Protein AF-0000000084806005 (afdb_homodimer)

Solvent-accessible surface area (backbone atoms only — not comparable to full-atom values): 40389 Å² total; per-residue (Å²): 135,87,76,81,68,84,68,76,91,93,86,89,78,73,83,72,68,75,82,74,82,74,67,90,61,82,74,70,66,58,59,42,58,47,54,58,48,71,91,82,49,48,53,30,18,32,26,49,43,69,69,54,60,74,27,56,31,14,20,23,41,11,42,53,6,28,19,54,8,42,29,2,22,3,54,8,41,50,2,30,0,48,6,40,33,2,23,2,47,9,42,46,2,31,1,52,6,41,29,2,21,1,50,8,41,48,2,28,1,50,7,44,28,2,22,1,50,8,40,52,3,30,1,52,8,43,29,2,20,1,50,9,41,46,1,30,1,50,7,40,27,2,18,2,49,9,44,45,2,30,1,49,8,41,30,2,17,1,50,9,40,49,2,31,0,52,8,43,28,2,18,2,49,9,44,47,2,27,0,52,8,42,29,2,19,2,50,9,41,46,3,30,0,50,6,43,31,3,18,1,48,8,41,48,3,29,0,54,8,41,32,2,17,2,50,10,41,50,1,29,0,50,9,43,30,2,20,2,52,12,40,46,1,30,0,49,8,41,28,1,16,3,35,25,40,49,2,28,0,53,8,42,29,1,16,3,33,25,40,47,2,28,1,52,7,46,27,2,15,4,33,24,40,51,3,29,0,51,8,41,27,1,16,3,34,25,42,44,1,27,0,51,8,44,27,2,16,3,35,24,42,47,2,28,1,52,8,40,29,2,16,3,31,26,40,45,1,29,1,51,7,44,24,1,15,3,35,27,41,50,4,31,2,52,8,42,22,1,17,5,32,27,49,42,1,30,0,53,8,39,26,2,18,4,31,25,42,46,3,28,2,48,16,45,25,2,17,4,34,25,41,50,2,28,0,57,13,46,23,2,17,4,35,25,46,43,1,30,2,55,4,44,29,2,18,4,32,25,40,48,2,28,1,54,13,45,25,2,17,4,34,26,42,47,1,29,1,60,12,46,25,2,21,4,36,24,46,42,1,29,2,57,5,46,26,2,26,3,35,23,39,50,2,30,1,54,6,46,43,3,23,3,41,36,63,57,1,47,11,69,50,60,42,23,34,13,41,11,36,92,95,51,44,35,67,48,67,79,35,62,76,48,82,56,95,85,44,60,51,11,35,46,57,52,49,50,54,50,51,54,51,50,52,55,50,50,52,52,52,50,52,52,52,51,52,54,50,51,51,51,51,52,41,52,51,42,36,14,42,32,6,3,55,45,2,35,25,78,31,34,82,41,93,43,68,66,21,36,13,36,24,36,21,36,17,35,18,90,94,24,48,12,36,21,32,13,31,13,37,21,42,81,52,97,56,48,37,27,45,33,37,26,31,11,30,6,52,92,90,30,70,40,73,52,77,50,77,47,74,61,134,139,89,78,81,80,78,81,66,84,79,81,72,79,68,62,86,82,78,77,85,76,73,70,78,64,88,67,72,49,53,57,52,48,70,44,75,59,74,86,81,64,48,44,29,42,32,33,14,56,66,65,54,57,67,28,52,51,10,31,18,28,3,28,49,4,25,15,56,8,41,41,2,30,2,43,5,24,50,2,28,0,48,6,42,48,2,30,2,42,7,28,46,2,31,1,52,6,40,50,2,32,2,43,4,24,49,2,28,0,50,7,43,48,2,31,1,43,5,23,51,3,30,1,55,7,44,48,2,29,2,43,5,23,47,1,29,0,51,7,42,46,3,31,2,42,5,24,46,1,29,0,51,8,41,48,2,32,2,41,4,21,49,2,30,0,51,9,44,45,2,32,2,40,5,23,46,2,27,0,53,7,42,47,3,32,2,42,5,24,46,3,31,0,48,6,41,53,3,31,1,41,5,25,48,3,29,0,53,8,39,51,2,31,2,42,5,24,49,1,29,0,50,8,41,50,3,32,2,43,7,23,47,1,29,0,50,8,41,49,2,31,3,36,11,21,48,1,29,0,53,8,42,52,2,33,3,33,9,21,47,1,28,0,52,6,44,48,2,32,3,33,9,20,50,2,28,0,50,8,40,52,3,34,3,35,7,21,43,1,27,0,50,7,45,49,2,32,3,33,8,21,47,1,27,1,53,7,41,52,2,31,2,32,10,20,46,2,30,1,51,7,44,47,2,31,2,35,12,19,51,4,30,1,52,9,42,48,2,33,5,33,10,21,42,1,29,0,53,7,39,49,6,34,3,30,9,21,47,3,30,2,48,17,46,49,2,31,3,35,10,21,48,2,28,0,57,13,44,46,2,32,3,34,11,23,44,1,28,2,54,5,43,52,3,32,3,34,11,20,48,2,29,1,54,14,43,50,2,31,4,34,11,20,46,1,30,0,60,13,46,49,1,30,3,36,14,20,42,1,28,1,59,5,46,49,2,31,3,34,18,19,49,3,30,1,54,7,45,50,3,27,4,40,32,44,55,1,48,11,68,51,61,73,36,80,23,57,15,42,97,94,49,69,45,46,77,37,40,55,26,72,44,84,52,56,32,7,28,60,30,68,68,59,52,48,50,54,52,52,52,50,51,52,52,51,49,53,50,54,51,51,53,50,53,50,55,53,50,53,50,51,43,51,50,51,42,36,14,30,48,5,4,34,66,2,37,23,78,30,48,70,41,94,43,71,68,31,76,26,72,34,76,29,76,27,72,25,98,90,24,50,14,36,23,33,13,31,15,37,21,44,80,52,98,58,54,35,28,43,35,37,27,31,9,30,5,50,91,88,32,51,30,38,32,42,30,42,30,38,52,89

Structure (mmCIF, N/CA/C/O backbone):
data_AF-0000000084806005-model_v1
#
loop_
_entity.id
_entity.type
_entity.pdbx_description
1 polymer 'Haemagluttinin-like protein'
#
loop_
_atom_site.group_PDB
_atom_site.id
_atom_site.type_symbol
_atom_site.label_atom_id
_atom_site.label_alt_id
_atom_site.label_comp_id
_atom_site.label_asym_id
_atom_site.label_entity_id
_atom_site.label_seq_id
_atom_site.pdbx_PDB_ins_code
_atom_site.Cartn_x
_atom_site.Cartn_y
_atom_site.Cartn_z
_atom_site.occupancy
_atom_site.B_iso_or_equiv
_atom_site.auth_seq_id
_atom_site.auth_comp_id
_atom_site.auth_asym_id
_atom_site.auth_atom_id
_atom_site.pdbx_PDB_model_num
ATOM 1 N N . MET A 1 1 ? -58.875 95.312 14.695 1 20.42 1 MET A N 1
ATOM 2 C CA . MET A 1 1 ? -58.031 94.688 15.727 1 20.42 1 MET A CA 1
ATOM 3 C C . MET A 1 1 ? -56.594 95.188 15.617 1 20.42 1 MET A C 1
ATOM 5 O O . MET A 1 1 ? -56.188 95.688 14.57 1 20.42 1 MET A O 1
ATOM 9 N N . GLU A 1 2 ? -55.531 95 16.672 1 20.61 2 GLU A N 1
ATOM 10 C CA . GLU A 1 2 ? -54.875 95.812 17.656 1 20.61 2 GLU A CA 1
ATOM 11 C C . GLU A 1 2 ? -53.5 96.25 17.203 1 20.61 2 GLU A C 1
ATOM 13 O O . GLU A 1 2 ? -52.594 95.438 17.094 1 20.61 2 GLU A O 1
ATOM 18 N N . MET A 1 3 ? -53.469 97.25 16.25 1 23.27 3 MET A N 1
ATOM 19 C CA . MET A 1 3 ? -52.375 97.375 15.305 1 23.27 3 MET A CA 1
ATOM 20 C C . MET A 1 3 ? -51.188 98.062 15.961 1 23.27 3 MET A C 1
ATOM 22 O O . MET A 1 3 ? -51.281 99.188 16.391 1 23.27 3 MET A O 1
ATOM 26 N N . LEU A 1 4 ? -50.344 97.25 16.594 1 25.06 4 LEU A N 1
ATOM 27 C CA . LEU A 1 4 ? -49.312 97.5 17.578 1 25.06 4 LEU A CA 1
ATOM 28 C C . LEU A 1 4 ? -48.156 98.312 16.938 1 25.06 4 LEU A C 1
ATOM 30 O O . LEU A 1 4 ? -47.438 97.75 16.094 1 25.06 4 LEU A O 1
ATOM 34 N N . ALA A 1 5 ? -48.469 99.375 16.531 1 25.64 5 ALA A N 1
ATOM 35 C CA . ALA A 1 5 ? -47.688 100.312 15.695 1 25.64 5 ALA A CA 1
ATOM 36 C C . ALA A 1 5 ? -46.312 100.562 16.281 1 25.64 5 ALA A C 1
ATOM 38 O O . ALA A 1 5 ? -45.406 101.062 15.578 1 25.64 5 ALA A O 1
ATOM 39 N N . VAL A 1 6 ? -46.062 100.438 17.625 1 21.53 6 VAL A N 1
ATOM 40 C CA . VAL A 1 6 ? -45.25 101.438 18.328 1 21.53 6 VAL A CA 1
ATOM 41 C C . VAL A 1 6 ? -43.781 101.25 17.938 1 21.53 6 VAL A C 1
ATOM 43 O O . VAL A 1 6 ? -43.094 100.312 18.375 1 21.53 6 VAL A O 1
ATOM 46 N N . SER A 1 7 ? -43.406 101 16.781 1 18.66 7 SER A N 1
ATOM 47 C CA . SER A 1 7 ? -42.125 100.312 16.688 1 18.66 7 SER A CA 1
ATOM 48 C C . SER A 1 7 ? -40.969 101.188 17.062 1 18.66 7 SER A C 1
ATOM 50 O O . SER A 1 7 ? -40.125 100.875 17.891 1 18.66 7 SER A O 1
ATOM 52 N N . LYS A 1 8 ? -40.656 102.125 15.828 1 26.84 8 LYS A N 1
ATOM 53 C CA . LYS A 1 8 ? -39.406 102.062 15.086 1 26.84 8 LYS A CA 1
ATOM 54 C C . LYS A 1 8 ? -38.375 103 15.609 1 26.84 8 LYS A C 1
ATOM 56 O O . LYS A 1 8 ? -37.344 103.25 14.977 1 26.84 8 LYS A O 1
ATOM 61 N N . GLN A 1 9 ? -38.5 103.688 16.703 1 18.23 9 GLN A N 1
ATOM 62 C CA . GLN A 1 9 ? -37.438 104.688 16.734 1 18.23 9 GLN A CA 1
ATOM 63 C C . GLN A 1 9 ? -36.062 104 16.594 1 18.23 9 GLN A C 1
ATOM 65 O O . GLN A 1 9 ? -35.906 102.812 16.875 1 18.23 9 GLN A O 1
ATOM 70 N N . GLN A 1 10 ? -34.719 104.75 16.047 1 21.41 10 GLN A N 1
ATOM 71 C CA . GLN A 1 10 ? -33.594 105.438 15.375 1 21.41 10 GLN A CA 1
ATOM 72 C C . GLN A 1 10 ? -32.281 105.125 16.109 1 21.41 10 GLN A C 1
ATOM 74 O O . GLN A 1 10 ? -32.281 104.812 17.281 1 21.41 10 GLN A O 1
ATOM 79 N N . THR A 1 11 ? -31 105.625 15.688 1 24.59 11 THR A N 1
ATOM 80 C CA . THR A 1 11 ? -29.609 105.625 15.227 1 24.59 11 THR A CA 1
ATOM 81 C C . THR A 1 11 ? -28.656 105.875 16.375 1 24.59 11 THR A C 1
ATOM 83 O O . THR A 1 11 ? -28.938 106.75 17.203 1 24.59 11 THR A O 1
ATOM 86 N N . CYS A 1 12 ? -27.656 104.938 16.719 1 24.28 12 CYS A N 1
ATOM 87 C CA . CYS A 1 12 ? -26.812 104.5 17.828 1 24.28 12 CYS A CA 1
ATOM 88 C C . CYS A 1 12 ? -25.719 105.562 18.094 1 24.28 12 CYS A C 1
ATOM 90 O O . CYS A 1 12 ? -24.812 105.312 18.875 1 24.28 12 CYS A O 1
ATOM 92 N N . ARG A 1 13 ? -25.5 106.812 17.453 1 34.56 13 ARG A N 1
ATOM 93 C CA . ARG A 1 13 ? -24.25 107.562 17.328 1 34.56 13 ARG A CA 1
ATOM 94 C C . ARG A 1 13 ? -23.812 108.125 18.656 1 34.56 13 ARG A C 1
ATOM 96 O O . ARG A 1 13 ? -24.547 108.938 19.266 1 34.56 13 ARG A O 1
ATOM 103 N N . PRO A 1 14 ? -22.609 107.688 19.234 1 26.31 14 PRO A N 1
ATOM 104 C CA . PRO A 1 14 ? -21.953 108 20.484 1 26.31 14 PRO A CA 1
ATOM 105 C C . PRO A 1 14 ? -21.547 109.438 20.594 1 26.31 14 PRO A C 1
ATOM 107 O O . PRO A 1 14 ? -20.875 109.875 21.547 1 26.31 14 PRO A O 1
ATOM 110 N N . LYS A 1 15 ? -21.984 110.438 19.969 1 28.44 15 LYS A N 1
ATOM 111 C CA . LYS A 1 15 ? -21.531 111.812 20.172 1 28.44 15 LYS A CA 1
ATOM 112 C C . LYS A 1 15 ? -21.719 112.25 21.625 1 28.44 15 LYS A C 1
ATOM 114 O O . LYS A 1 15 ? -22.844 112.5 22.062 1 28.44 15 LYS A O 1
ATOM 119 N N . ILE A 1 16 ? -20.953 111.688 22.656 1 22.17 16 ILE A N 1
ATOM 120 C CA . ILE A 1 16 ? -20.547 111.75 24.062 1 22.17 16 ILE A CA 1
ATOM 121 C C . ILE A 1 16 ? -20.156 113.188 24.438 1 22.17 16 ILE A C 1
ATOM 123 O O . ILE A 1 16 ? -19.062 113.625 24.094 1 22.17 16 ILE A O 1
ATOM 127 N N . GLY A 1 17 ? -20.75 114.312 24.188 1 20.03 17 GLY A N 1
ATOM 128 C CA . GLY A 1 17 ? -21.344 115.375 25 1 20.03 17 GLY A CA 1
ATOM 129 C C . GLY A 1 17 ? -22.109 114.875 26.188 1 20.03 17 GLY A C 1
ATOM 130 O O . GLY A 1 17 ? -22.312 115.562 27.172 1 20.03 17 GLY A O 1
ATOM 131 N N . TRP A 1 18 ? -23.188 114.312 26.516 1 20.36 18 TRP A N 1
ATOM 132 C CA . TRP A 1 18 ? -23.312 114.188 27.969 1 20.36 18 TRP A CA 1
ATOM 133 C C . TRP A 1 18 ? -22.125 113.5 28.562 1 20.36 18 TRP A C 1
ATOM 135 O O . TRP A 1 18 ? -21.531 112.625 27.922 1 20.36 18 TRP A O 1
ATOM 145 N N . ARG A 1 19 ? -21.266 114.062 29.609 1 27.27 19 ARG A N 1
ATOM 146 C CA . ARG A 1 19 ? -20.672 113.938 30.922 1 27.27 19 ARG A CA 1
ATOM 147 C C . ARG A 1 19 ? -21.469 112.938 31.766 1 27.27 19 ARG A C 1
ATOM 149 O O . ARG A 1 19 ? -22.422 113.312 32.438 1 27.27 19 ARG A O 1
ATOM 156 N N . ALA A 1 20 ? -21.906 111.812 31.125 1 20.28 20 ALA A N 1
ATOM 157 C CA . ALA A 1 20 ? -22.625 110.938 32.062 1 20.28 20 ALA A CA 1
ATOM 158 C C . ALA A 1 20 ? -21.844 110.688 33.344 1 20.28 20 ALA A C 1
ATOM 160 O O . ALA A 1 20 ? -20.609 110.625 33.312 1 20.28 20 ALA A O 1
ATOM 161 N N . ALA A 1 21 ? -22.375 111 34.5 1 20.44 21 ALA A N 1
ATOM 162 C CA . ALA A 1 21 ? -22.766 110.5 35.812 1 20.44 21 ALA A CA 1
ATOM 163 C C . ALA A 1 21 ? -23.062 109 35.719 1 20.44 21 ALA A C 1
ATOM 165 O O . ALA A 1 21 ? -24.125 108.562 35.219 1 20.44 21 ALA A O 1
ATOM 166 N N . CYS A 1 22 ? -22.156 108.25 35.062 1 19.75 22 CYS A N 1
ATOM 167 C CA . CYS A 1 22 ? -21.828 106.875 35.375 1 19.75 22 CYS A CA 1
ATOM 168 C C . CYS A 1 22 ? -21.984 106.625 36.875 1 19.75 22 CYS A C 1
ATOM 170 O O . CYS A 1 22 ? -21.25 107.125 37.688 1 19.75 22 CYS A O 1
ATOM 172 N N . SER A 1 23 ? -23.078 106.625 37.281 1 22.23 23 SER A N 1
ATOM 173 C CA . SER A 1 23 ? -23.531 106.25 38.625 1 22.23 23 SER A CA 1
ATOM 174 C C . SER A 1 23 ? -22.828 105 39.156 1 22.23 23 SER A C 1
ATOM 176 O O . SER A 1 23 ? -22.469 104.125 38.375 1 22.23 23 SER A O 1
ATOM 178 N N . ALA A 1 24 ? -22.109 105 40.344 1 24.09 24 ALA A N 1
ATOM 179 C CA . ALA A 1 24 ? -21.234 104.062 41.062 1 24.09 24 ALA A CA 1
ATOM 180 C C . ALA A 1 24 ? -21.766 102.625 41 1 24.09 24 ALA A C 1
ATOM 182 O O . ALA A 1 24 ? -22.25 102.125 42 1 24.09 24 ALA A O 1
ATOM 183 N N . GLY A 1 25 ? -22.5 102.312 40.062 1 22.59 25 GLY A N 1
ATOM 184 C CA . GLY A 1 25 ? -22.953 100.938 40.156 1 22.59 25 GLY A CA 1
ATOM 185 C C . GLY A 1 25 ? -21.828 99.938 40.062 1 22.59 25 GLY A C 1
ATOM 186 O O . GLY A 1 25 ? -20.734 100.25 39.594 1 22.59 25 GLY A O 1
ATOM 187 N N . LEU A 1 26 ? -22.078 98.625 40.656 1 21.59 26 LEU A N 1
ATOM 188 C CA . LEU A 1 26 ? -21.188 97.5 40.969 1 21.59 26 LEU A CA 1
ATOM 189 C C . LEU A 1 26 ? -20.469 97 39.719 1 21.59 26 LEU A C 1
ATOM 191 O O . LEU A 1 26 ? -21.094 96.438 38.812 1 21.59 26 LEU A O 1
ATOM 195 N N . LEU A 1 27 ? -19.812 97.75 38.906 1 23.5 27 LEU A N 1
ATOM 196 C CA . LEU A 1 27 ? -18.75 97 38.25 1 23.5 27 LEU A CA 1
ATOM 197 C C . LEU A 1 27 ? -18.172 95.938 39.188 1 23.5 27 LEU A C 1
ATOM 199 O O . LEU A 1 27 ? -17.469 96.25 40.125 1 23.5 27 LEU A O 1
ATOM 203 N N . THR A 1 28 ? -18.969 95 39.625 1 25.06 28 THR A N 1
ATOM 204 C CA . THR A 1 28 ? -18.359 93.875 40.25 1 25.06 28 THR A CA 1
ATOM 205 C C . THR A 1 28 ? -17.25 93.25 39.375 1 25.06 28 THR A C 1
ATOM 207 O O . THR A 1 28 ? -17.516 92.625 38.375 1 25.06 28 THR A O 1
ATOM 210 N N . ALA A 1 29 ? -16.391 94.062 38.719 1 28.94 29 ALA A N 1
ATOM 211 C CA . ALA A 1 29 ? -15.094 93.5 38.344 1 28.94 29 ALA A CA 1
ATOM 212 C C . ALA A 1 29 ? -14.625 92.438 39.375 1 28.94 29 ALA A C 1
ATOM 214 O O . ALA A 1 29 ? -14.344 92.812 40.531 1 28.94 29 ALA A O 1
ATOM 215 N N . THR A 1 30 ? -15.297 91.375 39.438 1 29.44 30 THR A N 1
ATOM 216 C CA . THR A 1 30 ? -14.633 90.312 40.219 1 29.44 30 THR A CA 1
ATOM 217 C C . THR A 1 30 ? -13.164 90.25 39.875 1 29.44 30 THR A C 1
ATOM 219 O O . THR A 1 30 ? -12.82 89.875 38.75 1 29.44 30 THR A O 1
ATOM 222 N N . ALA A 1 31 ? -12.281 91.375 40.031 1 31 31 ALA A N 1
ATOM 223 C CA . ALA A 1 31 ? -10.828 91.5 40.094 1 31 31 ALA A CA 1
ATOM 224 C C . ALA A 1 31 ? -10.172 90.125 40.438 1 31 31 ALA A C 1
ATOM 226 O O . ALA A 1 31 ? -10.648 89.438 41.281 1 31 31 ALA A O 1
ATOM 227 N N . LEU A 1 32 ? -9.672 89.5 39.312 1 35.81 32 LEU A N 1
ATOM 228 C CA . LEU A 1 32 ? -8.672 88.562 39.812 1 35.81 32 LEU A CA 1
ATOM 229 C C . LEU A 1 32 ? -7.82 89.188 40.906 1 35.81 32 LEU A C 1
ATOM 231 O O . LEU A 1 32 ? -7.211 90.188 40.719 1 35.81 32 LEU A O 1
ATOM 235 N N . THR A 1 33 ? -8.219 89.375 42.094 1 34 33 THR A N 1
ATOM 236 C CA . THR A 1 33 ? -7.457 89.812 43.25 1 34 33 THR A CA 1
ATOM 237 C C . THR A 1 33 ? -6.254 88.875 43.5 1 34 33 THR A C 1
ATOM 239 O O . THR A 1 33 ? -6.41 87.688 43.656 1 34 33 THR A O 1
ATOM 242 N N . LEU A 1 34 ? -5.23 89.188 42.781 1 34.78 34 LEU A N 1
ATOM 243 C CA . LEU A 1 34 ? -3.982 88.562 43.25 1 34.78 34 LEU A CA 1
ATOM 244 C C . LEU A 1 34 ? -3.672 89.062 44.656 1 34.78 34 LEU A C 1
ATOM 246 O O . LEU A 1 34 ? -3.621 90.25 44.938 1 34.78 34 LEU A O 1
ATOM 250 N N . TRP A 1 35 ? -4.098 88.438 45.656 1 31.41 35 TRP A N 1
ATOM 251 C CA . TRP A 1 35 ? -3.697 88.812 47 1 31.41 35 TRP A CA 1
ATOM 252 C C . TRP A 1 35 ? -2.26 88.438 47.312 1 31.41 35 TRP A C 1
ATOM 254 O O . TRP A 1 35 ? -1.896 87.25 47.125 1 31.41 35 TRP A O 1
ATOM 264 N N . THR A 1 36 ? -1.249 89.312 46.875 1 32.03 36 THR A N 1
ATOM 265 C CA . THR A 1 36 ? 0.021 89.125 47.562 1 32.03 36 THR A CA 1
ATOM 266 C C . THR A 1 36 ? -0.148 89.312 49.062 1 32.03 36 THR A C 1
ATOM 268 O O . THR A 1 36 ? -0.439 90.438 49.5 1 32.03 36 THR A O 1
ATOM 271 N N . GLY A 1 37 ? -0.88 88.625 49.75 1 30 37 GLY A N 1
ATOM 272 C CA . GLY A 1 37 ? -0.849 88.938 51.156 1 30 37 GLY A CA 1
ATOM 273 C C . GLY A 1 37 ? 0.556 89.125 51.719 1 30 37 GLY A C 1
ATOM 274 O O . GLY A 1 37 ? 1.536 88.812 51.031 1 30 37 GLY A O 1
ATOM 275 N N . GLY A 1 38 ? 0.735 89.875 52.875 1 30.05 38 GLY A N 1
ATOM 276 C CA . GLY A 1 38 ? 1.944 90 53.688 1 30.05 38 GLY A CA 1
ATOM 277 C C . GLY A 1 38 ? 2.861 88.812 53.594 1 30.05 38 GLY A C 1
ATOM 278 O O . GLY A 1 38 ? 2.574 87.875 52.844 1 30.05 38 GLY A O 1
ATOM 279 N N . ALA A 1 39 ? 3.525 88.5 54.781 1 33.03 39 ALA A N 1
ATOM 280 C CA . ALA A 1 39 ? 4.633 87.562 54.938 1 33.03 39 ALA A CA 1
ATOM 281 C C . ALA A 1 39 ? 4.352 86.25 54.188 1 33.03 39 ALA A C 1
ATOM 283 O O . ALA A 1 39 ? 5.203 85.75 53.438 1 33.03 39 ALA A O 1
ATOM 284 N N . SER A 1 40 ? 3.654 85.375 54.875 1 31.2 40 SER A N 1
ATOM 285 C CA . SER A 1 40 ? 3.584 83.938 54.562 1 31.2 40 SER A CA 1
ATOM 286 C C . SER A 1 40 ? 2.715 83.688 53.344 1 31.2 40 SER A C 1
ATOM 288 O O . SER A 1 40 ? 2.363 82.5 53.062 1 31.2 40 SER A O 1
ATOM 290 N N . ALA A 1 41 ? 1.892 84.625 52.844 1 34.28 41 ALA A N 1
ATOM 291 C CA . ALA A 1 41 ? 0.802 84.25 51.969 1 34.28 41 ALA A CA 1
ATOM 292 C C . ALA A 1 41 ? 1.333 83.812 50.594 1 34.28 41 ALA A C 1
ATOM 294 O O . ALA A 1 41 ? 2.168 84.5 50 1 34.28 41 ALA A O 1
ATOM 295 N N . ALA A 1 42 ? 1.255 82.5 50.312 1 37.84 42 ALA A N 1
ATOM 296 C CA . ALA A 1 42 ? 1.62 81.688 49.125 1 37.84 42 ALA A CA 1
ATOM 297 C C . ALA A 1 42 ? 1.104 82.375 47.844 1 37.84 42 ALA A C 1
ATOM 299 O O . ALA A 1 42 ? 0.021 83 47.844 1 37.84 42 ALA A O 1
ATOM 300 N N . ASP A 1 43 ? 1.891 82.938 46.906 1 39.06 43 ASP A N 1
ATOM 301 C CA . ASP A 1 43 ? 1.728 83.625 45.594 1 39.06 43 ASP A CA 1
ATOM 302 C C . ASP A 1 43 ? 0.707 82.875 44.75 1 39.06 43 ASP A C 1
ATOM 304 O O . ASP A 1 43 ? 0.835 81.688 44.5 1 39.06 43 ASP A O 1
ATOM 308 N N . TYR A 1 44 ? -0.615 83.062 44.938 1 41.72 44 TYR A N 1
ATOM 309 C CA . TYR A 1 44 ? -1.614 82.438 44.062 1 41.72 44 TYR A CA 1
ATOM 310 C C . TYR A 1 44 ? -2.15 83.5 43.062 1 41.72 44 TYR A C 1
ATOM 312 O O . TYR A 1 44 ? -2.057 84.688 43.281 1 41.72 44 TYR A O 1
ATOM 320 N N . ALA A 1 45 ? -2.367 83.125 41.688 1 47 45 ALA A N 1
ATOM 321 C CA . ALA A 1 45 ? -3.012 83.938 40.656 1 47 45 ALA A CA 1
ATOM 322 C C . ALA A 1 45 ? -4.492 83.562 40.531 1 47 45 ALA A C 1
ATOM 324 O O . ALA A 1 45 ? -4.844 82.438 40.375 1 47 45 ALA A O 1
ATOM 325 N N . ALA A 1 46 ? -5.496 84.312 41.062 1 47.12 46 ALA A N 1
ATOM 326 C CA . ALA A 1 46 ? -6.93 84.062 40.938 1 47.12 46 ALA A CA 1
ATOM 327 C C . ALA A 1 46 ? -7.598 85.125 40.094 1 47.12 46 ALA A C 1
ATOM 329 O O . ALA A 1 46 ? -7.203 86.312 40.156 1 47.12 46 ALA A O 1
ATOM 330 N N . GLY A 1 47 ? -8.219 84.75 38.844 1 44.62 47 GLY A N 1
ATOM 331 C CA . GLY A 1 47 ? -9.07 85.688 38.094 1 44.62 47 GLY A CA 1
ATOM 332 C C . GLY A 1 47 ? -10.484 85.125 37.938 1 44.62 47 GLY A C 1
ATOM 333 O O . GLY A 1 47 ? -10.688 83.938 37.688 1 44.62 47 GLY A O 1
ATOM 334 N N . GLY A 1 48 ? -11.523 85.812 38.219 1 42.69 48 GLY A N 1
ATOM 335 C CA . GLY A 1 48 ? -12.914 85.75 37.781 1 42.69 48 GLY A CA 1
ATOM 336 C C . GLY A 1 48 ? -13.828 85.125 38.812 1 42.69 48 GLY A C 1
ATOM 337 O O . GLY A 1 48 ? -15.055 85.188 38.688 1 42.69 48 GLY A O 1
ATOM 338 N N . GLY A 1 49 ? -13.43 84.375 39.969 1 40.44 49 GLY A N 1
ATOM 339 C CA . GLY A 1 49 ? -14.391 83.938 40.969 1 40.44 49 GLY A CA 1
ATOM 340 C C . GLY A 1 49 ? -13.758 83.688 42.312 1 40.44 49 GLY A C 1
ATOM 341 O O . GLY A 1 49 ? -12.609 84.062 42.562 1 40.44 49 GLY A O 1
ATOM 342 N N . THR A 1 50 ? -14.664 83.25 43.438 1 40 50 THR A N 1
ATOM 343 C CA . THR A 1 50 ? -14.312 82.875 44.812 1 40 50 THR A CA 1
ATOM 344 C C . THR A 1 50 ? -13.211 81.812 44.844 1 40 50 THR A C 1
ATOM 346 O O . THR A 1 50 ? -13.336 80.812 44.219 1 40 50 THR A O 1
ATOM 349 N N . ILE A 1 51 ? -12.117 82.25 44.875 1 47 51 ILE A N 1
ATOM 350 C CA . ILE A 1 51 ? -11.016 81.312 45.062 1 47 51 ILE A CA 1
ATOM 351 C C . ILE A 1 51 ? -11.086 80.625 46.438 1 47 51 ILE A C 1
ATOM 353 O O . ILE A 1 51 ? -11.008 81.375 47.469 1 47 51 ILE A O 1
ATOM 357 N N . ASN A 1 52 ? -11.719 79.625 46.562 1 43.03 52 ASN A N 1
ATOM 358 C CA . ASN A 1 52 ? -11.695 78.938 47.844 1 43.03 52 ASN A CA 1
ATOM 359 C C . ASN A 1 52 ? -10.391 78.125 48.031 1 43.03 52 ASN A C 1
ATOM 361 O O . ASN A 1 52 ? -10.133 77.188 47.344 1 43.03 52 ASN A O 1
ATOM 365 N N . ALA A 1 53 ? -9.477 78.375 49.125 1 46.16 53 ALA A N 1
ATOM 366 C CA . ALA A 1 53 ? -8.453 77.75 49.906 1 46.16 53 ALA A CA 1
ATOM 367 C C . ALA A 1 53 ? -7.152 77.562 49.125 1 46.16 53 ALA A C 1
ATOM 369 O O . ALA A 1 53 ? -6.812 76.5 48.688 1 46.16 53 ALA A O 1
ATOM 370 N N . PRO A 1 54 ? -6.633 78.75 48.594 1 49.72 54 PRO A N 1
ATOM 371 C CA . PRO A 1 54 ? -5.406 78.812 47.781 1 49.72 54 PRO A CA 1
ATOM 372 C C . PRO A 1 54 ? -4.238 78.062 48.469 1 49.72 54 PRO A C 1
ATOM 374 O O . PRO A 1 54 ? -4.004 78.25 49.656 1 49.72 54 PRO A O 1
ATOM 377 N N . SER A 1 55 ? -4.055 76.75 48.312 1 56.53 55 SER A N 1
ATOM 378 C CA . SER A 1 55 ? -2.764 76.25 48.719 1 56.53 55 SER A CA 1
ATOM 379 C C . SER A 1 55 ? -1.615 76.875 48 1 56.53 55 SER A C 1
ATOM 381 O O . SER A 1 55 ? -1.844 77.688 47.062 1 56.53 55 SER A O 1
ATOM 383 N N . GLY A 1 56 ? -0.355 76.938 48.469 1 64.31 56 GLY A N 1
ATOM 384 C CA . GLY A 1 56 ? 0.843 77.625 48 1 64.31 56 GLY A CA 1
ATOM 385 C C . GLY A 1 56 ? 1.095 77.438 46.5 1 64.31 56 GLY A C 1
ATOM 386 O O . GLY A 1 56 ? 1.166 76.312 46.031 1 64.31 56 GLY A O 1
ATOM 387 N N . PHE A 1 57 ? 1.023 78.625 45.594 1 67.69 57 PHE A N 1
ATOM 388 C CA . PHE A 1 57 ? 1.441 78.75 44.188 1 67.69 57 PHE A CA 1
ATOM 389 C C . PHE A 1 57 ? 0.309 78.375 43.25 1 67.69 57 PHE A C 1
ATOM 391 O O . PHE A 1 57 ? 0.551 78 42.094 1 67.69 57 PHE A O 1
ATOM 398 N N . ALA A 1 58 ? -1.024 78.312 43.656 1 79.88 58 ALA A N 1
ATOM 399 C CA . ALA A 1 58 ? -2.145 77.812 42.812 1 79.88 58 ALA A CA 1
ATOM 400 C C . ALA A 1 58 ? -2.637 78.938 41.906 1 79.88 58 ALA A C 1
ATOM 402 O O . ALA A 1 58 ? -2.393 80.125 42.188 1 79.88 58 ALA A O 1
ATOM 403 N N . THR A 1 59 ? -3.186 78.625 40.781 1 76.25 59 THR A N 1
ATOM 404 C CA . THR A 1 59 ? -3.797 79.562 39.844 1 76.25 59 THR A CA 1
ATOM 405 C C . THR A 1 59 ? -5.273 79.188 39.625 1 76.25 59 THR A C 1
ATOM 407 O O . THR A 1 59 ? -5.613 78.125 39.188 1 76.25 59 THR A O 1
ATOM 410 N N . ALA A 1 60 ? -6.219 80 39.969 1 81.25 60 ALA A N 1
ATOM 411 C CA . ALA A 1 60 ? -7.648 79.875 39.688 1 81.25 60 ALA A CA 1
ATOM 412 C C . ALA A 1 60 ? -8.18 81.125 38.969 1 81.25 60 ALA A C 1
ATOM 414 O O . ALA A 1 60 ? -8.273 82.188 39.531 1 81.25 60 ALA A O 1
ATOM 415 N N . VAL A 1 61 ? -8.477 80.938 37.656 1 70.5 61 VAL A N 1
ATOM 416 C CA . VAL A 1 61 ? -8.828 82.125 36.844 1 70.5 61 VAL A CA 1
ATOM 417 C C . VAL A 1 61 ? -10.273 82 36.375 1 70.5 61 VAL A C 1
ATOM 419 O O . VAL A 1 61 ? -10.93 83 36.125 1 70.5 61 VAL A O 1
ATOM 422 N N . GLY A 1 62 ? -10.828 80.75 36.188 1 73.25 62 GLY A N 1
ATOM 423 C CA . GLY A 1 62 ? -12.188 80.562 35.719 1 73.25 62 GLY A CA 1
ATOM 424 C C . GLY A 1 62 ? -13.234 80.938 36.75 1 73.25 62 GLY A C 1
ATOM 425 O O . GLY A 1 62 ? -12.961 80.938 37.938 1 73.25 62 GLY A O 1
ATOM 426 N N . ASP A 1 63 ? -14.43 81.25 36.25 1 72.5 63 ASP A N 1
ATOM 427 C CA . ASP A 1 63 ? -15.531 81.5 37.156 1 72.5 63 ASP A CA 1
ATOM 428 C C . ASP A 1 63 ? -15.805 80.375 38.094 1 72.5 63 ASP A C 1
ATOM 430 O O . ASP A 1 63 ? -15.992 79.188 37.656 1 72.5 63 ASP A O 1
ATOM 434 N N . ASN A 1 64 ? -15.836 80.562 39.406 1 77.62 64 ASN A N 1
ATOM 435 C CA . ASN A 1 64 ? -16.062 79.562 40.438 1 77.62 64 ASN A CA 1
ATOM 436 C C . ASN A 1 64 ? -15.039 78.438 40.406 1 77.62 64 ASN A C 1
ATOM 438 O O . ASN A 1 64 ? -15.344 77.312 40.719 1 77.62 64 ASN A O 1
ATOM 442 N N . ALA A 1 65 ? -13.898 78.75 39.75 1 84.81 65 ALA A N 1
ATOM 443 C CA . ALA A 1 65 ? -12.812 77.75 39.75 1 84.81 65 ALA A CA 1
ATOM 444 C C . ALA A 1 65 ? -12.289 77.5 41.156 1 84.81 65 ALA A C 1
ATOM 446 O O . ALA A 1 65 ? -12.18 78.438 41.969 1 84.81 65 ALA A O 1
ATOM 447 N N . GLN A 1 66 ? -12.039 76.25 41.469 1 80.62 66 GLN A N 1
ATOM 448 C CA . GLN A 1 66 ? -11.578 75.875 42.812 1 80.62 66 GLN A CA 1
ATOM 449 C C . GLN A 1 66 ? -10.211 75.188 42.75 1 80.62 66 GLN A C 1
ATOM 451 O O . GLN A 1 66 ? -9.969 74.375 41.875 1 80.62 66 GLN A O 1
ATOM 456 N N . THR A 1 67 ? -9.234 75.625 43.531 1 86.31 67 THR A N 1
ATOM 457 C CA . THR A 1 67 ? -7.922 75 43.656 1 86.31 67 THR A CA 1
ATOM 458 C C . THR A 1 67 ? -7.598 74.688 45.125 1 86.31 67 THR A C 1
ATOM 460 O O . THR A 1 67 ? -7.387 75.625 45.906 1 86.31 67 THR A O 1
ATOM 463 N N . THR A 1 68 ? -7.684 73.562 45.562 1 81.38 68 THR A N 1
ATOM 464 C CA . THR A 1 68 ? -7.332 73.25 46.938 1 81.38 68 THR A CA 1
ATOM 465 C C . THR A 1 68 ? -5.984 72.5 47 1 81.38 68 THR A C 1
ATOM 467 O O . THR A 1 68 ? -5.371 72.438 48.062 1 81.38 68 THR A O 1
ATOM 470 N N . GLY A 1 69 ? -5.551 71.875 45.906 1 85.62 69 GLY A N 1
ATOM 471 C CA . GLY A 1 69 ? -4.254 71.25 45.875 1 85.62 69 GLY A CA 1
ATOM 472 C C . GLY A 1 69 ? -3.102 72.25 45.75 1 85.62 69 GLY A C 1
ATOM 473 O O . GLY A 1 69 ? -3.268 73.312 45.188 1 85.62 69 GLY A O 1
ATOM 474 N N . GLU A 1 70 ? -1.891 71.938 46.219 1 81.38 70 GLU A N 1
ATOM 475 C CA . GLU A 1 70 ? -0.684 72.75 46.062 1 81.38 70 GLU A CA 1
ATOM 476 C C . GLU A 1 70 ? -0.337 72.938 44.594 1 81.38 70 GLU A C 1
ATOM 478 O O . GLU A 1 70 ? -0.354 71.938 43.812 1 81.38 70 GLU A O 1
ATOM 483 N N . ALA A 1 71 ? -0.048 74.25 44.156 1 81 71 ALA A N 1
ATOM 484 C CA . ALA A 1 71 ? 0.374 74.625 42.812 1 81 71 ALA A CA 1
ATOM 485 C C . ALA A 1 71 ? -0.631 74.125 41.781 1 81 71 ALA A C 1
ATOM 487 O O . ALA A 1 71 ? -0.249 73.75 40.688 1 81 71 ALA A O 1
ATOM 488 N N . ALA A 1 72 ? -1.904 73.938 42.125 1 87.06 72 ALA A N 1
ATOM 489 C CA . ALA A 1 72 ? -2.957 73.5 41.219 1 87.06 72 ALA A CA 1
ATOM 490 C C . ALA A 1 72 ? -3.412 74.625 40.344 1 87.06 72 ALA A C 1
ATOM 492 O O . ALA A 1 72 ? -3.285 75.812 40.688 1 87.06 72 ALA A O 1
ATOM 493 N N . THR A 1 73 ? -3.838 74.312 39.156 1 84.19 73 THR A N 1
ATOM 494 C CA . THR A 1 73 ? -4.316 75.25 38.188 1 84.19 73 THR A CA 1
ATOM 495 C C . THR A 1 73 ? -5.75 75 37.781 1 84.19 73 THR A C 1
ATOM 497 O O . THR A 1 73 ? -6.043 73.875 37.281 1 84.19 73 THR A O 1
ATOM 500 N N . ALA A 1 74 ? -6.66 75.812 37.906 1 87.94 74 ALA A N 1
ATOM 501 C CA . ALA A 1 74 ? -8.047 75.688 37.438 1 87.94 74 ALA A CA 1
ATOM 502 C C . ALA A 1 74 ? -8.43 76.938 36.625 1 87.94 74 ALA A C 1
ATOM 504 O O . ALA A 1 74 ? -8.516 78 37.156 1 87.94 74 ALA A O 1
ATOM 505 N N . THR A 1 75 ? -8.594 76.75 35.344 1 81.25 75 THR A N 1
ATOM 506 C CA . THR A 1 75 ? -8.805 77.875 34.469 1 81.25 75 THR A CA 1
ATOM 507 C C . THR A 1 75 ? -10.203 77.812 33.844 1 81.25 75 THR A C 1
ATOM 509 O O . THR A 1 75 ? -10.68 78.812 33.312 1 81.25 75 THR A O 1
ATOM 512 N N . GLY A 1 76 ? -10.859 76.688 33.844 1 80.88 76 GLY A N 1
ATOM 513 C CA . GLY A 1 76 ? -12.219 76.562 33.312 1 80.88 76 GLY A CA 1
ATOM 514 C C . GLY A 1 76 ? -13.273 77.062 34.312 1 80.88 76 GLY A C 1
ATOM 515 O O . GLY A 1 76 ? -13.031 77.062 35.5 1 80.88 76 GLY A O 1
ATOM 516 N N . ALA A 1 77 ? -14.438 77.375 33.781 1 79.12 77 ALA A N 1
ATOM 517 C CA . ALA A 1 77 ? -15.555 77.688 34.656 1 79.12 77 ALA A CA 1
ATOM 518 C C . ALA A 1 77 ? -15.992 76.5 35.469 1 79.12 77 ALA A C 1
ATOM 520 O O . ALA A 1 77 ? -16.109 75.375 34.938 1 79.12 77 ALA A O 1
ATOM 521 N N . ASN A 1 78 ? -16.25 76.75 36.719 1 83.38 78 ASN A N 1
ATOM 522 C CA . ASN A 1 78 ? -16.672 75.688 37.656 1 83.38 78 ASN A CA 1
ATOM 523 C C . ASN A 1 78 ? -15.664 74.562 37.719 1 83.38 78 ASN A C 1
ATOM 525 O O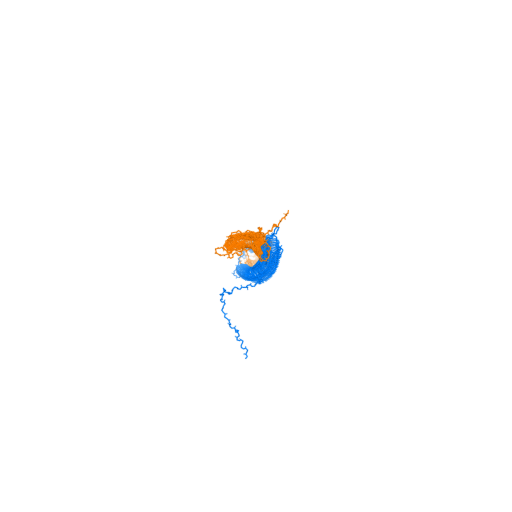 . ASN A 1 78 ? -16.031 73.375 38 1 83.38 78 ASN A O 1
ATOM 529 N N . SER A 1 79 ? -14.461 74.75 37.219 1 90.06 79 SER A N 1
ATOM 530 C CA . SER A 1 79 ? -13.43 73.75 37.281 1 90.06 79 SER A CA 1
ATOM 531 C C . SER A 1 79 ? -12.875 73.562 38.688 1 90.06 79 SER A C 1
ATOM 533 O O . SER A 1 79 ? -12.945 74.438 39.5 1 90.06 79 SER A O 1
ATOM 535 N N . ALA A 1 80 ? -12.43 72.375 39 1 89.5 80 ALA A N 1
ATOM 536 C CA . ALA A 1 80 ? -11.883 72.125 40.344 1 89.5 80 ALA A CA 1
ATOM 537 C C . ALA A 1 80 ? -10.57 71.312 40.219 1 89.5 80 ALA A C 1
ATOM 539 O O . ALA A 1 80 ? -10.539 70.188 39.688 1 89.5 80 ALA A O 1
ATOM 540 N N . ALA A 1 81 ? -9.516 71.812 40.562 1 92.62 81 ALA A N 1
ATOM 541 C CA . ALA A 1 81 ? -8.227 71.125 40.719 1 92.62 81 ALA A CA 1
ATOM 542 C C . ALA A 1 81 ? -7.867 70.938 42.188 1 92.62 81 ALA A C 1
ATOM 544 O O . ALA A 1 81 ? -7.305 71.812 42.812 1 92.62 81 ALA A O 1
ATOM 545 N N . THR A 1 82 ? -8.219 69.875 42.719 1 90.56 82 THR A N 1
ATOM 546 C CA . THR A 1 82 ? -8.086 69.688 44.156 1 90.56 82 THR A CA 1
ATOM 547 C C . THR A 1 82 ? -6.859 68.812 44.5 1 90.56 82 THR A C 1
ATOM 549 O O . THR A 1 82 ? -6.422 68.75 45.625 1 90.56 82 THR A O 1
ATOM 552 N N . GLY A 1 83 ? -6.344 68 43.531 1 91.31 83 GLY A N 1
ATOM 553 C CA . GLY A 1 83 ? -5.09 67.312 43.719 1 91.31 83 GLY A CA 1
ATOM 554 C C . GLY A 1 83 ? -3.875 68.188 43.656 1 91.31 83 GLY A C 1
ATOM 555 O O . GLY A 1 83 ? -3.9 69.25 43 1 91.31 83 GLY A O 1
ATOM 556 N N . ASN A 1 84 ? -2.766 67.812 44.344 1 88.75 84 ASN A N 1
ATOM 557 C CA . ASN A 1 84 ? -1.517 68.562 44.219 1 88.75 84 ASN A CA 1
ATOM 558 C C . ASN A 1 84 ? -0.994 68.562 42.781 1 88.75 84 ASN A C 1
ATOM 560 O O . ASN A 1 84 ? -0.933 67.5 42.125 1 88.75 84 ASN A O 1
ATOM 564 N N . TYR A 1 85 ? -0.63 69.812 42.25 1 87.44 85 TYR A N 1
ATOM 565 C CA . TYR A 1 85 ? -0.062 70.062 40.938 1 87.44 85 TYR A CA 1
ATOM 566 C C . TYR A 1 85 ? -1.069 69.688 39.844 1 87.44 85 TYR A C 1
ATOM 568 O O . TYR A 1 85 ? -0.688 69.312 38.719 1 87.44 85 TYR A O 1
ATOM 576 N N . ALA A 1 86 ? -2.363 69.562 40.188 1 92.81 86 ALA A N 1
ATOM 577 C CA . ALA A 1 86 ? -3.406 69.188 39.219 1 92.81 86 ALA A CA 1
ATOM 578 C C . ALA A 1 86 ? -3.799 70.375 38.344 1 92.81 86 ALA A C 1
ATOM 580 O O . ALA A 1 86 ? -3.635 71.562 38.75 1 92.81 86 ALA A O 1
ATOM 581 N N . THR A 1 87 ? -4.219 70.062 37.188 1 90.38 87 THR A N 1
ATOM 582 C CA . THR A 1 87 ? -4.668 71.062 36.25 1 90.38 87 THR A CA 1
ATOM 583 C C . THR A 1 87 ? -6.086 70.75 35.75 1 90.38 87 THR A C 1
ATOM 585 O O . THR A 1 87 ? -6.352 69.688 35.219 1 90.38 87 THR A O 1
ATOM 588 N N . ALA A 1 88 ? -6.992 71.625 35.906 1 93.12 88 ALA A N 1
ATOM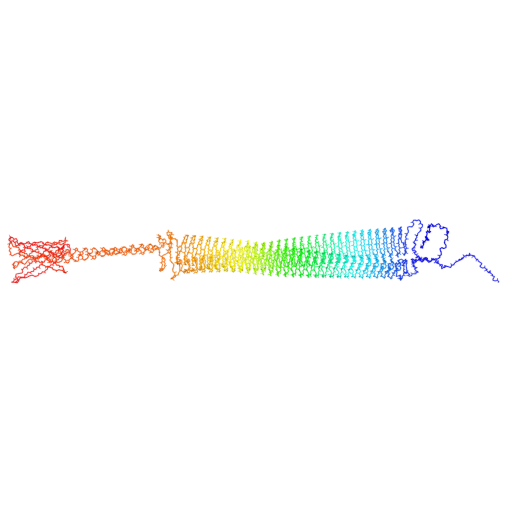 589 C CA . ALA A 1 88 ? -8.359 71.5 35.406 1 93.12 88 ALA A CA 1
ATOM 590 C C . ALA A 1 88 ? -8.688 72.688 34.5 1 93.12 88 ALA A C 1
ATOM 592 O O . ALA A 1 88 ? -8.805 73.812 34.938 1 93.12 88 ALA A O 1
ATOM 593 N N . MET A 1 89 ? -8.82 72.375 33.25 1 85.38 89 MET A N 1
ATOM 594 C CA . MET A 1 89 ? -8.867 73.438 32.25 1 85.38 89 MET A CA 1
ATOM 595 C C . MET A 1 89 ? -10.258 73.562 31.656 1 85.38 89 MET A C 1
ATOM 597 O O . MET A 1 89 ? -10.664 74.688 31.219 1 85.38 89 MET A O 1
ATOM 601 N N . GLY A 1 90 ? -10.906 72.5 31.484 1 84.38 90 GLY A N 1
ATOM 602 C CA . GLY A 1 90 ? -12.227 72.5 30.875 1 84.38 90 GLY A CA 1
ATOM 603 C C . GLY A 1 90 ? -13.312 73 31.812 1 84.38 90 GLY A C 1
ATOM 604 O O . GLY A 1 90 ? -13.102 73.062 33.031 1 84.38 90 GLY A O 1
ATOM 605 N N . THR A 1 91 ? -14.438 73.312 31.234 1 84.69 91 THR A N 1
ATOM 606 C CA . THR A 1 91 ? -15.586 73.688 32.062 1 84.69 91 THR A CA 1
ATOM 607 C C . THR A 1 91 ? -16.031 72.5 32.906 1 84.69 91 THR A C 1
ATOM 609 O O . THR A 1 91 ? -16.203 71.375 32.406 1 84.69 91 THR A O 1
ATOM 612 N N . SER A 1 92 ? -16.25 72.812 34.219 1 90.69 92 SER A N 1
ATOM 613 C CA . SER A 1 92 ? -16.703 71.812 35.188 1 90.69 92 SER A CA 1
ATOM 614 C C . SER A 1 92 ? -15.773 70.625 35.188 1 90.69 92 SER A C 1
ATOM 616 O O . SER A 1 92 ? -16.219 69.5 35.438 1 90.69 92 SER A O 1
ATOM 618 N N . SER A 1 93 ? -14.578 70.75 34.656 1 93.5 93 SER A N 1
ATOM 619 C CA . SER A 1 93 ? -13.586 69.688 34.75 1 93.5 93 SER A CA 1
ATOM 620 C C . SER A 1 93 ? -13.117 69.5 36.188 1 93.5 93 SER A C 1
ATOM 622 O O . SER A 1 93 ? -13.094 70.438 36.969 1 93.5 93 SER A O 1
ATOM 624 N N . ILE A 1 94 ? -12.812 68.312 36.562 1 93.12 94 ILE A N 1
ATOM 625 C CA . ILE A 1 94 ? -12.406 68 37.906 1 93.12 94 ILE A CA 1
ATOM 626 C C . ILE A 1 94 ? -11.086 67.188 37.875 1 93.12 94 ILE A C 1
ATOM 628 O O . ILE A 1 94 ? -10.992 66.125 37.25 1 93.12 94 ILE A O 1
ATOM 632 N N . ALA A 1 95 ? -10.078 67.625 38.469 1 95.69 95 ALA A N 1
ATOM 633 C CA . ALA A 1 95 ? -8.797 66.938 38.656 1 95.69 95 ALA A CA 1
ATOM 634 C C . ALA A 1 95 ? -8.492 66.75 40.125 1 95.69 95 ALA A C 1
ATOM 636 O O . ALA A 1 95 ? -7.996 67.688 40.781 1 95.69 95 ALA A O 1
ATOM 637 N N . THR A 1 96 ? -8.797 65.625 40.594 1 93.56 96 THR A N 1
ATOM 638 C CA . THR A 1 96 ? -8.648 65.375 42.031 1 93.56 96 THR A CA 1
ATOM 639 C C . THR A 1 96 ? -7.363 64.625 42.312 1 93.56 96 THR A C 1
ATOM 641 O O . THR A 1 96 ? -6.871 64.625 43.438 1 93.56 96 THR A O 1
ATOM 644 N N . GLY A 1 97 ? -6.934 63.812 41.375 1 93.81 97 GLY A N 1
ATOM 645 C CA . GLY A 1 97 ? -5.68 63.094 41.562 1 93.81 97 GLY A CA 1
ATOM 646 C C . GLY A 1 97 ? -4.469 64 41.562 1 93.81 97 GLY A C 1
ATOM 647 O O . GLY A 1 97 ? -4.453 65.062 40.906 1 93.81 97 GLY A O 1
ATOM 648 N N . GLY A 1 98 ? -3.4 63.625 42.281 1 90.06 98 GLY A N 1
ATOM 649 C CA . GLY A 1 98 ? -2.143 64.312 42.188 1 90.06 98 GLY A CA 1
ATOM 650 C C . GLY A 1 98 ? -1.559 64.375 40.781 1 90.06 98 GLY A C 1
ATOM 651 O O . GLY A 1 98 ? -1.501 63.312 40.125 1 90.06 98 GLY A O 1
ATOM 652 N N . TYR A 1 99 ? -1.133 65.562 40.312 1 90.06 99 TYR A N 1
ATOM 653 C CA . TYR A 1 99 ? -0.522 65.688 39 1 90.06 99 TYR A CA 1
ATOM 654 C C . TYR A 1 99 ? -1.529 65.438 37.906 1 90.06 99 TYR A C 1
ATOM 656 O O . TYR A 1 99 ? -1.147 65.188 36.75 1 90.06 99 TYR A O 1
ATOM 664 N N . ALA A 1 100 ? -2.822 65.312 38.188 1 94.38 100 ALA A N 1
ATOM 665 C CA . ALA A 1 100 ? -3.852 65 37.219 1 94.38 100 ALA A CA 1
ATOM 666 C C . ALA A 1 100 ? -4.168 66.188 36.281 1 94.38 100 ALA A C 1
ATOM 668 O O . ALA A 1 100 ? -4.02 67.312 36.688 1 94.38 100 ALA A O 1
ATOM 669 N N . THR A 1 101 ? -4.504 65.875 35.125 1 92.88 101 THR A N 1
ATOM 670 C CA . THR A 1 101 ? -4.906 66.875 34.188 1 92.88 101 THR A CA 1
ATOM 671 C C . THR A 1 101 ? -6.312 66.562 33.656 1 92.88 101 THR A C 1
ATOM 673 O O . THR A 1 101 ? -6.562 65.5 33.062 1 92.88 101 THR A O 1
ATOM 676 N N . ALA A 1 102 ? -7.211 67.375 33.781 1 95.25 102 ALA A N 1
ATOM 677 C CA . ALA A 1 102 ? -8.547 67.375 33.188 1 95.25 102 ALA A CA 1
ATOM 678 C C . ALA A 1 102 ? -8.773 68.562 32.281 1 95.25 102 ALA A C 1
ATOM 680 O O . ALA A 1 102 ? -8.953 69.688 32.75 1 95.25 102 ALA A O 1
ATOM 681 N N . SER A 1 103 ? -8.703 68.312 31.031 1 90.44 103 SER A N 1
ATOM 682 C CA . SER A 1 103 ? -8.719 69.438 30.094 1 90.44 103 SER A CA 1
ATOM 683 C C . SER A 1 103 ? -10.039 69.5 29.344 1 90.44 103 SER A C 1
ATOM 685 O O . SER A 1 103 ? -10.383 70.562 28.797 1 90.44 103 SER A O 1
ATOM 687 N N . GLY A 1 104 ? -10.727 68.438 29.188 1 86.44 104 GLY A N 1
ATOM 688 C CA . GLY A 1 104 ? -12.008 68.438 28.5 1 86.44 104 GLY A CA 1
ATOM 689 C C . GLY A 1 104 ? -13.133 68.938 29.359 1 86.44 104 GLY A C 1
ATOM 690 O O . GLY A 1 104 ? -13.031 69 30.594 1 86.44 104 GLY A O 1
ATOM 691 N N . SER A 1 105 ? -14.203 69.375 28.703 1 87.12 105 SER A N 1
ATOM 692 C CA . SER A 1 105 ? -15.391 69.75 29.438 1 87.12 105 SER A CA 1
ATOM 693 C C . SER A 1 105 ? -16.016 68.562 30.172 1 87.12 105 SER A C 1
ATOM 695 O O . SER A 1 105 ? -16.188 67.5 29.594 1 87.12 105 SER A O 1
ATOM 697 N N . TYR A 1 106 ? -16.375 68.75 31.422 1 90.56 106 TYR A N 1
ATOM 698 C CA . TYR A 1 106 ? -16.969 67.75 32.281 1 90.56 106 TYR A CA 1
ATOM 699 C C . TYR A 1 106 ? -16.062 66.562 32.438 1 90.56 106 TYR A C 1
ATOM 701 O O . TYR A 1 106 ? -16.516 65.438 32.688 1 90.56 106 TYR A O 1
ATOM 709 N N . SER A 1 107 ? -14.797 66.75 32.062 1 93.75 107 SER A N 1
ATOM 710 C CA . SER A 1 107 ? -13.836 65.688 32.25 1 93.75 107 SER A CA 1
ATOM 711 C C . SER A 1 107 ? -13.461 65.438 33.719 1 93.75 107 SER A C 1
ATOM 713 O O . SER A 1 107 ? -13.57 66.375 34.5 1 93.75 107 SER A O 1
ATOM 715 N N . SER A 1 108 ? -13.109 64.312 34.031 1 95.88 108 SER A N 1
ATOM 716 C CA . SER A 1 108 ? -12.742 63.969 35.406 1 95.88 108 SER A CA 1
ATOM 717 C C . SER A 1 108 ? -11.453 63.156 35.469 1 95.88 108 SER A C 1
ATOM 719 O O . SER A 1 108 ? -11.406 62.031 34.969 1 95.88 108 SER A O 1
ATOM 721 N N . ALA A 1 109 ? -10.438 63.594 36 1 96.75 109 ALA A N 1
ATOM 722 C CA . ALA A 1 109 ? -9.18 62.906 36.25 1 96.75 109 ALA A CA 1
ATOM 723 C C . ALA A 1 109 ? -8.984 62.688 37.75 1 96.75 109 ALA A C 1
ATOM 725 O O . ALA A 1 109 ? -8.484 63.562 38.469 1 96.75 109 ALA A O 1
ATOM 726 N N . GLN A 1 110 ? -9.297 61.5 38.188 1 94.56 110 GLN A N 1
ATOM 727 C CA . GLN A 1 110 ? -9.359 61.25 39.625 1 94.56 110 GLN A CA 1
ATOM 728 C C . GLN A 1 110 ? -8.125 60.5 40.094 1 94.56 110 GLN A C 1
ATOM 730 O O . GLN A 1 110 ? -7.742 60.562 41.281 1 94.56 110 GLN A O 1
ATOM 735 N N . GLY A 1 111 ? -7.641 59.656 39.25 1 94.06 111 GLY A N 1
ATOM 736 C CA . GLY A 1 111 ? -6.434 58.938 39.594 1 94.06 111 GLY A CA 1
ATOM 737 C C . GLY A 1 111 ? -5.199 59.812 39.656 1 94.06 111 GLY A C 1
ATOM 738 O O . GLY A 1 111 ? -5.133 60.844 38.969 1 94.06 111 GLY A O 1
ATOM 739 N N . SER A 1 112 ? -4.18 59.375 40.469 1 93.94 112 SER A N 1
ATOM 740 C CA . SER A 1 112 ? -2.895 60.062 40.438 1 93.94 112 SER A CA 1
ATOM 741 C C . SER A 1 112 ? -2.258 60.031 39.062 1 93.94 112 SER A C 1
ATOM 743 O O . SER A 1 112 ? -2.209 58.969 38.438 1 93.94 112 SER A O 1
ATOM 745 N N . GLN A 1 113 ? -1.833 61.281 38.531 1 91.25 113 GLN A N 1
ATOM 746 C CA . GLN A 1 113 ? -1.183 61.438 37.219 1 91.25 113 GLN A CA 1
ATOM 747 C C . GLN A 1 113 ? -2.127 61.062 36.094 1 91.25 113 GLN A C 1
ATOM 749 O O . GLN A 1 113 ? -1.679 60.719 35 1 91.25 113 GLN A O 1
ATOM 754 N N . ALA A 1 114 ? -3.428 61 36.344 1 94.38 114 ALA A N 1
ATOM 755 C CA . ALA A 1 114 ? -4.418 60.656 35.344 1 94.38 114 ALA A CA 1
ATOM 756 C C . ALA A 1 114 ? -4.641 61.844 34.375 1 94.38 114 ALA A C 1
ATOM 758 O O . ALA A 1 114 ? -4.465 63 34.781 1 94.38 114 ALA A O 1
ATOM 759 N N . THR A 1 115 ? -4.941 61.531 33.219 1 93.38 115 THR A N 1
ATOM 760 C CA . THR A 1 115 ? -5.234 62.531 32.219 1 93.38 115 THR A CA 1
ATOM 761 C C . THR A 1 115 ? -6.613 62.312 31.594 1 93.38 115 THR A C 1
ATOM 763 O O . THR A 1 115 ? -6.891 61.219 31.078 1 93.38 115 THR A O 1
ATOM 766 N N . ALA A 1 116 ? -7.445 63.156 31.609 1 95.25 116 ALA A N 1
ATOM 767 C CA . ALA A 1 116 ? -8.75 63.156 30.953 1 95.25 116 ALA A CA 1
ATOM 768 C C . ALA A 1 116 ? -8.914 64.375 30.031 1 95.25 116 ALA A C 1
ATOM 770 O O . ALA A 1 116 ? -9.102 65.5 30.516 1 95.25 116 ALA A O 1
ATOM 771 N N . THR A 1 117 ? -8.797 64.125 28.766 1 91.25 117 THR A N 1
ATOM 772 C CA . THR A 1 117 ? -8.766 65.25 27.844 1 91.25 117 THR A CA 1
ATOM 773 C C . THR A 1 117 ? -10.055 65.375 27.047 1 91.25 117 THR A C 1
ATOM 775 O O . THR A 1 117 ? -10.367 66.375 26.469 1 91.25 117 THR A O 1
ATOM 778 N N . GLY A 1 118 ? -10.734 64.25 26.875 1 87.19 118 GLY A N 1
ATOM 779 C CA . GLY A 1 118 ? -11.984 64.25 26.125 1 87.19 118 GLY A CA 1
ATOM 780 C C . GLY A 1 118 ? -13.141 64.812 26.922 1 87.19 118 GLY A C 1
ATOM 781 O O . GLY A 1 118 ? -13.109 64.875 28.156 1 87.19 118 GLY A O 1
ATOM 782 N N . ALA A 1 119 ? -14.133 65.25 26.203 1 89.06 119 ALA A N 1
ATOM 783 C CA . ALA A 1 119 ? -15.352 65.688 26.875 1 89.06 119 ALA A CA 1
ATOM 784 C C . ALA A 1 119 ? -16.016 64.562 27.609 1 89.06 119 ALA A C 1
ATOM 786 O O . ALA A 1 119 ? -16.172 63.438 27.062 1 89.06 119 ALA A O 1
ATOM 787 N N . ASN A 1 120 ? -16.469 64.812 28.828 1 91.5 120 ASN A N 1
ATOM 788 C CA . ASN A 1 120 ? -17.156 63.844 29.656 1 91.5 120 ASN A CA 1
ATOM 789 C C . ASN A 1 120 ? -16.281 62.594 29.891 1 91.5 120 ASN A C 1
ATOM 791 O O . ASN A 1 120 ? -16.797 61.5 30.125 1 91.5 120 ASN A O 1
ATOM 795 N N . SER A 1 121 ? -15.008 62.719 29.609 1 94.06 121 SER A N 1
ATOM 796 C CA . SER A 1 121 ? -14.102 61.594 29.844 1 94.06 121 SER A CA 1
ATOM 797 C C . SER A 1 121 ? -13.805 61.406 31.328 1 94.06 121 SER A C 1
ATOM 799 O O . SER A 1 121 ? -13.953 62.344 32.125 1 94.06 121 SER A O 1
ATOM 801 N N . SER A 1 122 ? -13.453 60.25 31.672 1 96 122 SER A N 1
ATOM 802 C CA . SER A 1 122 ? -13.164 59.906 33.062 1 96 122 SER A CA 1
ATOM 803 C C . SER A 1 122 ? -11.93 59.031 33.188 1 96 122 SER A C 1
ATOM 805 O O . SER A 1 122 ? -11.891 57.938 32.625 1 96 122 SER A O 1
ATOM 807 N N . ALA A 1 123 ? -10.977 59.406 33.844 1 97.12 123 ALA A N 1
ATOM 808 C CA . ALA A 1 123 ? -9.781 58.625 34.188 1 97.12 123 ALA A CA 1
ATOM 809 C C . ALA A 1 123 ? -9.648 58.438 35.688 1 97.12 123 ALA A C 1
ATOM 811 O O . ALA A 1 123 ? -9.211 59.344 36.406 1 97.12 123 ALA A O 1
ATOM 812 N N . THR A 1 124 ? -10.016 57.312 36.125 1 96.12 124 THR A N 1
ATOM 813 C CA . THR A 1 124 ? -10.078 57.094 37.562 1 96.12 124 THR A CA 1
ATOM 814 C C . THR A 1 124 ? -8.852 56.312 38.062 1 96.12 124 THR A C 1
ATOM 816 O O . THR A 1 124 ? -8.531 56.344 39.25 1 96.12 124 THR A O 1
ATOM 819 N N . GLY A 1 125 ? -8.289 55.5 37.219 1 94.94 125 GLY A N 1
ATOM 820 C CA . GLY A 1 125 ? -7.113 54.719 37.594 1 94.94 125 GLY A CA 1
ATOM 821 C C . GLY A 1 125 ? -5.859 55.562 37.719 1 94.94 125 GLY A C 1
ATOM 822 O O . GLY A 1 125 ? -5.777 56.656 37.125 1 94.94 125 GLY A O 1
ATOM 823 N N . ILE A 1 126 ? -4.824 55.031 38.438 1 95.12 126 ILE A N 1
ATOM 824 C CA . ILE A 1 126 ? -3.506 55.656 38.5 1 95.12 126 ILE A CA 1
ATOM 825 C C . ILE A 1 126 ? -2.846 55.625 37.125 1 95.12 126 ILE A C 1
ATOM 827 O O . ILE A 1 126 ? -2.816 54.562 36.469 1 95.12 126 ILE A O 1
ATOM 831 N N . ASN A 1 127 ? -2.33 56.812 36.656 1 92.62 127 ASN A N 1
ATOM 832 C CA . ASN A 1 127 ? -1.66 56.938 35.375 1 92.62 127 ASN A CA 1
ATOM 833 C C . ASN A 1 127 ? -2.615 56.656 34.219 1 92.62 127 ASN A C 1
ATOM 835 O O . ASN A 1 127 ? -2.184 56.281 33.125 1 92.62 127 ASN A O 1
ATOM 839 N N . ALA A 1 128 ? -3.908 56.719 34.406 1 94.31 128 ALA A N 1
ATOM 840 C CA . ALA A 1 128 ? -4.895 56.438 33.375 1 94.31 128 ALA A CA 1
ATOM 841 C C . ALA A 1 128 ? -5.055 57.594 32.406 1 94.31 128 ALA A C 1
ATOM 843 O O . ALA A 1 128 ? -4.895 58.75 32.812 1 94.31 128 ALA A O 1
ATOM 844 N N . THR A 1 129 ? -5.305 57.281 31.219 1 93.62 129 THR A N 1
ATOM 845 C CA . THR A 1 129 ? -5.512 58.312 30.203 1 93.62 129 THR A CA 1
ATOM 846 C C . THR A 1 129 ? -6.852 58.094 29.5 1 93.62 129 THR A C 1
ATOM 848 O O . THR A 1 129 ? -7.094 57.062 28.906 1 93.62 129 THR A O 1
ATOM 851 N N . ALA A 1 130 ? -7.68 58.969 29.484 1 95.56 130 ALA A N 1
ATOM 852 C CA . ALA A 1 130 ? -8.953 59 28.766 1 95.56 130 ALA A CA 1
ATOM 853 C C . ALA A 1 130 ? -9.031 60.188 27.812 1 95.56 130 ALA A C 1
ATOM 855 O O . ALA A 1 130 ? -9.32 61.312 28.234 1 95.56 130 ALA A O 1
ATOM 856 N N . ASN A 1 131 ? -8.812 59.906 26.578 1 91.94 131 ASN A N 1
ATOM 857 C CA . ASN A 1 131 ? -8.641 61 25.625 1 91.94 131 ASN A CA 1
ATOM 858 C C . ASN A 1 131 ? -9.898 61.219 24.781 1 91.94 131 ASN A C 1
ATOM 860 O O . ASN A 1 131 ? -10.109 62.281 24.203 1 91.94 131 ASN A O 1
ATOM 864 N N . GLY A 1 132 ? -10.609 60.156 24.594 1 86.62 132 GLY A N 1
ATOM 865 C CA . GLY A 1 132 ? -11.797 60.25 23.75 1 86.62 132 GLY A CA 1
ATOM 866 C C . GLY A 1 132 ? -12.984 60.844 24.484 1 86.62 132 GLY A C 1
ATOM 867 O O . GLY A 1 132 ? -13.008 60.875 25.719 1 86.62 132 GLY A O 1
ATOM 868 N N . ALA A 1 133 ? -13.93 61.281 23.719 1 89.31 133 ALA A N 1
ATOM 869 C CA . ALA A 1 133 ? -15.188 61.719 24.328 1 89.31 133 ALA A CA 1
ATOM 870 C C . ALA A 1 133 ? -15.891 60.531 25.016 1 89.31 133 ALA A C 1
ATOM 872 O O . ALA A 1 133 ? -16.031 59.469 24.438 1 89.31 133 ALA A O 1
ATOM 873 N N . PHE A 1 134 ? -16.344 60.781 26.219 1 92.12 134 PHE A N 1
ATOM 874 C CA . PHE A 1 134 ? -17.031 59.781 27.031 1 92.12 134 PHE A CA 1
ATOM 875 C C . PHE A 1 134 ? -16.141 58.594 27.297 1 92.12 134 PHE A C 1
ATOM 877 O O . PHE A 1 134 ? -16.625 57.5 27.609 1 92.12 134 PHE A O 1
ATOM 884 N N . ALA A 1 135 ? -14.836 58.719 27.016 1 95 135 ALA A N 1
ATOM 885 C CA . ALA A 1 135 ? -13.898 57.625 27.266 1 95 135 ALA A CA 1
ATOM 886 C C . ALA A 1 135 ? -13.75 57.375 28.766 1 95 135 ALA A C 1
ATOM 888 O O . ALA A 1 135 ? -13.734 58.312 29.562 1 95 135 ALA A O 1
ATOM 889 N N . ILE A 1 136 ? -13.664 56.156 29.125 1 96.12 136 ILE A N 1
ATOM 890 C CA . ILE A 1 136 ? -13.508 55.781 30.516 1 96.12 136 ILE A CA 1
ATOM 891 C C . ILE A 1 136 ? -12.242 54.938 30.688 1 96.12 136 ILE A C 1
ATOM 893 O O . ILE A 1 136 ? -12.094 53.906 30.047 1 96.12 136 ILE A O 1
ATOM 897 N N . ALA A 1 137 ? -11.336 55.312 31.469 1 97.12 137 ALA A N 1
ATOM 898 C CA . ALA A 1 137 ? -10.148 54.531 31.859 1 97.12 137 ALA A CA 1
ATOM 899 C C . ALA A 1 137 ? -10.125 54.312 33.375 1 97.12 137 ALA A C 1
ATOM 901 O O . ALA A 1 137 ? -9.648 55.156 34.125 1 97.12 137 ALA A O 1
ATOM 902 N N . ASN A 1 138 ? -10.625 53.188 33.75 1 96.31 138 ASN A N 1
ATOM 903 C CA . ASN A 1 138 ? -10.758 52.875 35.188 1 96.31 138 ASN A CA 1
ATOM 904 C C . ASN A 1 138 ? -9.539 52.125 35.719 1 96.31 138 ASN A C 1
ATOM 906 O O . ASN A 1 138 ? -9.227 52.219 36.906 1 96.31 138 ASN A O 1
ATOM 910 N N . GLY A 1 139 ? -9.039 51.312 34.906 1 95.38 139 GLY A N 1
ATOM 911 C CA . GLY A 1 139 ? -7.891 50.531 35.312 1 95.38 139 GLY A CA 1
ATOM 912 C C . GLY A 1 139 ? -6.641 51.375 35.5 1 95.38 139 GLY A C 1
ATOM 913 O O . GLY A 1 139 ? -6.488 52.406 34.875 1 95.38 139 GLY A O 1
ATOM 914 N N . ASP A 1 140 ? -5.715 50.938 36.375 1 95.94 140 ASP A N 1
ATOM 915 C CA . ASP A 1 140 ? -4.414 51.562 36.5 1 95.94 140 ASP A CA 1
ATOM 916 C C . ASP A 1 140 ? -3.621 51.469 35.188 1 95.94 140 ASP A C 1
ATOM 918 O O . ASP A 1 140 ? -3.494 50.375 34.625 1 95.94 140 ASP A O 1
ATOM 922 N N . SER A 1 141 ? -3.066 52.656 34.781 1 93.81 141 SER A N 1
ATOM 923 C CA . SER A 1 141 ? -2.291 52.75 33.531 1 93.81 141 SER A CA 1
ATOM 924 C C . SER A 1 141 ? -3.127 52.375 32.312 1 93.81 141 SER A C 1
ATOM 926 O O . SER A 1 141 ? -2.594 51.875 31.328 1 93.81 141 SER A O 1
ATOM 928 N N . ALA A 1 142 ? -4.438 52.406 32.438 1 95.25 142 ALA A N 1
ATOM 929 C CA . ALA A 1 142 ? -5.34 52.125 31.312 1 95.25 142 ALA A CA 1
ATOM 930 C C . ALA A 1 142 ? -5.402 53.312 30.359 1 95.25 142 ALA A C 1
ATOM 932 O O . ALA A 1 142 ? -5.234 54.469 30.766 1 95.25 142 ALA A O 1
ATOM 933 N N . THR A 1 143 ? -5.574 53 29.141 1 94.06 143 THR A N 1
ATOM 934 C CA . THR A 1 143 ? -5.676 54.031 28.125 1 94.06 143 THR A CA 1
ATOM 935 C C . THR A 1 143 ? -6.965 53.875 27.312 1 94.06 143 THR A C 1
ATOM 937 O O . THR A 1 143 ? -7.195 52.844 26.703 1 94.06 143 THR A O 1
ATOM 940 N N . ALA A 1 144 ? -7.754 54.75 27.25 1 95.19 144 ALA A N 1
ATOM 941 C CA . ALA A 1 144 ? -8.977 54.812 26.438 1 95.19 144 ALA A CA 1
ATOM 942 C C . ALA A 1 144 ? -8.961 56.031 25.516 1 95.19 144 ALA A C 1
ATOM 944 O O . ALA A 1 144 ? -9.07 57.188 25.984 1 95.19 144 ALA A O 1
ATOM 945 N N . THR A 1 145 ? -8.828 55.781 24.266 1 91.88 145 THR A N 1
ATOM 946 C CA . THR A 1 145 ? -8.609 56.938 23.359 1 91.88 145 THR A CA 1
ATOM 947 C C . THR A 1 145 ? -9.797 57.125 22.422 1 91.88 145 THR A C 1
ATOM 949 O O . THR A 1 145 ? -9.992 58.188 21.875 1 91.88 145 THR A O 1
ATOM 952 N N . GLY A 1 146 ? -10.523 56.062 22.156 1 86.62 146 GLY A N 1
ATOM 953 C CA . GLY A 1 146 ? -11.68 56.188 21.281 1 86.62 146 GLY A CA 1
ATOM 954 C C . GLY A 1 146 ? -12.891 56.781 21.969 1 86.62 146 GLY A C 1
ATOM 955 O O . GLY A 1 146 ? -12.953 56.844 23.203 1 86.62 146 GLY A O 1
ATOM 956 N N . ALA A 1 147 ? -13.82 57.219 21.188 1 89.19 147 ALA A N 1
ATOM 957 C CA . ALA A 1 147 ? -15.078 57.688 21.734 1 89.19 147 ALA A CA 1
ATOM 958 C C . ALA A 1 147 ? -15.836 56.594 22.453 1 89.19 147 ALA A C 1
ATOM 960 O O . ALA A 1 147 ? -16.078 55.531 21.875 1 89.19 147 ALA A O 1
ATOM 961 N N . SER A 1 148 ? -16.25 56.906 23.656 1 93.31 148 SER A N 1
ATOM 962 C CA . SER A 1 148 ? -16.969 55.938 24.484 1 93.31 148 SER A CA 1
ATOM 963 C C . SER A 1 148 ? -16.172 54.656 24.672 1 93.31 148 SER A C 1
ATOM 965 O O . SER A 1 148 ? -16.734 53.562 24.812 1 93.31 148 SER A O 1
ATOM 967 N N . ALA A 1 149 ? -14.828 54.75 24.438 1 95.38 149 ALA A N 1
ATOM 968 C CA . ALA A 1 149 ? -13.961 53.625 24.734 1 95.38 149 ALA A CA 1
ATOM 969 C C . ALA A 1 149 ? -13.906 53.344 26.234 1 95.38 149 ALA A C 1
ATOM 971 O O . ALA A 1 149 ? -13.961 54.281 27.047 1 95.38 149 ALA A O 1
ATOM 972 N N . ASN A 1 150 ? -13.836 52.156 26.578 1 97.06 150 ASN A N 1
ATOM 973 C CA . ASN A 1 150 ? -13.805 51.719 27.984 1 97.06 150 ASN A CA 1
ATOM 974 C C . ASN A 1 150 ? -12.609 50.844 28.281 1 97.06 150 ASN A C 1
ATOM 976 O O . ASN A 1 150 ? -12.555 49.688 27.828 1 97.06 150 ASN A O 1
ATOM 980 N N . ALA A 1 151 ? -11.688 51.25 28.953 1 97.44 151 ALA A N 1
ATOM 981 C CA . ALA A 1 151 ? -10.547 50.469 29.453 1 97.44 151 ALA A CA 1
ATOM 982 C C . ALA A 1 151 ? -10.648 50.25 30.953 1 97.44 151 ALA A C 1
ATOM 984 O O . ALA A 1 151 ? -10.195 51.094 31.75 1 97.44 151 ALA A O 1
ATOM 985 N N . ASP A 1 152 ? -11.164 49.188 31.312 1 96.25 152 ASP A N 1
ATOM 986 C CA . ASP A 1 152 ? -11.477 48.938 32.719 1 96.25 152 ASP A CA 1
ATOM 987 C C . ASP A 1 152 ? -10.367 48.125 33.375 1 96.25 152 ASP A C 1
ATOM 989 O O . ASP A 1 152 ? -10.156 48.25 34.594 1 96.25 152 ASP A O 1
ATOM 993 N N . GLY A 1 153 ? -9.82 47.219 32.594 1 94.81 153 GLY A N 1
ATOM 994 C CA . GLY A 1 153 ? -8.742 46.406 33.156 1 94.81 153 GLY A CA 1
ATOM 995 C C . GLY A 1 153 ? -7.473 47.188 33.406 1 94.81 153 GLY A C 1
ATOM 996 O O . GLY A 1 153 ? -7.211 48.188 32.719 1 94.81 153 GLY A O 1
ATOM 997 N N . ALA A 1 154 ? -6.625 46.75 34.375 1 95.38 154 ALA A N 1
ATOM 998 C CA . ALA A 1 154 ? -5.309 47.344 34.562 1 95.38 154 ALA A CA 1
ATOM 999 C C . ALA A 1 154 ? -4.445 47.188 33.312 1 95.38 154 ALA A C 1
ATOM 1001 O O . ALA A 1 154 ? -4.383 46.125 32.719 1 95.38 154 ALA A O 1
ATOM 1002 N N . THR A 1 155 ? -3.781 48.344 32.938 1 93.12 155 THR A N 1
ATOM 1003 C CA . THR A 1 155 ? -2.893 48.406 31.781 1 93.12 155 THR A CA 1
ATOM 1004 C C . THR A 1 155 ? -3.648 48.125 30.5 1 93.12 155 THR A C 1
ATOM 1006 O O . THR A 1 155 ? -3.045 47.719 29.5 1 93.12 155 THR A O 1
ATOM 1009 N N . ALA A 1 156 ? -4.98 48.156 30.484 1 95.56 156 ALA A N 1
ATOM 1010 C CA . ALA A 1 156 ? -5.805 47.906 29.297 1 95.56 156 ALA A CA 1
ATOM 1011 C C . ALA A 1 156 ? -5.758 49.062 28.328 1 95.56 156 ALA A C 1
ATOM 1013 O O . ALA A 1 156 ? -5.555 50.219 28.734 1 95.56 156 ALA A O 1
ATOM 1014 N N . THR A 1 157 ? -5.898 48.781 27.109 1 93.75 157 THR A N 1
ATOM 1015 C CA . THR A 1 157 ? -5.906 49.781 26.062 1 93.75 157 THR A CA 1
ATOM 1016 C C . THR A 1 157 ? -7.148 49.656 25.188 1 93.75 157 THR A C 1
ATOM 1018 O O . THR A 1 157 ? -7.363 48.625 24.562 1 93.75 157 THR A O 1
ATOM 1021 N N . ALA A 1 158 ? -7.922 50.562 25.109 1 95.38 158 ALA A N 1
ATOM 1022 C CA . ALA A 1 158 ? -9.094 50.656 24.234 1 95.38 158 ALA A CA 1
ATOM 1023 C C . ALA A 1 158 ? -8.992 51.875 23.312 1 95.38 158 ALA A C 1
ATOM 1025 O O . ALA A 1 158 ? -9.102 53 23.75 1 95.38 158 ALA A O 1
ATOM 1026 N N . THR A 1 159 ? -8.789 51.594 22.078 1 92 159 THR A N 1
ATOM 1027 C CA . THR A 1 159 ? -8.492 52.719 21.188 1 92 159 THR A CA 1
ATOM 1028 C C . THR A 1 159 ? -9.625 52.938 20.188 1 92 159 THR A C 1
ATOM 1030 O O . THR A 1 159 ? -9.758 54.031 19.609 1 92 159 THR A O 1
ATOM 1033 N N . GLY A 1 160 ? -10.336 51.906 19.875 1 87.38 160 GLY A N 1
ATOM 1034 C CA . GLY A 1 160 ? -11.461 52.031 18.953 1 87.38 160 GLY A CA 1
ATOM 1035 C C . GLY A 1 160 ? -12.672 52.688 19.609 1 87.38 160 GLY A C 1
ATOM 1036 O O . GLY A 1 160 ? -12.797 52.688 20.828 1 87.38 160 GLY A O 1
ATOM 1037 N N . ALA A 1 161 ? -13.523 53.188 18.812 1 90.19 161 ALA A N 1
ATOM 1038 C CA . ALA A 1 161 ? -14.781 53.719 19.344 1 90.19 161 ALA A CA 1
ATOM 1039 C C . ALA A 1 161 ? -15.625 52.594 19.938 1 90.19 161 ALA A C 1
ATOM 1041 O O . ALA A 1 161 ? -15.711 51.5 19.359 1 90.19 161 ALA A O 1
ATOM 1042 N N . VAL A 1 162 ? -16.25 52.875 21.062 1 92.69 162 VAL A N 1
ATOM 1043 C CA . VAL A 1 162 ? -17.109 51.938 21.781 1 92.69 162 VAL A CA 1
ATOM 1044 C C . VAL A 1 162 ? -16.359 50.656 22.062 1 92.69 162 VAL A C 1
ATOM 1046 O O . VAL A 1 162 ? -16.969 49.594 22.125 1 92.69 162 VAL A O 1
ATOM 1049 N N . SER A 1 163 ? -15.055 50.688 21.938 1 94.88 163 SER A N 1
ATOM 1050 C CA . SER A 1 163 ? -14.25 49.5 22.266 1 94.88 163 SER A CA 1
ATOM 1051 C C . SER A 1 163 ? -14.211 49.25 23.766 1 94.88 163 SER A C 1
ATOM 1053 O O . SER A 1 163 ? -14.328 50.188 24.562 1 94.88 163 SER A O 1
ATOM 1055 N N . ASN A 1 164 ? -14.133 48 24.141 1 97.06 164 ASN A N 1
ATOM 1056 C CA . ASN A 1 164 ? -14.117 47.594 25.547 1 97.06 164 ASN A CA 1
ATOM 1057 C C . ASN A 1 164 ? -12.898 46.719 25.844 1 97.06 164 ASN A C 1
ATOM 1059 O O . ASN A 1 164 ? -12.82 45.562 25.422 1 97.06 164 ASN A O 1
ATOM 1063 N N . ALA A 1 165 ? -11.977 47.156 26.531 1 97.62 165 ALA A N 1
ATOM 1064 C CA . ALA A 1 165 ? -10.867 46.406 27.094 1 97.62 165 ALA A CA 1
ATOM 1065 C C . ALA A 1 165 ? -11.055 46.156 28.594 1 97.62 165 ALA A C 1
ATOM 1067 O O . ALA A 1 165 ? -10.641 47 29.406 1 97.62 165 ALA A O 1
ATOM 1068 N N . LEU A 1 166 ? -11.672 45.062 28.938 1 95.88 166 LEU A N 1
ATOM 1069 C CA . LEU A 1 166 ? -12.141 44.844 30.297 1 95.88 166 LEU A CA 1
ATOM 1070 C C . LEU A 1 166 ? -11.156 43.969 31.078 1 95.88 166 LEU A C 1
ATOM 1072 O O . LEU A 1 166 ? -11.102 44.031 32.312 1 95.88 166 LEU A O 1
ATOM 1076 N N . GLY A 1 167 ? -10.5 43.094 30.359 1 95.06 167 GLY A N 1
ATOM 1077 C CA . GLY A 1 167 ? -9.5 42.25 31.016 1 95.06 167 GLY A CA 1
ATOM 1078 C C . GLY A 1 167 ? -8.227 43 31.344 1 95.06 167 GLY A C 1
ATOM 1079 O O . GLY A 1 167 ? -7.953 44.062 30.75 1 95.06 167 GLY A O 1
ATOM 1080 N N . ALA A 1 168 ? -7.391 42.469 32.312 1 95.75 168 ALA A N 1
ATOM 1081 C CA . ALA A 1 168 ? -6.07 43.031 32.562 1 95.75 168 ALA A CA 1
ATOM 1082 C C . ALA A 1 168 ? -5.156 42.906 31.359 1 95.75 168 ALA A C 1
ATOM 1084 O O . ALA A 1 168 ? -5.059 41.844 30.75 1 95.75 168 ALA A O 1
ATOM 1085 N N . SER A 1 169 ? -4.48 44.062 31 1 93.75 169 SER A N 1
ATOM 1086 C CA . SER A 1 169 ? -3.547 44.156 29.875 1 93.75 169 SER A CA 1
ATOM 1087 C C . SER A 1 169 ? -4.238 43.812 28.562 1 93.75 169 SER A C 1
ATOM 1089 O O . SER A 1 169 ? -3.598 43.344 27.625 1 93.75 169 SER A O 1
ATOM 1091 N N . ALA A 1 170 ? -5.57 43.906 28.5 1 95.88 170 ALA A N 1
ATOM 1092 C CA . ALA A 1 170 ? -6.344 43.656 27.281 1 95.88 170 ALA A CA 1
ATOM 1093 C C . ALA A 1 170 ? -6.219 44.812 26.297 1 95.88 170 ALA A C 1
ATOM 1095 O O . ALA A 1 170 ? -6.031 45.969 26.719 1 95.88 170 ALA A O 1
ATOM 1096 N N . THR A 1 171 ? -6.285 44.531 25.078 1 94.25 171 THR A N 1
ATOM 1097 C CA . THR A 1 171 ? -6.211 45.531 24.031 1 94.25 171 THR A CA 1
ATOM 1098 C C . THR A 1 171 ? -7.406 45.438 23.094 1 94.25 171 THR A C 1
ATOM 1100 O O . THR A 1 171 ? -7.629 44.375 22.469 1 94.25 171 THR A O 1
ATOM 1103 N N . ALA A 1 172 ? -8.133 46.375 22.906 1 95.62 172 ALA A N 1
ATOM 1104 C CA . ALA A 1 172 ? -9.258 46.469 21.984 1 95.62 172 ALA A CA 1
ATOM 1105 C C . ALA A 1 172 ? -9.094 47.688 21.062 1 95.62 172 ALA A C 1
ATOM 1107 O O . ALA A 1 172 ? -9.203 48.844 21.5 1 95.62 172 ALA A O 1
ATOM 1108 N N . THR A 1 173 ? -8.883 47.438 19.812 1 92.19 173 THR A N 1
ATOM 1109 C CA . THR A 1 173 ? -8.492 48.531 18.953 1 92.19 173 THR A CA 1
ATOM 1110 C C . THR A 1 173 ? -9.539 48.781 17.875 1 92.19 173 THR A C 1
ATOM 1112 O O . THR A 1 173 ? -9.555 49.844 17.266 1 92.19 173 THR A O 1
ATOM 1115 N N . GLY A 1 174 ? -10.328 47.812 17.578 1 87.44 174 GLY A N 1
ATOM 1116 C CA . GLY A 1 174 ? -11.352 47.969 16.562 1 87.44 174 GLY A CA 1
ATOM 1117 C C . GLY A 1 174 ? -12.625 48.594 17.094 1 87.44 174 GLY A C 1
ATOM 1118 O O . GLY A 1 174 ? -12.82 48.688 18.312 1 87.44 174 GLY A O 1
ATOM 1119 N N . TRP A 1 175 ? -13.477 49 16.203 1 90 175 TRP A N 1
ATOM 1120 C CA . TRP A 1 175 ? -14.789 49.531 16.594 1 90 175 TRP A CA 1
ATOM 1121 C C . TRP A 1 175 ? -15.617 48.438 17.281 1 90 175 TRP A C 1
ATOM 1123 O O . TRP A 1 175 ? -15.758 47.344 16.75 1 90 175 TRP A O 1
ATOM 1133 N N . ARG A 1 176 ? -16.141 48.75 18.391 1 93.44 176 ARG A N 1
ATOM 1134 C CA . ARG A 1 176 ? -17 47.844 19.172 1 93.44 176 ARG A CA 1
ATOM 1135 C C . ARG A 1 176 ? -16.281 46.531 19.484 1 93.44 176 ARG A C 1
ATOM 1137 O O . ARG A 1 176 ? -16.922 45.5 19.625 1 93.44 176 ARG A O 1
ATOM 1144 N N . SER A 1 177 ? -14.969 46.625 19.344 1 95.38 177 SER A N 1
ATOM 1145 C CA . SER A 1 177 ? -14.203 45.438 19.719 1 95.38 177 SER A CA 1
ATOM 1146 C C . SER A 1 177 ? -14.25 45.219 21.234 1 95.38 177 SER A C 1
ATOM 1148 O O . SER A 1 177 ? -14.391 46.156 22 1 95.38 177 SER A O 1
ATOM 1150 N N . ALA A 1 178 ? -14.195 44 21.625 1 97 178 ALA A N 1
ATOM 1151 C CA . ALA A 1 178 ? -14.242 43.656 23.031 1 97 178 ALA A CA 1
ATOM 1152 C C . ALA A 1 178 ? -13.133 42.688 23.406 1 97 178 ALA A C 1
ATOM 1154 O O . ALA A 1 178 ? -13.094 41.562 22.906 1 97 178 ALA A O 1
ATOM 1155 N N . ALA A 1 179 ? -12.242 43.031 24.172 1 97.62 179 ALA A N 1
ATOM 1156 C CA . ALA A 1 179 ? -11.234 42.156 24.797 1 97.62 179 ALA A CA 1
ATOM 1157 C C . ALA A 1 179 ? -11.523 42 26.281 1 97.62 179 ALA A C 1
ATOM 1159 O O . ALA A 1 179 ? -11.109 42.812 27.109 1 97.62 179 ALA A O 1
ATOM 1160 N N . THR A 1 180 ? -12.234 40.969 26.625 1 96.69 180 THR A N 1
ATOM 1161 C CA . THR A 1 180 ? -12.695 40.812 28 1 96.69 180 THR A CA 1
ATOM 1162 C C . THR A 1 180 ? -11.789 39.844 28.766 1 96.69 180 THR A C 1
ATOM 1164 O O . THR A 1 180 ? -11.797 39.844 30 1 96.69 180 THR A O 1
ATOM 1167 N N . GLY A 1 181 ? -11.172 38.938 28.016 1 95.62 181 GLY A N 1
ATOM 1168 C CA . GLY A 1 181 ? -10.203 38.062 28.672 1 95.62 181 GLY A CA 1
ATOM 1169 C C . GLY A 1 181 ? -8.93 38.781 29.078 1 95.62 181 GLY A C 1
ATOM 1170 O O . GLY A 1 181 ? -8.594 39.812 28.516 1 95.62 181 GLY A O 1
ATOM 1171 N N . ASP A 1 182 ? -8.172 38.25 30.062 1 95.81 182 ASP A N 1
ATOM 1172 C CA . ASP A 1 182 ? -6.871 38.781 30.438 1 95.81 182 ASP A CA 1
ATOM 1173 C C . ASP A 1 182 ? -5.879 38.688 29.281 1 95.81 182 ASP A C 1
ATOM 1175 O O . ASP A 1 182 ? -5.719 37.625 28.672 1 95.81 182 ASP A O 1
ATOM 1179 N N . SER A 1 183 ? -5.176 39.906 29.016 1 94.38 183 SER A N 1
ATOM 1180 C CA . SER A 1 183 ? -4.172 40.031 27.953 1 94.38 183 SER A CA 1
ATOM 1181 C C . SER A 1 183 ? -4.742 39.625 26.609 1 94.38 183 SER A C 1
ATOM 1183 O O . SER A 1 183 ? -4.023 39.094 25.75 1 94.38 183 SER A O 1
ATOM 1185 N N . ALA A 1 184 ? -6.055 39.688 26.453 1 95.5 184 ALA A N 1
ATOM 1186 C CA . ALA A 1 184 ? -6.715 39.406 25.172 1 95.5 184 ALA A CA 1
ATOM 1187 C C . ALA A 1 184 ? -6.551 40.594 24.219 1 95.5 184 ALA A C 1
ATOM 1189 O O . ALA A 1 184 ? -6.391 41.719 24.656 1 95.5 184 ALA A O 1
ATOM 1190 N N . THR A 1 185 ? -6.551 40.281 22.984 1 94.25 185 THR A N 1
ATOM 1191 C CA . THR A 1 185 ? -6.414 41.281 21.953 1 94.25 185 THR A CA 1
ATOM 1192 C C . THR A 1 185 ? -7.562 41.219 20.953 1 94.25 185 THR A C 1
ATOM 1194 O O . THR A 1 185 ? -7.754 40.188 20.312 1 94.25 185 THR A O 1
ATOM 1197 N N . ALA A 1 186 ? -8.281 42.156 20.797 1 95.81 186 ALA A N 1
ATOM 1198 C CA . ALA A 1 186 ? -9.352 42.281 19.797 1 95.81 186 ALA A CA 1
ATOM 1199 C C . ALA A 1 186 ? -9.094 43.469 18.875 1 95.81 186 ALA A C 1
ATOM 1201 O O . ALA A 1 186 ? -9.211 44.625 19.281 1 95.81 186 ALA A O 1
ATOM 1202 N N . THR A 1 187 ? -8.773 43.219 17.688 1 91.31 187 THR A N 1
ATOM 1203 C CA . THR A 1 187 ? -8.328 44.312 16.828 1 91.31 187 THR A CA 1
ATOM 1204 C C . THR A 1 187 ? -9.352 44.562 15.719 1 91.31 187 THR A C 1
ATOM 1206 O O . THR A 1 187 ? -9.406 45.656 15.156 1 91.31 187 THR A O 1
ATOM 1209 N N . GLY A 1 188 ? -10.07 43.531 15.328 1 87.38 188 GLY A N 1
ATOM 1210 C CA . GLY A 1 188 ? -11.07 43.719 14.297 1 87.38 188 GLY A CA 1
ATOM 1211 C C . GLY A 1 188 ? -12.312 44.438 14.781 1 87.38 188 GLY A C 1
ATOM 1212 O O . GLY A 1 188 ? -12.578 44.5 15.984 1 87.38 188 GLY A O 1
ATOM 1213 N N . ALA A 1 189 ? -13.062 45 13.875 1 91.44 189 ALA A N 1
ATOM 1214 C CA . ALA A 1 189 ? -14.336 45.625 14.234 1 91.44 189 ALA A CA 1
ATOM 1215 C C . ALA A 1 189 ? -15.32 44.562 14.766 1 91.44 189 ALA A C 1
ATOM 1217 O O . ALA A 1 189 ? -15.469 43.5 14.18 1 91.44 189 ALA A O 1
ATOM 1218 N N . ALA A 1 190 ? -15.945 44.906 15.844 1 93.25 190 ALA A N 1
ATOM 1219 C CA . ALA A 1 190 ? -16.938 44.062 16.484 1 93.25 190 ALA A CA 1
ATOM 1220 C C . ALA A 1 190 ? -16.344 42.719 16.859 1 93.25 190 ALA A C 1
ATOM 1222 O O . ALA A 1 190 ? -17.047 41.719 16.938 1 93.25 190 ALA A O 1
ATOM 1223 N N . SER A 1 191 ? -15.016 42.625 16.891 1 95.06 191 SER A N 1
ATOM 1224 C CA . SER A 1 191 ? -14.352 41.406 17.297 1 95.06 191 SER A CA 1
ATOM 1225 C C . SER A 1 191 ? -14.508 41.156 18.797 1 95.06 191 SER A C 1
ATOM 1227 O O . SER A 1 191 ? -14.734 42.125 19.562 1 95.06 191 SER A O 1
ATOM 1229 N N . ASN A 1 192 ? -14.445 39.938 19.188 1 97.38 192 ASN A N 1
ATOM 1230 C CA . ASN A 1 192 ? -14.609 39.562 20.594 1 97.38 192 ASN A CA 1
ATOM 1231 C C . ASN A 1 192 ? -13.523 38.594 21.031 1 97.38 192 ASN A C 1
ATOM 1233 O O . ASN A 1 192 ? -13.523 37.438 20.641 1 97.38 192 ASN A O 1
ATOM 1237 N N . ALA A 1 193 ? -12.641 38.969 21.797 1 97.5 193 ALA A N 1
ATOM 1238 C CA . ALA A 1 193 ? -11.641 38.125 22.453 1 97.5 193 ALA A CA 1
ATOM 1239 C C . ALA A 1 193 ? -11.961 37.906 23.922 1 97.5 193 ALA A C 1
ATOM 1241 O O . ALA A 1 193 ? -11.57 38.719 24.766 1 97.5 193 ALA A O 1
ATOM 1242 N N . ALA A 1 194 ? -12.617 36.844 24.234 1 96.75 194 ALA A N 1
ATOM 1243 C CA . ALA A 1 194 ? -13.141 36.625 25.578 1 96.75 194 ALA A CA 1
ATOM 1244 C C . ALA A 1 194 ? -12.227 35.719 26.391 1 96.75 194 ALA A C 1
ATOM 1246 O O . ALA A 1 194 ? -12.234 35.75 27.625 1 96.75 194 ALA A O 1
ATOM 1247 N N . GLY A 1 195 ? -11.602 34.812 25.656 1 95.06 195 GLY A N 1
ATOM 1248 C CA . GLY A 1 195 ? -10.688 33.938 26.359 1 95.06 195 GLY A CA 1
ATOM 1249 C C . GLY A 1 195 ? -9.438 34.625 26.859 1 95.06 195 GLY A C 1
ATOM 1250 O O . GLY A 1 195 ? -9.023 35.656 26.312 1 95.06 195 GLY A O 1
ATOM 1251 N N . THR A 1 196 ? -8.789 34.031 27.906 1 95.75 196 THR A N 1
ATOM 1252 C CA . THR A 1 196 ? -7.484 34.5 28.344 1 95.75 196 THR A CA 1
ATOM 1253 C C . THR A 1 196 ? -6.434 34.312 27.266 1 95.75 196 THR A C 1
ATOM 1255 O O . THR A 1 196 ? -6.344 33.25 26.656 1 95.75 196 THR A O 1
ATOM 1258 N N . PHE A 1 197 ? -5.617 35.406 26.953 1 91.88 197 PHE A N 1
ATOM 1259 C CA . PHE A 1 197 ? -4.543 35.438 25.984 1 91.88 197 PHE A CA 1
ATOM 1260 C C . PHE A 1 197 ? -5.086 35.188 24.578 1 91.88 197 PHE A C 1
ATOM 1262 O O . PHE A 1 197 ? -4.363 34.719 23.703 1 91.88 197 PHE A O 1
ATOM 1269 N N . ALA A 1 198 ? -6.387 35.406 24.328 1 95.75 198 ALA A N 1
ATOM 1270 C CA . ALA A 1 198 ? -7.027 35.188 23.047 1 95.75 198 ALA A CA 1
ATOM 1271 C C . ALA A 1 198 ? -6.777 36.344 22.094 1 95.75 198 ALA A C 1
ATOM 1273 O O . ALA A 1 198 ? -6.582 37.5 22.531 1 95.75 198 ALA A O 1
ATOM 1274 N N . THR A 1 199 ? -6.773 36.062 20.891 1 93.88 199 THR A N 1
ATOM 1275 C CA . THR A 1 199 ? -6.637 37.094 19.859 1 93.88 199 THR A CA 1
ATOM 1276 C C . THR A 1 199 ? -7.777 37 18.844 1 93.88 199 THR A C 1
ATOM 1278 O O . THR A 1 199 ? -7.965 35.969 18.219 1 93.88 199 THR A O 1
ATOM 1281 N N . ALA A 1 200 ? -8.5 37.938 18.656 1 95.88 200 ALA A N 1
ATOM 1282 C CA . ALA A 1 200 ? -9.516 38.125 17.625 1 95.88 200 ALA A CA 1
ATOM 1283 C C . ALA A 1 200 ? -9.18 39.281 16.703 1 95.88 200 ALA A C 1
ATOM 1285 O O . ALA A 1 200 ? -9.367 40.438 17.078 1 95.88 200 ALA A O 1
ATOM 1286 N N . ALA A 1 201 ? -8.758 38.969 15.578 1 90.44 201 ALA A N 1
ATOM 1287 C CA . ALA A 1 201 ? -8.188 40.031 14.727 1 90.44 201 ALA A CA 1
ATOM 1288 C C . ALA A 1 201 ? -9.133 40.344 13.57 1 90.44 201 ALA A C 1
ATOM 1290 O O . ALA A 1 201 ? -9.047 41.438 12.992 1 90.44 201 ALA A O 1
ATOM 1291 N N . GLY A 1 202 ? -9.938 39.406 13.172 1 86.69 202 GLY A N 1
ATOM 1292 C CA . GLY A 1 202 ? -10.844 39.656 12.07 1 86.69 202 GLY A CA 1
ATOM 1293 C C . GLY A 1 202 ? -12.102 40.406 12.477 1 86.69 202 GLY A C 1
ATOM 1294 O O . GLY A 1 202 ? -12.422 40.5 13.664 1 86.69 202 GLY A O 1
ATOM 1295 N N . VAL A 1 203 ? -12.797 40.875 11.5 1 90.12 203 VAL A N 1
ATOM 1296 C CA . VAL A 1 203 ? -14.078 41.531 11.766 1 90.12 203 VAL A CA 1
ATOM 1297 C C . VAL A 1 203 ? -15.086 40.5 12.281 1 90.12 203 VAL A C 1
ATOM 1299 O O . VAL A 1 203 ? -15.219 39.438 11.719 1 90.12 203 VAL A O 1
ATOM 1302 N N . SER A 1 204 ? -15.789 40.906 13.367 1 93.5 204 SER A N 1
ATOM 1303 C CA . SER A 1 204 ? -16.812 40.062 14 1 93.5 204 SER A CA 1
ATOM 1304 C C . SER A 1 204 ? -16.266 38.688 14.336 1 93.5 204 SER A C 1
ATOM 1306 O O . SER A 1 204 ? -17 37.719 14.336 1 93.5 204 SER A O 1
ATOM 1308 N N . SER A 1 205 ? -14.953 38.594 14.375 1 94.69 205 SER A N 1
ATOM 1309 C CA . SER A 1 205 ? -14.344 37.344 14.812 1 94.69 205 SER A CA 1
ATOM 1310 C C . SER A 1 205 ? -14.539 37.125 16.312 1 94.69 205 SER A C 1
ATOM 1312 O O . SER A 1 205 ? -14.758 38.094 17.047 1 94.69 205 SER A O 1
ATOM 1314 N N . ALA A 1 206 ? -14.5 35.906 16.703 1 96.69 206 ALA A N 1
ATOM 1315 C CA . ALA A 1 206 ? -14.68 35.562 18.125 1 96.69 206 ALA A CA 1
ATOM 1316 C C . ALA A 1 206 ? -13.648 34.531 18.578 1 96.69 206 ALA A C 1
ATOM 1318 O O . ALA A 1 206 ? -13.609 33.438 18.062 1 96.69 206 ALA A O 1
ATOM 1319 N N . ALA A 1 207 ? -12.82 34.844 19.438 1 97.31 207 ALA A N 1
ATOM 1320 C CA . ALA A 1 207 ? -11.906 33.938 20.156 1 97.31 207 ALA A CA 1
ATOM 1321 C C . ALA A 1 207 ? -12.32 33.781 21.609 1 97.31 207 ALA A C 1
ATOM 1323 O O . ALA A 1 207 ? -11.93 34.594 22.469 1 97.31 207 ALA A O 1
ATOM 1324 N N . THR A 1 208 ? -13.102 32.781 21.891 1 96.69 208 THR A N 1
ATOM 1325 C CA . THR A 1 208 ? -13.703 32.656 23.219 1 96.69 208 THR A CA 1
ATOM 1326 C C . THR A 1 208 ? -12.938 31.641 24.062 1 96.69 208 THR A C 1
ATOM 1328 O O . THR A 1 208 ? -13.07 31.625 25.297 1 96.69 208 THR A O 1
ATOM 1331 N N . GLY A 1 209 ? -12.297 30.703 23.406 1 95.56 209 GLY A N 1
ATOM 1332 C CA . GLY A 1 209 ? -11.445 29.797 24.156 1 95.56 209 GLY A CA 1
ATOM 1333 C C . GLY A 1 209 ? -10.188 30.453 24.672 1 95.56 209 GLY A C 1
ATOM 1334 O O . GLY A 1 209 ? -9.719 31.438 24.109 1 95.56 209 GLY A O 1
ATOM 1335 N N . ASN A 1 210 ? -9.578 29.891 25.766 1 95.81 210 ASN A N 1
ATOM 1336 C CA . ASN A 1 210 ? -8.273 30.359 26.219 1 95.81 210 ASN A CA 1
ATOM 1337 C C . ASN A 1 210 ? -7.188 30.094 25.188 1 95.81 210 ASN A C 1
ATOM 1339 O O . ASN A 1 210 ? -7.152 29.016 24.578 1 95.81 210 ASN A O 1
ATOM 1343 N N . TYR A 1 211 ? -6.297 31.078 24.953 1 92.25 211 TYR A N 1
ATOM 1344 C CA . TYR A 1 211 ? -5.18 30.984 24.031 1 92.25 211 TYR A CA 1
ATOM 1345 C C . TYR A 1 211 ? -5.672 30.812 22.594 1 92.25 211 TYR A C 1
ATOM 1347 O O . TYR A 1 211 ? -4.93 30.344 21.734 1 92.25 211 TYR A O 1
ATOM 1355 N N . ALA A 1 212 ? -6.965 31.109 22.297 1 95.5 212 ALA A N 1
ATOM 1356 C CA . ALA A 1 212 ? -7.555 30.938 20.984 1 95.5 212 ALA A CA 1
ATOM 1357 C C . ALA A 1 212 ? -7.203 32.094 20.062 1 95.5 212 ALA A C 1
ATOM 1359 O O . ALA A 1 212 ? -7.02 33.219 20.516 1 95.5 212 ALA A O 1
ATOM 1360 N N . THR A 1 213 ? -7.125 31.828 18.828 1 94.25 213 THR A N 1
ATOM 1361 C CA . THR A 1 213 ? -6.832 32.844 17.828 1 94.25 213 THR A CA 1
ATOM 1362 C C . THR A 1 213 ? -7.852 32.781 16.688 1 94.25 213 THR A C 1
ATOM 1364 O O . THR A 1 213 ? -8.031 31.75 16.047 1 94.25 213 THR A O 1
ATOM 1367 N N . ALA A 1 214 ? -8.484 33.781 16.422 1 95.44 214 ALA A N 1
ATOM 1368 C CA . ALA A 1 214 ? -9.414 33.969 15.305 1 95.44 214 ALA A CA 1
ATOM 1369 C C . ALA A 1 214 ? -9.023 35.156 14.445 1 95.44 214 ALA A C 1
ATOM 1371 O O . ALA A 1 214 ? -9.148 36.312 14.875 1 95.44 214 ALA A O 1
ATOM 1372 N N . THR A 1 215 ? -8.594 34.906 13.258 1 91.88 215 THR A N 1
ATOM 1373 C CA . THR A 1 215 ? -8.016 36.031 12.5 1 91.88 215 THR A CA 1
ATOM 1374 C C . THR A 1 215 ? -8.867 36.312 11.266 1 91.88 215 THR A C 1
ATOM 1376 O O . THR A 1 215 ? -8.75 37.406 10.68 1 91.88 215 THR A O 1
ATOM 1379 N N . GLY A 1 216 ? -9.633 35.375 10.789 1 86.81 216 GLY A N 1
ATOM 1380 C CA . GLY A 1 216 ? -10.492 35.625 9.641 1 86.81 216 GLY A CA 1
ATOM 1381 C C . GLY A 1 216 ? -11.766 36.344 10.008 1 86.81 216 GLY A C 1
ATOM 1382 O O . GLY A 1 216 ? -12.148 36.406 11.18 1 86.81 216 GLY A O 1
ATOM 1383 N N . ALA A 1 217 ? -12.414 36.906 9.016 1 91 217 ALA A N 1
ATOM 1384 C CA . ALA A 1 217 ? -13.719 37.5 9.234 1 91 217 ALA A CA 1
ATOM 1385 C C . ALA A 1 217 ? -14.75 36.469 9.664 1 91 217 ALA A C 1
ATOM 1387 O O . ALA A 1 217 ? -14.828 35.406 9.078 1 91 217 ALA A O 1
ATOM 1388 N N . TYR A 1 218 ? -15.523 36.812 10.688 1 93.06 218 TYR A N 1
ATOM 1389 C CA . TYR A 1 218 ? -16.578 35.938 11.219 1 93.06 218 TYR A CA 1
ATOM 1390 C C . TYR A 1 218 ? -16.016 34.625 11.719 1 93.06 218 TYR A C 1
ATOM 1392 O O . TYR A 1 218 ? -16.766 33.656 11.914 1 93.06 218 TYR A O 1
ATOM 1400 N N . SER A 1 219 ? -14.648 34.531 11.781 1 94.75 219 SER A N 1
ATOM 1401 C CA . SER A 1 219 ? -14.055 33.312 12.273 1 94.75 219 SER A CA 1
ATOM 1402 C C . SER A 1 219 ? -14.344 33.094 13.758 1 94.75 219 SER A C 1
ATOM 1404 O O . SER A 1 219 ? -14.484 34.062 14.508 1 94.75 219 SER A O 1
ATOM 1406 N N . VAL A 1 220 ? -14.484 31.891 14.164 1 96.56 220 VAL A N 1
ATOM 1407 C CA . VAL A 1 220 ? -14.789 31.547 15.555 1 96.56 220 VAL A CA 1
ATOM 1408 C C . VAL A 1 220 ? -13.781 30.516 16.062 1 96.56 220 VAL A C 1
ATOM 1410 O O . VAL A 1 220 ? -13.656 29.422 15.508 1 96.56 220 VAL A O 1
ATOM 1413 N N . ALA A 1 221 ? -13.031 30.797 17.031 1 97.19 221 ALA A N 1
ATOM 1414 C CA . ALA A 1 221 ? -12.18 29.875 17.781 1 97.19 221 ALA A CA 1
ATOM 1415 C C . ALA A 1 221 ? -12.719 29.672 19.203 1 97.19 221 ALA A C 1
ATOM 1417 O O . ALA A 1 221 ? -12.453 30.484 20.094 1 97.19 221 ALA A O 1
ATOM 1418 N N . GLN A 1 222 ? -13.406 28.641 19.406 1 96.62 222 GLN A N 1
ATOM 1419 C CA . GLN A 1 222 ? -14.117 28.406 20.656 1 96.62 222 GLN A CA 1
ATOM 1420 C C . GLN A 1 222 ? -13.312 27.516 21.594 1 96.62 222 GLN A C 1
ATOM 1422 O O . GLN A 1 222 ? -13.375 27.656 22.812 1 96.62 222 GLN A O 1
ATOM 1427 N N . GLY A 1 223 ? -12.734 26.5 20.984 1 94.88 223 GLY A N 1
ATOM 1428 C CA . GLY A 1 223 ? -11.938 25.594 21.797 1 94.88 223 GLY A CA 1
ATOM 1429 C C . GLY A 1 223 ? -10.703 26.25 22.391 1 94.88 223 GLY A C 1
ATOM 1430 O O . GLY A 1 223 ? -10.18 27.219 21.828 1 94.88 223 GLY A O 1
ATOM 1431 N N . SER A 1 224 ? -10.195 25.734 23.562 1 95.81 224 SER A N 1
ATOM 1432 C CA . SER A 1 224 ? -8.914 26.172 24.094 1 95.81 224 SER A CA 1
ATOM 1433 C C . SER A 1 224 ? -7.777 25.891 23.125 1 95.81 224 SER A C 1
ATOM 1435 O O . SER A 1 224 ? -7.703 24.797 22.562 1 95.81 224 SER A O 1
ATOM 1437 N N . ASN A 1 225 ? -6.859 26.891 22.922 1 93.62 225 ASN A N 1
ATOM 1438 C CA . ASN A 1 225 ? -5.703 26.781 22.047 1 93.62 225 ASN A CA 1
ATOM 1439 C C . ASN A 1 225 ? -6.121 26.578 20.594 1 93.62 225 ASN A C 1
ATOM 1441 O O . ASN A 1 225 ? -5.34 26.078 19.781 1 93.62 225 ASN A O 1
ATOM 1445 N N . ALA A 1 226 ? -7.398 26.906 20.219 1 95.38 226 ALA A N 1
ATOM 1446 C CA . ALA A 1 226 ? -7.906 26.719 18.859 1 95.38 226 ALA A CA 1
ATOM 1447 C C . ALA A 1 226 ? -7.457 27.875 17.953 1 95.38 226 ALA A C 1
ATOM 1449 O O . ALA A 1 226 ? -7.234 28.984 18.406 1 95.38 226 ALA A O 1
ATOM 1450 N N . THR A 1 227 ? -7.344 27.594 16.703 1 93.75 227 THR A N 1
ATOM 1451 C CA . THR A 1 227 ? -6.941 28.578 15.719 1 93.75 227 THR A CA 1
ATOM 1452 C C . THR A 1 227 ? -7.895 28.562 14.523 1 93.75 227 THR A C 1
ATOM 1454 O O . THR A 1 227 ? -8.047 27.547 13.859 1 93.75 227 THR A O 1
ATOM 1457 N N . ALA A 1 228 ? -8.492 29.594 14.242 1 95.44 228 ALA A N 1
ATOM 1458 C CA . ALA A 1 228 ? -9.375 29.797 13.094 1 95.44 228 ALA A CA 1
ATOM 1459 C C . ALA A 1 228 ? -8.898 30.953 12.234 1 95.44 228 ALA A C 1
ATOM 1461 O O . ALA A 1 228 ? -8.953 32.125 12.656 1 95.44 228 ALA A O 1
ATOM 1462 N N . THR A 1 229 ? -8.492 30.688 11.031 1 91.38 229 THR A N 1
ATOM 1463 C CA . THR A 1 229 ? -7.805 31.75 10.305 1 91.38 229 THR A CA 1
ATOM 1464 C C . THR A 1 229 ? -8.562 32.125 9.031 1 91.38 229 THR A C 1
ATOM 1466 O O . THR A 1 229 ? -8.328 33.188 8.445 1 91.38 229 THR A O 1
ATOM 1469 N N . GLY A 1 230 ? -9.406 31.312 8.531 1 86.06 230 GLY A N 1
ATOM 1470 C CA . GLY A 1 230 ? -10.172 31.625 7.328 1 86.06 230 GLY A CA 1
ATOM 1471 C C . GLY A 1 230 ? -11.461 32.375 7.621 1 86.06 230 GLY A C 1
ATOM 1472 O O . GLY A 1 230 ? -11.875 32.469 8.773 1 86.06 230 GLY A O 1
ATOM 1473 N N . GLN A 1 231 ? -12.055 32.906 6.609 1 88.81 231 GLN A N 1
ATOM 1474 C CA . GLN A 1 231 ? -13.367 33.531 6.762 1 88.81 231 GLN A CA 1
ATOM 1475 C C . GLN A 1 231 ? -14.406 32.5 7.207 1 88.81 231 GLN A C 1
ATOM 1477 O O . GLN A 1 231 ? -14.484 31.406 6.641 1 88.81 231 GLN A O 1
ATOM 1482 N N . ALA A 1 232 ? -15.148 32.875 8.18 1 92.94 232 ALA A N 1
ATOM 1483 C CA . ALA A 1 232 ? -16.219 32.031 8.727 1 92.94 232 ALA A CA 1
ATOM 1484 C C . ALA A 1 232 ? -15.688 30.672 9.133 1 92.94 232 ALA A C 1
ATOM 1486 O O . ALA A 1 232 ? -16.422 29.688 9.125 1 92.94 232 ALA A O 1
ATOM 1487 N N . SER A 1 233 ? -14.367 30.562 9.297 1 94.81 233 SER A N 1
ATOM 1488 C CA . SER A 1 233 ? -13.805 29.312 9.805 1 94.81 233 SER A CA 1
ATOM 1489 C C . SER A 1 233 ? -14.188 29.094 11.258 1 94.81 233 SER A C 1
ATOM 1491 O O . SER A 1 233 ? -14.352 30.047 12.023 1 94.81 233 SER A O 1
ATOM 1493 N N . ASN A 1 234 ? -14.391 27.859 11.633 1 97.19 234 ASN A N 1
ATOM 1494 C CA . ASN A 1 234 ? -14.812 27.484 12.977 1 97.19 234 ASN A CA 1
ATOM 1495 C C . ASN A 1 234 ? -13.875 26.453 13.594 1 97.19 234 ASN A C 1
ATOM 1497 O O . ASN A 1 234 ? -13.852 25.297 13.148 1 97.19 234 ASN A O 1
ATOM 1501 N N . ALA A 1 235 ? -13.133 26.75 14.539 1 97.12 235 ALA A N 1
ATOM 1502 C CA . ALA A 1 235 ? -12.344 25.828 15.352 1 97.12 235 ALA A CA 1
ATOM 1503 C C . ALA A 1 235 ? -12.977 25.625 16.734 1 97.12 235 ALA A C 1
ATOM 1505 O O . ALA A 1 235 ? -12.75 26.422 17.641 1 97.12 235 ALA A O 1
ATOM 1506 N N . ILE A 1 236 ? -13.703 24.547 16.906 1 96.56 236 ILE A N 1
ATOM 1507 C CA . ILE A 1 236 ? -14.562 24.359 18.078 1 96.56 236 ILE A CA 1
ATOM 1508 C C . ILE A 1 236 ? -13.867 23.453 19.078 1 96.56 236 ILE A C 1
ATOM 1510 O O . ILE A 1 236 ? -13.992 23.641 20.297 1 96.56 236 ILE A O 1
ATOM 1514 N N . GLY A 1 237 ? -13.227 22.438 18.547 1 94.88 237 GLY A N 1
ATOM 1515 C CA . GLY A 1 237 ? -12.539 21.5 19.422 1 94.88 237 GLY A CA 1
ATOM 1516 C C . GLY A 1 237 ? -11.32 22.094 20.094 1 94.88 237 GLY A C 1
ATOM 1517 O O . GLY A 1 237 ? -10.766 23.094 19.625 1 94.88 237 GLY A O 1
ATOM 1518 N N . GLN A 1 238 ? -10.875 21.469 21.25 1 95.88 238 GLN A N 1
ATOM 1519 C CA . GLN A 1 238 ? -9.602 21.844 21.875 1 95.88 238 GLN A CA 1
ATOM 1520 C C . GLN A 1 238 ? -8.43 21.562 20.938 1 95.88 238 GLN A C 1
ATOM 1522 O O . GLN A 1 238 ? -8.367 20.516 20.297 1 95.88 238 GLN A O 1
ATOM 1527 N N . PHE A 1 239 ? -7.48 22.531 20.797 1 92.56 239 PHE A N 1
ATOM 1528 C CA . PHE A 1 239 ? -6.285 22.438 19.984 1 92.56 239 PHE A CA 1
ATOM 1529 C C . PHE A 1 239 ? -6.648 22.328 18.5 1 92.56 239 PHE A C 1
ATOM 1531 O O . PHE A 1 239 ? -5.828 21.906 17.688 1 92.56 239 PHE A O 1
ATOM 1538 N N . ALA A 1 240 ? -7.93 22.641 18.094 1 95.75 240 ALA A N 1
ATOM 1539 C CA . ALA A 1 240 ? -8.391 22.516 16.719 1 95.75 240 ALA A CA 1
ATOM 1540 C C . ALA A 1 240 ? -7.84 23.641 15.844 1 95.75 240 ALA A C 1
ATOM 1542 O O . ALA A 1 240 ? -7.641 24.766 16.328 1 95.75 240 ALA A O 1
ATOM 1543 N N . THR A 1 241 ? -7.594 23.344 14.633 1 94.38 241 THR A N 1
ATOM 1544 C CA . THR A 1 241 ? -7.133 24.328 13.648 1 94.38 241 THR A CA 1
ATOM 1545 C C . THR A 1 241 ? -8.039 24.328 12.422 1 94.38 241 THR A C 1
ATOM 1547 O O . THR A 1 241 ? -8.203 23.297 11.766 1 94.38 241 THR A O 1
ATOM 1550 N N . ALA A 1 242 ? -8.586 25.359 12.086 1 95.62 242 ALA A N 1
ATOM 1551 C CA . ALA A 1 242 ? -9.422 25.547 10.898 1 95.62 242 ALA A CA 1
ATOM 1552 C C . ALA A 1 242 ? -8.883 26.672 10.016 1 95.62 242 ALA A C 1
ATOM 1554 O O . ALA A 1 242 ? -8.945 27.844 10.391 1 95.62 242 ALA A O 1
ATOM 1555 N N . THR A 1 243 ? -8.383 26.266 8.953 1 92.25 243 THR A N 1
ATOM 1556 C CA . THR A 1 243 ? -7.793 27.219 8.008 1 92.25 243 THR A CA 1
ATOM 1557 C C . THR A 1 243 ? -8.477 27.125 6.648 1 92.25 243 THR A C 1
ATOM 1559 O O . THR A 1 243 ? -8.461 26.062 6.016 1 92.25 243 THR A O 1
ATOM 1562 N N . GLY A 1 244 ? -9.016 28.125 6.133 1 86.44 244 GLY A N 1
ATOM 1563 C CA . GLY A 1 244 ? -9.773 28.219 4.895 1 86.44 244 GLY A CA 1
ATOM 1564 C C . GLY A 1 244 ? -11.188 28.734 5.102 1 86.44 244 GLY A C 1
ATOM 1565 O O . GLY A 1 244 ? -11.672 28.781 6.234 1 86.44 244 GLY A O 1
ATOM 1566 N N . GLU A 1 245 ? -11.797 29.062 4.074 1 90.12 245 GLU A N 1
ATOM 1567 C CA . GLU A 1 245 ? -13.164 29.578 4.152 1 90.12 245 GLU A CA 1
ATOM 1568 C C . GLU A 1 245 ? -14.141 28.5 4.598 1 90.12 245 GLU A C 1
ATOM 1570 O O . GLU A 1 245 ? -14.148 27.391 4.043 1 90.12 245 GLU A O 1
ATOM 1575 N N . SER A 1 246 ? -14.922 28.844 5.578 1 93.62 246 SER A N 1
ATOM 1576 C CA . SER A 1 246 ? -15.977 27.984 6.102 1 93.62 246 SER A CA 1
ATOM 1577 C C . SER A 1 246 ? -15.43 26.641 6.555 1 93.62 246 SER A C 1
ATOM 1579 O O . SER A 1 246 ? -16.156 25.641 6.562 1 93.62 246 SER A O 1
ATOM 1581 N N . SER A 1 247 ? -14.102 26.562 6.719 1 95.25 247 SER A N 1
ATOM 1582 C CA . SER A 1 247 ? -13.531 25.344 7.285 1 95.25 247 SER A CA 1
ATOM 1583 C C . SER A 1 247 ? -14.023 25.125 8.711 1 95.25 247 SER A C 1
ATOM 1585 O O . SER A 1 247 ? -14.297 26.078 9.438 1 95.25 247 SER A O 1
ATOM 1587 N N . ARG A 1 248 ? -14.211 23.859 9.109 1 96.75 248 ARG A N 1
ATOM 1588 C CA . ARG A 1 248 ? -14.734 23.531 10.43 1 96.75 248 ARG A CA 1
ATOM 1589 C C . ARG A 1 248 ? -13.938 22.406 11.07 1 96.75 248 ARG A C 1
ATOM 1591 O O . ARG A 1 248 ? -13.859 21.297 10.516 1 96.75 248 ARG A O 1
ATOM 1598 N N . ALA A 1 249 ? -13.297 22.609 12.133 1 97.38 249 ALA A N 1
ATOM 1599 C CA . ALA A 1 249 ? -12.625 21.625 12.969 1 97.38 249 ALA A CA 1
ATOM 1600 C C . ALA A 1 249 ? -13.32 21.484 14.32 1 97.38 249 ALA A C 1
ATOM 1602 O O . ALA A 1 249 ? -13.141 22.312 15.211 1 97.38 249 ALA A O 1
ATOM 1603 N N . THR A 1 250 ? -14.133 20.438 14.492 1 97 250 THR A N 1
ATOM 1604 C CA . THR A 1 250 ? -14.953 20.312 15.688 1 97 250 THR A CA 1
ATOM 1605 C C . THR A 1 250 ? -14.344 19.297 16.656 1 97 250 THR A C 1
ATOM 1607 O O . THR A 1 250 ? -14.625 19.344 17.859 1 97 250 THR A O 1
ATOM 1610 N N . GLY A 1 251 ? -13.656 18.328 16.125 1 95.44 251 GLY A N 1
ATOM 1611 C CA . GLY A 1 251 ? -13 17.359 16.984 1 95.44 251 GLY A CA 1
ATOM 1612 C C . GLY A 1 251 ? -11.812 17.938 17.734 1 95.44 251 GLY A C 1
ATOM 1613 O O . GLY A 1 251 ? -11.242 18.953 17.312 1 95.44 251 GLY A O 1
ATOM 1614 N N . SER A 1 252 ? -11.414 17.297 18.906 1 96.56 252 SER A N 1
ATOM 1615 C CA . SER A 1 252 ? -10.188 17.656 19.594 1 96.56 252 SER A CA 1
ATOM 1616 C C . SER A 1 252 ? -8.961 17.375 18.734 1 96.56 252 SER A C 1
ATOM 1618 O O . SER A 1 252 ? -8.875 16.312 18.109 1 96.56 252 SER A O 1
ATOM 1620 N N . ASN A 1 253 ? -8.008 18.297 18.719 1 94.75 253 ASN A N 1
ATOM 1621 C CA . ASN A 1 253 ? -6.773 18.172 17.938 1 94.75 253 ASN A CA 1
ATOM 1622 C C . ASN A 1 253 ? -7.062 18.016 16.453 1 94.75 253 ASN A C 1
ATOM 1624 O O . ASN A 1 253 ? -6.227 17.484 15.703 1 94.75 253 ASN A O 1
ATOM 1628 N N . ALA A 1 254 ? -8.281 18.422 15.953 1 96.31 254 ALA A N 1
ATOM 1629 C CA . ALA A 1 254 ? -8.656 18.266 14.547 1 96.31 254 ALA A CA 1
ATOM 1630 C C . ALA A 1 254 ? -8.062 19.391 13.703 1 96.31 254 ALA A C 1
ATOM 1632 O O . ALA A 1 254 ? -7.887 20.516 14.18 1 96.31 254 ALA A O 1
ATOM 1633 N N . THR A 1 255 ? -7.75 19.109 12.492 1 95.44 255 THR A N 1
ATOM 1634 C CA . THR A 1 255 ? -7.211 20.094 11.547 1 95.44 255 THR A CA 1
ATOM 1635 C C . THR A 1 255 ? -8.031 20.109 10.258 1 95.44 255 THR A C 1
ATOM 1637 O O . THR A 1 255 ? -8.125 19.094 9.562 1 95.44 255 THR A O 1
ATOM 1640 N N . ALA A 1 256 ? -8.586 21.156 9.922 1 96.19 256 ALA A N 1
ATOM 1641 C CA . ALA A 1 256 ? -9.336 21.375 8.688 1 96.19 256 ALA A CA 1
ATOM 1642 C C . ALA A 1 256 ? -8.711 22.5 7.855 1 96.19 256 ALA A C 1
ATOM 1644 O O . ALA A 1 256 ? -8.68 23.656 8.281 1 96.19 256 ALA A O 1
ATOM 1645 N N . THR A 1 257 ? -8.219 22.172 6.77 1 93.12 257 THR A N 1
ATOM 1646 C CA . THR A 1 257 ? -7.559 23.125 5.895 1 93.12 257 THR A CA 1
ATOM 1647 C C . THR A 1 257 ? -8.172 23.109 4.5 1 93.12 257 THR A C 1
ATOM 1649 O O . THR A 1 257 ? -8.117 22.094 3.807 1 93.12 257 THR A O 1
ATOM 1652 N N . GLY A 1 258 ? -8.68 24.172 4.039 1 88.62 258 GLY A N 1
ATOM 1653 C CA . GLY A 1 258 ? -9.32 24.281 2.74 1 88.62 258 GLY A CA 1
ATOM 1654 C C . GLY A 1 258 ? -10.75 24.781 2.822 1 88.62 258 GLY A C 1
ATOM 1655 O O . GLY A 1 258 ? -11.328 24.844 3.91 1 88.62 258 GLY A O 1
ATOM 1656 N N . GLN A 1 259 ? -11.328 25.109 1.74 1 91.19 259 GLN A N 1
ATOM 1657 C CA . GLN A 1 259 ? -12.703 25.594 1.696 1 91.19 259 GLN A CA 1
ATOM 1658 C C . GLN A 1 259 ? -13.695 24.5 2.096 1 91.19 259 GLN A C 1
ATOM 1660 O O . GLN A 1 259 ? -13.641 23.391 1.563 1 91.19 259 GLN A O 1
ATOM 1665 N N . ASN A 1 260 ? -14.523 24.828 2.982 1 94.5 260 ASN A N 1
ATOM 1666 C CA . ASN A 1 260 ? -15.578 23.922 3.436 1 94.5 260 ASN A CA 1
ATOM 1667 C C . ASN A 1 260 ? -15.023 22.594 3.92 1 94.5 260 ASN A C 1
ATOM 1669 O O . ASN A 1 260 ? -15.688 21.562 3.822 1 94.5 260 ASN A O 1
ATOM 1673 N N . SER A 1 261 ? -13.703 22.594 4.238 1 95.69 261 SER A N 1
ATOM 1674 C CA . SER A 1 261 ? -13.141 21.391 4.824 1 95.69 261 SER A CA 1
ATOM 1675 C C . SER A 1 261 ? -13.734 21.109 6.203 1 95.69 261 SER A C 1
ATOM 1677 O O . SER A 1 261 ? -13.977 22.031 6.977 1 95.69 261 SER A O 1
ATOM 1679 N N . LEU A 1 262 ? -13.992 19.875 6.477 1 97.12 262 LEU A N 1
ATOM 1680 C CA . LEU A 1 262 ? -14.656 19.469 7.715 1 97.12 262 LEU A CA 1
ATOM 1681 C C . LEU A 1 262 ? -13.859 18.391 8.43 1 97.12 262 LEU A C 1
ATOM 1683 O O . LEU A 1 262 ? -13.68 17.281 7.902 1 97.12 262 LEU A O 1
ATOM 1687 N N . ALA A 1 263 ? -13.336 18.578 9.562 1 97.56 263 ALA A N 1
ATOM 1688 C CA . ALA A 1 263 ? -12.703 17.609 10.445 1 97.56 263 ALA A CA 1
ATOM 1689 C C . ALA A 1 263 ? -13.477 17.469 11.758 1 97.56 263 ALA A C 1
ATOM 1691 O O . ALA A 1 263 ? -13.289 18.266 12.688 1 97.56 263 ALA A O 1
ATOM 1692 N N . THR A 1 264 ? -14.328 16.5 11.859 1 97.31 264 THR A N 1
ATOM 1693 C CA . THR A 1 264 ? -15.227 16.375 13.008 1 97.31 264 THR A CA 1
ATOM 1694 C C . THR A 1 264 ? -14.711 15.32 13.992 1 97.31 264 THR A C 1
ATOM 1696 O O . THR A 1 264 ? -15.062 15.344 15.172 1 97.31 264 THR A O 1
ATOM 1699 N N . GLY A 1 265 ? -14.008 14.359 13.461 1 96 265 GLY A N 1
ATOM 1700 C CA . GLY A 1 265 ? -13.477 13.312 14.328 1 96 265 GLY A CA 1
ATOM 1701 C C . GLY A 1 265 ? -12.359 13.805 15.234 1 96 265 GLY A C 1
ATOM 1702 O O . GLY A 1 265 ? -11.664 14.766 14.906 1 96 265 GLY A O 1
ATOM 1703 N N . ASN A 1 266 ? -12.148 13.109 16.406 1 97.19 266 ASN A N 1
ATOM 1704 C CA . ASN A 1 266 ? -11 13.344 17.281 1 97.19 266 ASN A CA 1
ATOM 1705 C C . ASN A 1 266 ? -9.688 13.125 16.531 1 97.19 266 ASN A C 1
ATOM 1707 O O . ASN A 1 266 ? -9.477 12.07 15.93 1 97.19 266 ASN A O 1
ATOM 1711 N N . ARG A 1 267 ? -8.805 14.133 16.5 1 96.12 267 ARG A N 1
ATOM 1712 C CA . ARG A 1 267 ? -7.484 14.086 15.883 1 96.12 267 ARG A CA 1
ATOM 1713 C C . ARG A 1 267 ? -7.59 13.844 14.383 1 96.12 267 ARG A C 1
ATOM 1715 O O . ARG A 1 267 ? -6.711 13.219 13.789 1 96.12 267 ARG A O 1
ATOM 1722 N N . ALA A 1 268 ? -8.742 14.227 13.773 1 96.94 268 ALA A N 1
ATOM 1723 C CA . ALA A 1 268 ? -8.969 14.055 12.336 1 96.94 268 ALA A CA 1
ATOM 1724 C C . ALA A 1 268 ? -8.289 15.172 11.547 1 96.94 268 ALA A C 1
ATOM 1726 O O . ALA A 1 268 ? -8.094 16.281 12.055 1 96.94 268 ALA A O 1
ATOM 1727 N N . THR A 1 269 ? -7.895 14.883 10.336 1 96.69 269 THR A N 1
ATOM 1728 C CA . THR A 1 269 ? -7.27 15.844 9.43 1 96.69 269 THR A CA 1
ATOM 1729 C C . THR A 1 269 ? -8.008 15.883 8.094 1 96.69 269 THR A C 1
ATOM 1731 O O . THR A 1 269 ? -8.078 14.875 7.391 1 96.69 269 THR A O 1
ATOM 1734 N N . ALA A 1 270 ? -8.531 16.969 7.723 1 96.94 270 ALA A N 1
ATOM 1735 C CA . ALA A 1 270 ? -9.188 17.203 6.438 1 96.94 270 ALA A CA 1
ATOM 1736 C C . ALA A 1 270 ? -8.492 18.328 5.668 1 96.94 270 ALA A C 1
ATOM 1738 O O . ALA A 1 270 ? -8.438 19.469 6.133 1 96.94 270 ALA A O 1
ATOM 1739 N N . THR A 1 271 ? -7.965 18 4.594 1 94.94 271 THR A N 1
ATOM 1740 C CA . THR A 1 271 ? -7.258 18.984 3.777 1 94.94 271 THR A CA 1
ATOM 1741 C C . THR A 1 271 ? -7.77 18.953 2.338 1 94.94 271 THR A C 1
ATOM 1743 O O . THR A 1 271 ? -7.688 17.938 1.664 1 94.94 271 THR A O 1
ATOM 1746 N N . GLY A 1 272 ? -8.18 20.047 1.847 1 90 272 GLY A N 1
ATOM 1747 C CA . GLY A 1 272 ? -8.742 20.172 0.51 1 90 272 GLY A CA 1
ATOM 1748 C C . GLY A 1 272 ? -10.164 20.703 0.504 1 90 272 GLY A C 1
ATOM 1749 O O . GLY A 1 272 ? -10.82 20.75 1.548 1 90 272 GLY A O 1
ATOM 1750 N N . GLY A 1 273 ? -10.617 21.141 -0.607 1 93.5 273 GLY A N 1
ATOM 1751 C CA . GLY A 1 273 ? -11.977 21.641 -0.717 1 93.5 273 GLY A CA 1
ATOM 1752 C C . GLY A 1 273 ? -13.023 20.547 -0.5 1 93.5 273 GLY A C 1
ATOM 1753 O O . GLY A 1 273 ? -12.914 19.453 -1.063 1 93.5 273 GLY A O 1
ATOM 1754 N N . ASP A 1 274 ? -13.992 20.859 0.348 1 94.81 274 ASP A N 1
ATOM 1755 C CA . ASP A 1 274 ? -15.125 19.984 0.632 1 94.81 274 ASP A CA 1
ATOM 1756 C C . ASP A 1 274 ? -14.641 18.641 1.176 1 94.81 274 ASP A C 1
ATOM 1758 O O . ASP A 1 274 ? -15.336 17.625 1.04 1 94.81 274 ASP A O 1
ATOM 1762 N N . SER A 1 275 ? -13.367 18.609 1.652 1 96.25 275 SER A N 1
ATOM 1763 C CA . SER A 1 275 ? -12.883 17.391 2.295 1 96.25 275 SER A CA 1
ATOM 1764 C C . SER A 1 275 ? -13.586 17.141 3.623 1 96.25 275 SER A C 1
ATOM 1766 O O . SER A 1 275 ? -14.016 18.094 4.289 1 96.25 275 SER A O 1
ATOM 1768 N N . ASN A 1 276 ? -13.758 15.891 3.98 1 98.31 276 ASN A N 1
ATOM 1769 C CA . ASN A 1 276 ? -14.469 15.523 5.199 1 98.31 276 ASN A CA 1
ATOM 1770 C C . ASN A 1 276 ? -13.781 14.375 5.93 1 98.31 276 ASN A C 1
ATOM 1772 O O . ASN A 1 276 ? -13.734 13.25 5.434 1 98.31 276 ASN A O 1
ATOM 1776 N N . ALA A 1 277 ? -13.242 14.586 7.07 1 98.06 277 ALA A N 1
ATOM 1777 C CA . ALA A 1 277 ? -12.703 13.578 7.977 1 98.06 277 ALA A CA 1
ATOM 1778 C C . ALA A 1 277 ? -13.57 13.445 9.227 1 98.06 277 ALA A C 1
ATOM 1780 O O . ALA A 1 277 ? -13.414 14.203 10.188 1 98.06 277 ALA A O 1
ATOM 1781 N N . ASP A 1 278 ? -14.422 12.523 9.25 1 97.62 278 ASP A N 1
ATOM 1782 C CA . ASP A 1 278 ? -15.414 12.367 10.312 1 97.62 278 ASP A CA 1
ATOM 1783 C C . ASP A 1 278 ? -14.961 11.344 11.344 1 97.62 278 ASP A C 1
ATOM 1785 O O . ASP A 1 278 ? -15.328 11.438 12.523 1 97.62 278 ASP A O 1
ATOM 1789 N N . GLY A 1 279 ? -14.32 10.297 10.867 1 96.5 279 GLY A N 1
ATOM 1790 C CA . GLY A 1 279 ? -13.844 9.273 11.789 1 96.5 279 GLY A CA 1
ATOM 1791 C C . GLY A 1 279 ? -12.734 9.766 12.695 1 96.5 279 GLY A C 1
ATOM 1792 O O . GLY A 1 279 ? -11.961 10.656 12.312 1 96.5 279 GLY A O 1
ATOM 1793 N N . ALA A 1 280 ? -12.594 9.133 13.914 1 97.5 280 ALA A N 1
ATOM 1794 C CA . ALA A 1 280 ? -11.469 9.43 14.789 1 97.5 280 ALA A CA 1
ATOM 1795 C C . ALA A 1 280 ? -10.141 9.039 14.133 1 97.5 280 ALA A C 1
ATOM 1797 O O . ALA A 1 280 ? -10.031 7.953 13.562 1 97.5 280 ALA A O 1
ATOM 1798 N N . PHE A 1 281 ? -9.141 9.938 14.219 1 95.62 281 PHE A N 1
ATOM 1799 C CA . PHE A 1 281 ? -7.805 9.727 13.672 1 95.62 281 PHE A CA 1
ATOM 1800 C C . PHE A 1 281 ? -7.855 9.594 12.148 1 95.62 281 PHE A C 1
ATOM 1802 O O . PHE A 1 281 ? -6.914 9.094 11.531 1 95.62 281 PHE A O 1
ATOM 1809 N N . ALA A 1 282 ? -8.992 10.031 11.461 1 97.44 282 ALA A N 1
ATOM 1810 C CA . ALA A 1 282 ? -9.156 9.906 10.016 1 97.44 282 ALA A CA 1
ATOM 1811 C C . ALA A 1 282 ? -8.383 10.984 9.273 1 97.44 282 ALA A C 1
ATOM 1813 O O . ALA A 1 282 ? -8.172 12.078 9.805 1 97.44 282 ALA A O 1
ATOM 1814 N N . THR A 1 283 ? -7.953 10.711 8.102 1 97.25 283 THR A N 1
ATOM 1815 C CA . THR A 1 283 ? -7.246 11.656 7.238 1 97.25 283 THR A CA 1
ATOM 1816 C C . THR A 1 283 ? -7.906 11.727 5.867 1 97.25 283 THR A C 1
ATOM 1818 O O . THR A 1 283 ? -7.941 10.734 5.133 1 97.25 283 THR A O 1
ATOM 1821 N N . ALA A 1 284 ? -8.414 12.82 5.48 1 97.31 284 ALA A N 1
ATOM 1822 C CA . ALA A 1 284 ? -8.984 13.094 4.164 1 97.31 284 ALA A CA 1
ATOM 1823 C C . ALA A 1 284 ? -8.203 14.188 3.445 1 97.31 284 ALA A C 1
ATOM 1825 O O . ALA A 1 284 ? -8.164 15.336 3.902 1 97.31 284 ALA A O 1
ATOM 1826 N N . THR A 1 285 ? -7.625 13.891 2.395 1 95.06 285 THR A N 1
ATOM 1827 C CA . THR A 1 285 ? -6.824 14.852 1.646 1 95.06 285 THR A CA 1
ATOM 1828 C C . THR A 1 285 ? -7.246 14.883 0.179 1 95.06 285 THR A C 1
ATOM 1830 O O . THR A 1 285 ? -7.129 13.875 -0.526 1 95.06 285 THR A O 1
ATOM 1833 N N . GLY A 1 286 ? -7.629 15.945 -0.336 1 91.12 286 GLY A N 1
ATOM 1834 C CA . GLY A 1 286 ? -8.086 16.125 -1.705 1 91.12 286 GLY A CA 1
ATOM 1835 C C . GLY A 1 286 ? -9.469 16.734 -1.797 1 91.12 286 GLY A C 1
ATOM 1836 O O . GLY A 1 286 ? -10.188 16.828 -0.796 1 91.12 286 GLY A O 1
ATOM 1837 N N . ASN A 1 287 ? -9.852 17.109 -3.002 1 95.12 287 ASN A N 1
ATOM 1838 C CA . ASN A 1 287 ? -11.188 17.641 -3.221 1 95.12 287 ASN A CA 1
ATOM 1839 C C . ASN A 1 287 ? -12.258 16.578 -3.027 1 95.12 287 ASN A C 1
ATOM 1841 O O . ASN A 1 287 ? -12.203 15.516 -3.652 1 95.12 287 ASN A O 1
ATOM 1845 N N . GLU A 1 288 ? -13.188 16.844 -2.109 1 95.44 288 GLU A N 1
ATOM 1846 C CA . GLU A 1 288 ? -14.32 15.969 -1.826 1 95.44 288 GLU A CA 1
ATOM 1847 C C . GLU A 1 288 ? -13.852 14.625 -1.28 1 95.44 288 GLU A C 1
ATOM 1849 O O . GLU A 1 288 ? -14.57 13.625 -1.39 1 95.44 288 GLU A O 1
ATOM 1854 N N . ALA A 1 289 ? -12.57 14.57 -0.795 1 97.12 289 ALA A N 1
ATOM 1855 C CA . ALA A 1 289 ? -12.117 13.359 -0.114 1 97.12 289 ALA A CA 1
ATOM 1856 C C . ALA A 1 289 ? -12.914 13.117 1.167 1 97.12 289 ALA A C 1
ATOM 1858 O O . ALA A 1 289 ? -13.172 14.055 1.928 1 97.12 289 ALA A O 1
ATOM 1859 N N . GLN A 1 290 ? -13.312 11.898 1.412 1 98.19 290 GLN A N 1
ATOM 1860 C CA . GLN A 1 290 ? -14.125 11.57 2.58 1 98.19 290 GLN A CA 1
ATOM 1861 C C . GLN A 1 290 ? -13.516 10.414 3.367 1 98.19 290 GLN A C 1
ATOM 1863 O O . GLN A 1 290 ? -13.484 9.281 2.891 1 98.19 290 GLN A O 1
ATOM 1868 N N . ALA A 1 291 ? -13.023 10.609 4.5 1 98.12 291 ALA A N 1
ATOM 1869 C CA . ALA A 1 291 ? -12.578 9.594 5.453 1 98.12 291 ALA A CA 1
ATOM 1870 C C . ALA A 1 291 ? -13.539 9.492 6.637 1 98.12 291 ALA A C 1
ATOM 1872 O O . ALA A 1 291 ? -13.461 10.289 7.578 1 98.12 291 ALA A O 1
ATOM 1873 N N . LEU A 1 292 ? -14.43 8.539 6.625 1 97.62 292 LEU A N 1
ATOM 1874 C CA . LEU A 1 292 ? -15.562 8.516 7.547 1 97.62 292 LEU A CA 1
ATOM 1875 C C . LEU A 1 292 ? -15.367 7.461 8.625 1 97.62 292 LEU A C 1
ATOM 1877 O O . LEU A 1 292 ? -15.977 7.535 9.695 1 97.62 292 LEU A O 1
ATOM 1881 N N . GLY A 1 293 ? -14.609 6.434 8.312 1 97.06 293 GLY A N 1
ATOM 1882 C CA . GLY A 1 293 ? -14.328 5.402 9.297 1 97.06 293 GLY A CA 1
ATOM 1883 C C . GLY A 1 293 ? -13.25 5.801 10.289 1 97.06 293 GLY A C 1
ATOM 1884 O O . GLY A 1 293 ? -12.5 6.746 10.047 1 97.06 293 GLY A O 1
ATOM 1885 N N . ILE A 1 294 ? -13.125 5.051 11.477 1 97.88 294 ILE A N 1
ATOM 1886 C CA . ILE A 1 294 ? -12.07 5.258 12.453 1 97.88 294 ILE A CA 1
ATOM 1887 C C . ILE A 1 294 ? -10.719 4.887 11.836 1 97.88 294 ILE A C 1
ATOM 1889 O O . ILE A 1 294 ? -10.555 3.791 11.305 1 97.88 294 ILE A O 1
ATOM 1893 N N . ARG A 1 295 ? -9.719 5.875 11.883 1 95.81 295 ARG A N 1
ATOM 1894 C CA . ARG A 1 295 ? -8.359 5.684 11.391 1 95.81 295 ARG A CA 1
ATOM 1895 C C . ARG A 1 295 ? -8.352 5.461 9.883 1 95.81 295 ARG A C 1
ATOM 1897 O O . ARG A 1 295 ? -7.426 4.848 9.344 1 95.81 295 ARG A O 1
ATOM 1904 N N . ALA A 1 296 ? -9.461 5.91 9.141 1 97.75 296 ALA A N 1
ATOM 1905 C CA . ALA A 1 296 ? -9.547 5.785 7.684 1 97.75 296 ALA A CA 1
ATOM 1906 C C . ALA A 1 296 ? -8.688 6.84 6.992 1 97.75 296 ALA A C 1
ATOM 1908 O O . ALA A 1 296 ? -8.484 7.934 7.523 1 97.75 296 ALA A O 1
ATOM 1909 N N . THR A 1 297 ? -8.164 6.516 5.883 1 96.88 297 THR A N 1
ATOM 1910 C CA . THR A 1 297 ? -7.383 7.434 5.062 1 96.88 297 THR A CA 1
ATOM 1911 C C . THR A 1 297 ? -7.965 7.531 3.656 1 96.88 297 THR A C 1
ATOM 1913 O O . THR A 1 297 ? -8.062 6.527 2.947 1 96.88 297 THR A O 1
ATOM 1916 N N . ALA A 1 298 ? -8.352 8.656 3.201 1 97.25 298 ALA A N 1
ATOM 1917 C CA . ALA A 1 298 ? -8.844 8.945 1.855 1 97.25 298 ALA A CA 1
ATOM 1918 C C . ALA A 1 298 ? -8.008 10.047 1.193 1 97.25 298 ALA A C 1
ATOM 1920 O O . ALA A 1 298 ? -7.977 11.18 1.673 1 97.25 298 ALA A O 1
ATOM 1921 N N . THR A 1 299 ? -7.355 9.75 0.204 1 95.5 299 THR A N 1
ATOM 1922 C CA . THR A 1 299 ? -6.516 10.711 -0.499 1 95.5 299 THR A CA 1
ATOM 1923 C C . THR A 1 299 ? -6.832 10.719 -1.992 1 95.5 299 THR A C 1
ATOM 1925 O O . THR A 1 299 ? -6.715 9.688 -2.658 1 95.5 299 THR A O 1
ATOM 1928 N N . GLY A 1 300 ? -7.16 11.781 -2.543 1 91.56 300 GLY A N 1
ATOM 1929 C CA . GLY A 1 300 ? -7.535 11.945 -3.939 1 91.56 300 GLY A CA 1
ATOM 1930 C C . GLY A 1 300 ? -8.906 12.578 -4.117 1 91.56 300 GLY A C 1
ATOM 1931 O O . GLY A 1 300 ? -9.703 12.625 -3.178 1 91.56 300 GLY A O 1
ATOM 1932 N N . ALA A 1 301 ? -9.172 13.023 -5.27 1 96 301 ALA A N 1
ATOM 1933 C CA . ALA A 1 301 ? -10.453 13.664 -5.539 1 96 301 ALA A CA 1
ATOM 1934 C C . ALA A 1 301 ? -11.594 12.648 -5.469 1 96 301 ALA A C 1
ATOM 1936 O O . ALA A 1 301 ? -11.57 11.633 -6.164 1 96 301 ALA A O 1
ATOM 1937 N N . GLY A 1 302 ? -12.531 12.922 -4.633 1 94.75 302 GLY A N 1
ATOM 1938 C CA . GLY A 1 302 ? -13.711 12.078 -4.539 1 94.75 302 GLY A CA 1
ATOM 1939 C C . GLY A 1 302 ? -13.43 10.734 -3.893 1 94.75 302 GLY A C 1
ATOM 1940 O O . GLY A 1 302 ? -14.258 9.82 -3.959 1 94.75 302 GLY A O 1
ATOM 1941 N N . SER A 1 303 ? -12.164 10.555 -3.377 1 96.38 303 SER A N 1
ATOM 1942 C CA . SER A 1 303 ? -11.859 9.32 -2.672 1 96.38 303 SER A CA 1
ATOM 1943 C C . SER A 1 303 ? -12.727 9.156 -1.429 1 96.38 303 SER A C 1
ATOM 1945 O O . SER A 1 303 ? -13.07 10.141 -0.777 1 96.38 303 SER A O 1
ATOM 1947 N N . ARG A 1 304 ? -13.102 7.906 -1.123 1 97.94 304 ARG A N 1
ATOM 1948 C CA . ARG A 1 304 ? -13.992 7.648 0.004 1 97.94 304 ARG A CA 1
ATOM 1949 C C . ARG A 1 304 ? -13.555 6.406 0.775 1 97.94 304 ARG A C 1
ATOM 1951 O O . ARG A 1 304 ? -13.523 5.305 0.223 1 97.94 304 ARG A O 1
ATOM 1958 N N . ALA A 1 305 ? -13.148 6.566 1.987 1 98.12 305 ALA A N 1
ATOM 1959 C CA . ALA A 1 305 ? -12.844 5.492 2.93 1 98.12 305 ALA A CA 1
ATOM 1960 C C . ALA A 1 305 ? -13.844 5.477 4.082 1 98.12 305 ALA A C 1
ATOM 1962 O O . ALA A 1 305 ? -13.773 6.312 4.988 1 98.12 305 ALA A O 1
ATOM 1963 N N . THR A 1 306 ? -14.781 4.543 4.117 1 97.81 306 THR A N 1
ATOM 1964 C CA . THR A 1 306 ? -15.844 4.555 5.117 1 97.81 306 THR A CA 1
ATOM 1965 C C . THR A 1 306 ? -15.609 3.465 6.16 1 97.81 306 THR A C 1
ATOM 1967 O O . THR A 1 306 ? -16.172 3.514 7.254 1 97.81 306 THR A O 1
ATOM 1970 N N . GLY A 1 307 ? -14.93 2.4 5.766 1 97.06 307 GLY A N 1
ATOM 1971 C CA . GLY A 1 307 ? -14.609 1.365 6.734 1 97.06 307 GLY A CA 1
ATOM 1972 C C . GLY A 1 307 ? -13.547 1.789 7.73 1 97.06 307 GLY A C 1
ATOM 1973 O O . GLY A 1 307 ? -12.711 2.646 7.43 1 97.06 307 GLY A O 1
ATOM 1974 N N . ASP A 1 308 ? -13.562 1.162 8.961 1 98 308 ASP A N 1
ATOM 1975 C CA . ASP A 1 308 ? -12.477 1.377 9.906 1 98 308 ASP A CA 1
ATOM 1976 C C . ASP A 1 308 ? -11.148 0.858 9.352 1 98 308 ASP A C 1
ATOM 1978 O O . ASP A 1 308 ? -11.102 -0.206 8.734 1 98 308 ASP A O 1
ATOM 1982 N N . ASP A 1 309 ? -10.055 1.615 9.531 1 95.94 309 ASP A N 1
ATOM 1983 C CA . ASP A 1 309 ? -8.711 1.262 9.094 1 95.94 309 ASP A CA 1
ATOM 1984 C C . ASP A 1 309 ? -8.633 1.147 7.578 1 95.94 309 ASP A C 1
ATOM 1986 O O . ASP A 1 309 ? -7.695 0.553 7.039 1 95.94 309 ASP A O 1
ATOM 1990 N N . ALA A 1 310 ? -9.656 1.7 6.805 1 97.69 310 ALA A N 1
ATOM 1991 C CA . ALA A 1 310 ? -9.688 1.598 5.348 1 97.69 310 ALA A CA 1
ATOM 1992 C C . ALA A 1 310 ? -8.812 2.666 4.703 1 97.69 310 ALA A C 1
ATOM 1994 O O . ALA A 1 310 ? -8.617 3.744 5.27 1 97.69 310 ALA A O 1
ATOM 1995 N N . SER A 1 311 ? -8.281 2.375 3.592 1 96.81 311 SER A N 1
ATOM 1996 C CA . SER A 1 311 ? -7.465 3.303 2.811 1 96.81 311 SER A CA 1
ATOM 1997 C C . SER A 1 311 ? -7.969 3.4 1.373 1 96.81 311 SER A C 1
ATOM 1999 O O . SER A 1 311 ? -7.984 2.404 0.648 1 96.81 311 SER A O 1
ATOM 2001 N N . ALA A 1 312 ? -8.352 4.516 0.935 1 97.06 312 ALA A N 1
ATOM 2002 C CA . ALA A 1 312 ? -8.766 4.816 -0.434 1 97.06 312 ALA A CA 1
ATOM 2003 C C . ALA A 1 312 ? -7.871 5.887 -1.055 1 97.06 312 ALA A C 1
ATOM 2005 O O . ALA A 1 312 ? -7.867 7.035 -0.605 1 97.06 312 ALA A O 1
ATOM 2006 N N . MET A 1 313 ? -7.172 5.543 -1.973 1 94.94 313 MET A N 1
ATOM 2007 C CA . MET A 1 313 ? -6.234 6.473 -2.596 1 94.94 313 MET A CA 1
ATOM 2008 C C . MET A 1 313 ? -6.426 6.508 -4.109 1 94.94 313 MET A C 1
ATOM 2010 O O . MET A 1 313 ? -6.305 5.477 -4.777 1 94.94 313 MET A O 1
ATOM 2014 N N . GLY A 1 314 ? -6.617 7.68 -4.664 1 90.69 314 GLY A N 1
ATOM 2015 C CA . GLY A 1 314 ? -6.879 7.887 -6.078 1 90.69 314 GLY A CA 1
ATOM 2016 C C . GLY A 1 314 ? -8.242 8.492 -6.352 1 90.69 314 GLY A C 1
ATOM 2017 O O . GLY A 1 314 ? -9.078 8.586 -5.453 1 90.69 314 GLY A O 1
ATOM 2018 N N . MET A 1 315 ? -8.438 8.875 -7.527 1 94.19 315 MET A N 1
ATOM 2019 C CA . MET A 1 315 ? -9.695 9.523 -7.902 1 94.19 315 MET A CA 1
ATOM 2020 C C . MET A 1 315 ? -10.859 8.539 -7.793 1 94.19 315 MET A C 1
ATOM 2022 O O . MET A 1 315 ? -10.82 7.457 -8.383 1 94.19 315 MET A O 1
ATOM 2026 N N . SER A 1 316 ? -11.867 8.906 -7.062 1 96.12 316 SER A N 1
ATOM 2027 C CA . SER A 1 316 ? -13.102 8.148 -6.898 1 96.12 316 SER A CA 1
ATOM 2028 C C . SER A 1 316 ? -12.82 6.73 -6.41 1 96.12 316 SER A C 1
ATOM 2030 O O . SER A 1 316 ? -13.508 5.785 -6.805 1 96.12 316 SER A O 1
ATOM 2032 N N . SER A 1 317 ? -11.664 6.562 -5.73 1 96.5 317 SER A N 1
ATOM 2033 C CA . SER A 1 317 ? -11.414 5.289 -5.059 1 96.5 317 SER A CA 1
ATOM 2034 C C . SER A 1 317 ? -12.367 5.094 -3.883 1 96.5 317 SER A C 1
ATOM 2036 O O . SER A 1 317 ? -12.695 6.051 -3.176 1 96.5 317 SER A O 1
ATOM 2038 N N . LEU A 1 318 ? -12.82 3.895 -3.678 1 97.62 318 LEU A N 1
ATOM 2039 C CA . LEU A 1 318 ? -13.805 3.59 -2.643 1 97.62 318 LEU A CA 1
ATOM 2040 C C . LEU A 1 318 ? -13.352 2.402 -1.799 1 97.62 318 LEU A C 1
ATOM 2042 O O . LEU A 1 318 ? -13.188 1.294 -2.316 1 97.62 318 LEU A O 1
ATOM 2046 N N . ALA A 1 319 ? -13.125 2.525 -0.562 1 97.81 319 ALA A N 1
ATOM 2047 C CA . ALA A 1 319 ? -12.82 1.474 0.405 1 97.81 319 ALA A CA 1
ATOM 2048 C C . ALA A 1 319 ? -13.844 1.457 1.536 1 97.81 319 ALA A C 1
ATOM 2050 O O . ALA A 1 319 ? -13.789 2.285 2.447 1 97.81 319 ALA A O 1
ATOM 2051 N N . THR A 1 320 ? -14.773 0.526 1.558 1 97.62 320 THR A N 1
ATOM 2052 C CA . THR A 1 320 ? -15.859 0.545 2.531 1 97.62 320 THR A CA 1
ATOM 2053 C C . THR A 1 320 ? -15.68 -0.563 3.564 1 97.62 320 THR A C 1
ATOM 2055 O O . THR A 1 320 ? -16.266 -0.516 4.645 1 97.62 320 THR A O 1
ATOM 2058 N N . GLY A 1 321 ? -15.031 -1.654 3.154 1 96.62 321 GLY A N 1
ATOM 2059 C CA . GLY A 1 321 ? -14.766 -2.713 4.117 1 96.62 321 GLY A CA 1
ATOM 2060 C C . GLY A 1 321 ? -13.773 -2.312 5.191 1 96.62 321 GLY A C 1
ATOM 2061 O O . GLY A 1 321 ? -12.898 -1.478 4.953 1 96.62 321 GLY A O 1
ATOM 2062 N N . ALA A 1 322 ? -13.891 -2.957 6.406 1 97.25 322 ALA A N 1
ATOM 2063 C CA . ALA A 1 322 ? -12.891 -2.738 7.449 1 97.25 322 ALA A CA 1
ATOM 2064 C C . ALA A 1 322 ? -11.516 -3.219 7 1 97.25 322 ALA A C 1
ATOM 2066 O O . ALA A 1 322 ? -11.359 -4.363 6.562 1 97.25 322 ALA A O 1
ATOM 2067 N N . GLY A 1 323 ? -10.531 -2.357 7.105 1 95.19 323 GLY A N 1
ATOM 2068 C CA . GLY A 1 323 ? -9.172 -2.701 6.715 1 95.19 323 GLY A CA 1
ATOM 2069 C C . GLY A 1 323 ? -8.992 -2.814 5.211 1 95.19 323 GLY A C 1
ATOM 2070 O O . GLY A 1 323 ? -7.961 -3.293 4.738 1 95.19 323 GLY A O 1
ATOM 2071 N N . ALA A 1 324 ? -9.977 -2.369 4.379 1 97.31 324 ALA A N 1
ATOM 2072 C CA . ALA A 1 324 ? -9.898 -2.469 2.922 1 97.31 324 ALA A CA 1
ATOM 2073 C C . ALA A 1 324 ? -8.938 -1.43 2.35 1 97.31 324 ALA A C 1
ATOM 2075 O O . ALA A 1 324 ? -8.766 -0.352 2.922 1 97.31 324 ALA A O 1
ATOM 2076 N N . THR A 1 325 ? -8.305 -1.722 1.312 1 96.75 325 THR A N 1
ATOM 2077 C CA . THR A 1 325 ? -7.387 -0.83 0.615 1 96.75 325 THR A CA 1
ATOM 2078 C C . THR A 1 325 ? -7.75 -0.727 -0.864 1 96.75 325 THR A C 1
ATOM 2080 O O . THR A 1 325 ? -7.773 -1.734 -1.574 1 96.75 325 THR A O 1
ATOM 2083 N N . ALA A 1 326 ? -8.055 0.417 -1.36 1 97.19 326 ALA A N 1
ATOM 2084 C CA . ALA A 1 326 ? -8.352 0.714 -2.758 1 97.19 326 ALA A CA 1
ATOM 2085 C C . ALA A 1 326 ? -7.406 1.777 -3.309 1 97.19 326 ALA A C 1
ATOM 2087 O O . ALA A 1 326 ? -7.445 2.934 -2.881 1 97.19 326 ALA A O 1
ATOM 2088 N N . VAL A 1 327 ? -6.578 1.434 -4.176 1 95.12 327 VAL A N 1
ATOM 2089 C CA . VAL A 1 327 ? -5.59 2.365 -4.715 1 95.12 327 VAL A CA 1
ATOM 2090 C C . VAL A 1 327 ? -5.711 2.418 -6.238 1 95.12 327 VAL A C 1
ATOM 2092 O O . VAL A 1 327 ? -5.523 1.404 -6.914 1 95.12 327 VAL A O 1
ATOM 2095 N N . GLY A 1 328 ? -5.914 3.533 -6.82 1 90.69 328 GLY A N 1
ATOM 2096 C CA . GLY A 1 328 ? -6.133 3.773 -8.242 1 90.69 328 GLY A CA 1
ATOM 2097 C C . GLY A 1 328 ? -7.445 4.477 -8.531 1 90.69 328 GLY A C 1
ATOM 2098 O O . GLY A 1 328 ? -8.281 4.633 -7.637 1 90.69 328 GLY A O 1
ATOM 2099 N N . ALA A 1 329 ? -7.605 4.887 -9.75 1 95.12 329 ALA A N 1
ATOM 2100 C CA . ALA A 1 329 ? -8.836 5.578 -10.125 1 95.12 329 ALA A CA 1
ATOM 2101 C C . ALA A 1 329 ? -10 4.594 -10.266 1 95.12 329 ALA A C 1
ATOM 2103 O O . ALA A 1 329 ? -9.836 3.514 -10.828 1 95.12 329 ALA A O 1
ATOM 2104 N N . ASN A 1 330 ? -11.117 4.922 -9.711 1 95.88 330 ASN A N 1
ATOM 2105 C CA . ASN A 1 330 ? -12.367 4.168 -9.805 1 95.88 330 ASN A CA 1
ATOM 2106 C C . ASN A 1 330 ? -12.219 2.77 -9.211 1 95.88 330 ASN A C 1
ATOM 2108 O O . ASN A 1 330 ? -12.836 1.819 -9.703 1 95.88 330 ASN A O 1
ATOM 2112 N N . THR A 1 331 ? -11.273 2.607 -8.305 1 96.19 331 THR A N 1
ATOM 2113 C CA . THR A 1 331 ? -11.078 1.33 -7.625 1 96.19 331 THR A CA 1
ATOM 2114 C C . THR A 1 331 ? -12.102 1.15 -6.508 1 96.19 331 THR A C 1
ATOM 2116 O O . THR A 1 331 ? -12.523 2.125 -5.883 1 96.19 331 THR A O 1
ATOM 2119 N N . THR A 1 332 ? -12.484 -0.064 -6.25 1 97.38 332 THR A N 1
ATOM 2120 C CA . THR A 1 332 ? -13.477 -0.356 -5.223 1 97.38 332 THR A CA 1
ATOM 2121 C C . THR A 1 332 ? -13.039 -1.544 -4.371 1 97.38 332 THR A C 1
ATOM 2123 O O . THR A 1 332 ? -12.781 -2.629 -4.895 1 97.38 332 THR A O 1
ATOM 2126 N N . ALA A 1 333 ? -12.938 -1.433 -3.145 1 97.75 333 ALA A N 1
ATOM 2127 C CA . ALA A 1 333 ? -12.711 -2.486 -2.158 1 97.75 333 ALA A CA 1
ATOM 2128 C C . ALA A 1 333 ? -13.805 -2.477 -1.092 1 97.75 333 ALA A C 1
ATOM 2130 O O . ALA A 1 333 ? -13.766 -1.665 -0.164 1 97.75 333 ALA A O 1
ATOM 2131 N N . THR A 1 334 ? -14.766 -3.381 -1.153 1 97.31 334 THR A N 1
ATOM 2132 C CA . THR A 1 334 ? -15.914 -3.338 -0.261 1 97.31 334 THR A CA 1
ATOM 2133 C C . THR A 1 334 ? -15.82 -4.434 0.798 1 97.31 334 THR A C 1
ATOM 2135 O O . THR A 1 334 ? -16.469 -4.348 1.845 1 97.31 334 THR A O 1
ATOM 2138 N N . GLY A 1 335 ? -15.141 -5.531 0.469 1 95.81 335 GLY A N 1
ATOM 2139 C CA . GLY A 1 335 ? -14.969 -6.59 1.453 1 95.81 335 GLY A CA 1
ATOM 2140 C C . GLY A 1 335 ? -14 -6.223 2.561 1 95.81 335 GLY A C 1
ATOM 2141 O O . GLY A 1 335 ? -13.117 -5.391 2.365 1 95.81 335 GLY A O 1
ATOM 2142 N N . GLY A 1 336 ? -14.164 -6.871 3.773 1 96.62 336 GLY A N 1
ATOM 2143 C CA . GLY A 1 336 ? -13.195 -6.695 4.84 1 96.62 336 GLY A CA 1
ATOM 2144 C C . GLY A 1 336 ? -11.797 -7.148 4.457 1 96.62 336 GLY A C 1
ATOM 2145 O O . GLY A 1 336 ? -11.617 -8.242 3.922 1 96.62 336 GLY A O 1
ATOM 2146 N N . SER A 1 337 ? -10.797 -6.297 4.719 1 95.69 337 SER A N 1
ATOM 2147 C CA . SER A 1 337 ? -9.391 -6.547 4.43 1 95.69 337 SER A CA 1
ATOM 2148 C C . SER A 1 337 ? -9.164 -6.789 2.941 1 95.69 337 SER A C 1
ATOM 2150 O O . SER A 1 337 ? -8.188 -7.434 2.553 1 95.69 337 SER A O 1
ATOM 2152 N N . ALA A 1 338 ? -10.102 -6.328 2.035 1 97.12 338 ALA A N 1
ATOM 2153 C CA . ALA A 1 338 ? -9.969 -6.461 0.587 1 97.12 338 ALA A CA 1
ATOM 2154 C C . ALA A 1 338 ? -8.938 -5.477 0.039 1 97.12 338 ALA A C 1
ATOM 2156 O O . ALA A 1 338 ? -8.773 -4.379 0.577 1 97.12 338 ALA A O 1
ATOM 2157 N N . SER A 1 339 ? -8.242 -5.883 -0.967 1 96.44 339 SER A N 1
ATOM 2158 C CA . SER A 1 339 ? -7.242 -5.043 -1.614 1 96.44 339 SER A CA 1
ATOM 2159 C C . SER A 1 339 ? -7.508 -4.918 -3.111 1 96.44 339 SER A C 1
ATOM 2161 O O . SER A 1 339 ? -7.449 -5.91 -3.84 1 96.44 339 SER A O 1
ATOM 2163 N N . ALA A 1 340 ? -7.758 -3.76 -3.6 1 96.69 340 ALA A N 1
ATOM 2164 C CA . ALA A 1 340 ? -7.953 -3.453 -5.016 1 96.69 340 ALA A CA 1
ATOM 2165 C C . ALA A 1 340 ? -6.914 -2.451 -5.508 1 96.69 340 ALA A C 1
ATOM 2167 O O . ALA A 1 340 ? -6.805 -1.347 -4.969 1 96.69 340 ALA A O 1
ATOM 2168 N N . PHE A 1 341 ? -6.148 -2.82 -6.449 1 95 341 PHE A N 1
ATOM 2169 C CA . PHE A 1 341 ? -5.09 -1.979 -6.988 1 95 341 PHE A CA 1
ATOM 2170 C C . PHE A 1 341 ? -5.188 -1.888 -8.508 1 95 341 PHE A C 1
ATOM 2172 O O . PHE A 1 341 ? -5.219 -2.91 -9.195 1 95 341 PHE A O 1
ATOM 2179 N N . GLY A 1 342 ? -5.254 -0.654 -9.047 1 89.31 342 GLY A N 1
ATOM 2180 C CA . GLY A 1 342 ? -5.289 -0.432 -10.484 1 89.31 342 GLY A CA 1
ATOM 2181 C C . GLY A 1 342 ? -6.598 0.161 -10.961 1 89.31 342 GLY A C 1
ATOM 2182 O O . GLY A 1 342 ? -7.605 0.112 -10.25 1 89.31 342 GLY A O 1
ATOM 2183 N N . PHE A 1 343 ? -6.625 0.575 -12.266 1 95 343 PHE A N 1
ATOM 2184 C CA . PHE A 1 343 ? -7.777 1.283 -12.812 1 95 343 PHE A CA 1
ATOM 2185 C C . PHE A 1 343 ? -8.992 0.363 -12.883 1 95 343 PHE A C 1
ATOM 2187 O O . PHE A 1 343 ? -8.961 -0.652 -13.586 1 95 343 PHE A O 1
ATOM 2194 N N . GLY A 1 344 ? -9.969 0.771 -12.031 1 94.62 344 GLY A N 1
ATOM 2195 C CA . GLY A 1 344 ? -11.25 0.089 -12.156 1 94.62 344 GLY A CA 1
ATOM 2196 C C . GLY A 1 344 ? -11.266 -1.269 -11.477 1 94.62 344 GLY A C 1
ATOM 2197 O O . GLY A 1 344 ? -12.203 -2.049 -11.664 1 94.62 344 GLY A O 1
ATOM 2198 N N . SER A 1 345 ? -10.188 -1.666 -10.727 1 96.19 345 SER A N 1
ATOM 2199 C CA . SER A 1 345 ? -10.156 -2.949 -10.031 1 96.19 345 SER A CA 1
ATOM 2200 C C . SER A 1 345 ? -11.227 -3.018 -8.953 1 96.19 345 SER A C 1
ATOM 2202 O O . SER A 1 345 ? -11.547 -2.008 -8.32 1 96.19 345 SER A O 1
ATOM 2204 N N . ILE A 1 346 ? -11.781 -4.145 -8.758 1 97.75 346 ILE A N 1
ATOM 2205 C CA . ILE A 1 346 ? -12.867 -4.34 -7.801 1 97.75 346 ILE A CA 1
ATOM 2206 C C . ILE A 1 346 ? -12.555 -5.535 -6.902 1 97.75 346 ILE A C 1
ATOM 2208 O O . ILE A 1 346 ? -12.398 -6.66 -7.391 1 97.75 346 ILE A O 1
ATOM 2212 N N . ALA A 1 347 ? -12.422 -5.418 -5.691 1 97.62 347 ALA A N 1
ATOM 2213 C CA . ALA A 1 347 ? -12.312 -6.449 -4.66 1 97.62 347 ALA A CA 1
ATOM 2214 C C . ALA A 1 347 ? -13.516 -6.422 -3.723 1 97.62 347 ALA A C 1
ATOM 2216 O O . ALA A 1 347 ? -13.523 -5.672 -2.742 1 97.62 347 ALA A O 1
ATOM 2217 N N . ASP A 1 348 ? -14.477 -7.227 -3.912 1 95.81 348 ASP A N 1
ATOM 2218 C CA . ASP A 1 348 ? -15.758 -7.137 -3.213 1 95.81 348 ASP A CA 1
ATOM 2219 C C . ASP A 1 348 ? -15.852 -8.188 -2.109 1 95.81 348 ASP A C 1
ATOM 2221 O O . ASP A 1 348 ? -16.641 -8.047 -1.174 1 95.81 348 ASP A O 1
ATOM 2225 N N . GLY A 1 349 ? -15.148 -9.312 -2.275 1 95.31 349 GLY A N 1
ATOM 2226 C CA . GLY A 1 349 ? -15.188 -10.352 -1.255 1 95.31 349 GLY A CA 1
ATOM 2227 C C . GLY A 1 349 ? -14.266 -10.062 -0.08 1 95.31 349 GLY A C 1
ATOM 2228 O O . GLY A 1 349 ? -13.461 -9.133 -0.132 1 95.31 349 GLY A O 1
ATOM 2229 N N . GLU A 1 350 ? -14.43 -10.828 1.035 1 96.25 350 GLU A N 1
ATOM 2230 C CA . GLU A 1 350 ? -13.562 -10.703 2.203 1 96.25 350 GLU A CA 1
ATOM 2231 C C . GLU A 1 350 ? -12.141 -11.18 1.89 1 96.25 350 GLU A C 1
ATOM 2233 O O . GLU A 1 350 ? -11.953 -12.234 1.278 1 96.25 350 GLU A O 1
ATOM 2238 N N . ALA A 1 351 ? -11.148 -10.383 2.281 1 95.81 351 ALA A N 1
ATOM 2239 C CA . ALA A 1 351 ? -9.734 -10.711 2.17 1 95.81 351 ALA A CA 1
ATOM 2240 C C . ALA A 1 351 ? -9.359 -11.062 0.732 1 95.81 351 ALA A C 1
ATOM 2242 O O . ALA A 1 351 ? -8.633 -12.031 0.494 1 95.81 351 ALA A O 1
ATOM 2243 N N . THR A 1 352 ? -9.977 -10.359 -0.236 1 96.62 352 THR A N 1
ATOM 2244 C CA . THR A 1 352 ? -9.703 -10.578 -1.651 1 96.62 352 THR A CA 1
ATOM 2245 C C . THR A 1 352 ? -8.586 -9.656 -2.133 1 96.62 352 THR A C 1
ATOM 2247 O O . THR A 1 352 ? -8.281 -8.648 -1.485 1 96.62 352 THR A O 1
ATOM 2250 N N . THR A 1 353 ? -7.945 -10.031 -3.17 1 96.5 353 THR A N 1
ATOM 2251 C CA . THR A 1 353 ? -6.93 -9.234 -3.84 1 96.5 353 THR A CA 1
ATOM 2252 C C . THR A 1 353 ? -7.238 -9.102 -5.328 1 96.5 353 THR A C 1
ATOM 2254 O O . THR A 1 353 ? -7.316 -10.102 -6.043 1 96.5 353 THR A O 1
ATOM 2257 N N . ALA A 1 354 ? -7.461 -7.938 -5.812 1 97.31 354 ALA A N 1
ATOM 2258 C CA . ALA A 1 354 ? -7.633 -7.602 -7.227 1 97.31 354 ALA A CA 1
ATOM 2259 C C . ALA A 1 354 ? -6.559 -6.621 -7.691 1 97.31 354 ALA A C 1
ATOM 2261 O O . ALA A 1 354 ? -6.484 -5.492 -7.199 1 97.31 354 ALA A O 1
ATOM 2262 N N . LEU A 1 355 ? -5.777 -7.02 -8.539 1 95.12 355 LEU A N 1
ATOM 2263 C CA . LEU A 1 355 ? -4.684 -6.199 -9.047 1 95.12 355 LEU A CA 1
ATOM 2264 C C . LEU A 1 355 ? -4.703 -6.152 -10.57 1 95.12 355 LEU A C 1
ATOM 2266 O O . LEU A 1 355 ? -4.594 -7.191 -11.227 1 95.12 355 LEU A O 1
ATOM 2270 N N . GLY A 1 356 ? -4.789 -4.961 -11.125 1 91.69 356 GLY A N 1
ATOM 2271 C CA . GLY A 1 356 ? -4.793 -4.762 -12.57 1 91.69 356 GLY A CA 1
ATOM 2272 C C . GLY A 1 356 ? -6.043 -4.059 -13.07 1 91.69 356 GLY A C 1
ATOM 2273 O O . GLY A 1 356 ? -7.012 -3.902 -12.328 1 91.69 356 GLY A O 1
ATOM 2274 N N . GLU A 1 357 ? -6.043 -3.676 -14.305 1 93.88 357 GLU A N 1
ATOM 2275 C CA . GLU A 1 357 ? -7.16 -2.941 -14.891 1 93.88 357 GLU A CA 1
ATOM 2276 C C . GLU A 1 357 ? -8.414 -3.805 -14.945 1 93.88 357 GLU A C 1
ATOM 2278 O O . GLU A 1 357 ? -8.422 -4.871 -15.562 1 93.88 357 GLU A O 1
ATOM 2283 N N . THR A 1 358 ? -9.414 -3.348 -14.32 1 95.62 358 THR A N 1
ATOM 2284 C CA . THR A 1 358 ? -10.742 -3.961 -14.312 1 95.62 358 THR A CA 1
ATOM 2285 C C . THR A 1 358 ? -10.664 -5.402 -13.82 1 95.62 358 THR A C 1
ATOM 2287 O O . THR A 1 358 ? -11.383 -6.273 -14.32 1 95.62 358 THR A O 1
ATOM 2290 N N . SER A 1 359 ? -9.609 -5.715 -13.016 1 96.75 359 SER A N 1
ATOM 2291 C CA . SER A 1 359 ? -9.586 -7.012 -12.344 1 96.75 359 SER A CA 1
ATOM 2292 C C . SER A 1 359 ? -10.719 -7.141 -11.336 1 96.75 359 SER A C 1
ATOM 2294 O O . SER A 1 359 ? -11.18 -6.137 -10.789 1 96.75 359 SER A O 1
ATOM 2296 N N . LEU A 1 360 ? -11.172 -8.32 -11.094 1 97.69 360 LEU A N 1
ATOM 2297 C CA . LEU A 1 360 ? -12.32 -8.547 -10.219 1 97.69 360 LEU A CA 1
ATOM 2298 C C . LEU A 1 360 ? -12.07 -9.727 -9.281 1 97.69 360 LEU A C 1
ATOM 2300 O O . LEU A 1 360 ? -11.805 -10.844 -9.734 1 97.69 360 LEU A O 1
ATOM 2304 N N . ALA A 1 361 ? -12.094 -9.617 -8.047 1 97.62 361 ALA A N 1
ATOM 2305 C CA . ALA A 1 361 ? -12.086 -10.641 -7.012 1 97.62 361 ALA A CA 1
ATOM 2306 C C . ALA A 1 361 ? -13.344 -10.555 -6.145 1 97.62 361 ALA A C 1
ATOM 2308 O O . ALA A 1 361 ? -13.492 -9.617 -5.359 1 97.62 361 ALA A O 1
ATOM 2309 N N . SER A 1 362 ? -14.18 -11.523 -6.148 1 96.19 362 SER A N 1
ATOM 2310 C CA . SER A 1 362 ? -15.531 -11.289 -5.648 1 96.19 362 SER A CA 1
ATOM 2311 C C . SER A 1 362 ? -15.812 -12.156 -4.422 1 96.19 362 SER A C 1
ATOM 2313 O O . SER A 1 362 ? -16.688 -11.82 -3.611 1 96.19 362 SER A O 1
ATOM 2315 N N . ALA A 1 363 ? -15.242 -13.328 -4.328 1 96.12 363 ALA A N 1
ATOM 2316 C CA . ALA A 1 363 ? -15.539 -14.219 -3.205 1 96.12 363 ALA A CA 1
ATOM 2317 C C . ALA A 1 363 ? -14.375 -14.258 -2.221 1 96.12 363 ALA A C 1
ATOM 2319 O O . ALA A 1 363 ? -13.266 -13.805 -2.535 1 96.12 363 ALA A O 1
ATOM 2320 N N . THR A 1 364 ? -14.656 -14.805 -1.032 1 96.88 364 THR A N 1
ATOM 2321 C CA . THR A 1 364 ? -13.703 -14.781 0.065 1 96.88 364 THR A CA 1
ATOM 2322 C C . THR A 1 364 ? -12.375 -15.406 -0.36 1 96.88 364 THR A C 1
ATOM 2324 O O . THR A 1 364 ? -12.344 -16.531 -0.874 1 96.88 364 THR A O 1
ATOM 2327 N N . GLY A 1 365 ? -11.305 -14.703 -0.166 1 95.19 365 GLY A N 1
ATOM 2328 C CA . GLY A 1 365 ? -9.961 -15.219 -0.377 1 95.19 365 GLY A CA 1
ATOM 2329 C C . GLY A 1 365 ? -9.578 -15.305 -1.842 1 95.19 365 GLY A C 1
ATOM 2330 O O . GLY A 1 365 ? -8.531 -15.859 -2.184 1 95.19 365 GLY A O 1
ATOM 2331 N N . ALA A 1 366 ? -10.383 -14.758 -2.773 1 97.5 366 ALA A N 1
ATOM 2332 C CA . ALA A 1 366 ? -10.102 -14.797 -4.207 1 97.5 366 ALA A CA 1
ATOM 2333 C C . ALA A 1 366 ? -8.961 -13.852 -4.57 1 97.5 366 ALA A C 1
ATOM 2335 O O . ALA A 1 366 ? -8.812 -12.789 -3.969 1 97.5 366 ALA A O 1
ATOM 2336 N N . THR A 1 367 ? -8.172 -14.258 -5.492 1 97.19 367 THR A N 1
ATOM 2337 C CA . THR A 1 367 ? -7.043 -13.469 -5.98 1 97.19 367 THR A CA 1
ATOM 2338 C C . THR A 1 367 ? -7.102 -13.328 -7.496 1 97.19 367 THR A C 1
ATOM 2340 O O . THR A 1 367 ? -7.047 -14.32 -8.219 1 97.19 367 THR A O 1
ATOM 2343 N N . ALA A 1 368 ? -7.219 -12.148 -8.016 1 97.88 368 ALA A N 1
ATOM 2344 C CA . ALA A 1 368 ? -7.219 -11.828 -9.438 1 97.88 368 ALA A CA 1
ATOM 2345 C C . ALA A 1 368 ? -6.094 -10.859 -9.789 1 97.88 368 ALA A C 1
ATOM 2347 O O . ALA A 1 368 ? -6.078 -9.719 -9.305 1 97.88 368 ALA A O 1
ATOM 2348 N N . VAL A 1 369 ? -5.203 -11.258 -10.555 1 95.56 369 VAL A N 1
ATOM 2349 C CA . VAL A 1 369 ? -4.062 -10.43 -10.93 1 95.56 369 VAL A CA 1
ATOM 2350 C C . VAL A 1 369 ? -3.936 -10.375 -12.453 1 95.56 369 VAL A C 1
ATOM 2352 O O . VAL A 1 369 ? -3.771 -11.406 -13.102 1 95.56 369 VAL A O 1
ATOM 2355 N N . GLY A 1 370 ? -3.979 -9.258 -13.039 1 93.62 370 GLY A N 1
ATOM 2356 C CA . GLY A 1 370 ? -3.893 -9.047 -14.477 1 93.62 370 GLY A CA 1
ATOM 2357 C C . GLY A 1 370 ? -5.07 -8.266 -15.031 1 93.62 370 GLY A C 1
ATOM 2358 O O . GLY A 1 370 ? -6.086 -8.102 -14.359 1 93.62 370 GLY A O 1
ATOM 2359 N N . ARG A 1 371 ? -4.902 -7.785 -16.203 1 94.88 371 ARG A N 1
ATOM 2360 C CA . ARG A 1 371 ? -5.973 -7.043 -16.859 1 94.88 371 ARG A CA 1
ATOM 2361 C C . ARG A 1 371 ? -7.211 -7.914 -17.047 1 94.88 371 ARG A C 1
ATOM 2363 O O . ARG A 1 371 ? -7.133 -9 -17.609 1 94.88 371 ARG A O 1
ATOM 2370 N N . ARG A 1 372 ? -8.375 -7.48 -16.719 1 94.19 372 ARG A N 1
ATOM 2371 C CA . ARG A 1 372 ? -9.68 -8.109 -16.875 1 94.19 372 ARG A CA 1
ATOM 2372 C C . ARG A 1 372 ? -9.688 -9.516 -16.281 1 94.19 372 ARG A C 1
ATOM 2374 O O . ARG A 1 372 ? -10.484 -10.359 -16.688 1 94.19 372 ARG A O 1
ATOM 2381 N N . SER A 1 373 ? -8.648 -9.875 -15.359 1 97.81 373 SER A N 1
ATOM 2382 C CA . SER A 1 373 ? -8.703 -11.141 -14.633 1 97.81 373 SER A CA 1
ATOM 2383 C C . SER A 1 373 ? -9.891 -11.188 -13.688 1 97.81 373 SER A C 1
ATOM 2385 O O . SER A 1 373 ? -10.297 -10.164 -13.133 1 97.81 373 SER A O 1
ATOM 2387 N N . ALA A 1 374 ? -10.422 -12.367 -13.5 1 97.94 374 ALA A N 1
ATOM 2388 C CA . ALA A 1 374 ? -11.609 -12.5 -12.648 1 97.94 374 ALA A CA 1
ATOM 2389 C C . ALA A 1 374 ? -11.531 -13.758 -11.797 1 97.94 374 ALA A C 1
ATOM 2391 O O . ALA A 1 374 ? -11.531 -14.875 -12.32 1 97.94 374 ALA A O 1
ATOM 2392 N N . ALA A 1 375 ? -11.414 -13.688 -10.57 1 98.12 375 ALA A N 1
ATOM 2393 C CA . ALA A 1 375 ? -11.562 -14.75 -9.578 1 98.12 375 ALA A CA 1
ATOM 2394 C C . ALA A 1 375 ? -12.875 -14.609 -8.812 1 98.12 375 ALA A C 1
ATOM 2396 O O . ALA A 1 375 ? -13 -13.75 -7.934 1 98.12 375 ALA A O 1
ATOM 2397 N N . GLN A 1 376 ? -13.852 -15.398 -9.008 1 97.25 376 GLN A N 1
ATOM 2398 C CA . GLN A 1 376 ? -15.219 -15.086 -8.609 1 97.25 376 GLN A CA 1
ATOM 2399 C C . GLN A 1 376 ? -15.727 -16.062 -7.559 1 97.25 376 GLN A C 1
ATOM 2401 O O . GLN A 1 376 ? -16.844 -15.922 -7.062 1 97.25 376 GLN A O 1
ATOM 2406 N N . ALA A 1 377 ? -14.93 -17.125 -7.301 1 97 377 ALA A N 1
ATOM 2407 C CA . ALA A 1 377 ? -15.336 -18.109 -6.293 1 97 377 ALA A CA 1
ATOM 2408 C C . ALA A 1 377 ? -14.367 -18.094 -5.113 1 97 377 ALA A C 1
ATOM 2410 O O . ALA A 1 377 ? -13.32 -17.453 -5.16 1 97 377 ALA A O 1
ATOM 2411 N N . VAL A 1 378 ? -14.781 -18.844 -4.02 1 97.25 378 VAL A N 1
ATOM 2412 C CA . VAL A 1 378 ? -14.008 -18.875 -2.785 1 97.25 378 VAL A CA 1
ATOM 2413 C C . VAL A 1 378 ? -12.609 -19.438 -3.068 1 97.25 378 VAL A C 1
ATOM 2415 O O . VAL A 1 378 ? -12.477 -20.516 -3.65 1 97.25 378 VAL A O 1
ATOM 2418 N N . ALA A 1 379 ? -11.578 -18.656 -2.707 1 95.62 379 ALA A N 1
ATOM 2419 C CA . ALA A 1 379 ? -10.164 -19.016 -2.752 1 95.62 379 ALA A CA 1
ATOM 2420 C C . ALA A 1 379 ? -9.719 -19.312 -4.18 1 95.62 379 ALA A C 1
ATOM 2422 O O . ALA A 1 379 ? -8.758 -20.062 -4.398 1 95.62 379 ALA A O 1
ATOM 2423 N N . ALA A 1 380 ? -10.445 -18.797 -5.211 1 97.62 380 ALA A N 1
ATOM 2424 C CA . ALA A 1 380 ? -10.039 -18.922 -6.605 1 97.62 380 ALA A CA 1
ATOM 2425 C C . ALA A 1 380 ? -8.852 -18.016 -6.922 1 97.62 380 ALA A C 1
ATOM 2427 O O . ALA A 1 380 ? -8.703 -16.938 -6.32 1 97.62 380 ALA A O 1
ATOM 2428 N N . THR A 1 381 ? -8.016 -18.453 -7.793 1 97.25 381 THR A N 1
ATOM 2429 C CA . THR A 1 381 ? -6.867 -17.688 -8.242 1 97.25 381 THR A CA 1
ATOM 2430 C C . THR A 1 381 ? -6.887 -17.516 -9.766 1 97.25 381 THR A C 1
ATOM 2432 O O . THR A 1 381 ? -6.887 -18.516 -10.492 1 97.25 381 THR A O 1
ATOM 2435 N N . ALA A 1 382 ? -6.91 -16.328 -10.25 1 97.94 382 ALA A N 1
ATOM 2436 C CA . ALA A 1 382 ? -6.816 -15.984 -11.672 1 97.94 382 ALA A CA 1
ATOM 2437 C C . ALA A 1 382 ? -5.637 -15.055 -11.938 1 97.94 382 ALA A C 1
ATOM 2439 O O . ALA A 1 382 ? -5.609 -13.922 -11.438 1 97.94 382 ALA A O 1
ATOM 2440 N N . LEU A 1 383 ? -4.734 -15.492 -12.648 1 95.56 383 LEU A N 1
ATOM 2441 C CA . LEU A 1 383 ? -3.541 -14.711 -12.961 1 95.56 383 LEU A CA 1
ATOM 2442 C C . LEU A 1 383 ? -3.312 -14.648 -14.469 1 95.56 383 LEU A C 1
ATOM 2444 O O . LEU A 1 383 ? -3.104 -15.68 -15.109 1 95.56 383 LEU A O 1
ATOM 2448 N N . GLY A 1 384 ? -3.275 -13.453 -15.016 1 93.75 384 GLY A N 1
ATOM 2449 C CA . GLY A 1 384 ? -3.055 -13.234 -16.438 1 93.75 384 GLY A CA 1
ATOM 2450 C C . GLY A 1 384 ? -4.137 -12.391 -17.094 1 93.75 384 GLY A C 1
ATOM 2451 O O . GLY A 1 384 ? -5.176 -12.133 -16.484 1 93.75 384 GLY A O 1
ATOM 2452 N N . ASN A 1 385 ? -3.887 -11.969 -18.344 1 96.69 385 ASN A N 1
ATOM 2453 C CA . ASN A 1 385 ? -4.883 -11.203 -19.078 1 96.69 385 ASN A CA 1
ATOM 2454 C C . ASN A 1 385 ? -6.141 -12.023 -19.344 1 96.69 385 ASN A C 1
ATOM 2456 O O . ASN A 1 385 ? -6.078 -13.055 -20.016 1 96.69 385 ASN A O 1
ATOM 2460 N N . ALA A 1 386 ? -7.238 -11.594 -18.797 1 96.5 386 ALA A N 1
ATOM 2461 C CA . ALA A 1 386 ? -8.555 -12.18 -19.031 1 96.5 386 ALA A CA 1
ATOM 2462 C C . ALA A 1 386 ? -8.625 -13.602 -18.484 1 96.5 386 ALA A C 1
ATOM 2464 O O . ALA A 1 386 ? -9.391 -14.43 -18.984 1 96.5 386 ALA A O 1
ATOM 2465 N N . ALA A 1 387 ? -7.703 -13.969 -17.516 1 97.56 387 ALA A N 1
ATOM 2466 C CA . ALA A 1 387 ? -7.836 -15.242 -16.828 1 97.56 387 ALA A CA 1
ATOM 2467 C C . ALA A 1 387 ? -9.102 -15.273 -15.977 1 97.56 387 ALA A C 1
ATOM 2469 O O . ALA A 1 387 ? -9.438 -14.289 -15.312 1 97.56 387 ALA A O 1
ATOM 2470 N N . VAL A 1 388 ? -9.781 -16.359 -15.961 1 98.12 388 VAL A N 1
ATOM 2471 C CA . VAL A 1 388 ? -11.047 -16.438 -15.25 1 98.12 388 VAL A CA 1
ATOM 2472 C C . VAL A 1 388 ? -11.086 -17.703 -14.391 1 98.12 388 VAL A C 1
ATOM 2474 O O . VAL A 1 388 ? -10.953 -18.812 -14.914 1 98.12 388 VAL A O 1
ATOM 2477 N N . ALA A 1 389 ? -11.25 -17.641 -13.164 1 98.19 389 ALA A N 1
ATOM 2478 C CA . ALA A 1 389 ? -11.461 -18.734 -12.219 1 98.19 389 ALA A CA 1
ATOM 2479 C C . ALA A 1 389 ? -12.805 -18.609 -11.508 1 98.19 389 ALA A C 1
ATOM 2481 O O . ALA A 1 389 ? -12.961 -17.766 -10.625 1 98.19 389 ALA A O 1
ATOM 2482 N N . THR A 1 390 ? -13.789 -19.422 -11.82 1 97.62 390 THR A N 1
ATOM 2483 C CA . THR A 1 390 ? -15.125 -19.312 -11.25 1 97.62 390 THR A CA 1
ATOM 2484 C C . THR A 1 390 ? -15.438 -20.516 -10.367 1 97.62 390 THR A C 1
ATOM 2486 O O . THR A 1 390 ? -16.484 -20.562 -9.727 1 97.62 390 THR A O 1
ATOM 2489 N N . GLY A 1 391 ? -14.562 -21.531 -10.398 1 97.12 391 GLY A N 1
ATOM 2490 C CA . GLY A 1 391 ? -14.719 -22.656 -9.484 1 97.12 391 GLY A CA 1
ATOM 2491 C C . GLY A 1 391 ? -14.109 -22.406 -8.117 1 97.12 391 GLY A C 1
ATOM 2492 O O . GLY A 1 391 ? -13.109 -21.688 -8 1 97.12 391 GLY A O 1
ATOM 2493 N N . VAL A 1 392 ? -14.695 -23.094 -7.043 1 97.12 392 VAL A N 1
ATOM 2494 C CA . VAL A 1 392 ? -14.125 -23.031 -5.699 1 97.12 392 VAL A CA 1
ATOM 2495 C C . VAL A 1 392 ? -12.719 -23.625 -5.707 1 97.12 392 VAL A C 1
ATOM 2497 O O . VAL A 1 392 ? -12.5 -24.703 -6.246 1 97.12 392 VAL A O 1
ATOM 2500 N N . ASN A 1 393 ? -11.758 -22.891 -5.18 1 95.94 393 ASN A N 1
ATOM 2501 C CA . ASN A 1 393 ? -10.359 -23.312 -5.074 1 95.94 393 ASN A CA 1
ATOM 2502 C C . ASN A 1 393 ? -9.734 -23.516 -6.449 1 95.94 393 ASN A C 1
ATOM 2504 O O . ASN A 1 393 ? -8.75 -24.25 -6.582 1 95.94 393 ASN A O 1
ATOM 2508 N N . ALA A 1 394 ? -10.273 -22.906 -7.516 1 97.69 394 ALA A N 1
ATOM 2509 C CA . ALA A 1 394 ? -9.766 -23.078 -8.875 1 97.69 394 ALA A CA 1
ATOM 2510 C C . ALA A 1 394 ? -8.562 -22.172 -9.133 1 97.69 394 ALA A C 1
ATOM 2512 O O . ALA A 1 394 ? -8.414 -21.125 -8.492 1 97.69 394 ALA A O 1
ATOM 2513 N N . THR A 1 395 ? -7.723 -22.609 -10.016 1 97.38 395 THR A N 1
ATOM 2514 C CA . THR A 1 395 ? -6.535 -21.859 -10.422 1 97.38 395 THR A CA 1
ATOM 2515 C C . THR A 1 395 ? -6.484 -21.703 -11.938 1 97.38 395 THR A C 1
ATOM 2517 O O . THR A 1 395 ? -6.418 -22.703 -12.664 1 97.38 395 THR A O 1
ATOM 2520 N N . ALA A 1 396 ? -6.52 -20.5 -12.414 1 98 396 ALA A N 1
ATOM 2521 C CA . ALA A 1 396 ? -6.367 -20.156 -13.82 1 98 396 ALA A CA 1
ATOM 2522 C C . ALA A 1 396 ? -5.156 -19.25 -14.047 1 98 396 ALA A C 1
ATOM 2524 O O . ALA A 1 396 ? -5.129 -18.125 -13.57 1 98 396 ALA A O 1
ATOM 2525 N N . LEU A 1 397 ? -4.223 -19.766 -14.75 1 96 397 LEU A N 1
ATOM 2526 C CA . LEU A 1 397 ? -2.98 -19.031 -14.992 1 96 397 LEU A CA 1
ATOM 2527 C C . LEU A 1 397 ? -2.699 -18.922 -16.484 1 96 397 LEU A C 1
ATOM 2529 O O . LEU A 1 397 ? -2.551 -19.938 -17.172 1 96 397 LEU A O 1
ATOM 2533 N N . GLY A 1 398 ? -2.598 -17.703 -16.969 1 93.81 398 GLY A N 1
ATOM 2534 C CA . GLY A 1 398 ? -2.312 -17.453 -18.375 1 93.81 398 GLY A CA 1
ATOM 2535 C C . GLY A 1 398 ? -3.406 -16.672 -19.078 1 93.81 398 GLY A C 1
ATOM 2536 O O . GLY A 1 398 ? -4.504 -16.5 -18.547 1 93.81 398 GLY A O 1
ATOM 2537 N N . GLU A 1 399 ? -3.113 -16.219 -20.234 1 95.62 399 GLU A N 1
ATOM 2538 C CA . GLU A 1 399 ? -4.059 -15.414 -21.016 1 95.62 399 GLU A CA 1
ATOM 2539 C C . GLU A 1 399 ? -5.301 -16.219 -21.375 1 95.62 399 GLU A C 1
ATOM 2541 O O . GLU A 1 399 ? -5.195 -17.312 -21.953 1 95.62 399 GLU A O 1
ATOM 2546 N N . THR A 1 400 ? -6.438 -15.758 -21.047 1 96.06 400 THR A N 1
ATOM 2547 C CA . THR A 1 400 ? -7.754 -16.297 -21.359 1 96.06 400 THR A CA 1
ATOM 2548 C C . THR A 1 400 ? -7.891 -17.719 -20.828 1 96.06 400 THR A C 1
ATOM 2550 O O . THR A 1 400 ? -8.633 -18.531 -21.375 1 96.06 400 THR A O 1
ATOM 2553 N N . SER A 1 401 ? -7.023 -18.094 -19.844 1 97.38 401 SER A N 1
ATOM 2554 C CA . SER A 1 401 ? -7.215 -19.375 -19.172 1 97.38 401 SER A CA 1
ATOM 2555 C C . SER A 1 401 ? -8.516 -19.391 -18.375 1 97.38 401 SER A C 1
ATOM 2557 O O . SER A 1 401 ? -8.93 -18.375 -17.812 1 97.38 401 SER A O 1
ATOM 2559 N N . VAL A 1 402 ? -9.156 -20.531 -18.297 1 98.12 402 VAL A N 1
ATOM 2560 C CA . VAL A 1 402 ? -10.438 -20.641 -17.625 1 98.12 402 VAL A CA 1
ATOM 2561 C C . VAL A 1 402 ? -10.445 -21.875 -16.719 1 98.12 402 VAL A C 1
ATOM 2563 O O . VAL A 1 402 ? -10.211 -22.984 -17.188 1 98.12 402 VAL A O 1
ATOM 2566 N N . ALA A 1 403 ? -10.68 -21.766 -15.492 1 98 403 ALA A N 1
ATOM 2567 C CA . ALA A 1 403 ? -10.938 -22.828 -14.516 1 98 403 ALA A CA 1
ATOM 2568 C C . ALA A 1 403 ? -12.312 -22.641 -13.867 1 98 403 ALA A C 1
ATOM 2570 O O . ALA A 1 403 ? -12.469 -21.828 -12.961 1 98 403 ALA A O 1
ATOM 2571 N N . SER A 1 404 ? -13.297 -23.406 -14.188 1 97.5 404 SER A N 1
ATOM 2572 C CA . SER A 1 404 ? -14.68 -23.062 -13.852 1 97.5 404 SER A CA 1
ATOM 2573 C C . SER A 1 404 ? -15.25 -24.031 -12.82 1 97.5 404 SER A C 1
ATOM 2575 O O . SER A 1 404 ? -16.359 -23.844 -12.336 1 97.5 404 SER A O 1
ATOM 2577 N N . ALA A 1 405 ? -14.547 -25.109 -12.531 1 97 405 ALA A N 1
ATOM 2578 C CA . ALA A 1 405 ? -15.07 -26.078 -11.57 1 97 405 ALA A CA 1
ATOM 2579 C C . ALA A 1 405 ? -14.188 -26.156 -10.328 1 97 405 ALA A C 1
ATOM 2581 O O . ALA A 1 405 ? -13.086 -25.594 -10.312 1 97 405 ALA A O 1
ATOM 2582 N N . THR A 1 406 ? -14.75 -26.875 -9.289 1 97.06 406 THR A N 1
ATOM 2583 C CA . THR A 1 406 ? -14.055 -26.969 -8.008 1 97.06 406 THR A CA 1
ATOM 2584 C C . THR A 1 406 ? -12.711 -27.672 -8.172 1 97.06 406 THR A C 1
ATOM 2586 O O . THR A 1 406 ? -12.648 -28.781 -8.727 1 97.06 406 THR A O 1
ATOM 2589 N N . GLY A 1 407 ? -11.672 -27.047 -7.758 1 95.62 407 GLY A N 1
ATOM 2590 C CA . GLY A 1 407 ? -10.352 -27.656 -7.75 1 95.62 407 GLY A CA 1
ATOM 2591 C C . GLY A 1 407 ? -9.734 -27.766 -9.133 1 95.62 407 GLY A C 1
ATOM 2592 O O . GLY A 1 407 ? -8.719 -28.438 -9.312 1 95.62 407 GLY A O 1
ATOM 2593 N N . ALA A 1 408 ? -10.312 -27.078 -10.109 1 97.56 408 ALA A N 1
ATOM 2594 C CA . ALA A 1 408 ? -9.789 -27.125 -11.477 1 97.56 408 ALA A CA 1
ATOM 2595 C C . ALA A 1 408 ? -8.531 -26.281 -11.609 1 97.56 408 ALA A C 1
ATOM 2597 O O . ALA A 1 408 ? -8.398 -25.234 -10.961 1 97.56 408 ALA A O 1
ATOM 2598 N N . THR A 1 409 ? -7.59 -26.734 -12.383 1 97.56 409 THR A N 1
ATOM 2599 C CA . THR A 1 409 ? -6.336 -26.031 -12.648 1 97.56 409 THR A CA 1
ATOM 2600 C C . THR A 1 409 ? -6.105 -25.859 -14.148 1 97.56 409 THR A C 1
ATOM 2602 O O . THR A 1 409 ? -5.992 -26.859 -14.867 1 97.56 409 THR A O 1
ATOM 2605 N N . ALA A 1 410 ? -6.031 -24.656 -14.586 1 97.94 410 ALA A N 1
ATOM 2606 C CA . ALA A 1 410 ? -5.75 -24.344 -15.984 1 97.94 410 ALA A CA 1
ATOM 2607 C C . ALA A 1 4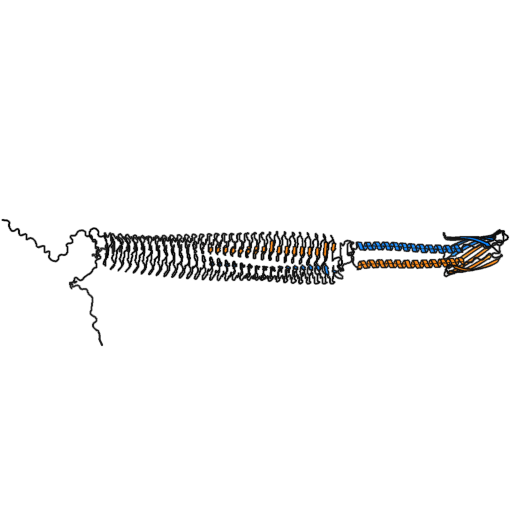10 ? -4.52 -23.453 -16.109 1 97.94 410 ALA A C 1
ATOM 2609 O O . ALA A 1 410 ? -4.496 -22.328 -15.578 1 97.94 410 ALA A O 1
ATOM 2610 N N . VAL A 1 411 ? -3.506 -23.906 -16.781 1 96.06 411 VAL A N 1
ATOM 2611 C CA . VAL A 1 411 ? -2.266 -23.156 -16.938 1 96.06 411 VAL A CA 1
ATOM 2612 C C . VAL A 1 411 ? -1.893 -23.078 -18.422 1 96.06 411 VAL A C 1
ATOM 2614 O O . VAL A 1 411 ? -1.72 -24.109 -19.078 1 96.06 411 VAL A O 1
ATOM 2617 N N . GLY A 1 412 ? -1.758 -21.906 -18.938 1 94.25 412 GLY A N 1
ATOM 2618 C CA . GLY A 1 412 ? -1.415 -21.656 -20.344 1 94.25 412 GLY A CA 1
ATOM 2619 C C . GLY A 1 412 ? -2.44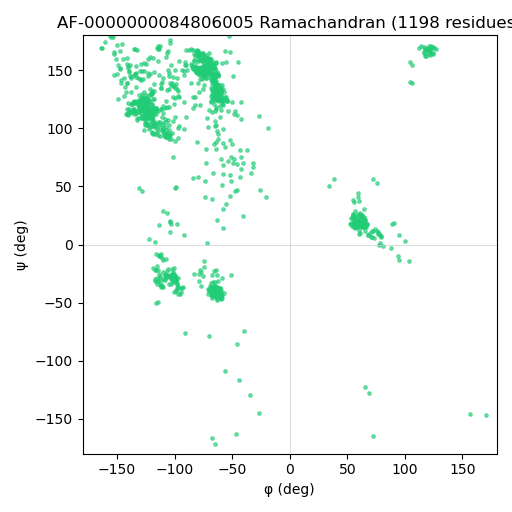3 -20.828 -21.078 1 94.25 412 GLY A C 1
ATOM 2620 O O . GLY A 1 412 ? -3.564 -20.641 -20.594 1 94.25 412 GLY A O 1
ATOM 2621 N N . GLN A 1 413 ? -2.064 -20.281 -22.188 1 94.69 413 GLN A N 1
ATOM 2622 C CA . GLN A 1 413 ? -2.969 -19.453 -22.984 1 94.69 413 GLN A CA 1
ATOM 2623 C C . GLN A 1 413 ? -4.168 -20.266 -23.469 1 94.69 413 GLN A C 1
ATOM 2625 O O . GLN A 1 413 ? -4.008 -21.328 -24.062 1 94.69 413 GLN A O 1
ATOM 2630 N N . GLY A 1 414 ? -5.27 -19.812 -23.172 1 94.81 414 GLY A N 1
ATOM 2631 C CA . GLY A 1 414 ? -6.496 -20.422 -23.672 1 94.81 414 GLY A CA 1
ATOM 2632 C C . GLY A 1 414 ? -6.801 -21.766 -23.062 1 94.81 414 GLY A C 1
ATOM 2633 O O . GLY A 1 414 ? -7.664 -22.5 -23.547 1 94.81 414 GLY A O 1
ATOM 2634 N N . SER A 1 415 ? -6.02 -22.203 -22.062 1 97.25 415 SER A N 1
ATOM 2635 C CA . SER A 1 415 ? -6.293 -23.469 -21.391 1 97.25 415 SER A CA 1
ATOM 2636 C C . SER A 1 415 ? -7.641 -23.422 -20.672 1 97.25 415 SER A C 1
ATOM 2638 O O . SER A 1 415 ? -8.07 -22.375 -20.188 1 97.25 415 SER A O 1
ATOM 2640 N N . ALA A 1 416 ? -8.281 -24.562 -20.594 1 97.94 416 ALA A N 1
ATOM 2641 C CA . ALA A 1 416 ? -9.602 -24.641 -19.969 1 97.94 416 ALA A CA 1
ATOM 2642 C C . ALA A 1 416 ? -9.75 -25.922 -19.156 1 97.94 416 ALA A C 1
ATOM 2644 O O . ALA A 1 416 ? -9.656 -27.016 -19.703 1 97.94 416 ALA A O 1
ATOM 2645 N N . ALA A 1 417 ? -9.922 -25.844 -17.922 1 98 417 ALA A N 1
ATOM 2646 C CA . ALA A 1 417 ? -10.297 -26.922 -17.016 1 98 417 ALA A CA 1
ATOM 2647 C C . ALA A 1 417 ? -11.711 -26.719 -16.484 1 98 417 ALA A C 1
ATOM 2649 O O . ALA A 1 417 ? -11.938 -25.891 -15.602 1 98 417 ALA A O 1
ATOM 2650 N N . GLN A 1 418 ? -12.664 -27.5 -16.875 1 96.69 418 GLN A N 1
ATOM 2651 C CA . GLN A 1 418 ? -14.062 -27.141 -16.672 1 96.69 418 GLN A CA 1
ATOM 2652 C C . GLN A 1 418 ? -14.797 -28.203 -15.859 1 96.69 418 GLN A C 1
ATOM 2654 O O . GLN A 1 418 ? -16.016 -28.156 -15.711 1 96.69 418 GLN A O 1
ATOM 2659 N N . ALA A 1 419 ? -14.07 -29.203 -15.391 1 97 419 ALA A N 1
ATOM 2660 C CA . ALA A 1 419 ? -14.656 -30.219 -14.508 1 97 419 ALA A CA 1
ATOM 2661 C C . ALA A 1 419 ? -13.922 -30.266 -13.172 1 97 419 ALA A C 1
ATOM 2663 O O . ALA A 1 419 ? -12.805 -29.75 -13.055 1 97 419 ALA A O 1
ATOM 2664 N N . VAL A 1 420 ? -14.625 -30.875 -12.188 1 97.06 420 VAL A N 1
ATOM 2665 C CA . VAL A 1 420 ? -14.062 -30.969 -10.844 1 97.06 420 VAL A CA 1
ATOM 2666 C C . VAL A 1 420 ? -12.742 -31.734 -10.891 1 97.06 420 VAL A C 1
ATOM 2668 O O . VAL A 1 420 ? -12.656 -32.812 -11.469 1 97.06 420 VAL A O 1
ATOM 2671 N N . GLY A 1 421 ? -11.703 -31.141 -10.406 1 95.88 421 GLY A N 1
ATOM 2672 C CA . GLY A 1 421 ? -10.406 -31.781 -10.281 1 95.88 421 GLY A CA 1
ATOM 2673 C C . GLY A 1 421 ? -9.656 -31.875 -11.594 1 95.88 421 GLY A C 1
ATOM 2674 O O . GLY A 1 421 ? -8.617 -32.531 -11.672 1 95.88 421 GLY A O 1
ATOM 2675 N N . ALA A 1 422 ? -10.133 -31.203 -12.609 1 97.62 422 ALA A N 1
ATOM 2676 C CA . ALA A 1 422 ? -9.508 -31.266 -13.93 1 97.62 422 ALA A CA 1
ATOM 2677 C C . ALA A 1 422 ? -8.25 -30.406 -13.984 1 97.62 422 ALA A C 1
ATOM 2679 O O . ALA A 1 422 ? -8.172 -29.375 -13.312 1 97.62 422 ALA A O 1
ATOM 2680 N N . THR A 1 423 ? -7.273 -30.812 -14.742 1 97.62 423 THR A N 1
ATOM 2681 C CA . THR A 1 423 ? -6.031 -30.094 -14.953 1 97.62 423 THR A CA 1
ATOM 2682 C C . THR A 1 423 ? -5.734 -29.938 -16.438 1 97.62 423 THR A C 1
ATOM 2684 O O . THR A 1 423 ? -5.605 -30.938 -17.156 1 97.62 423 THR A O 1
ATOM 2687 N N . ALA A 1 424 ? -5.668 -28.75 -16.875 1 98.06 424 ALA A N 1
ATOM 2688 C CA . ALA A 1 424 ? -5.301 -28.422 -18.25 1 98.06 424 ALA A CA 1
ATOM 2689 C C . ALA A 1 424 ? -4.008 -27.625 -18.297 1 98.06 424 ALA A C 1
ATOM 2691 O O . ALA A 1 424 ? -3.943 -26.5 -17.781 1 98.06 424 ALA A O 1
ATOM 2692 N N . LEU A 1 425 ? -2.984 -28.156 -18.922 1 95.94 425 LEU A N 1
ATOM 2693 C CA . LEU A 1 425 ? -1.672 -27.531 -18.984 1 95.94 425 LEU A CA 1
ATOM 2694 C C . LEU A 1 425 ? -1.198 -27.391 -20.438 1 95.94 425 LEU A C 1
ATOM 2696 O O . LEU A 1 425 ? -0.953 -28.391 -21.109 1 95.94 425 LEU A O 1
ATOM 2700 N N . GLY A 1 426 ? -1.075 -26.156 -20.891 1 94.88 426 GLY A N 1
ATOM 2701 C CA . GLY A 1 426 ? -0.596 -25.906 -22.25 1 94.88 426 GLY A CA 1
ATOM 2702 C C . GLY A 1 426 ? -1.522 -25.016 -23.047 1 94.88 426 GLY A C 1
ATOM 2703 O O . GLY A 1 426 ? -2.635 -24.719 -22.609 1 94.88 426 GLY A O 1
ATOM 2704 N N . ASN A 1 427 ? -1.024 -24.547 -24.203 1 96.19 427 ASN A N 1
ATOM 2705 C CA . ASN A 1 427 ? -1.81 -23.703 -25.094 1 96.19 427 ASN A CA 1
ATOM 2706 C C . ASN A 1 427 ? -3.076 -24.406 -25.562 1 96.19 427 ASN A C 1
ATOM 2708 O O . ASN A 1 427 ? -3.006 -25.484 -26.172 1 96.19 427 ASN A O 1
ATOM 2712 N N . ALA A 1 428 ? -4.172 -23.922 -25.219 1 96.12 428 ALA A N 1
ATOM 2713 C CA . ALA A 1 428 ? -5.484 -24.375 -25.656 1 96.12 428 ALA A CA 1
ATOM 2714 C C . ALA A 1 428 ? -5.754 -25.812 -25.172 1 96.12 428 ALA A C 1
ATOM 2716 O O . ALA A 1 428 ? -6.492 -26.562 -25.828 1 96.12 428 ALA A O 1
ATOM 2717 N N . ALA A 1 429 ? -5.035 -26.219 -24.094 1 97.56 429 ALA A N 1
ATOM 2718 C CA . ALA A 1 429 ? -5.352 -27.516 -23.469 1 97.56 429 ALA A CA 1
ATOM 2719 C C . ALA A 1 429 ? -6.75 -27.5 -22.875 1 97.56 429 ALA A C 1
ATOM 2721 O O . ALA A 1 429 ? -7.168 -26.516 -22.266 1 97.56 429 ALA A O 1
ATOM 2722 N N . MET A 1 430 ? -7.465 -28.578 -23 1 98.12 430 MET A N 1
ATOM 2723 C CA . MET A 1 430 ? -8.836 -28.641 -22.5 1 98.12 430 MET A CA 1
ATOM 2724 C C . MET A 1 430 ? -9.055 -29.906 -21.672 1 98.12 430 MET A C 1
ATOM 2726 O O . MET A 1 430 ? -8.891 -31.016 -22.188 1 98.12 430 MET A O 1
ATOM 2730 N N . ALA A 1 431 ? -9.391 -29.797 -20.5 1 98.06 431 ALA A N 1
ATOM 2731 C CA . ALA A 1 431 ? -9.773 -30.891 -19.609 1 98.06 431 ALA A CA 1
ATOM 2732 C C . ALA A 1 431 ? -11.219 -30.75 -19.141 1 98.06 431 ALA A C 1
ATOM 2734 O O . ALA A 1 431 ? -11.516 -29.984 -18.234 1 98.06 431 ALA A O 1
ATOM 2735 N N . ASN A 1 432 ? -12.141 -31.531 -19.703 1 96.94 432 ASN A N 1
ATOM 2736 C CA . ASN A 1 432 ? -13.57 -31.406 -19.422 1 96.94 432 ASN A CA 1
ATOM 2737 C C . ASN A 1 432 ? -14.117 -32.625 -18.688 1 96.94 432 ASN A C 1
ATOM 2739 O O . ASN A 1 432 ? -15.281 -32.625 -18.281 1 96.94 432 ASN A O 1
ATOM 2743 N N . GLY A 1 433 ? -13.312 -33.688 -18.578 1 96.88 433 GLY A N 1
ATOM 2744 C CA . GLY A 1 433 ? -13.711 -34.812 -17.766 1 96.88 433 GLY A CA 1
ATOM 2745 C C . GLY A 1 433 ? -13.398 -34.656 -16.297 1 96.88 433 GLY A C 1
ATOM 2746 O O . GLY A 1 433 ? -12.422 -33.969 -15.945 1 96.88 433 GLY A O 1
ATOM 2747 N N . LEU A 1 434 ? -14.242 -35.312 -15.453 1 96.38 434 LEU A N 1
ATOM 2748 C CA . LEU A 1 434 ? -13.945 -35.344 -14.023 1 96.38 434 LEU A CA 1
ATOM 2749 C C . LEU A 1 434 ? -12.547 -35.875 -13.766 1 96.38 434 LEU A C 1
ATOM 2751 O O . LEU A 1 434 ? -12.188 -36.969 -14.266 1 96.38 434 LEU A O 1
ATOM 2755 N N . ASN A 1 435 ? -11.711 -35.125 -13.055 1 96.62 435 ASN A N 1
ATOM 2756 C CA . ASN A 1 435 ? -10.359 -35.5 -12.68 1 96.62 435 ASN A CA 1
ATOM 2757 C C . ASN A 1 435 ? -9.484 -35.75 -13.906 1 96.62 435 ASN A C 1
ATOM 2759 O O . ASN A 1 435 ? -8.516 -36.5 -13.844 1 96.62 435 ASN A O 1
ATOM 2763 N N . ALA A 1 436 ? -9.797 -35.156 -15.016 1 97.75 436 ALA A N 1
ATOM 2764 C CA . ALA A 1 436 ? -9.07 -35.375 -16.266 1 97.75 436 ALA A CA 1
ATOM 2765 C C . ALA A 1 436 ? -7.836 -34.469 -16.344 1 97.75 436 ALA A C 1
ATOM 2767 O O . ALA A 1 436 ? -7.777 -33.438 -15.703 1 97.75 436 ALA A O 1
ATOM 2768 N N . ILE A 1 437 ? -6.867 -34.906 -17.109 1 97.75 437 ILE A N 1
ATOM 2769 C CA . ILE A 1 437 ? -5.648 -34.156 -17.328 1 97.75 437 ILE A CA 1
ATOM 2770 C C . ILE A 1 437 ? -5.391 -34 -18.828 1 97.75 437 ILE A C 1
ATOM 2772 O O . ILE A 1 437 ? -5.309 -34.969 -19.562 1 97.75 437 ILE A O 1
ATOM 2776 N N . ALA A 1 438 ? -5.297 -32.812 -19.25 1 98.25 438 ALA A N 1
ATOM 2777 C CA . ALA A 1 438 ? -4.82 -32.5 -20.594 1 98.25 438 ALA A CA 1
ATOM 2778 C C . ALA A 1 438 ? -3.463 -31.812 -20.547 1 98.25 438 ALA A C 1
ATOM 2780 O O . ALA A 1 438 ? -3.336 -30.734 -19.984 1 98.25 438 ALA A O 1
ATOM 2781 N N . LEU A 1 439 ? -2.498 -32.438 -21.094 1 96.5 439 LEU A N 1
ATOM 2782 C CA . LEU A 1 439 ? -1.134 -31.906 -21.078 1 96.5 439 LEU A CA 1
ATOM 2783 C C . LEU A 1 439 ? -0.594 -31.734 -22.484 1 96.5 439 LEU A C 1
ATOM 2785 O O . LEU A 1 439 ? -0.331 -32.719 -23.188 1 96.5 439 LEU A O 1
ATOM 2789 N N . GLY A 1 440 ? -0.42 -30.5 -22.906 1 95.44 440 GLY A N 1
ATOM 2790 C CA . GLY A 1 440 ? 0.098 -30.188 -24.219 1 95.44 440 GLY A CA 1
ATOM 2791 C C . GLY A 1 440 ? -0.836 -29.312 -25.031 1 95.44 440 GLY A C 1
ATOM 2792 O O . GLY A 1 440 ? -2.018 -29.172 -24.703 1 95.44 440 GLY A O 1
ATOM 2793 N N . ALA A 1 441 ? -0.285 -28.734 -26.094 1 95.94 441 ALA A N 1
ATOM 2794 C CA . ALA A 1 441 ? -1.067 -27.844 -26.938 1 95.94 441 ALA A CA 1
ATOM 2795 C C . ALA A 1 441 ? -2.221 -28.578 -27.609 1 95.94 441 ALA A C 1
ATOM 2797 O O . ALA A 1 441 ? -2.027 -29.656 -28.172 1 95.94 441 ALA A O 1
ATOM 2798 N N . ASN A 1 442 ? -3.367 -28.031 -27.484 1 96.19 442 ASN A N 1
ATOM 2799 C CA . ASN A 1 442 ? -4.57 -28.547 -28.141 1 96.19 442 ASN A CA 1
ATOM 2800 C C . ASN A 1 442 ? -4.91 -29.953 -27.672 1 96.19 442 ASN A C 1
ATOM 2802 O O . ASN A 1 442 ? -5.57 -30.719 -28.391 1 96.19 442 ASN A O 1
ATOM 2806 N N . SER A 1 443 ? -4.332 -30.391 -26.547 1 97.5 443 SER A N 1
ATOM 2807 C CA . SER A 1 443 ? -4.727 -31.672 -25.969 1 97.5 443 SER A CA 1
ATOM 2808 C C . SER A 1 443 ? -6.133 -31.609 -25.391 1 97.5 443 SER A C 1
ATOM 2810 O O . SER A 1 443 ? -6.559 -30.562 -24.906 1 97.5 443 SER A O 1
ATOM 2812 N N . GLN A 1 444 ? -6.832 -32.688 -25.406 1 98.12 444 GLN A N 1
ATOM 2813 C CA . GLN A 1 444 ? -8.203 -32.75 -24.891 1 98.12 444 GLN A CA 1
ATOM 2814 C C . GLN A 1 444 ? -8.43 -34 -24.062 1 98.12 444 GLN A C 1
ATOM 2816 O O . GLN A 1 444 ? -8.32 -35.125 -24.578 1 98.12 444 GLN A O 1
ATOM 2821 N N . ALA A 1 445 ? -8.688 -33.844 -22.875 1 98.19 445 ALA A N 1
ATOM 2822 C CA . ALA A 1 445 ? -9.094 -34.938 -21.984 1 98.19 445 ALA A CA 1
ATOM 2823 C C . ALA A 1 445 ? -10.578 -34.844 -21.641 1 98.19 445 ALA A C 1
ATOM 2825 O O . ALA A 1 445 ? -10.969 -34.062 -20.781 1 98.19 445 ALA A O 1
ATOM 2826 N N . LEU A 1 446 ? -11.422 -35.656 -22.188 1 96.81 446 LEU A N 1
ATOM 2827 C CA . LEU A 1 446 ? -12.875 -35.531 -22.125 1 96.81 446 LEU A CA 1
ATOM 2828 C C . LEU A 1 446 ? -13.477 -36.625 -21.266 1 96.81 446 LEU A C 1
ATOM 2830 O O . LEU A 1 446 ? -14.602 -36.469 -20.766 1 96.81 446 LEU A O 1
ATOM 2834 N N . GLY A 1 447 ? -12.773 -37.75 -21.109 1 96.62 447 GLY A N 1
ATOM 2835 C CA . GLY A 1 447 ? -13.258 -38.844 -20.281 1 96.62 447 GLY A CA 1
ATOM 2836 C C . GLY A 1 447 ? -12.969 -38.656 -18.812 1 96.62 447 GLY A C 1
ATOM 2837 O O . GLY A 1 447 ? -12.039 -37.938 -18.438 1 96.62 447 GLY A O 1
ATOM 2838 N N . VAL A 1 448 ? -13.797 -39.406 -17.922 1 96.44 448 VAL A N 1
ATOM 2839 C CA . VAL A 1 448 ? -13.57 -39.406 -16.484 1 96.44 448 VAL A CA 1
ATOM 2840 C C . VAL A 1 448 ? -12.219 -40.062 -16.172 1 96.44 448 VAL A C 1
ATOM 2842 O O . VAL A 1 448 ? -11.906 -41.125 -16.688 1 96.44 448 VAL A O 1
ATOM 2845 N N . ASN A 1 449 ? -11.391 -39.375 -15.445 1 96.12 449 ASN A N 1
ATOM 2846 C CA . ASN A 1 449 ? -10.086 -39.875 -15.016 1 96.12 449 ASN A CA 1
ATOM 2847 C C . ASN A 1 449 ? -9.156 -40.125 -16.203 1 96.12 449 ASN A C 1
ATOM 2849 O O . ASN A 1 449 ? -8.242 -40.938 -16.125 1 96.12 449 ASN A O 1
ATOM 2853 N N . SER A 1 450 ? -9.438 -39.438 -17.266 1 97.31 450 SER A N 1
ATOM 2854 C CA . SER A 1 450 ? -8.625 -39.656 -18.469 1 97.31 450 SER A CA 1
ATOM 2855 C C . SER A 1 450 ? -7.445 -38.688 -18.5 1 97.31 450 SER A C 1
ATOM 2857 O O . SER A 1 450 ? -7.461 -37.656 -17.828 1 97.31 450 SER A O 1
ATOM 2859 N N . VAL A 1 451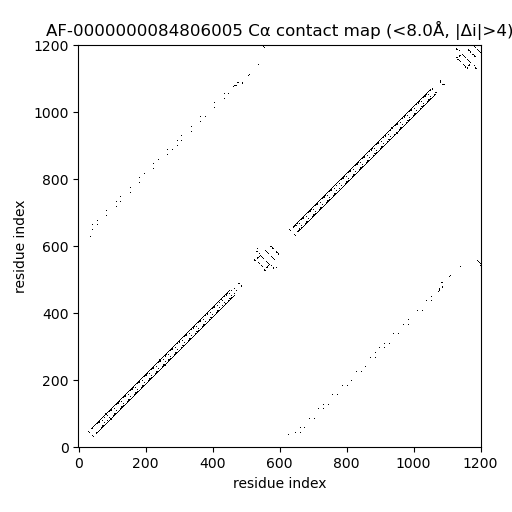 ? -6.379 -39.094 -19.203 1 98.12 451 VAL A N 1
ATOM 2860 C CA . VAL A 1 451 ? -5.195 -38.25 -19.391 1 98.12 451 VAL A CA 1
ATOM 2861 C C . VAL A 1 451 ? -4.863 -38.156 -20.891 1 98.12 451 VAL A C 1
ATOM 2863 O O . VAL A 1 451 ? -4.801 -39.188 -21.578 1 98.12 451 VAL A O 1
ATOM 2866 N N . ALA A 1 452 ? -4.754 -37 -21.359 1 98 452 ALA A N 1
ATOM 2867 C CA . ALA A 1 452 ? -4.238 -36.781 -22.703 1 98 452 ALA A CA 1
ATOM 2868 C C . ALA A 1 452 ? -2.859 -36.125 -22.672 1 98 452 ALA A C 1
ATOM 2870 O O . ALA A 1 452 ? -2.703 -35.031 -22.141 1 98 452 ALA A O 1
ATOM 2871 N N . ILE A 1 453 ? -1.904 -36.781 -23.188 1 96.75 453 ILE A N 1
ATOM 2872 C CA . ILE A 1 453 ? -0.538 -36.281 -23.125 1 96.75 453 ILE A CA 1
ATOM 2873 C C . ILE A 1 453 ? -0.025 -36.031 -24.547 1 96.75 453 ILE A C 1
ATOM 2875 O O . ILE A 1 453 ? 0.01 -36.969 -25.375 1 96.75 453 ILE A O 1
ATOM 2879 N N . GLY A 1 454 ? 0.432 -34.844 -24.781 1 95.81 454 GLY A N 1
ATOM 2880 C CA . GLY A 1 454 ? 0.988 -34.438 -26.062 1 95.81 454 GLY A CA 1
ATOM 2881 C C . GLY A 1 454 ? 0.06 -33.562 -26.875 1 95.81 454 GLY A C 1
ATOM 2882 O O . GLY A 1 454 ? -1.161 -33.625 -26.719 1 95.81 454 GLY A O 1
ATOM 2883 N N . SER A 1 455 ? 0.692 -32.812 -27.766 1 95.31 455 SER A N 1
ATOM 2884 C CA . SER A 1 455 ? -0.079 -31.906 -28.609 1 95.31 455 SER A CA 1
ATOM 2885 C C . SER A 1 455 ? -1.106 -32.656 -29.438 1 95.31 455 SER A C 1
ATOM 2887 O O . SER A 1 455 ? -0.773 -33.656 -30.094 1 95.31 455 SER A O 1
ATOM 2889 N N . GLY A 1 456 ? -2.295 -32.25 -29.359 1 93.94 456 GLY A N 1
ATOM 2890 C CA . GLY A 1 456 ? -3.357 -32.812 -30.188 1 93.94 456 GLY A CA 1
ATOM 2891 C C . GLY A 1 456 ? -3.912 -34.125 -29.672 1 93.94 456 GLY A C 1
ATOM 2892 O O . GLY A 1 456 ? -4.848 -34.656 -30.25 1 93.94 456 GLY A O 1
ATOM 2893 N N . SER A 1 457 ? -3.363 -34.656 -28.531 1 97.25 457 SER A N 1
ATOM 2894 C CA . SER A 1 457 ? -3.857 -35.906 -27.984 1 97.25 457 SER A CA 1
ATOM 2895 C C . SER A 1 457 ? -5.293 -35.781 -27.5 1 97.25 457 SER A C 1
ATOM 2897 O O . SER A 1 457 ? -5.672 -34.75 -26.938 1 97.25 457 SER A O 1
ATOM 2899 N N . VAL A 1 458 ? -6.039 -36.781 -27.703 1 97.5 458 VAL A N 1
ATOM 2900 C CA . VAL A 1 458 ? -7.434 -36.781 -27.266 1 97.5 458 VAL A CA 1
ATOM 2901 C C . VAL A 1 458 ? -7.723 -38.031 -26.469 1 97.5 458 VAL A C 1
ATOM 2903 O O . VAL A 1 458 ? -7.488 -39.156 -26.953 1 97.5 458 VAL A O 1
ATOM 2906 N N . ALA A 1 459 ? -8.18 -37.906 -25.281 1 97.56 459 ALA A N 1
ATOM 2907 C CA . ALA A 1 459 ? -8.625 -39.031 -24.438 1 97.56 459 ALA A CA 1
ATOM 2908 C C . ALA A 1 459 ? -10.125 -38.938 -24.172 1 97.56 459 ALA A C 1
ATOM 2910 O O . ALA A 1 459 ? -10.57 -38.188 -23.312 1 97.56 459 ALA A O 1
ATOM 2911 N N . THR A 1 460 ? -10.938 -39.75 -24.797 1 95.88 460 THR A N 1
ATOM 2912 C CA . THR A 1 460 ? -12.391 -39.688 -24.688 1 95.88 460 THR A CA 1
ATOM 2913 C C . THR A 1 460 ? -12.914 -40.781 -23.734 1 95.88 460 THR A C 1
ATOM 2915 O O . THR A 1 460 ? -14 -40.625 -23.172 1 95.88 460 THR A O 1
ATOM 2918 N N . LEU A 1 461 ? -12.195 -41.781 -23.578 1 94.81 461 LEU A N 1
ATOM 2919 C CA . LEU A 1 461 ? -12.641 -42.906 -22.766 1 94.81 461 LEU A CA 1
ATOM 2920 C C . LEU A 1 461 ? -12.18 -42.75 -21.312 1 94.81 461 LEU A C 1
ATOM 2922 O O . LEU A 1 461 ? -11.086 -42.219 -21.062 1 94.81 461 LEU A O 1
ATOM 2926 N N . ALA A 1 462 ? -12.953 -43.281 -20.359 1 96.06 462 ALA A N 1
ATOM 2927 C CA . ALA A 1 462 ? -12.609 -43.25 -18.938 1 96.06 462 ALA A CA 1
ATOM 2928 C C . ALA A 1 462 ? -11.391 -44.125 -18.641 1 96.06 462 ALA A C 1
ATOM 2930 O O . ALA A 1 462 ? -11.188 -45.156 -19.281 1 96.06 462 ALA A O 1
ATOM 2931 N N . ASP A 1 463 ? -10.57 -43.656 -17.734 1 96.38 463 ASP A N 1
ATOM 2932 C CA . ASP A 1 463 ? -9.438 -44.375 -17.172 1 96.38 463 ASP A CA 1
ATOM 2933 C C . ASP A 1 463 ? -8.453 -44.781 -18.266 1 96.38 463 ASP A C 1
ATOM 2935 O O . ASP A 1 463 ? -7.984 -45.938 -18.297 1 96.38 463 ASP A O 1
ATOM 2939 N N . THR A 1 464 ? -8.195 -43.844 -19.156 1 97.19 464 THR A N 1
ATOM 2940 C CA . THR A 1 464 ? -7.207 -44.062 -20.203 1 97.19 464 THR A CA 1
ATOM 2941 C C . THR A 1 464 ? -6.18 -42.938 -20.219 1 97.19 464 THR A C 1
ATOM 2943 O O . THR A 1 464 ? -6.449 -41.844 -19.75 1 97.19 464 THR A O 1
ATOM 2946 N N . VAL A 1 465 ? -4.965 -43.281 -20.625 1 97.88 465 VAL A N 1
ATOM 2947 C CA . VAL A 1 465 ? -3.934 -42.312 -20.984 1 97.88 465 VAL A CA 1
ATOM 2948 C C . VAL A 1 465 ? -3.666 -42.344 -22.484 1 97.88 465 VAL A C 1
ATOM 2950 O O . VAL A 1 465 ? -3.115 -43.344 -22.984 1 97.88 465 VAL A O 1
ATOM 2953 N N . SER A 1 466 ? -4.008 -41.281 -23.094 1 97.88 466 SER A N 1
ATOM 2954 C CA . SER A 1 466 ? -3.84 -41.219 -24.547 1 97.88 466 SER A CA 1
ATOM 2955 C C . SER A 1 466 ? -2.566 -40.5 -24.922 1 97.88 466 SER A C 1
ATOM 2957 O O . SER A 1 466 ? -2.287 -39.406 -24.391 1 97.88 466 SER A O 1
ATOM 2959 N N . PHE A 1 467 ? -1.793 -41.031 -25.828 1 96.94 467 PHE A N 1
ATOM 2960 C CA . PHE A 1 467 ? -0.571 -40.406 -26.312 1 96.94 467 PHE A CA 1
ATOM 2961 C C . PHE A 1 467 ? -0.736 -39.938 -27.766 1 96.94 467 PHE A C 1
ATOM 2963 O O . PHE A 1 467 ? 0.238 -39.906 -28.516 1 96.94 467 PHE A O 1
ATOM 2970 N N . GLY A 1 468 ? -1.947 -39.594 -28.188 1 96.25 468 GLY A N 1
ATOM 2971 C CA . GLY A 1 468 ? -2.279 -39.156 -29.531 1 96.25 468 GLY A CA 1
ATOM 2972 C C . GLY A 1 468 ? -3.74 -39.375 -29.891 1 96.25 468 GLY A C 1
ATOM 2973 O O . GLY A 1 468 ? -4.625 -39.094 -29.078 1 96.25 468 GLY A O 1
ATOM 2974 N N . THR A 1 469 ? -4.047 -39.688 -31.188 1 94.88 469 THR A N 1
ATOM 2975 C CA . THR A 1 469 ? -5.352 -40.062 -31.719 1 94.88 469 THR A CA 1
ATOM 2976 C C . THR A 1 469 ? -5.219 -41.281 -32.656 1 94.88 469 THR A C 1
ATOM 2978 O O . THR A 1 469 ? -4.109 -41.656 -33 1 94.88 469 THR A O 1
ATOM 2981 N N . ALA A 1 470 ? -6.418 -41.781 -32.938 1 93.44 470 ALA A N 1
ATOM 2982 C CA . ALA A 1 470 ? -6.387 -42.875 -33.906 1 93.44 470 ALA A CA 1
ATOM 2983 C C . ALA A 1 470 ? -5.75 -42.438 -35.219 1 93.44 470 ALA A C 1
ATOM 2985 O O . ALA A 1 470 ? -6.18 -41.469 -35.812 1 93.44 470 ALA A O 1
ATOM 2986 N N . GLY A 1 471 ? -4.66 -43.094 -35.625 1 93.44 471 GLY A N 1
ATOM 2987 C CA . GLY A 1 471 ? -3.943 -42.75 -36.844 1 93.44 471 GLY A CA 1
ATOM 2988 C C . GLY A 1 471 ? -2.783 -41.812 -36.594 1 93.44 471 GLY A C 1
ATOM 2989 O O . GLY A 1 471 ? -1.927 -41.625 -37.469 1 93.44 471 GLY A O 1
ATOM 2990 N N . ASN A 1 472 ? -2.688 -41.219 -35.469 1 95.88 472 ASN A N 1
ATOM 2991 C CA . ASN A 1 472 ? -1.612 -40.312 -35.094 1 95.88 472 ASN A CA 1
ATOM 2992 C C . ASN A 1 472 ? -1.008 -40.719 -33.75 1 95.88 472 ASN A C 1
ATOM 2994 O O . ASN A 1 472 ? -0.881 -39.875 -32.844 1 95.88 472 ASN A O 1
ATOM 2998 N N . GLU A 1 473 ? -0.734 -42 -33.562 1 94.88 473 GLU A N 1
ATOM 2999 C CA . GLU A 1 473 ? -0.187 -42.531 -32.344 1 94.88 473 GLU A CA 1
ATOM 3000 C C . GLU A 1 473 ? 1.269 -42.125 -32.156 1 94.88 473 GLU A C 1
ATOM 3002 O O . GLU A 1 473 ? 1.973 -41.844 -33.125 1 94.88 473 GLU A O 1
ATOM 3007 N N . ARG A 1 474 ? 1.772 -42.156 -30.891 1 96.19 474 ARG A N 1
ATOM 3008 C CA . ARG A 1 474 ? 3.166 -41.844 -30.578 1 96.19 474 ARG A CA 1
ATOM 3009 C C . ARG A 1 474 ? 3.891 -43.094 -30.062 1 96.19 474 ARG A C 1
ATOM 3011 O O . ARG A 1 474 ? 3.303 -43.906 -29.359 1 96.19 474 ARG A O 1
ATOM 3018 N N . ARG A 1 475 ? 5.152 -43.156 -30.406 1 95.88 475 ARG A N 1
ATOM 3019 C CA . ARG A 1 475 ? 5.996 -44.188 -29.828 1 95.88 475 ARG A CA 1
ATOM 3020 C C . ARG A 1 475 ? 6.422 -43.812 -28.406 1 95.88 475 ARG A C 1
ATOM 3022 O O . ARG A 1 475 ? 6.816 -42.688 -28.141 1 95.88 475 ARG A O 1
ATOM 3029 N N . LEU A 1 476 ? 6.262 -44.75 -27.516 1 95.56 476 LEU A N 1
ATOM 3030 C CA . LEU A 1 476 ? 6.84 -44.625 -26.188 1 95.56 476 LEU A CA 1
ATOM 3031 C C . LEU A 1 476 ? 8.242 -45.219 -26.141 1 95.56 476 LEU A C 1
ATOM 3033 O O . LEU A 1 476 ? 8.406 -46.438 -26.234 1 95.56 476 LEU A O 1
ATOM 3037 N N . THR A 1 477 ? 9.234 -44.344 -26.016 1 95.88 477 THR A N 1
ATOM 3038 C CA . THR A 1 477 ? 10.633 -44.75 -26.109 1 95.88 477 THR A CA 1
ATOM 3039 C C . THR A 1 477 ? 11.297 -44.719 -24.734 1 95.88 477 THR A C 1
ATOM 3041 O O . THR A 1 477 ? 10.75 -44.156 -23.781 1 95.88 477 THR A O 1
ATOM 3044 N N . ASN A 1 478 ? 12.445 -45.438 -24.656 1 95.69 478 ASN A N 1
ATOM 3045 C CA . ASN A 1 478 ? 13.211 -45.5 -23.422 1 95.69 478 ASN A CA 1
ATOM 3046 C C . ASN A 1 478 ? 12.414 -46.188 -22.312 1 95.69 478 ASN A C 1
ATOM 3048 O O . ASN A 1 478 ? 12.461 -45.75 -21.156 1 95.69 478 ASN A O 1
ATOM 3052 N N . VAL A 1 479 ? 11.633 -47.031 -22.672 1 95.62 479 VAL A N 1
ATOM 3053 C CA . VAL A 1 479 ? 10.891 -47.844 -21.703 1 95.62 479 VAL A CA 1
ATOM 3054 C C . VAL A 1 479 ? 11.758 -49 -21.219 1 95.62 479 VAL A C 1
ATOM 3056 O O . VAL A 1 479 ? 12.156 -49.875 -22.016 1 95.62 479 VAL A O 1
ATOM 3059 N N . ALA A 1 480 ? 12.047 -49.094 -19.891 1 94.69 480 ALA A N 1
ATOM 3060 C CA . ALA A 1 480 ? 12.805 -50.219 -19.328 1 94.69 480 ALA A CA 1
ATOM 3061 C C . ALA A 1 480 ? 12 -51.5 -19.344 1 94.69 480 ALA A C 1
ATOM 3063 O O . ALA A 1 480 ? 10.766 -51.469 -19.453 1 94.69 480 ALA A O 1
ATOM 3064 N N . ALA A 1 481 ? 12.75 -52.562 -19.156 1 94.38 481 ALA A N 1
ATOM 3065 C CA . ALA A 1 481 ? 12.055 -53.844 -19.109 1 94.38 481 ALA A CA 1
ATOM 3066 C C . ALA A 1 481 ? 11.164 -53.938 -17.875 1 94.38 481 ALA A C 1
ATOM 3068 O O . ALA A 1 481 ? 11.578 -53.562 -16.766 1 94.38 481 ALA A O 1
ATOM 3069 N N . GLY A 1 482 ? 9.914 -54.375 -18.188 1 93.81 482 GLY A N 1
ATOM 3070 C CA . GLY A 1 482 ? 8.984 -54.562 -17.078 1 93.81 482 GLY A CA 1
ATOM 3071 C C . GLY A 1 482 ? 9.43 -55.594 -16.094 1 93.81 482 GLY A C 1
ATOM 3072 O O . GLY A 1 482 ? 10.047 -56.594 -16.469 1 93.81 482 GLY A O 1
ATOM 3073 N N . ILE A 1 483 ? 9.125 -55.406 -14.789 1 93.25 483 ILE A N 1
ATOM 3074 C CA . ILE A 1 483 ? 9.477 -56.312 -13.703 1 93.25 483 ILE A CA 1
ATOM 3075 C C . ILE A 1 483 ? 8.219 -56.906 -13.109 1 93.25 483 ILE A C 1
ATOM 3077 O O . ILE A 1 483 ? 8.102 -58.125 -13 1 93.25 483 ILE A O 1
ATOM 3081 N N . ASN A 1 484 ? 7.262 -56.094 -12.797 1 91.94 484 ASN A N 1
ATOM 3082 C CA . ASN A 1 484 ? 6 -56.562 -12.219 1 91.94 484 ASN A CA 1
ATOM 3083 C C . ASN A 1 484 ? 4.973 -56.875 -13.305 1 91.94 484 ASN A C 1
ATOM 3085 O O . ASN A 1 484 ? 5.082 -56.375 -14.43 1 91.94 484 ASN A O 1
ATOM 3089 N N . PRO A 1 485 ? 3.867 -57.562 -12.953 1 90.44 485 PRO A N 1
ATOM 3090 C CA . PRO A 1 485 ? 2.891 -58 -13.953 1 90.44 485 PRO A CA 1
ATOM 3091 C C . PRO A 1 485 ? 2.201 -56.844 -14.664 1 90.44 485 PRO A C 1
ATOM 3093 O O . PRO A 1 485 ? 1.703 -57 -15.781 1 90.44 485 PRO A O 1
ATOM 3096 N N . THR A 1 486 ? 2.213 -55.688 -14.023 1 92.44 486 THR A N 1
ATOM 3097 C CA . THR A 1 486 ? 1.485 -54.562 -14.617 1 92.44 486 THR A CA 1
ATOM 3098 C C . THR A 1 486 ? 2.449 -53.562 -15.266 1 92.44 486 THR A C 1
ATOM 3100 O O . THR A 1 486 ? 2.051 -52.469 -15.656 1 92.44 486 THR A O 1
ATOM 3103 N N . ASP A 1 487 ? 3.73 -53.906 -15.422 1 93.12 487 ASP A N 1
ATOM 3104 C CA . ASP A 1 487 ? 4.715 -53.094 -16.094 1 93.12 487 ASP A CA 1
ATOM 3105 C C . ASP A 1 487 ? 4.594 -53.219 -17.609 1 93.12 487 ASP A C 1
ATOM 3107 O O . ASP A 1 487 ? 4.152 -54.25 -18.125 1 93.12 487 ASP A O 1
ATOM 3111 N N . ALA A 1 488 ? 4.918 -52.125 -18.234 1 93.56 488 ALA A N 1
ATOM 3112 C CA . ALA A 1 488 ? 4.957 -52.156 -19.688 1 93.56 488 ALA A CA 1
ATOM 3113 C C . ALA A 1 488 ? 6.066 -53.062 -20.203 1 93.56 488 ALA A C 1
ATOM 3115 O O . ALA A 1 488 ? 7.133 -53.156 -19.594 1 93.56 488 ALA A O 1
ATOM 3116 N N . VAL A 1 489 ? 5.785 -53.656 -21.297 1 93.88 489 VAL A N 1
ATOM 3117 C CA . VAL A 1 489 ? 6.766 -54.5 -21.984 1 93.88 489 VAL A CA 1
ATOM 3118 C C . VAL A 1 489 ? 7.422 -53.719 -23.109 1 93.88 489 VAL A C 1
ATOM 3120 O O . VAL A 1 489 ? 6.746 -53 -23.844 1 93.88 489 VAL A O 1
ATOM 3123 N N . ASN A 1 490 ? 8.805 -53.906 -23.234 1 94 490 ASN A N 1
ATOM 3124 C CA . ASN A 1 490 ? 9.477 -53.281 -24.359 1 94 490 ASN A CA 1
ATOM 3125 C C . ASN A 1 490 ? 9.812 -54.281 -25.453 1 94 490 ASN A C 1
ATOM 3127 O O . ASN A 1 490 ? 9.555 -55.469 -25.297 1 94 490 ASN A O 1
ATOM 3131 N N . VAL A 1 491 ? 10.312 -53.719 -26.578 1 93.19 491 VAL A N 1
ATOM 3132 C CA . VAL A 1 491 ? 10.555 -54.531 -27.766 1 93.19 491 VAL A CA 1
ATOM 3133 C C . VAL A 1 491 ? 11.609 -55.594 -27.453 1 93.19 491 VAL A C 1
ATOM 3135 O O . VAL A 1 491 ? 11.523 -56.719 -27.938 1 93.19 491 VAL A O 1
ATOM 3138 N N . SER A 1 492 ? 12.602 -55.25 -26.656 1 94.38 492 SER A N 1
ATOM 3139 C CA . SER A 1 492 ? 13.633 -56.188 -26.281 1 94.38 492 SER A CA 1
ATOM 3140 C C . SER A 1 492 ? 13.039 -57.406 -25.547 1 94.38 492 SER A C 1
ATOM 3142 O O . SER A 1 492 ? 13.422 -58.531 -25.812 1 94.38 492 SER A O 1
ATOM 3144 N N . GLN A 1 493 ? 12.211 -57.125 -24.641 1 93.88 493 GLN A N 1
ATOM 3145 C CA . GLN A 1 493 ? 11.562 -58.188 -23.891 1 93.88 493 GLN A CA 1
ATOM 3146 C C . GLN A 1 493 ? 10.695 -59.062 -24.797 1 93.88 493 GLN A C 1
ATOM 3148 O O . GLN A 1 493 ? 10.703 -60.281 -24.688 1 93.88 493 GLN A O 1
ATOM 3153 N N . LEU A 1 494 ? 9.906 -58.406 -25.609 1 93.12 494 LEU A N 1
ATOM 3154 C CA . LEU A 1 494 ? 9.07 -59.156 -26.547 1 93.12 494 LEU A CA 1
ATOM 3155 C C . LEU A 1 494 ? 9.922 -60 -27.469 1 93.12 494 LEU A C 1
ATOM 3157 O O . LEU A 1 494 ? 9.602 -61.188 -27.703 1 93.12 494 LEU A O 1
ATOM 3161 N N . SER A 1 495 ? 11.016 -59.438 -27.984 1 91.06 495 SER A N 1
ATOM 3162 C CA . SER A 1 495 ? 11.914 -60.156 -28.875 1 91.06 495 SER A CA 1
ATOM 3163 C C . SER A 1 495 ? 12.555 -61.344 -28.156 1 91.06 495 SER A C 1
ATOM 3165 O O . SER A 1 495 ? 12.773 -62.406 -28.766 1 91.06 495 SER A O 1
ATOM 3167 N N . GLY A 1 496 ? 12.898 -61.125 -26.906 1 91.06 496 GLY A N 1
ATOM 3168 C CA . GLY A 1 496 ? 13.438 -62.25 -26.125 1 91.06 496 GLY A CA 1
ATOM 3169 C C . GLY A 1 496 ? 12.477 -63.406 -26.016 1 91.06 496 GLY A C 1
ATOM 3170 O O . GLY A 1 496 ? 12.859 -64.562 -26.234 1 91.06 496 GLY A O 1
ATOM 3171 N N . ILE A 1 497 ? 11.281 -63.062 -25.719 1 91 497 ILE A N 1
ATOM 3172 C CA . ILE A 1 497 ? 10.25 -64.062 -25.594 1 91 497 ILE A CA 1
ATOM 3173 C C . ILE A 1 497 ? 10.047 -64.812 -26.938 1 91 497 ILE A C 1
ATOM 3175 O O . ILE A 1 497 ? 9.945 -66 -27 1 91 497 ILE A O 1
ATOM 3179 N N . THR A 1 498 ? 10.016 -64.062 -28.016 1 90.5 498 THR A N 1
ATOM 3180 C CA . THR A 1 498 ? 9.812 -64.562 -29.359 1 90.5 498 THR A CA 1
ATOM 3181 C C . THR A 1 498 ? 10.969 -65.5 -29.766 1 90.5 498 THR A C 1
ATOM 3183 O O . THR A 1 498 ? 10.75 -66.562 -30.328 1 90.5 498 THR A O 1
ATOM 3186 N N . SER A 1 499 ? 12.195 -65.125 -29.469 1 91.69 499 SER A N 1
ATOM 3187 C CA . SER A 1 499 ? 13.367 -65.938 -29.781 1 91.69 499 SER A CA 1
ATOM 3188 C C . SER A 1 499 ? 13.359 -67.25 -29.016 1 91.69 499 SER A C 1
ATOM 3190 O O . SER A 1 499 ? 13.727 -68.25 -29.562 1 91.69 499 SER A O 1
ATOM 3192 N N . ALA A 1 500 ? 12.969 -67.188 -27.828 1 91.12 500 ALA A N 1
ATOM 3193 C CA . ALA A 1 500 ? 12.898 -68.375 -27.016 1 91.12 500 ALA A CA 1
ATOM 3194 C C . ALA A 1 500 ? 11.875 -69.375 -27.594 1 91.12 500 ALA A C 1
ATOM 3196 O O . ALA A 1 500 ? 12.141 -70.562 -27.688 1 91.12 500 ALA A O 1
ATOM 3197 N N . ILE A 1 501 ? 10.797 -68.875 -28 1 92.12 501 ILE A N 1
ATOM 3198 C CA . ILE A 1 501 ? 9.742 -69.688 -28.562 1 92.12 501 ILE A CA 1
ATOM 3199 C C . ILE A 1 501 ? 10.203 -70.25 -29.906 1 92.12 501 ILE A C 1
ATOM 3201 O O . ILE A 1 501 ? 9.977 -71.438 -30.219 1 92.12 501 ILE A O 1
ATOM 3205 N N . GLN A 1 502 ? 10.898 -69.5 -30.672 1 89.38 502 GLN A N 1
ATOM 3206 C CA . GLN A 1 502 ? 11.406 -69.875 -31.969 1 89.38 502 GLN A CA 1
ATOM 3207 C C . GLN A 1 502 ? 12.438 -71 -31.812 1 89.38 502 GLN A C 1
ATOM 3209 O O . GLN A 1 502 ? 12.469 -71.938 -32.594 1 89.38 502 GLN A O 1
ATOM 3214 N N . SER A 1 503 ? 13.219 -70.938 -30.844 1 91.62 503 SER A N 1
ATOM 3215 C CA . SER A 1 503 ? 14.188 -72 -30.562 1 91.62 503 SER A CA 1
ATOM 3216 C C . SER A 1 503 ? 13.492 -73.25 -30.188 1 91.62 503 SER A C 1
ATOM 3218 O O . SER A 1 503 ? 13.906 -74.375 -30.625 1 91.62 503 SER A O 1
ATOM 3220 N N . GLN A 1 504 ? 12.484 -73.188 -29.438 1 90.25 504 GLN A N 1
ATOM 3221 C CA . GLN A 1 504 ? 11.711 -74.375 -29.047 1 90.25 504 GLN A CA 1
ATOM 3222 C C . GLN A 1 504 ? 11.039 -75 -30.266 1 90.25 504 GLN A C 1
ATOM 3224 O O . GLN A 1 504 ? 11.031 -76.25 -30.406 1 90.25 504 GLN A O 1
ATOM 3229 N N . ILE A 1 505 ? 10.555 -74.188 -31.141 1 90.5 505 ILE A N 1
ATOM 3230 C CA . ILE A 1 505 ? 9.906 -74.625 -32.375 1 90.5 505 ILE A CA 1
ATOM 3231 C C . ILE A 1 505 ? 10.938 -75.312 -33.281 1 90.5 505 ILE A C 1
ATOM 3233 O O . ILE A 1 505 ? 10.672 -76.375 -33.875 1 90.5 505 ILE A O 1
ATOM 3237 N N . GLY A 1 506 ? 12.109 -74.75 -33.344 1 88.69 506 GLY A N 1
ATOM 3238 C CA . GLY A 1 506 ? 13.195 -75.312 -34.125 1 88.69 506 GLY A CA 1
ATOM 3239 C C . GLY A 1 506 ? 13.609 -76.688 -33.625 1 88.69 506 GLY A C 1
ATOM 3240 O O . GLY A 1 506 ? 13.82 -77.625 -34.406 1 88.69 506 GLY A O 1
ATOM 3241 N N . SER A 1 507 ? 13.641 -76.875 -32.375 1 91.75 507 SER A N 1
ATOM 3242 C CA . SER A 1 507 ? 13.992 -78.188 -31.797 1 91.75 507 SER A CA 1
ATOM 3243 C C . SER A 1 507 ? 12.914 -79.188 -32.094 1 91.75 507 SER A C 1
ATOM 3245 O O . SER A 1 507 ? 13.234 -80.375 -32.406 1 91.75 507 SER A O 1
ATOM 3247 N N . LEU A 1 508 ? 11.711 -78.75 -32.031 1 90.81 508 LEU A N 1
ATOM 3248 C CA . LEU A 1 508 ? 10.602 -79.688 -32.344 1 90.81 508 LEU A CA 1
ATOM 3249 C C . LEU A 1 508 ? 10.617 -80.062 -33.812 1 90.81 508 LEU A C 1
ATOM 3251 O O . LEU A 1 508 ? 10.336 -81.25 -34.125 1 90.81 508 LEU A O 1
ATOM 3255 N N . GLN A 1 509 ? 11.016 -79.188 -34.688 1 90.12 509 GLN A N 1
ATOM 3256 C CA . GLN A 1 509 ? 11.125 -79.438 -36.125 1 90.12 509 GLN A CA 1
ATOM 3257 C C . GLN A 1 509 ? 12.227 -80.438 -36.375 1 90.12 509 GLN A C 1
ATOM 3259 O O . GLN A 1 509 ? 12.062 -81.375 -37.219 1 90.12 509 GLN A O 1
ATOM 3264 N N . SER A 1 510 ? 13.305 -80.375 -35.656 1 91.38 510 SER A N 1
ATOM 3265 C CA . SER A 1 510 ? 14.391 -81.312 -35.781 1 91.38 510 SER A CA 1
ATOM 3266 C C . SER A 1 510 ? 13.977 -82.688 -35.281 1 91.38 510 SER A C 1
ATOM 3268 O O . SER A 1 510 ? 14.336 -83.688 -35.906 1 91.38 510 SER A O 1
ATOM 3270 N N . GLN A 1 511 ? 13.227 -82.75 -34.219 1 88.56 511 GLN A N 1
ATOM 3271 C CA . GLN A 1 511 ? 12.727 -84 -33.719 1 88.56 511 GLN A CA 1
ATOM 3272 C C . GLN A 1 511 ? 11.773 -84.688 -34.688 1 88.56 511 GLN A C 1
ATOM 3274 O O . GLN A 1 511 ? 11.828 -85.875 -34.875 1 88.56 511 GLN A O 1
ATOM 3279 N N . VAL A 1 512 ? 10.969 -83.875 -35.375 1 91 512 VAL A N 1
ATOM 3280 C CA . VAL A 1 512 ? 10.039 -84.375 -36.375 1 91 512 VAL A CA 1
ATOM 3281 C C . VAL A 1 512 ? 10.82 -84.875 -37.562 1 91 512 VAL A C 1
ATOM 3283 O O . VAL A 1 512 ? 10.484 -85.938 -38.125 1 91 512 VAL A O 1
ATOM 3286 N N . GLY A 1 513 ? 11.875 -84.25 -37.969 1 88.31 513 GLY A N 1
ATOM 3287 C CA . GLY A 1 513 ? 12.75 -84.688 -39.031 1 88.31 513 GLY A CA 1
ATOM 3288 C C . GLY A 1 513 ? 13.422 -86.062 -38.688 1 88.31 513 GLY A C 1
ATOM 3289 O O . GLY A 1 513 ? 13.5 -86.938 -39.531 1 88.31 513 GLY A O 1
ATOM 3290 N N . SER A 1 514 ? 13.828 -86.188 -37.5 1 91.88 514 SER A N 1
ATOM 3291 C CA . SER A 1 514 ? 14.453 -87.438 -37.062 1 91.88 514 SER A CA 1
ATOM 3292 C C . SER A 1 514 ? 13.453 -88.562 -37.031 1 91.88 514 SER A C 1
ATOM 3294 O O . SER A 1 514 ? 13.773 -89.688 -37.438 1 91.88 514 SER A O 1
ATOM 3296 N N . LEU A 1 515 ? 12.242 -88.25 -36.625 1 89.88 515 LEU A N 1
ATOM 3297 C CA . LEU A 1 515 ? 11.18 -89.25 -36.625 1 89.88 515 LEU A CA 1
ATOM 3298 C C . LEU A 1 515 ? 10.859 -89.688 -38.062 1 89.88 515 LEU A C 1
ATOM 3300 O O . LEU A 1 515 ? 10.625 -90.875 -38.312 1 89.88 515 LEU A O 1
ATOM 3304 N N . GLN A 1 516 ? 10.961 -88.875 -39.062 1 90.06 516 GLN A N 1
ATOM 3305 C CA . GLN A 1 516 ? 10.742 -89.188 -40.469 1 90.06 516 GLN A CA 1
ATOM 3306 C C . GLN A 1 516 ? 11.812 -90.125 -41 1 90.06 516 GLN A C 1
ATOM 3308 O O . GLN A 1 516 ? 11.508 -91.062 -41.719 1 90.06 516 GLN A O 1
ATOM 3313 N N . SER A 1 517 ? 13.062 -89.875 -40.594 1 91.06 517 SER A N 1
ATOM 3314 C CA . SER A 1 517 ? 14.164 -90.75 -41 1 91.06 517 SER A CA 1
ATOM 3315 C C . SER A 1 517 ? 14.039 -92.125 -40.375 1 91.06 517 SER A C 1
ATOM 3317 O O . SER A 1 517 ? 14.242 -93.125 -41.062 1 91.06 517 SER A O 1
ATOM 3319 N N . GLN A 1 518 ? 13.625 -92.25 -39.156 1 89.19 518 GLN A N 1
ATOM 3320 C CA . GLN A 1 518 ? 13.453 -93.5 -38.469 1 89.19 518 GLN A CA 1
ATOM 3321 C C . GLN A 1 518 ? 12.328 -94.312 -39.094 1 89.19 518 GLN A C 1
ATOM 3323 O O . GLN A 1 518 ? 12.438 -95.562 -39.25 1 89.19 518 GLN A O 1
ATOM 3328 N N . ILE A 1 519 ? 11.281 -93.625 -39.531 1 90.62 519 ILE A N 1
ATOM 3329 C CA . ILE A 1 519 ? 10.164 -94.312 -40.156 1 90.62 519 ILE A CA 1
ATOM 3330 C C . ILE A 1 519 ? 10.609 -94.875 -41.5 1 90.62 519 ILE A C 1
ATOM 3332 O O . ILE A 1 519 ? 10.266 -96.062 -41.844 1 90.62 519 ILE A O 1
ATOM 3336 N N . GLY A 1 520 ? 11.469 -94.188 -42.25 1 88.31 520 GLY A N 1
ATOM 3337 C CA . GLY A 1 520 ? 12.023 -94.688 -43.5 1 88.31 520 GLY A CA 1
ATOM 3338 C C . GLY A 1 520 ? 12.953 -95.875 -43.281 1 88.31 520 GLY A C 1
ATOM 3339 O O . GLY A 1 520 ? 12.883 -96.875 -44.031 1 88.31 520 GLY A O 1
ATOM 3340 N N . GLU A 1 521 ? 13.75 -95.875 -42.344 1 89.19 521 GLU A N 1
ATOM 3341 C CA . GLU A 1 521 ? 14.656 -96.938 -42.031 1 89.19 521 GLU A CA 1
ATOM 3342 C C . GLU A 1 521 ? 13.891 -98.188 -41.625 1 89.19 521 GLU A C 1
ATOM 3344 O O . GLU A 1 521 ? 14.227 -99.312 -42.031 1 89.19 521 GLU A O 1
ATOM 3349 N N . ASN A 1 522 ? 12.891 -97.938 -40.781 1 88.06 522 ASN A N 1
ATOM 3350 C CA . ASN A 1 522 ? 12.062 -99.062 -40.375 1 88.06 522 ASN A CA 1
ATOM 3351 C C . ASN A 1 522 ? 11.344 -99.688 -41.531 1 88.06 522 ASN A C 1
ATOM 3353 O O . ASN A 1 522 ? 11.234 -100.938 -41.625 1 88.06 522 ASN A O 1
ATOM 3357 N N . ARG A 1 523 ? 10.961 -99 -42.562 1 87.06 523 ARG A N 1
ATOM 3358 C CA . ARG A 1 523 ? 10.312 -99.562 -43.75 1 87.06 523 ARG A CA 1
ATOM 3359 C C . ARG A 1 523 ? 11.289 -100.375 -44.594 1 87.06 523 ARG A C 1
ATOM 3361 O O . ARG A 1 523 ? 10.961 -101.5 -45.031 1 87.06 523 ARG A O 1
ATOM 3368 N N . THR A 1 524 ? 12.508 -99.875 -44.781 1 89.06 524 THR A N 1
ATOM 3369 C CA . THR A 1 524 ? 13.523 -100.562 -45.562 1 89.06 524 THR A CA 1
ATOM 3370 C C . THR A 1 524 ? 13.914 -101.875 -44.844 1 89.06 524 THR A C 1
ATOM 3372 O O . THR A 1 524 ? 14.031 -102.938 -45.5 1 89.06 524 THR A O 1
ATOM 3375 N N . GLU A 1 525 ? 14.078 -101.75 -43.562 1 89.69 525 GLU A N 1
ATOM 3376 C CA . GLU A 1 525 ? 14.391 -103 -42.781 1 89.69 525 GLU A CA 1
ATOM 3377 C C . GLU A 1 525 ? 13.297 -104 -42.938 1 89.69 525 GLU A C 1
ATOM 3379 O O . GLU A 1 525 ? 13.586 -105.188 -43.156 1 89.69 525 GLU A O 1
ATOM 3384 N N . ALA A 1 526 ? 12.07 -103.625 -42.906 1 89.81 526 ALA A N 1
ATOM 3385 C CA . ALA A 1 526 ? 10.945 -104.562 -43.031 1 89.81 526 ALA A CA 1
ATOM 3386 C C . ALA A 1 526 ? 10.922 -105.188 -44.438 1 89.81 526 ALA A C 1
ATOM 3388 O O . ALA A 1 526 ? 10.734 -106.375 -44.594 1 89.81 526 ALA A O 1
ATOM 3389 N N . ARG A 1 527 ? 11.164 -104.438 -45.469 1 92.12 527 ARG A N 1
ATOM 3390 C CA . ARG A 1 527 ? 11.156 -104.938 -46.844 1 92.12 527 ARG A CA 1
ATOM 3391 C C . ARG A 1 527 ? 12.297 -105.875 -47.094 1 92.12 527 ARG A C 1
ATOM 3393 O O . ARG A 1 527 ? 12.086 -107 -47.656 1 92.12 527 ARG A O 1
ATOM 3400 N N . ARG A 1 528 ? 13.414 -105.562 -46.656 1 91.94 528 ARG A N 1
ATOM 3401 C CA . ARG A 1 528 ? 14.562 -106.5 -46.812 1 91.94 528 ARG A CA 1
ATOM 3402 C C . ARG A 1 528 ? 14.391 -107.75 -46 1 91.94 528 ARG A C 1
ATOM 3404 O O . ARG A 1 528 ? 14.789 -108.812 -46.438 1 91.94 528 ARG A O 1
ATOM 3411 N N . GLY A 1 529 ? 13.82 -107.438 -44.781 1 89.25 529 GLY A N 1
ATOM 3412 C CA . GLY A 1 529 ? 13.523 -108.625 -43.969 1 89.25 529 GLY A CA 1
ATOM 3413 C C . GLY A 1 529 ? 12.562 -109.562 -44.625 1 89.25 529 GLY A C 1
ATOM 3414 O O . GLY A 1 529 ? 12.789 -110.812 -44.625 1 89.25 529 GLY A O 1
ATOM 3415 N N . ILE A 1 530 ? 11.586 -109.188 -45.312 1 89.62 530 ILE A N 1
ATOM 3416 C CA . ILE A 1 530 ? 10.602 -110 -46.031 1 89.62 530 ILE A CA 1
ATOM 3417 C C . ILE A 1 530 ? 11.258 -110.625 -47.219 1 89.62 530 ILE A C 1
ATOM 3419 O O . ILE A 1 530 ? 11.078 -111.875 -47.438 1 89.62 530 ILE A O 1
ATOM 3423 N N . ALA A 1 531 ? 12.109 -109.938 -47.875 1 92.5 531 ALA A N 1
ATOM 3424 C CA . ALA A 1 531 ? 12.844 -110.5 -49 1 92.5 531 ALA A CA 1
ATOM 3425 C C . ALA A 1 531 ? 13.773 -111.625 -48.562 1 92.5 531 ALA A C 1
ATOM 3427 O O . ALA A 1 531 ? 13.859 -112.688 -49.188 1 92.5 531 ALA A O 1
ATOM 3428 N N . ALA A 1 532 ? 14.43 -111.438 -47.5 1 92.88 532 ALA A N 1
ATOM 3429 C CA . ALA A 1 532 ? 15.336 -112.438 -46.938 1 92.88 532 ALA A CA 1
ATOM 3430 C C . ALA A 1 532 ? 14.57 -113.688 -46.531 1 92.88 532 ALA A C 1
ATOM 3432 O O . ALA A 1 532 ? 15.016 -114.812 -46.781 1 92.88 532 ALA A O 1
ATOM 3433 N N . ALA A 1 533 ? 13.406 -113.438 -45.969 1 91.25 533 ALA A N 1
ATOM 3434 C CA . ALA A 1 533 ? 12.578 -114.562 -45.531 1 91.25 533 ALA A CA 1
ATOM 3435 C C . ALA A 1 533 ? 12.086 -115.375 -46.688 1 91.25 533 ALA A C 1
ATOM 3437 O O . ALA A 1 533 ? 12.062 -116.625 -46.625 1 91.25 533 ALA A O 1
ATOM 3438 N N . VAL A 1 534 ? 11.836 -114.812 -47.812 1 90.88 534 VAL A N 1
ATOM 3439 C CA . VAL A 1 534 ? 11.352 -115.5 -49.031 1 90.88 534 VAL A CA 1
ATOM 3440 C C . VAL A 1 534 ? 12.508 -116.188 -49.719 1 90.88 534 VAL A C 1
ATOM 3442 O O . VAL A 1 534 ? 12.344 -117.25 -50.281 1 90.88 534 VAL A O 1
ATOM 3445 N N . ALA A 1 535 ? 13.625 -115.688 -49.625 1 91.38 535 ALA A N 1
ATOM 3446 C CA . ALA A 1 535 ? 14.82 -116.25 -50.281 1 91.38 535 ALA A CA 1
ATOM 3447 C C . ALA A 1 535 ? 15.344 -117.438 -49.531 1 91.38 535 ALA A C 1
ATOM 3449 O O . ALA A 1 535 ? 16.016 -118.312 -50.125 1 91.38 535 ALA A O 1
ATOM 3450 N N . ALA A 1 536 ? 15.055 -117.562 -48.344 1 90.44 536 ALA A N 1
ATOM 3451 C CA . ALA A 1 536 ? 15.516 -118.75 -47.594 1 90.44 536 ALA A CA 1
ATOM 3452 C C . ALA A 1 536 ? 14.883 -120 -48.125 1 90.44 536 ALA A C 1
ATOM 3454 O O . ALA A 1 536 ? 13.695 -120.25 -47.906 1 90.44 536 ALA A O 1
ATOM 3455 N N . ALA A 1 537 ? 15.75 -120.875 -48.906 1 86.12 537 ALA A N 1
ATOM 3456 C CA . ALA A 1 537 ? 15.273 -122 -49.688 1 86.12 537 ALA A CA 1
ATOM 3457 C C . ALA A 1 537 ? 15.016 -123.188 -48.781 1 86.12 537 ALA A C 1
ATOM 3459 O O . ALA A 1 537 ? 15.758 -123.438 -47.812 1 86.12 537 ALA A O 1
ATOM 3460 N N . ASN A 1 538 ? 13.953 -123.812 -49.094 1 84.5 538 ASN A N 1
ATOM 3461 C CA . ASN A 1 538 ? 13.633 -125.062 -48.438 1 84.5 538 ASN A CA 1
ATOM 3462 C C . ASN A 1 538 ? 13.992 -126.25 -49.344 1 84.5 538 ASN A C 1
ATOM 3464 O O . ASN A 1 538 ? 13.258 -126.562 -50.281 1 84.5 538 ASN A O 1
ATOM 3468 N N . ALA A 1 539 ? 15.078 -126.938 -48.969 1 84.94 539 ALA A N 1
ATOM 3469 C CA . ALA A 1 539 ? 15.477 -128.125 -49.75 1 84.94 539 ALA A CA 1
ATOM 3470 C C . ALA A 1 539 ? 14.539 -129.25 -49.5 1 84.94 539 ALA A C 1
ATOM 3472 O O . ALA A 1 539 ? 14.156 -129.5 -48.375 1 84.94 539 ALA A O 1
ATOM 3473 N N . PRO A 1 540 ? 14.305 -130 -50.656 1 80.5 540 PRO A N 1
ATOM 3474 C CA . PRO A 1 540 ? 13.359 -131.125 -50.469 1 80.5 540 PRO A CA 1
ATOM 3475 C C . PRO A 1 540 ? 14 -132.375 -49.812 1 80.5 540 PRO A C 1
ATOM 3477 O O . PRO A 1 540 ? 15.234 -132.375 -49.75 1 80.5 540 PRO A O 1
ATOM 3480 N N . MET A 1 541 ? 13.125 -133.125 -49.438 1 81.81 541 MET A N 1
ATOM 3481 C CA . MET A 1 541 ? 13.586 -134.375 -48.844 1 81.81 541 MET A CA 1
ATOM 3482 C C . MET A 1 541 ? 14.32 -135.25 -49.875 1 81.81 541 MET A C 1
ATOM 3484 O O . MET A 1 541 ? 13.812 -135.5 -50.969 1 81.81 541 MET A O 1
ATOM 3488 N N . PRO A 1 542 ? 15.484 -135.75 -49.438 1 84.06 542 PRO A N 1
ATOM 3489 C CA . PRO A 1 542 ? 16.25 -136.5 -50.375 1 84.06 542 PRO A CA 1
ATOM 3490 C C . PRO A 1 542 ? 15.547 -137.875 -50.688 1 84.06 542 PRO A C 1
ATOM 3492 O O . PRO A 1 542 ? 14.805 -138.375 -49.844 1 84.06 542 PRO A O 1
ATOM 3495 N N . SER A 1 543 ? 15.945 -138.5 -51.875 1 78.06 543 SER A N 1
ATOM 3496 C CA . SER A 1 543 ? 15.273 -139.625 -52.406 1 78.06 543 SER A CA 1
ATOM 3497 C C . SER A 1 543 ? 15.711 -140.875 -51.656 1 78.06 543 SER A C 1
ATOM 3499 O O . SER A 1 543 ? 14.992 -141.875 -51.625 1 78.06 543 SER A O 1
ATOM 3501 N N . GLY A 1 544 ? 16.875 -140.875 -51.094 1 82.19 544 GLY A N 1
ATOM 3502 C CA . GLY A 1 544 ? 17.359 -142 -50.438 1 82.19 544 GLY A CA 1
ATOM 3503 C C . GLY A 1 544 ? 18.25 -141.75 -49.25 1 82.19 544 GLY A C 1
ATOM 3504 O O . GLY A 1 544 ? 18.656 -140.625 -49.062 1 82.19 544 GLY A O 1
ATOM 3505 N N . PRO A 1 545 ? 18.469 -142.875 -48.469 1 82.56 545 PRO A N 1
ATOM 3506 C CA . PRO A 1 545 ? 19.344 -142.75 -47.312 1 82.56 545 PRO A CA 1
ATOM 3507 C C . PRO A 1 545 ? 20.766 -142.375 -47.688 1 82.56 545 PRO A C 1
ATOM 3509 O O . PRO A 1 545 ? 21.312 -142.875 -48.656 1 82.56 545 PRO A O 1
ATOM 3512 N N . GLY A 1 546 ? 21.266 -141.375 -47.188 1 85.56 546 GLY A N 1
ATOM 3513 C CA . GLY A 1 546 ? 22.641 -140.875 -47.406 1 85.56 546 GLY A CA 1
ATOM 3514 C C . GLY A 1 546 ? 22.75 -139.875 -48.438 1 85.56 546 GLY A C 1
ATOM 3515 O O . GLY A 1 546 ? 23.828 -139.25 -48.688 1 85.56 546 GLY A O 1
ATOM 3516 N N . LYS A 1 547 ? 21.594 -139.375 -48.969 1 87.81 547 LYS A N 1
ATOM 3517 C CA . LYS A 1 547 ? 21.625 -138.375 -50.031 1 87.81 547 LYS A CA 1
ATOM 3518 C C . LYS A 1 547 ? 21.391 -137 -49.469 1 87.81 547 LYS A C 1
ATOM 3520 O O . LYS A 1 547 ? 20.812 -136.875 -48.375 1 87.81 547 LYS A O 1
ATOM 3525 N N . THR A 1 548 ? 21.953 -136 -50.094 1 89.31 548 THR A N 1
ATOM 3526 C CA . THR A 1 548 ? 21.828 -134.625 -49.75 1 89.31 548 THR A CA 1
ATOM 3527 C C . THR A 1 548 ? 21.203 -133.875 -50.906 1 89.31 548 THR A C 1
ATOM 3529 O O . THR A 1 548 ? 21.609 -134 -52.062 1 89.31 548 THR A O 1
ATOM 3532 N N . THR A 1 549 ? 20.188 -133.125 -50.5 1 90.31 549 THR A N 1
ATOM 3533 C CA . THR A 1 549 ? 19.594 -132.125 -51.469 1 90.31 549 THR A CA 1
ATOM 3534 C C . THR A 1 549 ? 19.984 -130.75 -51.156 1 90.31 549 THR A C 1
ATOM 3536 O O . THR A 1 549 ? 20.219 -130.375 -50 1 90.31 549 THR A O 1
ATOM 3539 N N . TRP A 1 550 ? 20.156 -130 -52.156 1 86.81 550 TRP A N 1
ATOM 3540 C CA . TRP A 1 550 ? 20.469 -128.5 -52 1 86.81 550 TRP A CA 1
ATOM 3541 C C . TRP A 1 550 ? 19.594 -127.688 -52.938 1 86.81 550 TRP A C 1
ATOM 3543 O O . TRP A 1 550 ? 19.094 -128.25 -53.969 1 86.81 550 TRP A O 1
ATOM 3553 N N . GLN A 1 551 ? 19.359 -126.375 -52.5 1 92.44 551 GLN A N 1
ATOM 3554 C CA . GLN A 1 551 ? 18.594 -125.438 -53.312 1 92.44 551 GLN A CA 1
ATOM 3555 C C . GLN A 1 551 ? 19.141 -124 -53.125 1 92.44 551 GLN A C 1
ATOM 3557 O O . GLN A 1 551 ? 19.484 -123.625 -52 1 92.44 551 GLN A O 1
ATOM 3562 N N . MET A 1 552 ? 19.219 -123.312 -54.125 1 90.69 552 MET A N 1
ATOM 3563 C CA . MET A 1 552 ? 19.516 -121.875 -54.156 1 90.69 552 MET A CA 1
ATOM 3564 C C . MET A 1 552 ? 18.359 -121.125 -54.75 1 90.69 552 MET A C 1
ATOM 3566 O O . MET A 1 552 ? 17.75 -121.5 -55.719 1 90.69 552 MET A O 1
ATOM 3570 N N . ARG A 1 553 ? 18.188 -120 -54 1 93.88 553 ARG A N 1
ATOM 3571 C CA . ARG A 1 553 ? 17.031 -119.188 -54.406 1 93.88 553 ARG A CA 1
ATOM 3572 C C . ARG A 1 553 ? 17.375 -117.688 -54.5 1 93.88 553 ARG A C 1
ATOM 3574 O O . ARG A 1 553 ? 18.125 -117.188 -53.656 1 93.88 553 ARG A O 1
ATOM 3581 N N . GLY A 1 554 ? 16.75 -116.938 -55.438 1 93.25 554 GLY A N 1
ATOM 3582 C CA . GLY A 1 554 ? 16.641 -115.5 -55.5 1 93.25 554 GLY A CA 1
ATOM 3583 C C . GLY A 1 554 ? 15.219 -115 -55.281 1 93.25 554 GLY A C 1
ATOM 3584 O O . GLY A 1 554 ? 14.266 -115.688 -55.719 1 93.25 554 GLY A O 1
ATOM 3585 N N . SER A 1 555 ? 15.172 -113.938 -54.5 1 94.56 555 SER A N 1
ATOM 3586 C CA . SER A 1 555 ? 13.836 -113.438 -54.219 1 94.56 555 SER A CA 1
ATOM 3587 C C . SER A 1 555 ? 13.766 -111.875 -54.406 1 94.56 555 SER A C 1
ATOM 3589 O O . SER A 1 555 ? 14.797 -111.25 -54.562 1 94.56 555 SER A O 1
ATOM 3591 N N . THR A 1 556 ? 12.414 -111.5 -54.406 1 93.25 556 THR A N 1
ATOM 3592 C CA . THR A 1 556 ? 12.188 -110.062 -54.469 1 93.25 556 THR A CA 1
ATOM 3593 C C . THR A 1 556 ? 10.93 -109.688 -53.688 1 93.25 556 THR A C 1
ATOM 3595 O O . THR A 1 556 ? 9.969 -110.438 -53.656 1 93.25 556 THR A O 1
ATOM 3598 N N . PHE A 1 557 ? 11.18 -108.438 -53 1 88.62 557 PHE A N 1
ATOM 3599 C CA . PHE A 1 557 ? 10.047 -107.812 -52.312 1 88.62 557 PHE A CA 1
ATOM 3600 C C . PHE A 1 557 ? 10.172 -106.312 -52.312 1 88.62 557 PHE A C 1
ATOM 3602 O O . PHE A 1 557 ? 11.133 -105.75 -51.781 1 88.62 557 PHE A O 1
ATOM 3609 N N . HIS A 1 558 ? 9.133 -105.75 -52.812 1 91.56 558 HIS A N 1
ATOM 3610 C CA . HIS A 1 558 ? 9.008 -104.25 -52.906 1 91.56 558 HIS A CA 1
ATOM 3611 C C . HIS A 1 558 ? 10.344 -103.625 -53.281 1 91.56 558 HIS A C 1
ATOM 3613 O O . HIS A 1 558 ? 10.789 -102.688 -52.625 1 91.56 558 HIS A O 1
ATOM 3619 N N . GLY A 1 559 ? 10.914 -103.938 -54.25 1 89.62 559 GLY A N 1
ATOM 3620 C CA . GLY A 1 559 ? 12.141 -103.375 -54.812 1 89.62 559 GLY A CA 1
ATOM 3621 C C . GLY A 1 559 ? 13.391 -103.875 -54.094 1 89.62 559 GLY A C 1
ATOM 3622 O O . GLY A 1 559 ? 14.508 -103.625 -54.531 1 89.62 559 GLY A O 1
ATOM 3623 N N . GLU A 1 560 ? 13.188 -104.75 -53.094 1 92.31 560 GLU A N 1
ATOM 3624 C CA . GLU A 1 560 ? 14.336 -105.375 -52.406 1 92.31 560 GLU A CA 1
ATOM 3625 C C . GLU A 1 560 ? 14.555 -106.812 -52.812 1 92.31 560 GLU A C 1
ATOM 3627 O O . GLU A 1 560 ? 13.602 -107.562 -52.938 1 92.31 560 GLU A O 1
ATOM 3632 N N . GLY A 1 561 ? 15.859 -107.125 -53.094 1 92.38 561 GLY A N 1
ATOM 3633 C CA . GLY A 1 561 ? 16.219 -108.5 -53.562 1 92.38 561 GLY A CA 1
ATOM 3634 C C . GLY A 1 561 ? 16.812 -109.312 -52.438 1 92.38 561 GLY A C 1
ATOM 3635 O O . GLY A 1 561 ? 17.438 -108.812 -51.5 1 92.38 561 GLY A O 1
ATOM 3636 N N . GLY A 1 562 ? 16.422 -110.562 -52.562 1 93.88 562 GLY A N 1
ATOM 3637 C CA . GLY A 1 562 ? 16.984 -111.5 -51.594 1 93.88 562 GLY A CA 1
ATOM 3638 C C . GLY A 1 562 ? 17.641 -112.688 -52.281 1 93.88 562 GLY A C 1
ATOM 3639 O O . GLY A 1 562 ? 17.438 -112.938 -53.469 1 93.88 562 GLY A O 1
ATOM 3640 N N . PHE A 1 563 ? 18.484 -113.188 -51.531 1 94.25 563 PHE A N 1
ATOM 3641 C CA . PHE A 1 563 ? 19.172 -114.375 -51.969 1 94.25 563 PHE A CA 1
ATOM 3642 C C . PHE A 1 563 ? 19.328 -115.375 -50.812 1 94.25 563 PHE A C 1
ATOM 3644 O O . PHE A 1 563 ? 19.469 -114.938 -49.656 1 94.25 563 PHE A O 1
ATOM 3651 N N . GLY A 1 564 ? 19.25 -116.625 -51.188 1 94.5 564 GLY A N 1
ATOM 3652 C CA . GLY A 1 564 ? 19.375 -117.562 -50.094 1 94.5 564 GLY A CA 1
ATOM 3653 C C . GLY A 1 564 ? 19.688 -119 -50.594 1 94.5 564 GLY A C 1
ATOM 3654 O O . GLY A 1 564 ? 19.781 -119.188 -51.812 1 94.5 564 GLY A O 1
ATOM 3655 N N . PHE A 1 565 ? 20.047 -119.875 -49.625 1 92.06 565 PHE A N 1
ATOM 3656 C CA . PHE A 1 565 ? 20.359 -121.25 -49.906 1 92.06 565 PHE A CA 1
ATOM 3657 C C . PHE A 1 565 ? 19.828 -122.188 -48.812 1 92.06 565 PHE A C 1
ATOM 3659 O O . PHE A 1 565 ? 19.516 -121.688 -47.719 1 92.06 565 PHE A O 1
ATOM 3666 N N . GLY A 1 566 ? 19.578 -123.438 -49.125 1 91.5 566 GLY A N 1
ATOM 3667 C CA . GLY A 1 566 ? 19.109 -124.375 -48.188 1 91.5 566 GLY A CA 1
ATOM 3668 C C . GLY A 1 566 ? 19.594 -125.812 -48.5 1 91.5 566 GLY A C 1
ATOM 3669 O O . GLY A 1 566 ? 19.938 -126.125 -49.656 1 91.5 566 GLY A O 1
ATOM 3670 N N . PHE A 1 567 ? 19.672 -126.625 -47.469 1 91.81 567 PHE A N 1
ATOM 3671 C CA . PHE A 1 567 ? 20.109 -128 -47.625 1 91.81 567 PHE A CA 1
ATOM 3672 C C . PHE A 1 567 ? 19.281 -129 -46.75 1 91.81 567 PHE A C 1
ATOM 3674 O O . PHE A 1 567 ? 18.734 -128.5 -45.719 1 91.81 567 PHE A O 1
ATOM 3681 N N . ALA A 1 568 ? 19.156 -130.125 -47.219 1 90.38 568 ALA A N 1
ATOM 3682 C CA . ALA A 1 568 ? 18.516 -131.125 -46.469 1 90.38 568 ALA A CA 1
ATOM 3683 C C . ALA A 1 568 ? 19.297 -132.5 -46.594 1 90.38 568 ALA A C 1
ATOM 3685 O O . ALA A 1 568 ? 19.75 -132.875 -47.688 1 90.38 568 ALA A O 1
ATOM 3686 N N . HIS A 1 569 ? 19.562 -133.125 -45.594 1 90.44 569 HIS A N 1
ATOM 3687 C CA . HIS A 1 569 ? 20.297 -134.375 -45.562 1 90.44 569 HIS A CA 1
ATOM 3688 C C . HIS A 1 569 ? 19.5 -135.5 -44.844 1 90.44 569 HIS A C 1
ATOM 3690 O O . HIS A 1 569 ? 19.062 -135.25 -43.719 1 90.44 569 HIS A O 1
ATOM 3696 N N . ARG A 1 570 ? 19.406 -136.625 -45.656 1 89 570 ARG A N 1
ATOM 3697 C CA . ARG A 1 570 ? 18.703 -137.75 -45.062 1 89 570 ARG A CA 1
ATOM 3698 C C . ARG A 1 570 ? 19.672 -138.75 -44.438 1 89 570 ARG A C 1
ATOM 3700 O O . ARG A 1 570 ? 20.609 -139.25 -45.094 1 89 570 ARG A O 1
ATOM 3707 N N . PHE A 1 571 ? 19.375 -139 -43.219 1 88.62 571 PHE A N 1
ATOM 3708 C CA . PHE A 1 571 ? 20.234 -140 -42.531 1 88.62 571 PHE A CA 1
ATOM 3709 C C . PHE A 1 571 ? 19.953 -141.375 -42.969 1 88.62 571 PHE A C 1
ATOM 3711 O O . PHE A 1 571 ? 18.891 -141.625 -43.531 1 88.62 571 PHE A O 1
ATOM 3718 N N . ASN A 1 572 ? 21.094 -142.25 -42.812 1 86.44 572 ASN A N 1
ATOM 3719 C CA . ASN A 1 572 ? 20.984 -143.75 -43.156 1 86.44 572 ASN A CA 1
ATOM 3720 C C . ASN A 1 572 ? 20.312 -144.5 -42.031 1 86.44 572 ASN A C 1
ATOM 3722 O O . ASN A 1 572 ? 20.953 -145.375 -41.406 1 86.44 572 ASN A O 1
ATOM 3726 N N . THR A 1 573 ? 19.219 -144.125 -41.75 1 84.75 573 THR A N 1
ATOM 3727 C CA . THR A 1 573 ? 18.484 -144.875 -40.719 1 84.75 573 THR A CA 1
ATOM 3728 C C . THR A 1 573 ? 17.234 -145.625 -41.281 1 84.75 573 THR A C 1
ATOM 3730 O O . THR A 1 573 ? 16.844 -145.25 -42.438 1 84.75 573 THR A O 1
ATOM 3733 N N . SER A 1 574 ? 16.578 -146.5 -40.5 1 81.62 574 SER A N 1
ATOM 3734 C CA . SER A 1 574 ? 15.383 -147.25 -40.906 1 81.62 574 SER A CA 1
ATOM 3735 C C . SER A 1 574 ? 14.195 -146.375 -41.094 1 81.62 574 SER A C 1
ATOM 3737 O O . SER A 1 574 ? 13.359 -146.5 -41.969 1 81.62 574 SER A O 1
ATOM 3739 N N . MET A 1 575 ? 14.32 -145.25 -40.312 1 82.75 575 MET A N 1
ATOM 3740 C CA . MET A 1 575 ? 13.305 -144.25 -40.469 1 82.75 575 MET A CA 1
ATOM 3741 C C . MET A 1 575 ? 13.859 -143 -41.219 1 82.75 575 MET A C 1
ATOM 3743 O O . MET A 1 575 ? 14.93 -142.5 -40.875 1 82.75 575 MET A O 1
ATOM 3747 N N . PRO A 1 576 ? 13.156 -142.75 -42.281 1 84.25 576 PRO A N 1
ATOM 3748 C CA . PRO A 1 576 ? 13.656 -141.625 -43.062 1 84.25 576 PRO A CA 1
ATOM 3749 C C . PRO A 1 576 ? 13.633 -140.25 -42.281 1 84.25 576 PRO A C 1
ATOM 3751 O O . PRO A 1 576 ? 12.555 -139.75 -42.031 1 84.25 576 PRO A O 1
ATOM 3754 N N . LEU A 1 577 ? 14.773 -139.875 -41.656 1 89.19 577 LEU A N 1
ATOM 3755 C CA . LEU A 1 577 ? 14.984 -138.5 -40.969 1 89.19 577 LEU A CA 1
ATOM 3756 C C . LEU A 1 577 ? 15.977 -137.75 -41.75 1 89.19 577 LEU A C 1
ATOM 3758 O O . LEU A 1 577 ? 17.016 -138.125 -42.188 1 89.19 577 LEU A O 1
ATOM 3762 N N . ALA A 1 578 ? 15.492 -136.5 -41.875 1 90.5 578 ALA A N 1
ATOM 3763 C CA . ALA A 1 578 ? 16.375 -135.5 -42.562 1 90.5 578 ALA A CA 1
ATOM 3764 C C . ALA A 1 578 ? 16.578 -134.25 -41.75 1 90.5 578 ALA A C 1
ATOM 3766 O O . ALA A 1 578 ? 15.68 -133.75 -41.031 1 90.5 578 ALA A O 1
ATOM 3767 N N . VAL A 1 579 ? 17.75 -133.625 -41.719 1 90.44 579 VAL A N 1
ATOM 3768 C CA . VAL A 1 579 ? 18.047 -132.375 -41.188 1 90.44 579 VAL A CA 1
ATOM 3769 C C . VAL A 1 579 ? 18.031 -131.375 -42.312 1 90.44 579 VAL A C 1
ATOM 3771 O O . VAL A 1 579 ? 18.484 -131.625 -43.438 1 90.44 579 VAL A O 1
ATOM 3774 N N . VAL A 1 580 ? 17.297 -130.25 -42 1 90.38 580 VAL A N 1
ATOM 3775 C CA . VAL A 1 580 ? 17.219 -129.25 -43 1 90.38 580 VAL A CA 1
ATOM 3776 C C . VAL A 1 580 ? 17.797 -127.938 -42.406 1 90.38 580 VAL A C 1
ATOM 3778 O O . VAL A 1 580 ? 17.672 -127.688 -41.219 1 90.38 580 VAL A O 1
ATOM 3781 N N . ALA A 1 581 ? 18.438 -127.125 -43.219 1 90 581 ALA A N 1
ATOM 3782 C CA . ALA A 1 581 ? 18.953 -125.812 -42.875 1 90 581 ALA A CA 1
ATOM 3783 C C . ALA A 1 581 ? 18.969 -124.875 -44.094 1 90 581 ALA A C 1
ATOM 3785 O O . ALA A 1 581 ? 19.078 -125.312 -45.219 1 90 581 ALA A O 1
ATOM 3786 N N . GLY A 1 582 ? 18.75 -123.688 -43.781 1 91.94 582 GLY A N 1
ATOM 3787 C CA . GLY A 1 582 ? 18.781 -122.688 -44.844 1 91.94 582 GLY A CA 1
ATOM 3788 C C . GLY A 1 582 ? 19.156 -121.312 -44.375 1 91.94 582 GLY A C 1
ATOM 3789 O O . GLY A 1 582 ? 19.141 -121.062 -43.188 1 91.94 582 GLY A O 1
ATOM 3790 N N . TYR A 1 583 ? 19.484 -120.562 -45.312 1 91.62 583 TYR A N 1
ATOM 3791 C CA . TYR A 1 583 ? 19.938 -119.188 -45.125 1 91.62 583 TYR A CA 1
ATOM 3792 C C . TYR A 1 583 ? 19.391 -118.312 -46.219 1 91.62 583 TYR A C 1
ATOM 3794 O O . TYR A 1 583 ? 19.234 -118.688 -47.375 1 91.62 583 TYR A O 1
ATOM 3802 N N . GLY A 1 584 ? 18.953 -117.062 -45.781 1 92.44 584 GLY A N 1
ATOM 3803 C CA . GLY A 1 584 ? 18.531 -116.062 -46.719 1 92.44 584 GLY A CA 1
ATOM 3804 C C . GLY A 1 584 ? 19.062 -114.625 -46.375 1 92.44 584 GLY A C 1
ATOM 3805 O O . GLY A 1 584 ? 19.188 -114.312 -45.188 1 92.44 584 GLY A O 1
ATOM 3806 N N . ASN A 1 585 ? 19.328 -113.938 -47.375 1 92.12 585 ASN A N 1
ATOM 3807 C CA . ASN A 1 585 ? 19.734 -112.5 -47.25 1 92.12 585 ASN A CA 1
ATOM 3808 C C . ASN A 1 585 ? 18.938 -111.625 -48.188 1 92.12 585 ASN A C 1
ATOM 3810 O O . ASN A 1 585 ? 18.766 -111.938 -49.344 1 92.12 585 ASN A O 1
ATOM 3814 N N . GLY A 1 586 ? 18.391 -110.562 -47.5 1 89.12 586 GLY A N 1
ATOM 3815 C CA . GLY A 1 586 ? 17.562 -109.625 -48.281 1 89.12 586 GLY A CA 1
ATOM 3816 C C . GLY A 1 586 ? 18.25 -108.312 -48.594 1 89.12 586 GLY A C 1
ATOM 3817 O O . GLY A 1 586 ? 17.594 -107.312 -48.75 1 89.12 586 GLY A O 1
ATOM 3818 N N . GLY A 1 587 ? 19.438 -108.188 -48.562 1 86.31 587 GLY A N 1
ATOM 3819 C CA . GLY A 1 587 ? 20.203 -106.938 -48.812 1 86.31 587 GLY A CA 1
ATOM 3820 C C . GLY A 1 587 ? 20.734 -106.312 -47.531 1 86.31 587 GLY A C 1
ATOM 3821 O O . GLY A 1 587 ? 20.062 -106.312 -46.5 1 86.31 587 GLY A O 1
ATOM 3822 N N . GLY A 1 588 ? 21.844 -105.875 -47.625 1 84.88 588 GLY A N 1
ATOM 3823 C CA . GLY A 1 588 ? 22.5 -105.188 -46.531 1 84.88 588 GLY A CA 1
ATOM 3824 C C . GLY A 1 588 ? 22.766 -106.125 -45.344 1 84.88 588 GLY A C 1
ATOM 3825 O O . GLY A 1 588 ? 23.375 -107.125 -45.5 1 84.88 588 GLY A O 1
ATOM 3826 N N . THR A 1 589 ? 22.172 -105.688 -44.125 1 89.88 589 THR A N 1
ATOM 3827 C CA . THR A 1 589 ? 22.453 -106.438 -42.875 1 89.88 589 THR A CA 1
ATOM 3828 C C . THR A 1 589 ? 21.281 -107.312 -42.5 1 89.88 589 THR A C 1
ATOM 3830 O O . THR A 1 589 ? 21.234 -107.875 -41.406 1 89.88 589 THR A O 1
ATOM 3833 N N . GLU A 1 590 ? 20.391 -107.562 -43.469 1 89.75 590 GLU A N 1
ATOM 3834 C CA . GLU A 1 590 ? 19.188 -108.375 -43.156 1 89.75 590 GLU A CA 1
ATOM 3835 C C . GLU A 1 590 ? 19.375 -109.812 -43.531 1 89.75 590 GLU A C 1
ATOM 3837 O O . GLU A 1 590 ? 19.188 -110.188 -44.688 1 89.75 590 GLU A O 1
ATOM 3842 N N . HIS A 1 591 ? 19.688 -110.625 -42.469 1 91.44 591 HIS A N 1
ATOM 3843 C CA . HIS A 1 591 ? 19.922 -112 -42.594 1 91.44 591 HIS A CA 1
ATOM 3844 C C . HIS A 1 591 ? 18.828 -112.812 -41.938 1 91.44 591 HIS A C 1
ATOM 3846 O O . HIS A 1 591 ? 18.297 -112.438 -40.875 1 91.44 591 HIS A O 1
ATOM 3852 N N . THR A 1 592 ? 18.391 -113.75 -42.562 1 88.69 592 THR A N 1
ATOM 3853 C CA . THR A 1 592 ? 17.516 -114.75 -41.938 1 88.69 592 THR A CA 1
ATOM 3854 C C . THR A 1 592 ? 18.078 -116.125 -42.062 1 88.69 592 THR A C 1
ATOM 3856 O O . THR A 1 592 ? 18.875 -116.438 -42.969 1 88.69 592 THR A O 1
ATOM 3859 N N . ALA A 1 593 ? 17.906 -117.062 -41.062 1 90.12 593 ALA A N 1
ATOM 3860 C CA . ALA A 1 593 ? 18.375 -118.438 -41.062 1 90.12 593 ALA A CA 1
ATOM 3861 C C . ALA A 1 593 ? 17.391 -119.375 -40.375 1 90.12 593 ALA A C 1
ATOM 3863 O O . ALA A 1 593 ? 16.594 -118.938 -39.531 1 90.12 593 ALA A O 1
ATOM 3864 N N . TYR A 1 594 ? 17.266 -120.562 -40.906 1 85.5 594 TYR A N 1
ATOM 3865 C CA . TYR A 1 594 ? 16.438 -121.562 -40.219 1 85.5 594 TYR A CA 1
ATOM 3866 C C . TYR A 1 594 ? 17.156 -122.938 -40.156 1 85.5 594 TYR A C 1
ATOM 3868 O O . TYR A 1 594 ? 18.031 -123.188 -40.969 1 85.5 594 TYR A O 1
ATOM 3876 N N . VAL A 1 595 ? 16.984 -123.75 -39.125 1 87.94 595 VAL A N 1
ATOM 3877 C CA . VAL A 1 595 ? 17.391 -125.125 -38.906 1 87.94 595 VAL A CA 1
ATOM 3878 C C . VAL A 1 595 ? 16.203 -125.938 -38.469 1 87.94 595 VAL A C 1
ATOM 3880 O O . VAL A 1 595 ? 15.305 -125.438 -37.781 1 87.94 595 VAL A O 1
ATOM 3883 N N . GLY A 1 596 ? 16.062 -127 -39.156 1 85.25 596 GLY A N 1
ATOM 3884 C CA . GLY A 1 596 ? 14.938 -127.875 -38.812 1 85.25 596 GLY A CA 1
ATOM 3885 C C . GLY A 1 596 ? 15.211 -129.375 -39 1 85.25 596 GLY A C 1
ATOM 3886 O O . GLY A 1 596 ? 16.312 -129.75 -39.406 1 85.25 596 GLY A O 1
ATOM 3887 N N . ILE A 1 597 ? 14.266 -130.25 -38.562 1 88.06 597 ILE A N 1
ATOM 3888 C CA . ILE A 1 597 ? 14.289 -131.625 -38.719 1 88.06 597 ILE A CA 1
ATOM 3889 C C . ILE A 1 597 ? 13.016 -132.125 -39.406 1 88.06 597 ILE A C 1
ATOM 3891 O O . ILE A 1 597 ? 11.945 -131.5 -39.219 1 88.06 597 ILE A O 1
ATOM 3895 N N . GLY A 1 598 ? 13.203 -132.875 -40.406 1 83.25 598 GLY A N 1
ATOM 3896 C CA . GLY A 1 598 ? 12.062 -133.5 -41.094 1 83.25 598 GLY A CA 1
ATOM 3897 C C . GLY A 1 598 ? 12.141 -135 -41.219 1 83.25 598 GLY A C 1
ATOM 3898 O O . GLY A 1 598 ? 13.219 -135.5 -41.062 1 83.25 598 GLY A O 1
ATOM 3899 N N . GLY A 1 599 ? 10.844 -135.75 -41.375 1 83.25 599 GLY A N 1
ATOM 3900 C CA . GLY A 1 599 ? 10.789 -137.25 -41.469 1 83.25 599 GLY A CA 1
ATOM 3901 C C . GLY A 1 599 ? 9.594 -137.75 -42.281 1 83.25 599 GLY A C 1
ATOM 3902 O O . GLY A 1 599 ? 8.75 -136.875 -42.688 1 83.25 599 GLY A O 1
ATOM 3903 N N . GLU A 1 600 ? 9.797 -139 -42.719 1 78.12 600 GLU A N 1
ATOM 3904 C CA . GLU A 1 600 ? 8.695 -139.625 -43.406 1 78.12 600 GLU A CA 1
ATOM 3905 C C . GLU A 1 600 ? 8.266 -140.875 -42.656 1 78.12 600 GLU A C 1
ATOM 3907 O O . GLU A 1 600 ? 9.109 -141.625 -42.125 1 78.12 600 GLU A O 1
ATOM 3912 N N . PHE A 1 601 ? 6.992 -141 -42.438 1 73.62 601 PHE A N 1
ATOM 3913 C CA . PHE A 1 601 ? 6.43 -142.25 -41.906 1 73.62 601 PHE A CA 1
ATOM 3914 C C . PHE A 1 601 ? 5.355 -142.875 -42.844 1 73.62 601 PHE A C 1
ATOM 3916 O O . PHE A 1 601 ? 4.711 -142 -43.562 1 73.62 601 PHE A O 1
ATOM 3923 N N . MET B 1 1 ? 5.477 134.75 82.75 1 25.31 1 MET B N 1
ATOM 3924 C CA . MET B 1 1 ? 4.176 135.125 82.188 1 25.31 1 MET B CA 1
ATOM 3925 C C . MET B 1 1 ? 4.094 134.625 80.688 1 25.31 1 MET B C 1
ATOM 3927 O O . MET B 1 1 ? 4.828 135.125 79.875 1 25.31 1 MET B O 1
ATOM 3931 N N . GLU B 1 2 ? 3.613 133.375 80.438 1 23.28 2 GLU B N 1
ATOM 3932 C CA . GLU B 1 2 ? 3.908 132.125 79.688 1 23.28 2 GLU B CA 1
ATOM 3933 C C . GLU B 1 2 ? 3.08 132.125 78.375 1 23.28 2 GLU B C 1
ATOM 3935 O O . GLU B 1 2 ? 1.938 131.625 78.375 1 23.28 2 GLU B O 1
ATOM 3940 N N . MET B 1 3 ? 3.047 133.125 77.562 1 22.3 3 MET B N 1
ATOM 3941 C CA . MET B 1 3 ? 2.012 133.5 76.625 1 22.3 3 MET B CA 1
ATOM 3942 C C . MET B 1 3 ? 1.828 132.5 75.562 1 22.3 3 MET B C 1
ATOM 3944 O O . MET B 1 3 ? 2.695 131.625 75.375 1 22.3 3 MET B O 1
ATOM 3948 N N . LEU B 1 4 ? 0.976 132.75 74.438 1 22.11 4 LEU B N 1
ATOM 3949 C CA . LEU B 1 4 ? -0.143 132.375 73.562 1 22.11 4 LEU B CA 1
ATOM 3950 C C . LEU B 1 4 ? 0.352 131.75 72.312 1 22.11 4 LEU B C 1
ATOM 3952 O O . LEU B 1 4 ? 0.877 132.375 71.438 1 22.11 4 LEU B O 1
ATOM 3956 N N . ALA B 1 5 ? 1.265 130.75 72.188 1 29.2 5 ALA B N 1
ATOM 3957 C CA . ALA B 1 5 ? 2 130.5 70.938 1 29.2 5 ALA B CA 1
ATOM 3958 C C . ALA B 1 5 ? 1.097 129.875 69.875 1 29.2 5 ALA B C 1
ATOM 3960 O O . ALA B 1 5 ? 0.697 128.75 69.938 1 29.2 5 ALA B O 1
ATOM 3961 N N . VAL B 1 6 ? 0.087 130.75 69.312 1 27.56 6 VAL B N 1
ATOM 3962 C CA . VAL B 1 6 ? -1.051 130.25 68.5 1 27.56 6 VAL B CA 1
ATOM 3963 C C . VAL B 1 6 ? -0.556 129.625 67.25 1 27.56 6 VAL B C 1
ATOM 3965 O O . VAL B 1 6 ? 0.22 130.25 66.5 1 27.56 6 VAL B O 1
ATOM 3968 N N . SER B 1 7 ? -0.504 128.375 67.125 1 22.72 7 SER B N 1
ATOM 3969 C CA . SER B 1 7 ? 0.081 127.438 66.188 1 22.72 7 SER B CA 1
ATOM 3970 C C . SER B 1 7 ? -0.709 127.438 64.875 1 22.72 7 SER B C 1
ATOM 3972 O O . SER B 1 7 ? -1.811 126.875 64.812 1 22.72 7 SER B O 1
ATOM 3974 N N . LYS B 1 8 ? -0.921 128.625 64.188 1 27.91 8 LYS B N 1
ATOM 3975 C CA . LYS B 1 8 ? -1.948 128.75 63.188 1 27.91 8 LYS B CA 1
ATOM 3976 C C . LYS B 1 8 ? -1.682 127.875 61.969 1 27.91 8 LYS B C 1
ATOM 3978 O O . LYS B 1 8 ? -2.506 127.75 61.062 1 27.91 8 LYS B O 1
ATOM 3983 N N . GLN B 1 9 ? -0.425 127.5 61.75 1 20.23 9 GLN B N 1
ATOM 3984 C CA . GLN B 1 9 ? -0.281 127.438 60.312 1 20.23 9 GLN B CA 1
ATOM 3985 C C . GLN B 1 9 ? -1.45 126.688 59.656 1 20.23 9 GLN B C 1
ATOM 3987 O O . GLN B 1 9 ? -2.207 126 60.312 1 20.23 9 GLN B O 1
ATOM 3992 N N . GLN B 1 10 ? -1.247 126.25 58.344 1 22.86 10 GLN B N 1
ATOM 3993 C CA . GLN B 1 10 ? -1.415 126.312 56.875 1 22.86 10 GLN B CA 1
ATOM 3994 C C . GLN B 1 10 ? -2.447 125.312 56.406 1 22.86 10 GLN B C 1
ATOM 3996 O O . GLN B 1 10 ? -2.572 124.188 56.969 1 22.86 10 GLN B O 1
ATOM 4001 N N . THR B 1 11 ? -3.281 125.562 55.594 1 23.28 11 THR B N 1
ATOM 4002 C CA . THR B 1 11 ? -4.523 125.188 54.969 1 23.28 11 THR B CA 1
ATOM 4003 C C . THR B 1 11 ? -4.328 123.875 54.156 1 23.28 11 THR B C 1
ATOM 4005 O O . THR B 1 11 ? -3.732 123.875 53.094 1 23.28 11 THR B O 1
ATOM 4008 N N . CYS B 1 12 ? -3.656 122.812 54.406 1 23.28 12 CYS B N 1
ATOM 4009 C CA . CYS B 1 12 ? -3.58 121.688 53.5 1 23.28 12 CYS B CA 1
ATOM 4010 C C . CYS B 1 12 ? -4.965 121.125 53.25 1 23.28 12 CYS B C 1
ATOM 4012 O O . CYS B 1 12 ? -5.633 120.625 54.156 1 23.28 12 CYS B O 1
ATOM 4014 N N . ARG B 1 13 ? -5.723 121.812 52.5 1 27.56 13 ARG B N 1
ATOM 4015 C CA . ARG B 1 13 ? -7.125 121.438 52.375 1 27.56 13 ARG B CA 1
ATOM 4016 C C . ARG B 1 13 ? -7.262 119.938 52.031 1 27.56 13 ARG B C 1
ATOM 4018 O O . ARG B 1 13 ? -6.855 119.5 50.938 1 27.56 13 ARG B O 1
ATOM 4025 N N . PRO B 1 14 ? -7.055 119.062 53 1 24.33 14 PRO B N 1
ATOM 4026 C CA . PRO B 1 14 ? -7.355 117.688 52.844 1 24.33 14 PRO B CA 1
ATOM 4027 C C . PRO B 1 14 ? -8.805 117.375 52.438 1 24.33 14 PRO B C 1
ATOM 4029 O O . PRO B 1 14 ? -9.297 116.25 52.594 1 24.33 14 PRO B O 1
ATOM 4032 N N . LYS B 1 15 ? -9.406 118.25 51.625 1 25.42 15 LYS B N 1
ATOM 4033 C CA . LYS B 1 15 ? -10.852 118.125 51.719 1 25.42 15 LYS B CA 1
ATOM 4034 C C . LYS B 1 15 ? -11.297 116.688 51.719 1 25.42 15 LYS B C 1
ATOM 4036 O O . LYS B 1 15 ? -10.492 115.812 51.469 1 25.42 15 LYS B O 1
ATOM 4041 N N . ILE B 1 16 ? -11.977 116.25 50.844 1 21.08 16 ILE B N 1
ATOM 4042 C CA . ILE B 1 16 ? -12.922 115.188 51.094 1 21.08 16 ILE B CA 1
ATOM 4043 C C . ILE B 1 16 ? -12.156 113.875 51.438 1 21.08 16 ILE B C 1
ATOM 4045 O O . ILE B 1 16 ? -10.977 113.75 51.094 1 21.08 16 ILE B O 1
ATOM 4049 N N . GLY B 1 17 ? -12.773 112.562 51.469 1 20.34 17 GLY B N 1
ATOM 4050 C CA . GLY B 1 17 ? -13.172 111.438 52.25 1 20.34 17 GLY B CA 1
ATOM 4051 C C . GLY B 1 17 ? -12.117 110.375 52.312 1 20.34 17 GLY B C 1
ATOM 4052 O O . GLY B 1 17 ? -11.305 110.25 51.406 1 20.34 17 GLY B O 1
ATOM 4053 N N . TRP B 1 18 ? -11.836 109.562 53.344 1 20.12 18 TRP B N 1
ATOM 4054 C CA . TRP B 1 18 ? -10.625 109.125 54.031 1 20.12 18 TRP B CA 1
ATOM 4055 C C . TRP B 1 18 ? -9.898 108.062 53.188 1 20.12 18 TRP B C 1
ATOM 4057 O O . TRP B 1 18 ? -8.711 107.75 53.406 1 20.12 18 TRP B O 1
ATOM 4067 N N . ARG B 1 19 ? -10.391 107 52.344 1 25.66 19 ARG B N 1
ATOM 4068 C CA . ARG B 1 19 ? -9.992 105.688 52.844 1 25.66 19 ARG B CA 1
ATOM 4069 C C . ARG B 1 19 ? -8.484 105.625 53.062 1 25.66 19 ARG B C 1
ATOM 4071 O O . ARG B 1 19 ? -7.734 106.438 52.531 1 25.66 19 ARG B O 1
ATOM 4078 N N . ALA B 1 20 ? -7.918 104.438 53.562 1 22.88 20 ALA B N 1
ATOM 4079 C CA . ALA B 1 20 ? -6.633 104.125 54.188 1 22.88 20 ALA B CA 1
ATOM 4080 C C . ALA B 1 20 ? -5.473 104.5 53.25 1 22.88 20 ALA B C 1
ATOM 4082 O O . ALA B 1 20 ? -5.555 104.25 52.031 1 22.88 20 ALA B O 1
ATOM 4083 N N . ALA B 1 21 ? -4.727 105.188 53.594 1 21.7 21 ALA B N 1
ATOM 4084 C CA . ALA B 1 21 ? -3.418 105.562 53.094 1 21.7 21 ALA B CA 1
ATOM 4085 C C . ALA B 1 21 ? -2.482 104.375 52.969 1 21.7 21 ALA B C 1
ATOM 4087 O O . ALA B 1 21 ? -2.209 103.688 53.938 1 21.7 21 ALA B O 1
ATOM 4088 N N . CYS B 1 22 ? -2.523 103.688 51.812 1 21.38 22 CYS B N 1
ATOM 4089 C CA . CYS B 1 22 ? -1.473 102.75 51.438 1 21.38 22 CYS B CA 1
ATOM 4090 C C . CYS B 1 22 ? -0.094 103.312 51.75 1 21.38 22 CYS B C 1
ATOM 4092 O O . CYS B 1 22 ? 0.307 104.312 51.219 1 21.38 22 CYS B O 1
ATOM 4094 N N . SER B 1 23 ? 0.178 103.5 52.844 1 22.61 23 SER B N 1
ATOM 4095 C CA . SER B 1 23 ? 1.627 103.688 52.906 1 22.61 23 SER B CA 1
ATOM 4096 C C . SER B 1 23 ? 2.348 102.562 52.125 1 22.61 23 SER B C 1
ATOM 4098 O O . SER B 1 23 ? 2.006 101.375 52.219 1 22.61 23 SER B O 1
ATOM 4100 N N . ALA B 1 24 ? 2.961 102.875 51.062 1 23.58 24 ALA B N 1
ATOM 4101 C CA . ALA B 1 24 ? 3.412 102.25 49.844 1 23.58 24 ALA B CA 1
ATOM 4102 C C . ALA B 1 24 ? 4.359 101.062 50.125 1 23.58 24 ALA B C 1
ATOM 4104 O O . ALA B 1 24 ? 5.582 101.25 50.062 1 23.58 24 ALA B O 1
ATOM 4105 N N . GLY B 1 25 ? 4.453 100.562 51.281 1 23.73 25 GLY B N 1
ATOM 4106 C CA . GLY B 1 25 ? 5.422 99.5 51.188 1 23.73 25 GLY B CA 1
ATOM 4107 C C . GLY B 1 25 ? 5.16 98.562 50.031 1 23.73 25 GLY B C 1
ATOM 4108 O O . GLY B 1 25 ? 4.043 98.5 49.5 1 23.73 25 GLY B O 1
ATOM 4109 N N . LEU B 1 26 ? 6.309 97.938 49.281 1 23.28 26 LEU B N 1
ATOM 4110 C CA . LEU B 1 26 ? 6.273 97.188 48.031 1 23.28 26 LEU B CA 1
ATOM 4111 C C . LEU B 1 26 ? 5.203 96.062 48.094 1 23.28 26 LEU B C 1
ATOM 4113 O O . LEU B 1 26 ? 5.363 95.062 48.781 1 23.28 26 LEU B O 1
ATOM 4117 N N . LEU B 1 27 ? 4.047 96.312 48.375 1 23.42 27 LEU B N 1
ATOM 4118 C CA . LEU B 1 27 ? 3.064 95.312 47.938 1 23.42 27 LEU B CA 1
ATOM 4119 C C . LEU B 1 27 ? 3.232 95 46.438 1 23.42 27 LEU B C 1
ATOM 4121 O O . LEU B 1 27 ? 2.928 95.875 45.594 1 23.42 27 LEU B O 1
ATOM 4125 N N . THR B 1 28 ? 4.43 94.5 45.969 1 26.12 28 THR B N 1
ATOM 4126 C CA . THR B 1 28 ? 4.465 94.125 44.562 1 26.12 28 THR B CA 1
ATOM 4127 C C . THR B 1 28 ? 3.246 93.312 44.188 1 26.12 28 THR B C 1
ATOM 4129 O O . THR B 1 28 ? 3.162 92.125 44.562 1 26.12 28 THR B O 1
ATOM 4132 N N . ALA B 1 29 ? 2.117 93.625 44.5 1 27.58 29 ALA B N 1
ATOM 4133 C CA . ALA B 1 29 ? 0.959 93.062 43.812 1 27.58 29 ALA B CA 1
ATOM 4134 C C . ALA B 1 29 ? 1.148 93.188 42.281 1 27.58 29 ALA B C 1
ATOM 4136 O O . ALA B 1 29 ? 1.239 94.25 41.719 1 27.58 29 ALA B O 1
ATOM 4137 N N . THR B 1 30 ? 2.072 92.438 41.625 1 28.98 30 THR B N 1
ATOM 4138 C CA . THR B 1 30 ? 2.057 92.5 40.188 1 28.98 30 THR B CA 1
ATOM 4139 C C . THR B 1 30 ? 0.64 92.312 39.656 1 28.98 30 THR B C 1
ATOM 4141 O O . THR B 1 30 ? 0.013 91.25 39.875 1 28.98 30 THR B O 1
ATOM 4144 N N . ALA B 1 31 ? -0.248 93.312 39.781 1 30.31 31 ALA B N 1
ATOM 4145 C CA . ALA B 1 31 ? -1.491 93.562 39.062 1 30.31 31 ALA B CA 1
ATOM 4146 C C . ALA B 1 31 ? -1.444 92.938 37.656 1 30.31 31 ALA B C 1
ATOM 4148 O O . ALA B 1 31 ? -0.387 92.875 37.031 1 30.31 31 ALA B O 1
ATOM 4149 N N . LEU B 1 32 ? -2.256 91.875 37.469 1 33.34 32 LEU B N 1
ATOM 4150 C CA . LEU B 1 32 ? -2.484 91.75 36.031 1 33.34 32 LEU B CA 1
ATOM 4151 C C . LEU B 1 32 ? -2.691 93.125 35.375 1 33.34 32 LEU B C 1
ATOM 4153 O O . LEU B 1 32 ? -3.613 93.875 35.75 1 33.34 32 LEU B O 1
ATOM 4157 N N . THR B 1 33 ? -1.792 93.938 35.25 1 31.77 33 THR B N 1
ATOM 4158 C CA . THR B 1 33 ? -1.933 95.125 34.406 1 31.77 33 THR B CA 1
ATOM 4159 C C . THR B 1 33 ? -2.359 94.75 33 1 31.77 33 THR B C 1
ATOM 4161 O O . THR B 1 33 ? -1.65 94 32.312 1 31.77 33 THR B O 1
ATOM 4164 N N . LEU B 1 34 ? -3.684 94.312 32.844 1 32.94 34 LEU B N 1
ATOM 4165 C CA . LEU B 1 34 ? -4.059 94.5 31.438 1 32.94 34 LEU B CA 1
ATOM 4166 C C . LEU B 1 34 ? -3.627 95.875 30.938 1 32.94 34 LEU B C 1
ATOM 4168 O O . LEU B 1 34 ? -4.102 96.938 31.438 1 32.94 34 LEU B O 1
ATOM 4172 N N . TRP B 1 35 ? -2.373 96.125 30.797 1 30.67 35 TRP B N 1
ATOM 4173 C CA . TRP B 1 35 ? -1.974 97.375 30.266 1 30.67 35 TRP B CA 1
ATOM 4174 C C . TRP B 1 35 ? -2.443 97.562 28.828 1 30.67 35 TRP B C 1
ATOM 4176 O O . TRP B 1 35 ? -2.146 96.75 27.969 1 30.67 35 TRP B O 1
ATOM 4186 N N . THR B 1 36 ? -3.789 98 28.625 1 31.17 36 THR B N 1
ATOM 4187 C CA . THR B 1 36 ? -4.027 98.625 27.328 1 31.17 36 THR B CA 1
ATOM 4188 C C . THR B 1 36 ? -3.115 99.812 27.156 1 31.17 36 THR B C 1
ATOM 4190 O O . THR B 1 36 ? -3.402 100.75 26.359 1 31.17 36 THR B O 1
ATOM 4193 N N . GLY B 1 37 ? -1.974 99.938 27.641 1 30.36 37 GLY B N 1
ATOM 4194 C CA . GLY B 1 37 ? -1.375 101.25 27.375 1 30.36 37 GLY B CA 1
ATOM 4195 C C . GLY B 1 37 ? -1.414 101.625 25.891 1 30.36 37 GLY B C 1
ATOM 4196 O O . GLY B 1 37 ? -1.721 100.75 25.047 1 30.36 37 GLY B O 1
ATOM 4197 N N . GLY B 1 38 ? -1.165 102.938 25.578 1 30.52 38 GLY B N 1
ATOM 4198 C CA . GLY B 1 38 ? -0.996 103.562 24.25 1 30.52 38 GLY B CA 1
ATOM 4199 C C . GLY B 1 38 ? -0.303 102.625 23.281 1 30.52 38 GLY B C 1
ATOM 4200 O O . GLY B 1 38 ? -0.141 101.438 23.547 1 30.52 38 GLY B O 1
ATOM 4201 N N . ALA B 1 39 ? 0.864 103.25 22.578 1 31.28 39 ALA B N 1
ATOM 4202 C CA . ALA B 1 39 ? 1.376 102.688 21.312 1 31.28 39 ALA B CA 1
ATOM 4203 C C . ALA B 1 39 ? 1.757 101.25 21.422 1 31.28 39 ALA B C 1
ATOM 4205 O O . ALA B 1 39 ? 1.276 100.438 20.641 1 31.28 39 ALA B O 1
ATOM 4206 N N . SER B 1 40 ? 3.092 101 21.391 1 31.11 40 SER B N 1
ATOM 4207 C CA . SER B 1 40 ? 3.779 99.75 20.969 1 31.11 40 SER B CA 1
ATOM 4208 C C . SER B 1 40 ? 3.631 98.688 22.016 1 31.11 40 SER B C 1
ATOM 4210 O O . SER B 1 40 ? 4.285 97.625 21.922 1 31.11 40 SER B O 1
ATOM 4212 N N . ALA B 1 41 ? 3.312 99 23.266 1 33.97 41 ALA B N 1
ATOM 4213 C CA . ALA B 1 41 ? 3.496 97.938 24.266 1 33.97 41 ALA B CA 1
ATOM 4214 C C . ALA B 1 41 ? 2.457 96.812 24.109 1 33.97 41 ALA B C 1
ATOM 4216 O O . ALA B 1 41 ? 1.259 97.125 24.016 1 33.97 41 ALA B O 1
ATOM 4217 N N . ALA B 1 42 ? 2.898 95.75 23.516 1 35.59 42 ALA B N 1
ATOM 4218 C CA . ALA B 1 42 ? 2.184 94.5 23.25 1 35.59 42 ALA B CA 1
ATOM 4219 C C . ALA B 1 42 ? 1.348 94.062 24.453 1 35.59 42 ALA B C 1
ATOM 4221 O O . ALA B 1 42 ? 1.78 94.25 25.594 1 35.59 42 ALA B O 1
ATOM 4222 N N . ASP B 1 43 ? 0.061 94.125 24.484 1 35 43 ASP B N 1
ATOM 4223 C CA . ASP B 1 43 ? -1 93.688 25.391 1 35 43 ASP B CA 1
ATOM 4224 C C . ASP B 1 43 ? -0.686 92.312 26.031 1 35 43 ASP B C 1
ATOM 4226 O O . ASP B 1 43 ? -0.404 91.375 25.312 1 35 43 ASP B O 1
ATOM 4230 N N . TYR B 1 44 ? 0.134 92.375 27.078 1 38.72 44 TYR B N 1
ATOM 4231 C CA . TYR B 1 44 ? 0.325 91.062 27.766 1 38.72 44 TYR B CA 1
ATOM 4232 C C . TYR B 1 44 ? -0.526 91 29.031 1 38.72 44 TYR B C 1
ATOM 4234 O O . TYR B 1 44 ? -0.94 92.062 29.562 1 38.72 44 TYR B O 1
ATOM 4242 N N . ALA B 1 45 ? -1.256 89.875 29.359 1 42.03 45 ALA B N 1
ATOM 4243 C CA . ALA B 1 45 ? -1.947 89.625 30.625 1 42.03 45 ALA B CA 1
ATOM 4244 C C . ALA B 1 45 ? -1.04 88.875 31.609 1 42.03 45 ALA B C 1
ATOM 4246 O O . ALA B 1 45 ? -0.442 87.875 31.266 1 42.03 45 ALA B O 1
ATOM 4247 N N . ALA B 1 46 ? -0.402 89.562 32.562 1 45.53 46 ALA B N 1
ATOM 4248 C CA . ALA B 1 46 ? 0.454 88.938 33.562 1 45.53 46 ALA B CA 1
ATOM 4249 C C . ALA B 1 46 ? -0.183 88.938 34.938 1 45.53 46 ALA B C 1
ATOM 4251 O O . ALA B 1 46 ? -0.849 89.938 35.281 1 45.53 46 ALA B O 1
ATOM 4252 N N . GLY B 1 47 ? -0.592 87.812 35.375 1 42.66 47 GLY B N 1
ATOM 4253 C CA . GLY B 1 47 ? -1.135 87.875 36.719 1 42.66 47 GLY B CA 1
ATOM 4254 C C . GLY B 1 47 ? -0.084 87.625 37.812 1 42.66 47 GLY B C 1
ATOM 4255 O O . GLY B 1 47 ? 0.039 88.438 38.719 1 42.66 47 GLY B O 1
ATOM 4256 N N . GLY B 1 48 ? 0.405 86.375 38.125 1 41.5 48 GLY B N 1
ATOM 4257 C CA . GLY B 1 48 ? 1.183 85.938 39.25 1 41.5 48 GLY B CA 1
ATOM 4258 C C . GLY B 1 48 ? 2.676 85.875 39 1 41.5 48 GLY B C 1
ATOM 4259 O O . GLY B 1 48 ? 3.119 85.375 37.969 1 41.5 48 GLY B O 1
ATOM 4260 N N . GLY B 1 49 ? 3.568 86.562 39.938 1 41.41 49 GLY B N 1
ATOM 4261 C CA . GLY B 1 49 ? 4.996 86.688 40.188 1 41.41 49 GLY B CA 1
ATOM 4262 C C . GLY B 1 49 ? 5.68 87.562 39.094 1 41.41 49 GLY B C 1
ATOM 4263 O O . GLY B 1 49 ? 5.031 88.312 38.438 1 41.41 49 GLY B O 1
ATOM 4264 N N . THR B 1 50 ? 7.105 87.5 39 1 40.62 50 THR B N 1
ATOM 4265 C CA . THR B 1 50 ? 7.984 88.25 38.094 1 40.62 50 THR B CA 1
ATOM 4266 C C . THR B 1 50 ? 7.695 87.812 36.656 1 40.62 50 THR B C 1
ATOM 4268 O O . THR B 1 50 ? 7.734 86.625 36.312 1 40.62 50 THR B O 1
ATOM 4271 N N . ILE B 1 51 ? 6.777 88.438 36.125 1 47.53 51 ILE B N 1
ATOM 4272 C CA . ILE B 1 51 ? 6.539 88.188 34.688 1 47.53 51 ILE B CA 1
ATOM 4273 C C . ILE B 1 51 ? 7.77 88.625 33.906 1 47.53 51 ILE B C 1
ATOM 4275 O O . ILE B 1 51 ? 8.211 89.75 33.969 1 47.53 51 ILE B O 1
ATOM 4279 N N . ASN B 1 52 ? 8.625 87.75 33.562 1 44.69 52 ASN B N 1
ATOM 4280 C CA . ASN B 1 52 ? 9.766 88.062 32.688 1 44.69 52 ASN B CA 1
ATOM 4281 C C . ASN B 1 52 ? 9.383 88 31.219 1 44.69 52 ASN B C 1
ATOM 4283 O O . ASN B 1 52 ? 9.117 86.875 30.688 1 44.69 52 ASN B O 1
ATOM 4287 N N . ALA B 1 53 ? 9.578 89 30.25 1 46.09 53 ALA B N 1
ATOM 4288 C CA . ALA B 1 53 ? 9.875 89.312 28.859 1 46.09 53 ALA B CA 1
ATOM 4289 C C . ALA B 1 53 ? 8.664 89.062 27.969 1 46.09 53 ALA B C 1
ATOM 4291 O O . ALA B 1 53 ? 8.641 88.125 27.188 1 46.09 53 ALA B O 1
ATOM 4292 N N . PRO B 1 54 ? 7.527 89.625 28.312 1 48.16 54 PRO B N 1
ATOM 4293 C CA . PRO B 1 54 ? 6.355 89.375 27.453 1 48.16 54 PRO B CA 1
ATOM 4294 C C . PRO B 1 54 ? 6.605 89.812 26 1 48.16 54 PRO B C 1
ATOM 4296 O O . PRO B 1 54 ? 7.289 90.812 25.75 1 48.16 54 PRO B O 1
ATOM 4299 N N . SER B 1 55 ? 6.93 88.938 25.078 1 54.12 55 SER B N 1
ATOM 4300 C CA . SER B 1 55 ? 6.746 89.375 23.688 1 54.12 55 SER B CA 1
ATOM 4301 C C . SER B 1 55 ? 5.309 89.812 23.422 1 54.12 55 SER B C 1
ATOM 4303 O O . SER B 1 55 ? 4.445 89.625 24.297 1 54.12 55 SER B O 1
ATOM 4305 N N . GLY B 1 56 ? 4.805 90.5 22.375 1 58.69 56 GLY B N 1
ATOM 4306 C CA . GLY B 1 56 ? 3.535 91.125 21.984 1 58.69 56 GLY B CA 1
ATOM 4307 C C . GLY B 1 56 ? 2.373 90.125 22.094 1 58.69 56 GLY B C 1
ATOM 4308 O O . GLY B 1 56 ? 2.398 89.062 21.516 1 58.69 56 GLY B O 1
ATOM 4309 N N . PHE B 1 57 ? 1.303 90.375 23.094 1 61.31 57 PHE B N 1
ATOM 4310 C CA . PHE B 1 57 ? 0.001 89.75 23.25 1 61.31 57 PHE B CA 1
ATOM 4311 C C . PHE B 1 57 ? 0.101 88.562 24.172 1 61.31 57 PHE B C 1
ATOM 4313 O O . PHE B 1 57 ? -0.72 87.625 24.094 1 61.31 57 PHE B O 1
ATOM 4320 N N . ALA B 1 58 ? 1.209 88.438 25.031 1 76.94 58 ALA B N 1
ATOM 4321 C CA . ALA B 1 58 ? 1.415 87.25 25.844 1 76.94 58 ALA B CA 1
ATOM 4322 C C . ALA B 1 58 ? 0.602 87.312 27.125 1 76.94 58 ALA B C 1
ATOM 4324 O O . ALA B 1 58 ? 0.163 88.375 27.547 1 76.94 58 ALA B O 1
ATOM 4325 N N . THR B 1 59 ? 0.228 86.188 27.719 1 73.25 59 THR B N 1
ATOM 4326 C CA . THR B 1 59 ? -0.469 86 28.984 1 73.25 59 THR B CA 1
ATOM 4327 C C . THR B 1 59 ? 0.379 85.25 29.969 1 73.25 59 THR B C 1
ATOM 4329 O O . THR B 1 59 ? 0.722 84.062 29.703 1 73.25 59 THR B O 1
ATOM 4332 N N . ALA B 1 60 ? 0.82 85.688 31.078 1 80.81 60 ALA B N 1
ATOM 4333 C CA . ALA B 1 60 ? 1.509 85 32.156 1 80.81 60 ALA B CA 1
ATOM 4334 C C . ALA B 1 60 ? 0.795 85.25 33.5 1 80.81 60 ALA B C 1
ATOM 4336 O O . ALA B 1 60 ? 0.813 86.312 34.031 1 80.81 60 ALA B O 1
ATOM 4337 N N . VAL B 1 61 ? 0.168 84.188 33.938 1 71.31 61 VAL B N 1
ATOM 4338 C CA . VAL B 1 61 ? -0.686 84.375 35.125 1 71.31 61 VAL B CA 1
ATOM 4339 C C . VAL B 1 61 ? -0.09 83.625 36.312 1 71.31 61 VAL B C 1
ATOM 4341 O O . VAL B 1 61 ? -0.242 84.062 37.438 1 71.31 61 VAL B O 1
ATOM 4344 N N . GLY B 1 62 ? 0.549 82.438 36.094 1 75.81 62 GLY B N 1
ATOM 4345 C CA . GLY B 1 62 ? 1.076 81.625 37.188 1 75.81 62 GLY B CA 1
ATOM 4346 C C . GLY B 1 62 ? 2.273 82.25 37.875 1 75.81 62 GLY B C 1
ATOM 4347 O O . GLY B 1 62 ? 2.953 83.125 37.312 1 75.81 62 GLY B O 1
ATOM 4348 N N . ASP B 1 63 ? 2.508 81.812 39.031 1 72.06 63 ASP B N 1
ATOM 4349 C CA . ASP B 1 63 ? 3.684 82.312 39.781 1 72.06 63 ASP B CA 1
ATOM 4350 C C . ASP B 1 63 ? 4.965 82 39 1 72.06 63 ASP B C 1
ATOM 4352 O O . ASP B 1 63 ? 5.207 80.875 38.594 1 72.06 63 ASP B O 1
ATOM 4356 N N . ASN B 1 64 ? 5.836 83 38.688 1 77.44 64 ASN B N 1
ATOM 4357 C CA . ASN B 1 64 ? 7.105 82.938 37.969 1 77.44 64 ASN B CA 1
ATOM 4358 C C . ASN B 1 64 ? 6.91 82.438 36.562 1 77.44 64 ASN B C 1
ATOM 4360 O O . ASN B 1 64 ? 7.77 81.75 36 1 77.44 64 ASN B O 1
ATOM 4364 N N . ALA B 1 65 ? 5.633 82.5 36.094 1 84.12 65 ALA B N 1
ATOM 4365 C CA . ALA B 1 65 ? 5.363 82.125 34.688 1 84.12 65 ALA B CA 1
ATOM 4366 C C . ALA B 1 65 ? 6.152 83 33.719 1 84.12 65 ALA B C 1
ATOM 4368 O O . ALA B 1 65 ? 6.297 84.188 33.938 1 84.12 65 ALA B O 1
ATOM 4369 N N . GLN B 1 66 ? 6.73 82.438 32.688 1 80.81 66 GLN B N 1
ATOM 4370 C CA . GLN B 1 66 ? 7.559 83.125 31.719 1 80.81 66 GLN B CA 1
ATOM 4371 C C . GLN B 1 66 ? 6.984 83 30.312 1 80.81 66 GLN B C 1
ATOM 4373 O O . GLN B 1 66 ? 6.594 81.938 29.891 1 80.81 66 GLN B O 1
ATOM 4378 N N . THR B 1 67 ? 6.809 84 29.578 1 85.88 67 THR B N 1
ATOM 4379 C CA . THR B 1 67 ? 6.395 84 28.188 1 85.88 67 THR B CA 1
ATOM 4380 C C . THR B 1 67 ? 7.367 84.812 27.328 1 85.88 67 THR B C 1
ATOM 4382 O O . THR B 1 67 ? 7.438 86.062 27.453 1 85.88 67 THR B O 1
ATOM 4385 N N . THR B 1 68 ? 8.305 84.312 26.625 1 81.06 68 THR B N 1
ATOM 4386 C CA . THR B 1 68 ? 9.219 85.062 25.75 1 81.06 68 THR B CA 1
ATOM 4387 C C . THR B 1 68 ? 8.773 84.938 24.297 1 81.06 68 THR B C 1
ATOM 4389 O O . THR B 1 68 ? 9.211 85.75 23.453 1 81.06 68 THR B O 1
ATOM 4392 N N . GLY B 1 69 ? 7.984 83.938 23.953 1 83.62 69 GLY B N 1
ATOM 4393 C CA . GLY B 1 69 ? 7.438 83.812 22.609 1 83.62 69 GLY B CA 1
ATOM 4394 C C . GLY B 1 69 ? 6.305 84.812 22.344 1 83.62 69 GLY B C 1
ATOM 4395 O O . GLY B 1 69 ? 5.602 85.188 23.266 1 83.62 69 GLY B O 1
ATOM 4396 N N . GLU B 1 70 ? 6.039 85.188 21.125 1 78.5 70 GLU B N 1
ATOM 4397 C CA . GLU B 1 70 ? 4.918 86.062 20.719 1 78.5 70 GLU B CA 1
ATOM 4398 C C . GLU B 1 70 ? 3.582 85.375 21.016 1 78.5 70 GLU B C 1
ATOM 4400 O O . GLU B 1 70 ? 3.398 84.188 20.719 1 78.5 70 GLU B O 1
ATOM 4405 N N . ALA B 1 71 ? 2.598 86.188 21.719 1 78.75 71 ALA B N 1
ATOM 4406 C CA . ALA B 1 71 ? 1.241 85.688 22.016 1 78.75 71 ALA B CA 1
ATOM 4407 C C . ALA B 1 71 ? 1.264 84.375 22.812 1 78.75 71 ALA B C 1
ATOM 4409 O O . ALA B 1 71 ? 0.4 83.562 22.625 1 78.75 71 ALA B O 1
ATOM 4410 N N . ALA B 1 72 ? 2.357 84.125 23.531 1 85.56 72 ALA B N 1
ATOM 4411 C CA . ALA B 1 72 ? 2.484 82.938 24.344 1 85.56 72 ALA B CA 1
ATOM 4412 C C . ALA B 1 72 ? 1.658 83 25.609 1 85.56 72 ALA B C 1
ATOM 4414 O O . ALA B 1 72 ? 1.358 84.125 26.078 1 85.56 72 ALA B O 1
ATOM 4415 N N . THR B 1 73 ? 1.181 81.938 26.109 1 82.5 73 THR B N 1
ATOM 4416 C CA . THR B 1 73 ? 0.374 81.875 27.328 1 82.5 73 THR B CA 1
ATOM 4417 C C . THR B 1 73 ? 1.027 80.938 28.375 1 82.5 73 THR B C 1
ATOM 4419 O O . THR B 1 73 ? 1.338 79.812 28.078 1 82.5 73 THR B O 1
ATOM 4422 N N . ALA B 1 74 ? 1.282 81.375 29.516 1 87.94 74 ALA B N 1
ATOM 4423 C CA . ALA B 1 74 ? 1.778 80.562 30.641 1 87.94 74 ALA B CA 1
ATOM 4424 C C . ALA B 1 74 ? 0.915 80.812 31.875 1 87.94 74 ALA B C 1
ATOM 4426 O O . ALA B 1 74 ? 0.894 81.875 32.438 1 87.94 74 ALA B O 1
ATOM 4427 N N . THR B 1 75 ? 0.215 79.812 32.25 1 81.31 75 THR B N 1
ATOM 4428 C CA . THR B 1 75 ? -0.737 80 33.344 1 81.31 75 THR B CA 1
ATOM 4429 C C . THR B 1 75 ? -0.327 79.188 34.562 1 81.31 75 THR B C 1
ATOM 4431 O O . THR B 1 75 ? -0.823 79.375 35.656 1 81.31 75 THR B O 1
ATOM 4434 N N . GLY B 1 76 ? 0.474 78.125 34.469 1 84.19 76 GLY B N 1
ATOM 4435 C CA . GLY B 1 76 ? 0.944 77.312 35.594 1 84.19 76 GLY B CA 1
ATOM 4436 C C . GLY B 1 76 ? 2.084 78 36.344 1 84.19 76 GLY B C 1
ATOM 4437 O O . GLY B 1 76 ? 2.775 78.875 35.781 1 84.19 76 GLY B O 1
ATOM 4438 N N . ALA B 1 77 ? 2.234 77.562 37.562 1 80.5 77 ALA B N 1
ATOM 4439 C CA . ALA B 1 77 ? 3.387 78.062 38.312 1 80.5 77 ALA B CA 1
ATOM 4440 C C . ALA B 1 77 ? 4.695 77.625 37.656 1 80.5 77 ALA B C 1
ATOM 4442 O O . ALA B 1 77 ? 4.828 76.438 37.25 1 80.5 77 ALA B O 1
ATOM 4443 N N . ASN B 1 78 ? 5.699 78.5 37.531 1 85.38 78 ASN B N 1
ATOM 4444 C CA . ASN B 1 78 ? 7.012 78.25 36.969 1 85.38 78 ASN B CA 1
ATOM 4445 C C . ASN B 1 78 ? 6.906 77.75 35.5 1 85.38 78 ASN B C 1
ATOM 4447 O O . ASN B 1 78 ? 7.777 77.062 35.031 1 85.38 78 ASN B O 1
ATOM 4451 N N . SER B 1 79 ? 5.723 78 34.906 1 90 79 SER B N 1
ATOM 4452 C CA . SER B 1 79 ? 5.539 77.562 33.5 1 90 79 SER B CA 1
ATOM 4453 C C . SER B 1 79 ? 6.277 78.5 32.562 1 90 79 SER B C 1
ATOM 4455 O O . SER B 1 79 ? 6.508 79.688 32.875 1 90 79 SER B O 1
ATOM 4457 N N . ALA B 1 80 ? 6.715 78.062 31.438 1 89.5 80 ALA B N 1
ATOM 4458 C CA . ALA B 1 80 ? 7.457 78.812 30.453 1 89.5 80 ALA B CA 1
ATOM 4459 C C . ALA B 1 80 ? 6.926 78.562 29.047 1 89.5 80 ALA B C 1
ATOM 4461 O O . ALA B 1 80 ? 6.984 77.438 28.547 1 89.5 80 ALA B O 1
ATOM 4462 N N . ALA B 1 81 ? 6.402 79.375 28.438 1 92.56 81 ALA B N 1
ATOM 4463 C CA . ALA B 1 81 ? 6.023 79.375 27.031 1 92.56 81 ALA B CA 1
ATOM 4464 C C . ALA B 1 81 ? 6.941 80.312 26.219 1 92.56 81 ALA B C 1
ATOM 4466 O O . ALA B 1 81 ? 6.719 81.5 26.125 1 92.56 81 ALA B O 1
ATOM 4467 N N . THR B 1 82 ? 7.992 79.812 25.656 1 90 82 THR B N 1
ATOM 4468 C CA . THR B 1 82 ? 9.031 80.562 25 1 90 82 THR B CA 1
ATOM 4469 C C . THR B 1 82 ? 8.875 80.5 23.484 1 90 82 THR B C 1
ATOM 4471 O O . THR B 1 82 ? 9.469 81.312 22.75 1 90 82 THR B O 1
ATOM 4474 N N . GLY B 1 83 ? 8.219 79.438 22.938 1 90.44 83 GLY B N 1
ATOM 4475 C CA . GLY B 1 83 ? 7.887 79.375 21.516 1 90.44 83 GLY B CA 1
ATOM 4476 C C . GLY B 1 83 ? 6.805 80.375 21.141 1 90.44 83 GLY B C 1
ATOM 4477 O O . GLY B 1 83 ? 5.957 80.75 21.953 1 90.44 83 GLY B O 1
ATOM 4478 N N . ASN B 1 84 ? 6.781 80.875 19.906 1 86.5 84 ASN B N 1
ATOM 4479 C CA . ASN B 1 84 ? 5.699 81.75 19.438 1 86.5 84 ASN B CA 1
ATOM 4480 C C . ASN B 1 84 ? 4.355 81 19.469 1 86.5 84 ASN B C 1
ATOM 4482 O O . ASN B 1 84 ? 4.25 79.875 19.031 1 86.5 84 ASN B O 1
ATOM 4486 N N . TYR B 1 85 ? 3.32 81.688 20.109 1 82.94 85 TYR B N 1
ATOM 4487 C CA . TYR B 1 85 ? 1.96 81.188 20.188 1 82.94 85 TYR B CA 1
ATOM 4488 C C . TYR B 1 85 ? 1.897 79.938 21.062 1 82.94 85 TYR B C 1
ATOM 4490 O O . TYR B 1 85 ? 0.999 79.125 20.906 1 82.94 85 TYR B O 1
ATOM 4498 N N . ALA B 1 86 ? 2.928 79.688 21.891 1 91.56 86 ALA B N 1
ATOM 4499 C CA . ALA B 1 86 ? 2.998 78.5 22.734 1 91.56 86 ALA B CA 1
ATOM 4500 C C . ALA B 1 86 ? 2.146 78.625 24 1 91.56 86 ALA B C 1
ATOM 4502 O O . ALA B 1 86 ? 1.863 79.75 24.422 1 91.56 86 ALA B O 1
ATOM 4503 N N . THR B 1 87 ? 1.657 77.562 24.531 1 89.75 87 THR B N 1
ATOM 4504 C CA . THR B 1 87 ? 0.842 77.562 25.734 1 89.75 87 THR B CA 1
ATOM 4505 C C . THR B 1 87 ? 1.442 76.625 26.781 1 89.75 87 THR B C 1
ATOM 4507 O O . THR B 1 87 ? 1.665 75.438 26.5 1 89.75 87 THR B O 1
ATOM 4510 N N . ALA B 1 88 ? 1.712 77 27.938 1 93 88 ALA B N 1
ATOM 4511 C CA . ALA B 1 88 ? 2.182 76.25 29.078 1 93 88 ALA B CA 1
ATOM 4512 C C . ALA B 1 88 ? 1.252 76.375 30.266 1 93 88 ALA B C 1
ATOM 4514 O O . ALA B 1 88 ? 1.224 77.438 30.906 1 93 88 ALA B O 1
ATOM 4515 N N . MET B 1 89 ? 0.604 75.312 30.562 1 86 89 MET B N 1
ATOM 4516 C CA . MET B 1 89 ? -0.501 75.5 31.5 1 86 89 MET B CA 1
ATOM 4517 C C . MET B 1 89 ? -0.215 74.75 32.812 1 86 89 MET B C 1
ATOM 4519 O O . MET B 1 89 ? -0.764 75.125 33.844 1 86 89 MET B O 1
ATOM 4523 N N . GLY B 1 90 ? 0.467 73.688 32.781 1 87.62 90 GLY B N 1
ATOM 4524 C CA . GLY B 1 90 ? 0.808 72.938 33.969 1 87.62 90 GLY B CA 1
ATOM 4525 C C . GLY B 1 90 ? 1.934 73.562 34.781 1 87.62 90 GLY B C 1
ATOM 4526 O O . GLY B 1 90 ? 2.643 74.438 34.25 1 87.62 90 GLY B O 1
ATOM 4527 N N . THR B 1 91 ? 2.049 73.188 35.969 1 86.94 91 THR B N 1
ATOM 4528 C CA . THR B 1 91 ? 3.172 73.625 36.781 1 86.94 91 THR B CA 1
ATOM 4529 C C . THR B 1 91 ? 4.5 73.188 36.156 1 86.94 91 THR B C 1
ATOM 4531 O O . THR B 1 91 ? 4.672 72.062 35.781 1 86.94 91 THR B O 1
ATOM 4534 N N . SER B 1 92 ? 5.445 74.125 36.062 1 91.5 92 SER B N 1
ATOM 4535 C CA . SER B 1 92 ? 6.785 73.938 35.531 1 91.5 92 SER B CA 1
ATOM 4536 C C . SER B 1 92 ? 6.73 73.312 34.125 1 91.5 92 SER B C 1
ATOM 4538 O O . SER B 1 92 ? 7.594 72.562 33.719 1 91.5 92 SER B O 1
ATOM 4540 N N . SER B 1 93 ? 5.562 73.5 33.469 1 93.88 93 SER B N 1
ATOM 4541 C CA . SER B 1 93 ? 5.457 73.125 32.062 1 93.88 93 SER B CA 1
ATOM 4542 C C . SER B 1 93 ? 6.266 74 31.156 1 93.88 93 SER B C 1
ATOM 4544 O O . SER B 1 93 ? 6.434 75.188 31.438 1 93.88 93 SER B O 1
ATOM 4546 N N . ILE B 1 94 ? 6.812 73.5 30.094 1 93.62 94 ILE B N 1
ATOM 4547 C CA . ILE B 1 94 ? 7.668 74.25 29.172 1 93.62 94 ILE B CA 1
ATOM 4548 C C . ILE B 1 94 ? 7.18 74.062 27.75 1 93.62 94 ILE B C 1
ATOM 4550 O O . ILE B 1 94 ? 7.102 72.875 27.25 1 93.62 94 ILE B O 1
ATOM 4554 N N . ALA B 1 95 ? 6.84 74.938 27.078 1 95.94 95 ALA B N 1
ATOM 4555 C CA . ALA B 1 95 ? 6.488 74.938 25.656 1 95.94 95 ALA B CA 1
ATOM 4556 C C . ALA B 1 95 ? 7.441 75.812 24.844 1 95.94 95 ALA B C 1
ATOM 4558 O O . ALA B 1 95 ? 7.281 77.062 24.812 1 95.94 95 ALA B O 1
ATOM 4559 N N . THR B 1 96 ? 8.445 75.25 24.266 1 93.44 96 THR B N 1
ATOM 4560 C CA . THR B 1 96 ? 9.477 76 23.562 1 93.44 96 THR B CA 1
ATOM 4561 C C . THR B 1 96 ? 9.234 76 22.062 1 93.44 96 THR B C 1
ATOM 4563 O O . THR B 1 96 ? 9.758 76.875 21.328 1 93.44 96 THR B O 1
ATOM 4566 N N . GLY B 1 97 ? 8.633 74.938 21.562 1 92.56 97 GLY B N 1
ATOM 4567 C CA . GLY B 1 97 ? 8.312 74.875 20.156 1 92.56 97 GLY B CA 1
ATOM 4568 C C . GLY B 1 97 ? 7.27 75.938 19.75 1 92.56 97 GLY B C 1
ATOM 4569 O O . GLY B 1 97 ? 6.387 76.25 20.547 1 92.56 97 GLY B O 1
ATOM 4570 N N . GLY B 1 98 ? 7.301 76.375 18.578 1 88.31 98 GLY B N 1
ATOM 4571 C CA . GLY B 1 98 ? 6.227 77.25 18.062 1 88.31 98 GLY B CA 1
ATOM 4572 C C . GLY B 1 98 ? 4.883 76.562 18.047 1 88.31 98 GLY B C 1
ATOM 4573 O O . GLY B 1 98 ? 4.781 75.375 17.609 1 88.31 98 GLY B O 1
ATOM 4574 N N . TYR B 1 99 ? 3.85 77.25 18.594 1 88.44 99 TYR B N 1
ATOM 4575 C CA . TYR B 1 99 ? 2.492 76.688 18.594 1 88.44 99 TYR B CA 1
ATOM 4576 C C . TYR B 1 99 ? 2.389 75.5 19.547 1 88.44 99 TYR B C 1
ATOM 4578 O O . TYR B 1 99 ? 1.439 74.75 19.453 1 88.44 99 TYR B O 1
ATOM 4586 N N . ALA B 1 100 ? 3.408 75.25 20.375 1 93.25 100 ALA B N 1
ATOM 4587 C CA . ALA B 1 100 ? 3.443 74.062 21.25 1 93.25 100 ALA B CA 1
ATOM 4588 C C . ALA B 1 100 ? 2.529 74.25 22.453 1 93.25 100 ALA B C 1
ATOM 4590 O O . ALA B 1 100 ? 2.266 75.375 22.875 1 93.25 100 ALA B O 1
ATOM 4591 N N . THR B 1 101 ? 1.992 73.188 22.938 1 92.62 101 THR B N 1
ATOM 4592 C CA . THR B 1 101 ? 1.146 73.188 24.125 1 92.62 101 THR B CA 1
ATOM 4593 C C . THR B 1 101 ? 1.692 72.25 25.188 1 92.62 101 THR B C 1
ATOM 4595 O O . THR B 1 101 ? 1.86 71.062 24.922 1 92.62 101 THR B O 1
ATOM 4598 N N . ALA B 1 102 ? 1.957 72.625 26.312 1 95.25 102 ALA B N 1
ATOM 4599 C CA . ALA B 1 102 ? 2.318 71.875 27.484 1 95.25 102 ALA B CA 1
ATOM 4600 C C . ALA B 1 102 ? 1.318 72.062 28.609 1 95.25 102 ALA B C 1
ATOM 4602 O O . ALA B 1 102 ? 1.322 73.062 29.266 1 95.25 102 ALA B O 1
ATOM 4603 N N . SER B 1 103 ? 0.54 71.125 28.828 1 91.25 103 SER B N 1
ATOM 4604 C CA . SER B 1 103 ? -0.564 71.312 29.75 1 91.25 103 SER B CA 1
ATOM 4605 C C . SER B 1 103 ? -0.339 70.562 31.047 1 91.25 103 SER B C 1
ATOM 4607 O O . SER B 1 103 ? -0.954 70.875 32.062 1 91.25 103 SER B O 1
ATOM 4609 N N . GLY B 1 104 ? 0.358 69.438 31.016 1 90.69 104 GLY B N 1
ATOM 4610 C CA . GLY B 1 104 ? 0.634 68.625 32.219 1 90.69 104 GLY B CA 1
ATOM 4611 C C . GLY B 1 104 ? 1.716 69.25 33.062 1 90.69 104 GLY B C 1
ATOM 4612 O O . GLY B 1 104 ? 2.51 70.062 32.625 1 90.69 104 GLY B O 1
ATOM 4613 N N . SER B 1 105 ? 1.695 68.875 34.312 1 91.38 105 SER B N 1
ATOM 4614 C CA . SER B 1 105 ? 2.781 69.312 35.188 1 91.38 105 SER B CA 1
ATOM 4615 C C . SER B 1 105 ? 4.121 68.75 34.719 1 91.38 105 SER B C 1
ATOM 4617 O O . SER B 1 105 ? 4.223 67.562 34.375 1 91.38 105 SER B O 1
ATOM 4619 N N . TYR B 1 106 ? 5.156 69.562 34.656 1 92.19 106 TYR B N 1
ATOM 4620 C CA . TYR B 1 106 ? 6.512 69.188 34.25 1 92.19 106 TYR B CA 1
ATOM 4621 C C . TYR B 1 106 ? 6.539 68.688 32.781 1 92.19 106 TYR B C 1
ATOM 4623 O O . TYR B 1 106 ? 7.438 67.938 32.406 1 92.19 106 TYR B O 1
ATOM 4631 N N . SER B 1 107 ? 5.434 69 32.062 1 94.69 107 SER B N 1
ATOM 4632 C CA . SER B 1 107 ? 5.398 68.625 30.656 1 94.69 107 SER B CA 1
ATOM 4633 C C . SER B 1 107 ? 6.281 69.5 29.812 1 94.69 107 SER B C 1
ATOM 4635 O O . SER B 1 107 ? 6.531 70.688 30.188 1 94.69 107 SER B O 1
ATOM 4637 N N . SER B 1 108 ? 6.785 69 28.766 1 96.44 108 SER B N 1
ATOM 4638 C CA . SER B 1 108 ? 7.672 69.688 27.875 1 96.44 108 SER B CA 1
ATOM 4639 C C . SER B 1 108 ? 7.27 69.5 26.406 1 96.44 108 SER B C 1
ATOM 4641 O O . SER B 1 108 ? 7.328 68.438 25.875 1 96.44 108 SER B O 1
ATOM 4643 N N . ALA B 1 109 ? 6.879 70.438 25.75 1 97.12 109 ALA B N 1
ATOM 4644 C CA . ALA B 1 109 ? 6.594 70.438 24.328 1 97.12 109 ALA B CA 1
ATOM 4645 C C . ALA B 1 109 ? 7.637 71.25 23.562 1 97.12 109 ALA B C 1
ATOM 4647 O O . ALA B 1 109 ? 7.527 72.5 23.469 1 97.12 109 ALA B O 1
ATOM 4648 N N . GLN B 1 110 ? 8.617 70.688 23.031 1 95.19 110 GLN B N 1
ATOM 4649 C CA . GLN B 1 110 ? 9.781 71.312 22.469 1 95.19 110 GLN B CA 1
ATOM 4650 C C . GLN B 1 110 ? 9.688 71.438 20.953 1 95.19 110 GLN B C 1
ATOM 4652 O O . GLN B 1 110 ? 10.273 72.312 20.344 1 95.19 110 GLN B O 1
ATOM 4657 N N . GLY B 1 111 ? 9.133 70.375 20.359 1 93.06 111 GLY B N 1
ATOM 4658 C CA . GLY B 1 111 ? 8.961 70.438 18.906 1 93.06 111 GLY B CA 1
ATOM 4659 C C . GLY B 1 111 ? 7.941 71.5 18.469 1 93.06 111 GLY B C 1
ATOM 4660 O O . GLY B 1 111 ? 7.027 71.812 19.219 1 93.06 111 GLY B O 1
ATOM 4661 N N . SER B 1 112 ? 8.078 72 17.234 1 92.62 112 SER B N 1
ATOM 4662 C CA . SER B 1 112 ? 7.055 72.875 16.672 1 92.62 112 SER B CA 1
ATOM 4663 C C . SER B 1 112 ? 5.707 72.125 16.594 1 92.62 112 SER B C 1
ATOM 4665 O O . SER B 1 112 ? 5.629 71 16.156 1 92.62 112 SER B O 1
ATOM 4667 N N . GLN B 1 113 ? 4.605 72.875 17.172 1 90.94 113 GLN B N 1
ATOM 4668 C CA . GLN B 1 113 ? 3.234 72.312 17.156 1 90.94 113 GLN B CA 1
ATOM 4669 C C . GLN B 1 113 ? 3.102 71.062 18.016 1 90.94 113 GLN B C 1
ATOM 4671 O O . GLN B 1 113 ? 2.17 70.312 17.828 1 90.94 113 GLN B O 1
ATOM 4676 N N . ALA B 1 114 ? 4.094 70.812 18.906 1 93.75 114 ALA B N 1
ATOM 4677 C CA . ALA B 1 114 ? 4.059 69.625 19.766 1 93.75 114 ALA B CA 1
ATOM 4678 C C . ALA B 1 114 ? 3.062 69.812 20.906 1 93.75 114 ALA B C 1
ATOM 4680 O O . ALA B 1 114 ? 2.775 70.938 21.312 1 93.75 114 ALA B O 1
ATOM 4681 N N . THR B 1 115 ? 2.494 68.75 21.344 1 92.88 115 THR B N 1
ATOM 4682 C CA . THR B 1 115 ? 1.56 68.75 22.469 1 92.88 115 THR B CA 1
ATOM 4683 C C . THR B 1 115 ? 2.021 67.812 23.562 1 92.88 115 THR B C 1
ATOM 4685 O O . THR B 1 115 ? 2.262 66.625 23.297 1 92.88 115 THR B O 1
ATOM 4688 N N . ALA B 1 116 ? 2.176 68.188 24.719 1 95.56 116 ALA B N 1
ATOM 4689 C CA . ALA B 1 116 ? 2.471 67.375 25.891 1 95.56 116 ALA B CA 1
ATOM 4690 C C . ALA B 1 116 ? 1.43 67.625 26.984 1 95.56 116 ALA B C 1
ATOM 4692 O O . ALA B 1 116 ? 1.445 68.688 27.672 1 95.56 116 ALA B O 1
ATOM 4693 N N . THR B 1 117 ? 0.606 66.75 27.156 1 92.31 117 THR B N 1
ATOM 4694 C CA . THR B 1 117 ? -0.53 66.938 28.047 1 92.31 117 THR B CA 1
ATOM 4695 C C . THR B 1 117 ? -0.36 66.188 29.344 1 92.31 117 THR B C 1
ATOM 4697 O O . THR B 1 117 ? -0.983 66.5 30.359 1 92.31 117 THR B O 1
ATOM 4700 N N . GLY B 1 118 ? 0.289 65 29.328 1 91.69 118 GLY B N 1
ATOM 4701 C CA . GLY B 1 118 ? 0.502 64.188 30.516 1 91.69 118 GLY B CA 1
ATOM 4702 C C . GLY B 1 118 ? 1.541 64.812 31.453 1 91.69 118 GLY B C 1
ATOM 4703 O O . GLY B 1 118 ? 2.385 65.625 31.031 1 91.69 118 GLY B O 1
ATOM 4704 N N . ALA B 1 119 ? 1.416 64.375 32.656 1 91.19 119 ALA B N 1
ATOM 4705 C CA . ALA B 1 119 ? 2.445 64.812 33.625 1 91.19 119 ALA B CA 1
ATOM 4706 C C . ALA B 1 119 ? 3.812 64.25 33.219 1 91.19 119 ALA B C 1
ATOM 4708 O O . ALA B 1 119 ? 3.934 63.094 32.812 1 91.19 119 ALA B O 1
ATOM 4709 N N . ASN B 1 120 ? 4.844 65.062 33.281 1 93.88 120 ASN B N 1
ATOM 4710 C CA . ASN B 1 120 ? 6.219 64.688 32.969 1 93.88 120 ASN B CA 1
ATOM 4711 C C . ASN B 1 120 ? 6.352 64.188 31.531 1 93.88 120 ASN B C 1
ATOM 4713 O O . ASN B 1 120 ? 7.266 63.438 31.219 1 93.88 120 ASN B O 1
ATOM 4717 N N . SER B 1 121 ? 5.359 64.562 30.688 1 95.38 121 SER B N 1
ATOM 4718 C CA . SER B 1 121 ? 5.418 64.125 29.297 1 95.38 121 SER B CA 1
ATOM 4719 C C . SER B 1 121 ? 6.359 65 28.5 1 95.38 121 SER B C 1
ATOM 4721 O O . SER B 1 121 ? 6.645 66.188 28.906 1 95.38 121 SER B O 1
ATOM 4723 N N . SER B 1 122 ? 6.867 64.5 27.406 1 96.94 122 SER B N 1
ATOM 4724 C CA . SER B 1 122 ? 7.809 65.25 26.578 1 96.94 122 SER B CA 1
ATOM 4725 C C . SER B 1 122 ? 7.52 65 25.094 1 96.94 122 SER B C 1
ATOM 4727 O O . SER B 1 122 ? 7.52 63.875 24.625 1 96.94 122 SER B O 1
ATOM 4729 N N . ALA B 1 123 ? 7.27 65.938 24.391 1 97.25 123 ALA B N 1
ATOM 4730 C CA . ALA B 1 123 ? 7.105 65.938 22.938 1 97.25 123 ALA B CA 1
ATOM 4731 C C . ALA B 1 123 ? 8.188 66.75 22.25 1 97.25 123 ALA B C 1
ATOM 4733 O O . ALA B 1 123 ? 8.094 68 22.219 1 97.25 123 ALA B O 1
ATOM 4734 N N . THR B 1 124 ? 9.195 66.125 21.734 1 96.44 124 THR B N 1
ATOM 4735 C CA . THR B 1 124 ? 10.344 66.875 21.203 1 96.44 124 THR B CA 1
ATOM 4736 C C . THR B 1 124 ? 10.266 66.938 19.672 1 96.44 124 THR B C 1
ATOM 4738 O O . THR B 1 124 ? 10.906 67.812 19.062 1 96.44 124 THR B O 1
ATOM 4741 N N . GLY B 1 125 ? 9.672 65.938 19.062 1 93.94 125 GLY B N 1
ATOM 4742 C CA . GLY B 1 125 ? 9.531 65.938 17.609 1 93.94 125 GLY B CA 1
ATOM 4743 C C . GLY B 1 125 ? 8.57 67 17.109 1 93.94 125 GLY B C 1
ATOM 4744 O O . GLY B 1 125 ? 7.715 67.5 17.859 1 93.94 125 GLY B O 1
ATOM 4745 N N . ILE B 1 126 ? 8.672 67.375 15.828 1 93.5 126 ILE B N 1
ATOM 4746 C CA . ILE B 1 126 ? 7.719 68.25 15.172 1 93.5 126 ILE B CA 1
ATOM 4747 C C . ILE B 1 126 ? 6.359 67.562 15.07 1 93.5 126 ILE B C 1
ATOM 4749 O O . ILE B 1 126 ? 6.27 66.438 14.664 1 93.5 126 ILE B O 1
ATOM 4753 N N . ASN B 1 127 ? 5.258 68.312 15.562 1 92.25 127 ASN B N 1
ATOM 4754 C CA . ASN B 1 127 ? 3.893 67.812 15.523 1 92.25 127 ASN B CA 1
ATOM 4755 C C . ASN B 1 127 ? 3.719 66.625 16.438 1 92.25 127 ASN B C 1
ATOM 4757 O O . ASN B 1 127 ? 2.832 65.75 16.234 1 92.25 127 ASN B O 1
ATOM 4761 N N . ALA B 1 128 ? 4.609 66.375 17.406 1 94.81 128 ALA B N 1
ATOM 4762 C CA . ALA B 1 128 ? 4.562 65.188 18.281 1 94.81 128 ALA B CA 1
ATOM 4763 C C . ALA B 1 128 ? 3.531 65.375 19.391 1 94.81 128 ALA B C 1
ATOM 4765 O O . ALA B 1 128 ? 3.258 66.5 19.797 1 94.81 128 ALA B O 1
ATOM 4766 N N . THR B 1 129 ? 2.924 64.375 19.797 1 93.44 129 THR B N 1
ATOM 4767 C CA . THR B 1 129 ? 1.928 64.375 20.859 1 93.44 129 THR B CA 1
ATOM 4768 C C . THR B 1 129 ? 2.297 63.406 21.969 1 93.44 129 THR B C 1
ATOM 4770 O O . THR B 1 129 ? 2.461 62.219 21.734 1 93.44 129 THR B O 1
ATOM 4773 N N . ALA B 1 130 ? 2.383 63.812 23.156 1 95.81 130 ALA B N 1
ATOM 4774 C CA . ALA B 1 130 ? 2.607 63 24.344 1 95.81 130 ALA B CA 1
ATOM 4775 C C . ALA B 1 130 ? 1.499 63.219 25.375 1 95.81 130 ALA B C 1
ATOM 4777 O O . ALA B 1 130 ? 1.521 64.188 26.125 1 95.81 130 ALA B O 1
ATOM 4778 N N . ASN B 1 131 ? 0.636 62.312 25.438 1 92.69 131 ASN B N 1
ATOM 4779 C CA . ASN B 1 131 ? -0.58 62.531 26.219 1 92.69 131 ASN B CA 1
ATOM 4780 C C . ASN B 1 131 ? -0.521 61.844 27.578 1 92.69 131 ASN B C 1
ATOM 4782 O O . ASN B 1 131 ? -1.217 62.219 28.516 1 92.69 131 ASN B O 1
ATOM 4786 N N . GLY B 1 132 ? 0.156 60.75 27.625 1 91.19 132 GLY B N 1
ATOM 4787 C CA . GLY B 1 132 ? 0.206 59.969 28.875 1 91.19 132 GLY B CA 1
ATOM 4788 C C . GLY B 1 132 ? 1.242 60.5 29.844 1 91.19 132 GLY B C 1
ATOM 4789 O O . GLY B 1 132 ? 2.121 61.281 29.469 1 91.19 132 GLY B O 1
ATOM 4790 N N . ALA B 1 133 ? 1.058 60.094 31.047 1 91.81 133 ALA B N 1
ATOM 4791 C CA . ALA B 1 133 ? 2.082 60.406 32.031 1 91.81 133 ALA B CA 1
ATOM 4792 C C . ALA B 1 133 ? 3.432 59.812 31.641 1 91.81 133 ALA B C 1
ATOM 4794 O O . ALA B 1 133 ? 3.52 58.656 31.281 1 91.81 133 ALA B O 1
ATOM 4795 N N . PHE B 1 134 ? 4.484 60.594 31.656 1 94.12 134 PHE B N 1
ATOM 4796 C CA . PHE B 1 134 ? 5.852 60.188 31.344 1 94.12 134 PHE B CA 1
ATOM 4797 C C . PHE B 1 134 ? 5.969 59.781 29.875 1 94.12 134 PHE B C 1
ATOM 4799 O O . PHE B 1 134 ? 6.918 59.094 29.5 1 94.12 134 PHE B O 1
ATOM 4806 N N . ALA B 1 135 ? 4.93 60.062 29.047 1 96.19 135 ALA B N 1
ATOM 4807 C CA . ALA B 1 135 ? 4.973 59.719 27.625 1 96.19 135 ALA B CA 1
ATOM 4808 C C . ALA B 1 135 ? 6.039 60.531 26.906 1 96.19 135 ALA B C 1
ATOM 4810 O O . ALA B 1 135 ? 6.227 61.719 27.188 1 96.19 135 ALA B O 1
ATOM 4811 N N . ILE B 1 136 ? 6.715 59.938 26.016 1 96.88 136 ILE B N 1
ATOM 4812 C CA . ILE B 1 136 ? 7.766 60.594 25.25 1 96.88 136 ILE B CA 1
ATOM 4813 C C . ILE B 1 136 ? 7.48 60.438 23.75 1 96.88 136 ILE B C 1
ATOM 4815 O O . ILE B 1 136 ? 7.348 59.312 23.25 1 96.88 136 ILE B O 1
ATOM 4819 N N . ALA B 1 137 ? 7.355 61.406 23.031 1 97.31 137 ALA B N 1
ATOM 4820 C CA . ALA B 1 137 ? 7.227 61.438 21.578 1 97.31 137 ALA B CA 1
ATOM 4821 C C . ALA B 1 137 ? 8.383 62.219 20.953 1 97.31 137 ALA B C 1
ATOM 4823 O O . ALA B 1 137 ? 8.336 63.438 20.844 1 97.31 137 ALA B O 1
ATOM 4824 N N . ASN B 1 138 ? 9.406 61.531 20.547 1 96.69 138 ASN B N 1
ATOM 4825 C CA . ASN B 1 138 ? 10.617 62.156 20.031 1 96.69 138 ASN B CA 1
ATOM 4826 C C . ASN B 1 138 ? 10.57 62.281 18.5 1 96.69 138 ASN B C 1
ATOM 4828 O O . ASN B 1 138 ? 11.195 63.156 17.922 1 96.69 138 ASN B O 1
ATOM 4832 N N . GLY B 1 139 ? 10.023 61.281 17.875 1 94.38 139 GLY B N 1
ATOM 4833 C CA . GLY B 1 139 ? 9.938 61.312 16.422 1 94.38 139 GLY B CA 1
ATOM 4834 C C . GLY B 1 139 ? 9.023 62.406 15.906 1 94.38 139 GLY B C 1
ATOM 4835 O O . GLY B 1 139 ? 8.078 62.812 16.594 1 94.38 139 GLY B O 1
ATOM 4836 N N . ASP B 1 140 ? 9.273 62.906 14.719 1 94.62 140 ASP B N 1
ATOM 4837 C CA . ASP B 1 140 ? 8.359 63.844 14.07 1 94.62 140 ASP B CA 1
ATOM 4838 C C . ASP B 1 140 ? 7 63.188 13.812 1 94.62 140 ASP B C 1
ATOM 4840 O O . ASP B 1 140 ? 6.926 62.062 13.289 1 94.62 140 ASP B O 1
ATOM 4844 N N . SER B 1 141 ? 5.922 63.906 14.242 1 93.5 141 SER B N 1
ATOM 4845 C CA . SER B 1 141 ? 4.543 63.469 14.086 1 93.5 141 SER B CA 1
ATOM 4846 C C . SER B 1 141 ? 4.289 62.188 14.875 1 93.5 141 SER B C 1
ATOM 4848 O O . SER B 1 141 ? 3.439 61.375 14.508 1 93.5 141 SER B O 1
ATOM 4850 N N . ALA B 1 142 ? 5.117 61.875 15.891 1 94.94 142 ALA B N 1
ATOM 4851 C CA . ALA B 1 142 ? 4.941 60.719 16.75 1 94.94 142 ALA B CA 1
ATOM 4852 C C . ALA B 1 142 ? 3.85 60.969 17.797 1 94.94 142 ALA B C 1
ATOM 4854 O O . ALA B 1 142 ? 3.6 62.094 18.188 1 94.94 142 ALA B O 1
ATOM 4855 N N . THR B 1 143 ? 3.193 59.938 18.172 1 93.69 143 THR B N 1
ATOM 4856 C CA . THR B 1 143 ? 2.148 60 19.188 1 93.69 143 THR B CA 1
ATOM 4857 C C . THR B 1 143 ? 2.42 59 20.312 1 93.69 143 THR B C 1
ATOM 4859 O O . THR B 1 143 ? 2.531 57.812 20.062 1 93.69 143 THR B O 1
ATOM 4862 N N . ALA B 1 144 ? 2.514 59.406 21.469 1 95.81 144 ALA B N 1
ATOM 4863 C CA . ALA B 1 144 ? 2.627 58.562 22.672 1 95.81 144 ALA B CA 1
ATOM 4864 C C . ALA B 1 144 ? 1.477 58.875 23.641 1 95.81 144 ALA B C 1
ATOM 4866 O O . ALA B 1 144 ? 1.416 59.938 24.25 1 95.81 144 ALA B O 1
ATOM 4867 N N . THR B 1 145 ? 0.662 57.938 23.781 1 92.56 145 THR B N 1
ATOM 4868 C CA . THR B 1 145 ? -0.573 58.219 24.5 1 92.56 145 THR B CA 1
ATOM 4869 C C . THR B 1 145 ? -0.601 57.5 25.844 1 92.56 145 THR B C 1
ATOM 4871 O O . THR B 1 145 ? -1.232 57.969 26.797 1 92.56 145 THR B O 1
ATOM 4874 N N . GLY B 1 146 ? -0.054 56.312 25.938 1 91.31 146 GLY B N 1
ATOM 4875 C CA . GLY B 1 146 ? -0.057 55.562 27.172 1 91.31 146 GLY B CA 1
ATOM 4876 C C . GLY B 1 146 ? 0.952 56.062 28.188 1 91.31 146 GLY B C 1
ATOM 4877 O O . GLY B 1 146 ? 1.851 56.844 27.844 1 91.31 146 GLY B O 1
ATOM 4878 N N . ALA B 1 147 ? 0.745 55.656 29.375 1 92 147 ALA B N 1
ATOM 4879 C CA . ALA B 1 147 ? 1.711 56 30.422 1 92 147 ALA B CA 1
ATOM 4880 C C . ALA B 1 147 ? 3.09 55.438 30.094 1 92 147 ALA B C 1
ATOM 4882 O O . ALA B 1 147 ? 3.229 54.25 29.828 1 92 147 ALA B O 1
ATOM 4883 N N . SER B 1 148 ? 4.125 56.281 30.141 1 95.12 148 SER B N 1
ATOM 4884 C CA . SER B 1 148 ? 5.508 55.906 29.859 1 95.12 148 SER B CA 1
ATOM 4885 C C . SER B 1 148 ? 5.652 55.344 28.453 1 95.12 148 SER B C 1
ATOM 4887 O O . SER B 1 148 ? 6.523 54.5 28.203 1 95.12 148 SER B O 1
ATOM 4889 N N . ALA B 1 149 ? 4.625 55.656 27.562 1 96.5 149 ALA B N 1
ATOM 4890 C CA . ALA B 1 149 ? 4.754 55.281 26.156 1 96.5 149 ALA B CA 1
ATOM 4891 C C . ALA B 1 149 ? 5.887 56.031 25.484 1 96.5 149 ALA B C 1
ATOM 4893 O O . ALA B 1 149 ? 6.121 57.219 25.797 1 96.5 149 ALA B O 1
ATOM 4894 N N . ASN B 1 150 ? 6.559 55.438 24.609 1 97.94 150 ASN B N 1
ATOM 4895 C CA . ASN B 1 150 ? 7.695 56.031 23.922 1 97.94 150 ASN B CA 1
ATOM 4896 C C . ASN B 1 150 ? 7.555 55.906 22.406 1 97.94 150 ASN B C 1
ATOM 4898 O O . ASN B 1 150 ? 7.645 54.781 21.859 1 97.94 150 ASN B O 1
ATOM 4902 N N . ALA B 1 151 ? 7.332 56.844 21.734 1 97.62 151 ALA B N 1
ATOM 4903 C CA . ALA B 1 151 ? 7.305 56.906 20.266 1 97.62 151 ALA B CA 1
ATOM 4904 C C . ALA B 1 151 ? 8.531 57.656 19.734 1 97.62 151 ALA B C 1
ATOM 4906 O O . ALA B 1 151 ? 8.516 58.875 19.625 1 97.62 151 ALA B O 1
ATOM 4907 N N . ASP B 1 152 ? 9.523 57 19.422 1 97 152 ASP B N 1
ATOM 4908 C CA . ASP B 1 152 ? 10.812 57.562 19.062 1 97 152 ASP B CA 1
ATOM 4909 C C . ASP B 1 152 ? 10.938 57.719 17.547 1 97 152 ASP B C 1
ATOM 4911 O O . ASP B 1 152 ? 11.633 58.594 17.047 1 97 152 ASP B O 1
ATOM 4915 N N . GLY B 1 153 ? 10.43 56.688 16.844 1 93.56 153 GLY B N 1
ATOM 4916 C CA . GLY B 1 153 ? 10.484 56.75 15.391 1 93.56 153 GLY B CA 1
ATOM 4917 C C . GLY B 1 153 ? 9.617 57.844 14.797 1 93.56 153 GLY B C 1
ATOM 4918 O O . GLY B 1 153 ? 8.609 58.25 15.398 1 93.56 153 GLY B O 1
ATOM 4919 N N . ALA B 1 154 ? 9.945 58.312 13.648 1 93.94 154 ALA B N 1
ATOM 4920 C CA . ALA B 1 154 ? 9.094 59.25 12.93 1 93.94 154 ALA B CA 1
ATOM 4921 C C . ALA B 1 154 ? 7.738 58.656 12.602 1 93.94 154 ALA B C 1
ATOM 4923 O O . ALA B 1 154 ? 7.668 57.5 12.148 1 93.94 154 ALA B O 1
ATOM 4924 N N . THR B 1 155 ? 6.664 59.438 12.883 1 92 155 THR B N 1
ATOM 4925 C CA . THR B 1 155 ? 5.285 59.031 12.617 1 92 155 THR B CA 1
ATOM 4926 C C . THR B 1 155 ? 4.914 57.781 13.414 1 92 155 THR B C 1
ATOM 4928 O O . THR B 1 155 ? 3.992 57.062 13.039 1 92 155 THR B O 1
ATOM 4931 N N . ALA B 1 156 ? 5.676 57.438 14.469 1 95.06 156 ALA B N 1
ATOM 4932 C CA . ALA B 1 156 ? 5.418 56.281 15.297 1 95.06 156 ALA B CA 1
ATOM 4933 C C . ALA B 1 156 ? 4.246 56.5 16.25 1 95.06 156 ALA B C 1
ATOM 4935 O O . ALA B 1 156 ? 3.957 57.656 16.609 1 95.06 156 ALA B O 1
ATOM 4936 N N . THR B 1 157 ? 3.566 55.5 16.609 1 93.88 157 THR B N 1
ATOM 4937 C CA . THR B 1 157 ? 2.439 55.594 17.531 1 93.88 157 THR B CA 1
ATOM 4938 C C . THR B 1 157 ? 2.615 54.594 18.688 1 93.88 157 THR B C 1
ATOM 4940 O O . THR B 1 157 ? 2.701 53.375 18.453 1 93.88 157 THR B O 1
ATOM 4943 N N . ALA B 1 158 ? 2.676 55 19.812 1 96.19 158 ALA B N 1
ATOM 4944 C CA . ALA B 1 158 ? 2.703 54.188 21.031 1 96.19 158 ALA B CA 1
ATOM 4945 C C . ALA B 1 158 ? 1.499 54.5 21.922 1 96.19 158 ALA B C 1
ATOM 4947 O O . ALA B 1 158 ? 1.424 55.562 22.516 1 96.19 158 ALA B O 1
ATOM 4948 N N . THR B 1 159 ? 0.663 53.594 22.031 1 93.25 159 THR B N 1
ATOM 4949 C CA . THR B 1 159 ? -0.597 53.906 22.688 1 93.25 159 THR B CA 1
ATOM 4950 C C . THR B 1 159 ? -0.717 53.188 24.031 1 93.25 159 THR B C 1
ATOM 4952 O O . THR B 1 159 ? -1.438 53.625 24.922 1 93.25 159 THR B O 1
ATOM 4955 N N . GLY B 1 160 ? -0.219 51.969 24.109 1 92.56 160 GLY B N 1
ATOM 4956 C CA . GLY B 1 160 ? -0.279 51.219 25.359 1 92.56 160 GLY B CA 1
ATOM 4957 C C . GLY B 1 160 ? 0.688 51.719 26.406 1 92.56 160 GLY B C 1
ATOM 4958 O O . GLY B 1 160 ? 1.634 52.438 26.094 1 92.56 160 GLY B O 1
ATOM 4959 N N . ALA B 1 161 ? 0.403 51.406 27.594 1 92.56 161 ALA B N 1
ATOM 4960 C CA . ALA B 1 161 ? 1.34 51.75 28.656 1 92.56 161 ALA B CA 1
ATOM 4961 C C . ALA B 1 161 ? 2.691 51.094 28.453 1 92.56 161 ALA B C 1
ATOM 4963 O O . ALA B 1 161 ? 2.756 49.938 28.047 1 92.56 161 ALA B O 1
ATOM 4964 N N . VAL B 1 162 ? 3.775 51.781 28.656 1 94.81 162 VAL B N 1
ATOM 4965 C CA . VAL B 1 162 ? 5.156 51.344 28.547 1 94.81 162 VAL B CA 1
ATOM 4966 C C . VAL B 1 162 ? 5.406 50.781 27.141 1 94.81 162 VAL B C 1
ATOM 4968 O O . VAL B 1 162 ? 6.238 49.906 26.969 1 94.81 162 VAL B O 1
ATOM 4971 N N . SER B 1 163 ? 4.539 51.125 26.156 1 96.12 163 SER B N 1
ATOM 4972 C CA . SER B 1 163 ? 4.742 50.688 24.781 1 96.12 163 SER B CA 1
ATOM 4973 C C . SER B 1 163 ? 5.883 51.469 24.125 1 96.12 163 SER B C 1
ATOM 4975 O O . SER B 1 163 ? 6.148 52.625 24.484 1 96.12 163 SER B O 1
ATOM 4977 N N . ASN B 1 164 ? 6.605 50.875 23.25 1 97.88 164 ASN B N 1
ATOM 4978 C CA . ASN B 1 164 ? 7.75 51.438 22.562 1 97.88 164 ASN B CA 1
ATOM 4979 C C . ASN B 1 164 ? 7.605 51.344 21.047 1 97.88 164 ASN B C 1
ATOM 4981 O O . ASN B 1 164 ? 7.727 50.25 20.484 1 97.88 164 ASN B O 1
ATOM 4985 N N . ALA B 1 165 ? 7.344 52.281 20.391 1 97.75 165 ALA B N 1
ATOM 4986 C CA . ALA B 1 165 ? 7.383 52.406 18.938 1 97.75 165 ALA B CA 1
ATOM 4987 C C . ALA B 1 165 ? 8.656 53.094 18.469 1 97.75 165 ALA B C 1
ATOM 4989 O O . ALA B 1 165 ? 8.688 54.312 18.344 1 97.75 165 ALA B O 1
ATOM 4990 N N . LEU B 1 166 ? 9.727 52.406 18.203 1 96.62 166 LEU B N 1
ATOM 4991 C CA . LEU B 1 166 ? 11.055 52.938 17.984 1 96.62 166 LEU B CA 1
ATOM 4992 C C . LEU B 1 166 ? 11.367 53.062 16.5 1 96.62 166 LEU B C 1
ATOM 4994 O O . LEU B 1 166 ? 12.18 53.906 16.094 1 96.62 166 LEU B O 1
ATOM 4998 N N . GLY B 1 167 ? 10.828 52.125 15.711 1 94.31 167 GLY B N 1
ATOM 4999 C CA . GLY B 1 167 ? 11.016 52.219 14.266 1 94.31 167 GLY B CA 1
ATOM 5000 C C . GLY B 1 167 ? 10.211 53.312 13.625 1 94.31 167 GLY B C 1
ATOM 5001 O O . GLY B 1 167 ? 9.234 53.812 14.203 1 94.31 167 GLY B O 1
ATOM 5002 N N . ALA B 1 168 ? 10.594 53.719 12.43 1 94.56 168 ALA B N 1
ATOM 5003 C CA . ALA B 1 168 ? 9.805 54.688 11.664 1 94.56 168 ALA B CA 1
ATOM 5004 C C . ALA B 1 168 ? 8.445 54.094 11.289 1 94.56 168 ALA B C 1
ATOM 5006 O O . ALA B 1 168 ? 8.359 52.969 10.828 1 94.56 168 ALA B O 1
ATOM 5007 N N . SER B 1 169 ? 7.375 54.906 11.578 1 93.38 169 SER B N 1
ATOM 5008 C CA . SER B 1 169 ? 6 54.531 11.266 1 93.38 169 SER B CA 1
ATOM 5009 C C . SER B 1 169 ? 5.578 53.281 12.023 1 93.38 169 SER B C 1
ATOM 5011 O O . SER B 1 169 ? 4.719 52.531 11.562 1 93.38 169 SER B O 1
ATOM 5013 N N . ALA B 1 170 ? 6.266 52.938 13.117 1 95.62 170 ALA B N 1
ATOM 5014 C CA . ALA B 1 170 ? 5.949 51.781 13.938 1 95.62 170 ALA B CA 1
ATOM 5015 C C . ALA B 1 170 ? 4.727 52.031 14.812 1 95.62 170 ALA B C 1
ATOM 5017 O O . ALA B 1 170 ? 4.449 53.188 15.18 1 95.62 170 ALA B O 1
ATOM 5018 N N . THR B 1 171 ? 3.984 51.031 15.117 1 94.38 171 THR B N 1
ATOM 5019 C CA . THR B 1 171 ? 2.811 51.125 15.977 1 94.38 171 THR B CA 1
ATOM 5020 C C . THR B 1 171 ? 2.9 50.125 17.125 1 94.38 171 THR B C 1
ATOM 5022 O O . THR B 1 171 ? 3.02 48.938 16.906 1 94.38 171 THR B O 1
ATOM 5025 N N . ALA B 1 172 ? 2.848 50.531 18.281 1 96.38 172 ALA B N 1
ATOM 5026 C CA . ALA B 1 172 ? 2.803 49.719 19.484 1 96.38 172 ALA B CA 1
ATOM 5027 C C . ALA B 1 172 ? 1.573 50.031 20.328 1 96.38 172 ALA B C 1
ATOM 5029 O O . ALA B 1 172 ? 1.501 51.094 20.938 1 96.38 172 ALA B O 1
ATOM 5030 N N . THR B 1 173 ? 0.719 49.125 20.438 1 93.75 173 THR B N 1
ATOM 5031 C CA . THR B 1 173 ? -0.567 49.5 21.016 1 93.75 173 THR B CA 1
ATOM 5032 C C . THR B 1 173 ? -0.804 48.75 22.328 1 93.75 173 THR B C 1
ATOM 5034 O O . THR B 1 173 ? -1.621 49.188 23.141 1 93.75 173 THR B O 1
ATOM 5037 N N . GLY B 1 174 ? -0.263 47.562 22.484 1 92.62 174 GLY B N 1
ATOM 5038 C CA . GLY B 1 174 ? -0.456 46.812 23.703 1 92.62 174 GLY B CA 1
ATOM 5039 C C . GLY B 1 174 ? 0.456 47.25 24.844 1 92.62 174 GLY B C 1
ATOM 5040 O O . GLY B 1 174 ? 1.413 48 24.625 1 92.62 174 GLY B O 1
ATOM 5041 N N . TRP B 1 175 ? 0.148 46.812 26 1 92.94 175 TRP B N 1
ATOM 5042 C CA . TRP B 1 175 ? 1.003 47.062 27.156 1 92.94 175 TRP B CA 1
ATOM 5043 C C . TRP B 1 175 ? 2.398 46.469 26.938 1 92.94 175 TRP B C 1
ATOM 5045 O O . TRP B 1 175 ? 2.543 45.312 26.562 1 92.94 175 TRP B O 1
ATOM 5055 N N . ARG B 1 176 ? 3.412 47.219 27.094 1 95 176 ARG B N 1
ATOM 5056 C CA . ARG B 1 176 ? 4.809 46.812 26.984 1 95 176 ARG B CA 1
ATOM 5057 C C . ARG B 1 176 ? 5.117 46.281 25.594 1 95 176 ARG B C 1
ATOM 5059 O O . ARG B 1 176 ? 6.008 45.438 25.438 1 95 176 ARG B O 1
ATOM 5066 N N . SER B 1 177 ? 4.215 46.625 24.656 1 96.12 177 SER B N 1
ATOM 5067 C CA . SER B 1 177 ? 4.492 46.219 23.281 1 96.12 177 SER B CA 1
ATOM 5068 C C . SER B 1 177 ? 5.672 47 22.703 1 96.12 177 SER B C 1
ATOM 5070 O O . SER B 1 177 ? 5.926 48.125 23.094 1 96.12 177 SER B O 1
ATOM 5072 N N . ALA B 1 178 ? 6.387 46.406 21.828 1 97.81 178 ALA B N 1
ATOM 5073 C CA . ALA B 1 178 ? 7.559 47.031 21.219 1 97.81 178 ALA B CA 1
ATOM 5074 C C . ALA B 1 178 ? 7.551 46.844 19.703 1 97.81 178 ALA B C 1
ATOM 5076 O O . ALA B 1 178 ? 7.602 45.719 19.219 1 97.81 178 ALA B O 1
ATOM 5077 N N . ALA B 1 179 ? 7.418 47.75 18.984 1 97.75 179 ALA B N 1
ATOM 5078 C CA . ALA B 1 179 ? 7.602 47.812 17.547 1 97.75 179 ALA B CA 1
ATOM 5079 C C . ALA B 1 179 ? 8.898 48.531 17.172 1 97.75 179 ALA B C 1
ATOM 5081 O O . ALA B 1 179 ? 8.93 49.75 17.062 1 97.75 179 ALA B O 1
ATOM 5082 N N . THR B 1 180 ? 9.984 47.844 17.031 1 97.06 180 THR B N 1
ATOM 5083 C CA . THR B 1 180 ? 11.297 48.438 16.828 1 97.06 180 THR B CA 1
ATOM 5084 C C . THR B 1 180 ? 11.672 48.469 15.352 1 97.06 180 THR B C 1
ATOM 5086 O O . THR B 1 180 ? 12.555 49.219 14.938 1 97.06 180 THR B O 1
ATOM 5089 N N . GLY B 1 181 ? 11.141 47.5 14.586 1 95.12 181 GLY B N 1
ATOM 5090 C CA . GLY B 1 181 ? 11.359 47.531 13.148 1 95.12 181 GLY B CA 1
ATOM 5091 C C . GLY B 1 181 ? 10.625 48.656 12.453 1 95.12 181 GLY B C 1
ATOM 5092 O O . GLY B 1 181 ? 9.633 49.156 12.977 1 95.12 181 GLY B O 1
ATOM 5093 N N . ASP B 1 182 ? 11.062 49.031 11.305 1 94.88 182 ASP B N 1
ATOM 5094 C CA . ASP B 1 182 ? 10.367 50.031 10.5 1 94.88 182 ASP B CA 1
ATOM 5095 C C . ASP B 1 182 ? 8.992 49.531 10.062 1 94.88 182 ASP B C 1
ATOM 5097 O O . ASP B 1 182 ? 8.867 48.406 9.562 1 94.88 182 ASP B O 1
ATOM 5101 N N . SER B 1 183 ? 7.945 50.438 10.328 1 93.94 183 SER B N 1
ATOM 5102 C CA . SER B 1 183 ? 6.562 50.156 9.953 1 93.94 183 SER B CA 1
ATOM 5103 C C . SER B 1 183 ? 6.07 48.844 10.602 1 93.94 183 SER B C 1
ATOM 5105 O O . SER B 1 183 ? 5.242 48.156 10.031 1 93.94 183 SER B O 1
ATOM 5107 N N . ALA B 1 184 ? 6.691 48.438 11.703 1 95.31 184 ALA B N 1
ATOM 5108 C CA . ALA B 1 184 ? 6.273 47.25 12.453 1 95.31 184 ALA B CA 1
ATOM 5109 C C . ALA B 1 184 ? 5.043 47.531 13.305 1 95.31 184 ALA B C 1
ATOM 5111 O O . ALA B 1 184 ? 4.797 48.688 13.68 1 95.31 184 ALA B O 1
ATOM 5112 N N . THR B 1 185 ? 4.277 46.562 13.578 1 94.75 185 THR B N 1
ATOM 5113 C CA . THR B 1 185 ? 3.078 46.688 14.398 1 94.75 185 THR B CA 1
ATOM 5114 C C . THR B 1 185 ? 3.1 45.688 15.539 1 94.75 185 THR B C 1
ATOM 5116 O O . THR B 1 185 ? 3.174 44.469 15.312 1 94.75 185 THR B O 1
ATOM 5119 N N . ALA B 1 186 ? 3.045 46.094 16.688 1 96.44 186 ALA B N 1
ATOM 5120 C CA . ALA B 1 186 ? 2.918 45.281 17.891 1 96.44 186 ALA B CA 1
ATOM 5121 C C . ALA B 1 186 ? 1.637 45.625 18.656 1 96.44 186 ALA B C 1
ATOM 5123 O O . ALA B 1 186 ? 1.535 46.656 19.266 1 96.44 186 ALA B O 1
ATOM 5124 N N . THR B 1 187 ? 0.768 44.75 18.656 1 93 187 THR B N 1
ATOM 5125 C CA . THR B 1 187 ? -0.541 45.094 19.188 1 93 187 THR B CA 1
ATOM 5126 C C . THR B 1 187 ? -0.809 44.344 20.5 1 93 187 THR B C 1
ATOM 5128 O O . THR B 1 187 ? -1.577 44.812 21.344 1 93 187 THR B O 1
ATOM 5131 N N . GLY B 1 188 ? -0.338 43.125 20.641 1 92.31 188 GLY B N 1
ATOM 5132 C CA . GLY B 1 188 ? -0.548 42.375 21.859 1 92.31 188 GLY B CA 1
ATOM 5133 C C . GLY B 1 188 ? 0.276 42.875 23.031 1 92.31 188 GLY B C 1
ATOM 5134 O O . GLY B 1 188 ? 1.276 43.562 22.844 1 92.31 188 GLY B O 1
ATOM 5135 N N . ALA B 1 189 ? -0.169 42.562 24.188 1 92.62 189 ALA B N 1
ATOM 5136 C CA . ALA B 1 189 ? 0.614 42.875 25.375 1 92.62 189 ALA B CA 1
ATOM 5137 C C . ALA B 1 189 ? 1.978 42.188 25.328 1 92.62 189 ALA B C 1
ATOM 5139 O O . ALA B 1 189 ? 2.078 41.031 24.984 1 92.62 189 ALA B O 1
ATOM 5140 N N . ALA B 1 190 ? 3.008 42.938 25.625 1 94.75 190 ALA B N 1
ATOM 5141 C CA . ALA B 1 190 ? 4.379 42.438 25.688 1 94.75 190 ALA B CA 1
ATOM 5142 C C . ALA B 1 190 ? 4.82 41.875 24.344 1 94.75 190 ALA B C 1
ATOM 5144 O O . ALA B 1 190 ? 5.691 41 24.281 1 94.75 190 ALA B O 1
ATOM 5145 N N . SER B 1 191 ? 4.078 42.219 23.234 1 95.81 191 SER B N 1
ATOM 5146 C CA . SER B 1 191 ? 4.453 41.75 21.906 1 95.81 191 SER B CA 1
ATOM 5147 C C . SER B 1 191 ? 5.684 42.5 21.391 1 95.81 191 SER B C 1
ATOM 5149 O O . SER B 1 191 ? 5.984 43.594 21.859 1 95.81 191 SER B O 1
ATOM 5151 N N . ASN B 1 192 ? 6.406 41.875 20.531 1 98.12 192 ASN B N 1
ATOM 5152 C CA . ASN B 1 192 ? 7.637 42.438 19.984 1 98.12 192 ASN B CA 1
ATOM 5153 C C . ASN B 1 192 ? 7.695 42.312 18.469 1 98.12 192 ASN B C 1
ATOM 5155 O O . ASN B 1 192 ? 7.859 41.188 17.953 1 98.12 192 ASN B O 1
ATOM 5159 N N . ALA B 1 193 ? 7.547 43.25 17.766 1 97.75 193 ALA B N 1
ATOM 5160 C CA . ALA B 1 193 ? 7.738 43.281 16.312 1 97.75 193 ALA B CA 1
ATOM 5161 C C . ALA B 1 193 ? 9.055 43.969 15.953 1 97.75 193 ALA B C 1
ATOM 5163 O O . ALA B 1 193 ? 9.125 45.188 15.844 1 97.75 193 ALA B O 1
ATOM 5164 N N . ALA B 1 194 ? 10.078 43.25 15.773 1 97 194 ALA B N 1
ATOM 5165 C CA . ALA B 1 194 ? 11.422 43.781 15.609 1 97 194 ALA B CA 1
ATOM 5166 C C . ALA B 1 194 ? 11.812 43.875 14.133 1 97 194 ALA B C 1
ATOM 5168 O O . ALA B 1 194 ? 12.68 44.656 13.75 1 97 194 ALA B O 1
ATOM 5169 N N . GLY B 1 195 ? 11.32 42.906 13.336 1 94.44 195 GLY B N 1
ATOM 5170 C CA . GLY B 1 195 ? 11.609 42.938 11.914 1 94.44 195 GLY B CA 1
ATOM 5171 C C . GLY B 1 195 ? 10.953 44.125 11.195 1 94.44 195 GLY B C 1
ATOM 5172 O O . GLY B 1 195 ? 9.938 44.625 11.648 1 94.44 195 GLY B O 1
ATOM 5173 N N . THR B 1 196 ? 11.484 44.5 10.094 1 94.5 196 THR B N 1
ATOM 5174 C CA . THR B 1 196 ? 10.844 45.469 9.227 1 94.5 196 THR B CA 1
ATOM 5175 C C . THR B 1 196 ? 9.523 44.938 8.68 1 94.5 196 THR B C 1
ATOM 5177 O O . THR B 1 196 ? 9.453 43.781 8.227 1 94.5 196 THR B O 1
ATOM 5180 N N . PHE B 1 197 ? 8.406 45.781 8.805 1 91.5 197 PHE B N 1
ATOM 5181 C CA . PHE B 1 197 ? 7.066 45.438 8.328 1 91.5 197 PHE B CA 1
ATOM 5182 C C . PHE B 1 197 ? 6.504 44.25 9.07 1 91.5 197 PHE B C 1
ATOM 5184 O O . PHE B 1 197 ? 5.621 43.531 8.562 1 91.5 197 PHE B O 1
ATOM 5191 N N . ALA B 1 198 ? 7.051 43.906 10.234 1 95.19 198 ALA B N 1
ATOM 5192 C CA . ALA B 1 198 ? 6.613 42.75 11.016 1 95.19 198 ALA B CA 1
ATOM 5193 C C . ALA B 1 198 ? 5.344 43.062 11.805 1 95.19 198 ALA B C 1
ATOM 5195 O O . ALA B 1 198 ? 5.086 44.219 12.133 1 95.19 198 ALA B O 1
ATOM 5196 N N . THR B 1 199 ? 4.582 42.094 12.062 1 94.06 199 THR B N 1
ATOM 5197 C CA . THR B 1 199 ? 3.373 42.219 12.867 1 94.06 199 THR B CA 1
ATOM 5198 C C . THR B 1 199 ? 3.383 41.219 14.016 1 94.06 199 THR B C 1
ATOM 5200 O O . THR B 1 199 ? 3.496 40 13.797 1 94.06 199 THR B O 1
ATOM 5203 N N . ALA B 1 200 ? 3.256 41.625 15.164 1 96.19 200 ALA B N 1
ATOM 5204 C CA . ALA B 1 200 ? 3.061 40.812 16.375 1 96.19 200 ALA B CA 1
ATOM 5205 C C . ALA B 1 200 ? 1.741 41.156 17.047 1 96.19 200 ALA B C 1
ATOM 5207 O O . ALA B 1 200 ? 1.64 42.188 17.734 1 96.19 200 ALA B O 1
ATOM 5208 N N . ALA B 1 201 ? 0.859 40.312 16.969 1 92.31 201 ALA B N 1
ATOM 5209 C CA . ALA B 1 201 ? -0.49 40.688 17.375 1 92.31 201 ALA B CA 1
ATOM 5210 C C . ALA B 1 201 ? -0.88 40 18.672 1 92.31 201 ALA B C 1
ATOM 5212 O O . ALA B 1 201 ? -1.733 40.469 19.422 1 92.31 201 ALA B O 1
ATOM 5213 N N . GLY B 1 202 ? -0.352 38.812 18.938 1 91.75 202 GLY B N 1
ATOM 5214 C CA . GLY B 1 202 ? -0.687 38.094 20.156 1 91.75 202 GLY B CA 1
ATOM 5215 C C . GLY B 1 202 ? 0.111 38.531 21.359 1 91.75 202 GLY B C 1
ATOM 5216 O O . GLY B 1 202 ? 1.11 39.25 21.219 1 91.75 202 GLY B O 1
ATOM 5217 N N . VAL B 1 203 ? -0.365 38.156 22.484 1 93.12 203 VAL B N 1
ATOM 5218 C CA . VAL B 1 203 ? 0.356 38.469 23.719 1 93.12 203 VAL B CA 1
ATOM 5219 C C . VAL B 1 203 ? 1.723 37.812 23.703 1 93.12 203 VAL B C 1
ATOM 5221 O O . VAL B 1 203 ? 1.832 36.625 23.359 1 93.12 203 VAL B O 1
ATOM 5224 N N . SER B 1 204 ? 2.756 38.531 24.047 1 95.12 204 SER B N 1
ATOM 5225 C CA . SER B 1 204 ? 4.133 38.062 24.141 1 95.12 204 SER B CA 1
ATOM 5226 C C . SER B 1 204 ? 4.59 37.438 22.828 1 95.12 204 SER B C 1
ATOM 5228 O O . SER B 1 204 ? 5.422 36.531 22.844 1 95.12 204 SER B O 1
ATOM 5230 N N . SER B 1 205 ? 3.838 37.719 21.734 1 95.56 205 SER B N 1
ATOM 5231 C CA . SER B 1 205 ? 4.273 37.25 20.422 1 95.56 205 SER B CA 1
ATOM 5232 C C . SER B 1 205 ? 5.52 38 19.953 1 95.56 205 SER B C 1
ATOM 5234 O O . SER B 1 205 ? 5.793 39.125 20.406 1 95.56 205 SER B O 1
ATOM 5236 N N . ALA B 1 206 ? 6.277 37.406 19.109 1 97.5 206 ALA B N 1
ATOM 5237 C CA . ALA B 1 206 ? 7.508 38 18.594 1 97.5 206 ALA B CA 1
ATOM 5238 C C . ALA B 1 206 ? 7.633 37.812 17.094 1 97.5 206 ALA B C 1
ATOM 5240 O O . ALA B 1 206 ? 7.68 36.656 16.609 1 97.5 206 ALA B O 1
ATOM 5241 N N . ALA B 1 207 ? 7.605 38.75 16.344 1 97.38 207 ALA B N 1
ATOM 5242 C CA . ALA B 1 207 ? 7.914 38.75 14.914 1 97.38 207 ALA B CA 1
ATOM 5243 C C . ALA B 1 207 ? 9.258 39.438 14.648 1 97.38 207 ALA B C 1
ATOM 5245 O O . ALA B 1 207 ? 9.32 40.656 14.523 1 97.38 207 ALA B O 1
ATOM 5246 N N . THR B 1 208 ? 10.336 38.719 14.602 1 97.12 208 THR B N 1
ATOM 5247 C CA . THR B 1 208 ? 11.672 39.312 14.539 1 97.12 208 THR B CA 1
ATOM 5248 C C . THR B 1 208 ? 12.211 39.281 13.117 1 97.12 208 THR B C 1
ATOM 5250 O O . THR B 1 208 ? 13.148 40.031 12.789 1 97.12 208 THR B O 1
ATOM 5253 N N . GLY B 1 209 ? 11.742 38.344 12.289 1 94.94 209 GLY B N 1
ATOM 5254 C CA . GLY B 1 209 ? 12.117 38.344 10.891 1 94.94 209 GLY B CA 1
ATOM 5255 C C . GLY B 1 209 ? 11.477 39.5 10.117 1 94.94 209 GLY B C 1
ATOM 5256 O O . GLY B 1 209 ? 10.422 40 10.516 1 94.94 209 GLY B O 1
ATOM 5257 N N . ASN B 1 210 ? 12.07 39.906 9.047 1 95.69 210 ASN B N 1
ATOM 5258 C CA . ASN B 1 210 ? 11.438 40.875 8.156 1 95.69 210 ASN B CA 1
ATOM 5259 C C . ASN B 1 210 ? 10.172 40.312 7.523 1 95.69 210 ASN B C 1
ATOM 5261 O O . ASN B 1 210 ? 10.141 39.156 7.121 1 95.69 210 ASN B O 1
ATOM 5265 N N . TYR B 1 211 ? 9.102 41.156 7.492 1 92.06 211 TYR B N 1
ATOM 5266 C CA . TYR B 1 211 ? 7.82 40.781 6.895 1 92.06 211 TYR B CA 1
ATOM 5267 C C . TYR B 1 211 ? 7.164 39.656 7.656 1 92.06 211 TYR B C 1
ATOM 5269 O O . TYR B 1 211 ? 6.285 38.969 7.125 1 92.06 211 TYR B O 1
ATOM 5277 N N . ALA B 1 212 ? 7.609 39.344 8.891 1 95 212 ALA B N 1
ATOM 5278 C CA . ALA B 1 212 ? 7.105 38.219 9.664 1 95 212 ALA B CA 1
ATOM 5279 C C . ALA B 1 212 ? 5.793 38.562 10.359 1 95 212 ALA B C 1
ATOM 5281 O O . ALA B 1 212 ? 5.551 39.75 10.68 1 95 212 ALA B O 1
ATOM 5282 N N . THR B 1 213 ? 4.977 37.594 10.57 1 93.81 213 THR B N 1
ATOM 5283 C CA . THR B 1 213 ? 3.707 37.781 11.266 1 93.81 213 THR B CA 1
ATOM 5284 C C . THR B 1 213 ? 3.551 36.75 12.383 1 93.81 213 THR B C 1
ATOM 5286 O O . THR B 1 213 ? 3.639 35.562 12.148 1 93.81 213 THR B O 1
ATOM 5289 N N . ALA B 1 214 ? 3.346 37.188 13.531 1 95.88 214 ALA B N 1
ATOM 5290 C CA . ALA B 1 214 ? 3.041 36.375 14.703 1 95.88 214 ALA B CA 1
ATOM 5291 C C . ALA B 1 214 ? 1.715 36.781 15.336 1 95.88 214 ALA B C 1
ATOM 5293 O O . ALA B 1 214 ? 1.614 37.844 15.93 1 95.88 214 ALA B O 1
ATOM 5294 N N . THR B 1 215 ? 0.786 35.938 15.273 1 92.94 215 THR B N 1
ATOM 5295 C CA . THR B 1 215 ? -0.544 36.406 15.664 1 92.94 215 THR B CA 1
ATOM 5296 C C . THR B 1 215 ? -1.02 35.688 16.922 1 92.94 215 THR B C 1
ATOM 5298 O O . THR B 1 215 ? -1.888 36.188 17.641 1 92.94 215 THR B O 1
ATOM 5301 N N . GLY B 1 216 ? -0.622 34.438 17.141 1 91.69 216 GLY B N 1
ATOM 5302 C CA . GLY B 1 216 ? -1.019 33.719 18.344 1 91.69 216 GLY B CA 1
ATOM 5303 C C . GLY B 1 216 ? -0.252 34.125 19.578 1 91.69 216 GLY B C 1
ATOM 5304 O O . GLY B 1 216 ? 0.792 34.781 19.484 1 91.69 216 GLY B O 1
ATOM 5305 N N . ALA B 1 217 ? -0.796 33.812 20.703 1 92.5 217 ALA B N 1
ATOM 5306 C CA . ALA B 1 217 ? -0.085 34.062 21.953 1 92.5 217 ALA B CA 1
ATOM 5307 C C . ALA B 1 217 ? 1.244 33.312 21.984 1 92.5 217 ALA B C 1
ATOM 5309 O O . ALA B 1 217 ? 1.317 32.156 21.594 1 92.5 217 ALA B O 1
ATOM 5310 N N . TYR B 1 218 ? 2.314 33.969 22.406 1 94.44 218 TYR B N 1
ATOM 5311 C CA . TYR B 1 218 ? 3.65 33.406 22.562 1 94.44 218 TYR B CA 1
ATOM 5312 C C . TYR B 1 218 ? 4.188 32.906 21.219 1 94.44 218 TYR B C 1
ATOM 5314 O O . TYR B 1 218 ? 5.141 32.125 21.188 1 94.44 218 TYR B O 1
ATOM 5322 N N . SER B 1 219 ? 3.441 33.25 20.078 1 95.56 219 SER B N 1
ATOM 5323 C CA . SER B 1 219 ? 3.922 32.812 18.766 1 95.56 219 SER B CA 1
ATOM 5324 C C . SER B 1 219 ? 5.207 33.531 18.391 1 95.56 219 SER B C 1
ATOM 5326 O O . SER B 1 219 ? 5.422 34.688 18.781 1 95.56 219 SER B O 1
ATOM 5328 N N . VAL B 1 220 ? 6.074 32.906 17.688 1 97.5 220 VAL B N 1
ATOM 5329 C CA . VAL B 1 220 ? 7.359 33.469 17.281 1 97.5 220 VAL B CA 1
ATOM 5330 C C . VAL B 1 220 ? 7.543 33.281 15.781 1 97.5 220 VAL B C 1
ATOM 5332 O O . VAL B 1 220 ? 7.527 32.156 15.273 1 97.5 220 VAL B O 1
ATOM 5335 N N . ALA B 1 221 ? 7.621 34.25 15.047 1 97.25 221 ALA B N 1
ATOM 5336 C CA . ALA B 1 221 ? 8.008 34.281 13.633 1 97.25 221 ALA B CA 1
ATOM 5337 C C . ALA B 1 221 ? 9.406 34.875 13.461 1 97.25 221 ALA B C 1
ATOM 5339 O O . ALA B 1 221 ? 9.562 36.094 13.414 1 97.25 221 ALA B O 1
ATOM 5340 N N . GLN B 1 222 ? 10.391 34.094 13.391 1 97.25 222 GLN B N 1
ATOM 5341 C CA . GLN B 1 222 ? 11.789 34.531 13.383 1 97.25 222 GLN B CA 1
ATOM 5342 C C . GLN B 1 222 ? 12.32 34.656 11.961 1 97.25 222 GLN B C 1
ATOM 5344 O O . GLN B 1 222 ? 13.156 35.531 11.672 1 97.25 222 GLN B O 1
ATOM 5349 N N . GLY B 1 223 ? 11.961 33.656 11.133 1 93.69 223 GLY B N 1
ATOM 5350 C CA . GLY B 1 223 ? 12.414 33.719 9.75 1 93.69 223 GLY B CA 1
ATOM 5351 C C . GLY B 1 223 ? 11.828 34.875 8.977 1 93.69 223 GLY B C 1
ATOM 5352 O O . GLY B 1 223 ? 10.75 35.375 9.305 1 93.69 223 GLY B O 1
ATOM 5353 N N . SER B 1 224 ? 12.523 35.312 7.957 1 95.19 224 SER B N 1
ATOM 5354 C CA . SER B 1 224 ? 11.961 36.312 7.055 1 95.19 224 SER B CA 1
ATOM 5355 C C . SER B 1 224 ? 10.719 35.781 6.344 1 95.19 224 SER B C 1
ATOM 5357 O O . SER B 1 224 ? 10.711 34.625 5.887 1 95.19 224 SER B O 1
ATOM 5359 N N . ASN B 1 225 ? 9.656 36.656 6.242 1 92.81 225 ASN B N 1
ATOM 5360 C CA . ASN B 1 225 ? 8.398 36.312 5.598 1 92.81 225 ASN B CA 1
ATOM 5361 C C . ASN B 1 225 ? 7.715 35.125 6.289 1 92.81 225 ASN B C 1
ATOM 5363 O O . ASN B 1 225 ? 6.906 34.406 5.676 1 92.81 225 ASN B O 1
ATOM 5367 N N . ALA B 1 226 ? 8.078 34.812 7.57 1 94.75 226 ALA B N 1
ATOM 5368 C CA . ALA B 1 226 ? 7.508 33.688 8.305 1 94.75 226 ALA B CA 1
ATOM 5369 C C . ALA B 1 226 ? 6.152 34.062 8.898 1 94.75 226 ALA B C 1
ATOM 5371 O O . ALA B 1 226 ? 5.891 35.219 9.188 1 94.75 226 ALA B O 1
ATOM 5372 N N . THR B 1 227 ? 5.312 33.125 9.07 1 93.56 227 THR B N 1
ATOM 5373 C CA . THR B 1 227 ? 3.994 33.312 9.664 1 93.56 227 THR B CA 1
ATOM 5374 C C . THR B 1 227 ? 3.75 32.312 10.781 1 93.56 227 THR B C 1
ATOM 5376 O O . THR B 1 227 ? 3.824 31.094 10.562 1 93.56 227 THR B O 1
ATOM 5379 N N . ALA B 1 228 ? 3.496 32.719 11.922 1 95.88 228 ALA B N 1
ATOM 5380 C CA . ALA B 1 228 ? 3.125 31.922 13.086 1 95.88 228 ALA B CA 1
ATOM 5381 C C . ALA B 1 228 ? 1.763 32.344 13.633 1 95.88 228 ALA B C 1
ATOM 5383 O O . ALA B 1 228 ? 1.617 33.438 14.188 1 95.88 228 ALA B O 1
ATOM 5384 N N . THR B 1 229 ? 0.845 31.484 13.562 1 92.62 229 THR B N 1
ATOM 5385 C CA . THR B 1 229 ? -0.511 31.938 13.828 1 92.62 229 THR B CA 1
ATOM 5386 C C . THR B 1 229 ? -1.074 31.281 15.086 1 92.62 229 THR B C 1
ATOM 5388 O O . THR B 1 229 ? -1.935 31.844 15.758 1 92.62 229 THR B O 1
ATOM 5391 N N . GLY B 1 230 ? -0.747 30.062 15.406 1 90.56 230 GLY B N 1
ATOM 5392 C CA . GLY B 1 230 ? -1.256 29.375 16.594 1 90.56 230 GLY B CA 1
ATOM 5393 C C . GLY B 1 230 ? -0.529 29.781 17.859 1 90.56 230 GLY B C 1
ATOM 5394 O O . GLY B 1 230 ? 0.503 30.453 17.812 1 90.56 230 GLY B O 1
ATOM 5395 N N . GLN B 1 231 ? -1.11 29.453 18.969 1 91.94 231 GLN B N 1
ATOM 5396 C CA . GLN B 1 231 ? -0.446 29.688 20.234 1 91.94 231 GLN B CA 1
ATOM 5397 C C . GLN B 1 231 ? 0.901 28.969 20.297 1 91.94 231 GLN B C 1
ATOM 5399 O O . GLN B 1 231 ? 1.01 27.812 19.906 1 91.94 231 GLN B O 1
ATOM 5404 N N . ALA B 1 232 ? 1.919 29.656 20.75 1 94.31 232 ALA B N 1
ATOM 5405 C CA . ALA B 1 232 ? 3.266 29.109 20.922 1 94.31 232 ALA B CA 1
ATOM 5406 C C . ALA B 1 232 ? 3.795 28.516 19.625 1 94.31 232 ALA B C 1
ATOM 5408 O O . ALA B 1 232 ? 4.629 27.609 19.656 1 94.31 232 ALA B O 1
ATOM 5409 N N . SER B 1 233 ? 3.119 28.859 18.484 1 95.62 233 SER B N 1
ATOM 5410 C CA . SER B 1 233 ? 3.645 28.422 17.203 1 95.62 233 SER B CA 1
ATOM 5411 C C . SER B 1 233 ? 4.98 29.094 16.891 1 95.62 233 SER B C 1
ATOM 5413 O O . SER B 1 233 ? 5.219 30.234 17.281 1 95.62 233 SER B O 1
ATOM 5415 N N . ASN B 1 234 ? 5.879 28.406 16.234 1 97.94 234 ASN B N 1
ATOM 5416 C CA . ASN B 1 234 ? 7.219 28.891 15.914 1 97.94 234 ASN B CA 1
ATOM 5417 C C . ASN B 1 234 ? 7.527 28.734 14.43 1 97.94 234 ASN B C 1
ATOM 5419 O O . ASN B 1 234 ? 7.68 27.625 13.93 1 97.94 234 ASN B O 1
ATOM 5423 N N . ALA B 1 235 ? 7.582 29.688 13.719 1 97.25 235 ALA B N 1
ATOM 5424 C CA . ALA B 1 235 ? 8.047 29.719 12.336 1 97.25 235 ALA B CA 1
ATOM 5425 C C . ALA B 1 235 ? 9.469 30.281 12.25 1 97.25 235 ALA B C 1
ATOM 5427 O O . ALA B 1 235 ? 9.672 31.484 12.219 1 97.25 235 ALA B O 1
ATOM 5428 N N . ILE B 1 236 ? 10.469 29.469 12.211 1 97.19 236 ILE B N 1
ATOM 5429 C CA . ILE B 1 236 ? 11.867 29.844 12.383 1 97.19 236 ILE B CA 1
ATOM 5430 C C . ILE B 1 236 ? 12.539 29.969 11.016 1 97.19 236 ILE B C 1
ATOM 5432 O O . ILE B 1 236 ? 13.391 30.828 10.812 1 97.19 236 ILE B O 1
ATOM 5436 N N . GLY B 1 237 ? 12.195 29.031 10.117 1 94.44 237 GLY B N 1
ATOM 5437 C CA . GLY B 1 237 ? 12.789 29.062 8.789 1 94.44 237 GLY B CA 1
ATOM 5438 C C . GLY B 1 237 ? 12.305 30.219 7.949 1 94.44 237 GLY B C 1
ATOM 5439 O O . GLY B 1 237 ? 11.25 30.797 8.227 1 94.44 237 GLY B O 1
ATOM 5440 N N . GLN B 1 238 ? 13.047 30.562 6.953 1 94.69 238 GLN B N 1
ATOM 5441 C CA . GLN B 1 238 ? 12.594 31.547 5.977 1 94.69 238 GLN B CA 1
ATOM 5442 C C . GLN B 1 238 ? 11.359 31.062 5.23 1 94.69 238 GLN B C 1
ATOM 5444 O O . GLN B 1 238 ? 11.297 29.891 4.824 1 94.69 238 GLN B O 1
ATOM 5449 N N . PHE B 1 239 ? 10.312 31.922 5.051 1 91.75 239 PHE B N 1
ATOM 5450 C CA . PHE B 1 239 ? 9.07 31.625 4.352 1 91.75 239 PHE B CA 1
ATOM 5451 C C . PHE B 1 239 ? 8.297 30.516 5.055 1 91.75 239 PHE B C 1
ATOM 5453 O O . PHE B 1 239 ? 7.438 29.859 4.453 1 91.75 239 PHE B O 1
ATOM 5460 N N . ALA B 1 240 ? 8.625 30.203 6.355 1 95.25 240 ALA B N 1
ATOM 5461 C CA . ALA B 1 240 ? 7.988 29.109 7.086 1 95.25 240 ALA B CA 1
ATOM 5462 C C . ALA B 1 240 ? 6.598 29.516 7.57 1 95.25 240 ALA B C 1
ATOM 5464 O O . ALA B 1 240 ? 6.352 30.688 7.855 1 95.25 240 ALA B O 1
ATOM 5465 N N . THR B 1 241 ? 5.723 28.594 7.629 1 94.62 241 THR B N 1
ATOM 5466 C CA . THR B 1 241 ? 4.371 28.781 8.141 1 94.62 241 THR B CA 1
ATOM 5467 C C . THR B 1 241 ? 4.059 27.781 9.25 1 94.62 241 THR B C 1
ATOM 5469 O O . THR B 1 241 ? 4.164 26.578 9.047 1 94.62 241 THR B O 1
ATOM 5472 N N . ALA B 1 242 ? 3.734 28.203 10.359 1 96.12 242 ALA B N 1
ATOM 5473 C CA . ALA B 1 242 ? 3.311 27.375 11.492 1 96.12 242 ALA B CA 1
ATOM 5474 C C . ALA B 1 242 ? 1.917 27.781 11.961 1 96.12 242 ALA B C 1
ATOM 5476 O O . ALA B 1 242 ? 1.734 28.859 12.539 1 96.12 242 ALA B O 1
ATOM 5477 N N . THR B 1 243 ? 1.07 26.875 11.656 1 92.81 243 THR B N 1
ATOM 5478 C CA . THR B 1 243 ? -0.32 27.156 11.992 1 92.81 243 THR B CA 1
ATOM 5479 C C . THR B 1 243 ? -0.867 26.125 12.969 1 92.81 243 THR B C 1
ATOM 5481 O O . THR B 1 243 ? -0.816 24.922 12.695 1 92.81 243 THR B O 1
ATOM 5484 N N . GLY B 1 244 ? -1.29 26.312 14.117 1 91.81 244 GLY B N 1
ATOM 5485 C CA . GLY B 1 244 ? -1.784 25.484 15.211 1 91.81 244 GLY B CA 1
ATOM 5486 C C . GLY B 1 244 ? -0.984 25.641 16.484 1 91.81 244 GLY B C 1
ATOM 5487 O O . GLY B 1 244 ? 0.081 26.266 16.484 1 91.81 244 GLY B O 1
ATOM 5488 N N . GLU B 1 245 ? -1.495 25.172 17.453 1 92.25 245 GLU B N 1
ATOM 5489 C CA . GLU B 1 245 ? -0.829 25.281 18.75 1 92.25 245 GLU B CA 1
ATOM 5490 C C . GLU B 1 245 ? 0.504 24.531 18.75 1 92.25 245 GLU B C 1
ATOM 5492 O O . GLU B 1 245 ? 0.577 23.375 18.328 1 92.25 245 GLU B O 1
ATOM 5497 N N . SER B 1 246 ? 1.582 25.156 19.203 1 95 246 SER B N 1
ATOM 5498 C CA . SER B 1 246 ? 2.92 24.609 19.375 1 95 246 SER B CA 1
ATOM 5499 C C . SER B 1 246 ? 3.459 24.031 18.062 1 95 246 SER B C 1
ATOM 5501 O O . SER B 1 246 ? 4.316 23.156 18.062 1 95 246 SER B O 1
ATOM 5503 N N . SER B 1 247 ? 2.777 24.406 16.938 1 95.94 247 SER B N 1
ATOM 5504 C CA . SER B 1 247 ? 3.33 24.016 15.641 1 95.94 247 SER B CA 1
ATOM 5505 C C . SER B 1 247 ? 4.703 24.641 15.414 1 95.94 247 SER B C 1
ATOM 5507 O O . SER B 1 247 ? 4.973 25.75 15.875 1 95.94 247 SER B O 1
ATOM 5509 N N . ARG B 1 248 ? 5.648 23.984 14.727 1 97.44 248 ARG B N 1
ATOM 5510 C CA . ARG B 1 248 ? 7.016 24.438 14.516 1 97.44 248 ARG B CA 1
ATOM 5511 C C . ARG B 1 248 ? 7.469 24.188 13.078 1 97.44 248 ARG B C 1
ATOM 5513 O O . ARG B 1 248 ? 7.484 23.047 12.617 1 97.44 248 ARG B O 1
ATOM 5520 N N . ALA B 1 249 ? 7.68 25.141 12.406 1 97.44 249 ALA B N 1
ATOM 5521 C CA . ALA B 1 249 ? 8.273 25.078 11.078 1 97.44 249 ALA B CA 1
ATOM 5522 C C . ALA B 1 249 ? 9.688 25.656 11.078 1 97.44 249 ALA B C 1
ATOM 5524 O O . ALA B 1 249 ? 9.875 26.875 11.078 1 97.44 249 ALA B O 1
ATOM 5525 N N . THR B 1 250 ? 10.719 24.844 11.117 1 97.44 250 THR B N 1
ATOM 5526 C CA . THR B 1 250 ? 12.094 25.297 11.289 1 97.44 250 THR B CA 1
ATOM 5527 C C . THR B 1 250 ? 12.82 25.312 9.945 1 97.44 250 THR B C 1
ATOM 5529 O O . THR B 1 250 ? 13.805 26.031 9.773 1 97.44 250 THR B O 1
ATOM 5532 N N . GLY B 1 251 ? 12.453 24.391 9.055 1 94.62 251 GLY B N 1
ATOM 5533 C CA . GLY B 1 251 ? 13.062 24.391 7.73 1 94.62 251 GLY B CA 1
ATOM 5534 C C . GLY B 1 251 ? 12.656 25.578 6.879 1 94.62 251 GLY B C 1
ATOM 5535 O O . GLY B 1 251 ? 11.617 26.188 7.125 1 94.62 251 GLY B O 1
ATOM 5536 N N . SER B 1 252 ? 13.438 25.922 5.918 1 96.06 252 SER B N 1
ATOM 5537 C CA . SER B 1 252 ? 13.047 26.922 4.938 1 96.06 252 SER B CA 1
ATOM 5538 C C . SER B 1 252 ? 11.859 26.469 4.109 1 96.06 252 SER B C 1
ATOM 5540 O O . SER B 1 252 ? 11.805 25.297 3.689 1 96.06 252 SER B O 1
ATOM 5542 N N . ASN B 1 253 ? 10.891 27.375 3.85 1 93.69 253 ASN B N 1
ATOM 5543 C CA . ASN B 1 253 ? 9.68 27.094 3.086 1 93.69 253 ASN B CA 1
ATOM 5544 C C . ASN B 1 253 ? 8.875 25.953 3.713 1 93.69 253 ASN B C 1
ATOM 5546 O O . ASN B 1 253 ? 8.102 25.281 3.025 1 93.69 253 ASN B O 1
ATOM 5550 N N . ALA B 1 254 ? 9.086 25.641 5.055 1 96.25 254 ALA B N 1
ATOM 5551 C CA . ALA B 1 254 ? 8.383 24.562 5.723 1 96.25 254 ALA B CA 1
ATOM 5552 C C . ALA B 1 254 ? 6.98 24.984 6.148 1 96.25 254 ALA B C 1
ATOM 5554 O O . ALA B 1 254 ? 6.742 26.156 6.43 1 96.25 254 ALA B O 1
ATOM 5555 N N . THR B 1 255 ? 6.051 24.062 6.164 1 96.44 255 THR B N 1
ATOM 5556 C CA . THR B 1 255 ? 4.68 24.312 6.594 1 96.44 255 THR B CA 1
ATOM 5557 C C . THR B 1 255 ? 4.266 23.312 7.672 1 96.44 255 THR B C 1
ATOM 5559 O O . THR B 1 255 ? 4.297 22.094 7.445 1 96.44 255 THR B O 1
ATOM 5562 N N . ALA B 1 256 ? 3.934 23.75 8.781 1 96.75 256 ALA B N 1
ATOM 5563 C CA . ALA B 1 256 ? 3.412 22.953 9.891 1 96.75 256 ALA B CA 1
ATOM 5564 C C . ALA B 1 256 ? 2 23.391 10.266 1 96.75 256 ALA B C 1
ATOM 5566 O O . ALA B 1 256 ? 1.801 24.516 10.75 1 96.75 256 ALA B O 1
ATOM 5567 N N . THR B 1 257 ? 1.083 22.609 10.055 1 94.12 257 THR B N 1
ATOM 5568 C CA . THR B 1 257 ? -0.309 22.938 10.344 1 94.12 257 THR B CA 1
ATOM 5569 C C . THR B 1 257 ? -0.937 21.875 11.25 1 94.12 257 THR B C 1
ATOM 5571 O O . THR B 1 257 ? -1.024 20.703 10.883 1 94.12 257 THR B O 1
ATOM 5574 N N . GLY B 1 258 ? -1.451 22.266 12.398 1 93.12 258 GLY B N 1
ATOM 5575 C CA . GLY B 1 258 ? -2.023 21.375 13.406 1 93.12 258 GLY B CA 1
ATOM 5576 C C . GLY B 1 258 ? -1.304 21.453 14.742 1 93.12 258 GLY B C 1
ATOM 5577 O O . GLY B 1 258 ? -0.236 22.062 14.844 1 93.12 258 GLY B O 1
ATOM 5578 N N . GLN B 1 259 ? -1.871 20.891 15.727 1 92.75 259 GLN B N 1
ATOM 5579 C CA . GLN B 1 259 ? -1.278 20.906 17.062 1 92.75 259 GLN B CA 1
ATOM 5580 C C . GLN B 1 259 ? 0.039 20.141 17.078 1 92.75 259 GLN B C 1
ATOM 5582 O O . GLN B 1 259 ? 0.111 19 16.594 1 92.75 259 GLN B O 1
ATOM 5587 N N . ASN B 1 260 ? 1.088 20.688 17.578 1 96.06 260 ASN B N 1
ATOM 5588 C CA . ASN B 1 260 ? 2.395 20.062 17.766 1 96.06 260 ASN B CA 1
ATOM 5589 C C . ASN B 1 260 ? 2.951 19.516 16.453 1 96.06 260 ASN B C 1
ATOM 5591 O O . ASN B 1 260 ? 3.691 18.531 16.453 1 96.06 260 ASN B O 1
ATOM 5595 N N . SER B 1 261 ? 2.383 20.031 15.336 1 96.19 261 SER B N 1
ATOM 5596 C CA . SER B 1 261 ? 2.957 19.641 14.047 1 96.19 261 SER B CA 1
ATOM 5597 C C . SER B 1 261 ? 4.379 20.172 13.891 1 96.19 261 SER B C 1
ATOM 5599 O O . SER B 1 261 ? 4.68 21.297 14.32 1 96.19 261 SER B O 1
ATOM 5601 N N . LEU B 1 262 ? 5.27 19.438 13.328 1 97.94 262 LEU B N 1
ATOM 5602 C CA . LEU B 1 262 ? 6.684 19.781 13.219 1 97.94 262 LEU B CA 1
ATOM 5603 C C . LEU B 1 262 ? 7.172 19.609 11.781 1 97.94 262 LEU B C 1
ATOM 5605 O O . LEU B 1 262 ? 7.145 18.5 11.242 1 97.94 262 LEU B O 1
ATOM 5609 N N . ALA B 1 263 ? 7.535 20.547 11.125 1 97.62 263 ALA B N 1
ATOM 5610 C CA . ALA B 1 263 ? 8.188 20.531 9.82 1 97.62 263 ALA B CA 1
ATOM 5611 C C . ALA B 1 263 ? 9.609 21.062 9.906 1 97.62 263 ALA B C 1
ATOM 5613 O O . ALA B 1 263 ? 9.836 22.266 9.852 1 97.62 263 ALA B O 1
ATOM 5614 N N . THR B 1 264 ? 10.602 20.234 10.07 1 97.56 264 THR B N 1
ATOM 5615 C CA . THR B 1 264 ? 11.977 20.656 10.312 1 97.56 264 THR B CA 1
ATOM 5616 C C . THR B 1 264 ? 12.797 20.609 9.023 1 97.56 264 THR B C 1
ATOM 5618 O O . THR B 1 264 ? 13.82 21.281 8.906 1 97.56 264 THR B O 1
ATOM 5621 N N . GLY B 1 265 ? 12.414 19.719 8.117 1 95.31 265 GLY B N 1
ATOM 5622 C CA . GLY B 1 265 ? 13.133 19.609 6.855 1 95.31 265 GLY B CA 1
ATOM 5623 C C . GLY B 1 265 ? 12.914 20.797 5.941 1 95.31 265 GLY B C 1
ATOM 5624 O O . GLY B 1 265 ? 11.898 21.484 6.035 1 95.31 265 GLY B O 1
ATOM 5625 N N . ASN B 1 266 ? 13.836 21.031 5.051 1 96.69 266 ASN B N 1
ATOM 5626 C CA . ASN B 1 266 ? 13.672 22.031 4 1 96.69 266 ASN B CA 1
ATOM 5627 C C . ASN B 1 266 ? 12.477 21.719 3.107 1 96.69 266 ASN B C 1
ATOM 5629 O O . ASN B 1 266 ? 12.367 20.609 2.572 1 96.69 266 ASN B O 1
ATOM 5633 N N . ARG B 1 267 ? 11.594 22.641 2.912 1 95.69 267 ARG B N 1
ATOM 5634 C CA . ARG B 1 267 ? 10.391 22.531 2.086 1 95.69 267 ARG B CA 1
ATOM 5635 C C . ARG B 1 267 ? 9.516 21.375 2.541 1 95.69 267 ARG B C 1
ATOM 5637 O O . ARG B 1 267 ? 8.867 20.719 1.722 1 95.69 267 ARG B O 1
ATOM 5644 N N . ALA B 1 268 ? 9.57 21.016 3.885 1 96.88 268 ALA B N 1
ATOM 5645 C CA . ALA B 1 268 ? 8.773 19.938 4.441 1 96.88 268 ALA B CA 1
ATOM 5646 C C . ALA B 1 268 ? 7.355 20.406 4.766 1 96.88 268 ALA B C 1
ATOM 5648 O O . ALA B 1 268 ? 7.137 21.594 5.027 1 96.88 268 ALA B O 1
ATOM 5649 N N . THR B 1 269 ? 6.398 19.516 4.703 1 97.44 269 THR B N 1
ATOM 5650 C CA . THR B 1 269 ? 5.004 19.797 5.035 1 97.44 269 THR B CA 1
ATOM 5651 C C . THR B 1 269 ? 4.488 18.812 6.078 1 97.44 269 THR B C 1
ATOM 5653 O O . THR B 1 269 ? 4.484 17.594 5.848 1 97.44 269 THR B O 1
ATOM 5656 N N . ALA B 1 270 ? 4.125 19.25 7.211 1 97.31 270 ALA B N 1
ATOM 5657 C CA . ALA B 1 270 ? 3.488 18.469 8.273 1 97.31 270 ALA B CA 1
ATOM 5658 C C . ALA B 1 270 ? 2.078 18.984 8.555 1 97.31 270 ALA B C 1
ATOM 5660 O O . ALA B 1 270 ? 1.898 20.125 8.984 1 97.31 270 ALA B O 1
ATOM 5661 N N . THR B 1 271 ? 1.152 18.203 8.312 1 95.56 271 THR B N 1
ATOM 5662 C CA . THR B 1 271 ? -0.236 18.578 8.539 1 95.56 271 THR B CA 1
ATOM 5663 C C . THR B 1 271 ? -0.952 17.547 9.398 1 95.56 271 THR B C 1
ATOM 5665 O O . THR B 1 271 ? -1.009 16.359 9.031 1 95.56 271 THR B O 1
ATOM 5668 N N . GLY B 1 272 ? -1.569 17.938 10.484 1 93.81 272 GLY B N 1
ATOM 5669 C CA . GLY B 1 272 ? -2.229 17.078 11.445 1 93.81 272 GLY B CA 1
ATOM 5670 C C . GLY B 1 272 ? -1.608 17.141 12.828 1 93.81 272 GLY B C 1
ATOM 5671 O O . GLY B 1 272 ? -0.502 17.656 12.992 1 93.81 272 GLY B O 1
ATOM 5672 N N . GLY B 1 273 ? -2.309 16.719 13.773 1 93.69 273 GLY B N 1
ATOM 5673 C CA . GLY B 1 273 ? -1.778 16.719 15.125 1 93.69 273 GLY B CA 1
ATOM 5674 C C . GLY B 1 273 ? -0.565 15.828 15.289 1 93.69 273 GLY B C 1
ATOM 5675 O O . GLY B 1 273 ? -0.555 14.695 14.805 1 93.69 273 GLY B O 1
ATOM 5676 N N . ASP B 1 274 ? 0.495 16.281 15.922 1 95.94 274 ASP B N 1
ATOM 5677 C CA . ASP B 1 274 ? 1.715 15.547 16.25 1 95.94 274 ASP B CA 1
ATOM 5678 C C . ASP B 1 274 ? 2.391 15.016 14.984 1 95.94 274 ASP B C 1
ATOM 5680 O O . ASP B 1 274 ? 3.141 14.031 15.039 1 95.94 274 ASP B O 1
ATOM 5684 N N . SER B 1 275 ? 1.978 15.594 13.82 1 96.69 275 SER B N 1
ATOM 5685 C CA . SER B 1 275 ? 2.654 15.203 12.586 1 96.69 275 SER B CA 1
ATOM 5686 C C . SER B 1 275 ? 4.094 15.703 12.562 1 96.69 275 SER B C 1
ATOM 5688 O O . SER B 1 275 ? 4.41 16.734 13.164 1 96.69 275 SER B O 1
ATOM 5690 N N . ASN B 1 276 ? 5.008 15.008 11.906 1 98.62 276 ASN B N 1
ATOM 5691 C CA . ASN B 1 276 ? 6.426 15.352 11.859 1 98.62 276 ASN B CA 1
ATOM 5692 C C . ASN B 1 276 ? 7.02 15.109 10.477 1 98.62 276 ASN B C 1
ATOM 5694 O O . ASN B 1 276 ? 7.109 13.969 10.023 1 98.62 276 ASN B O 1
ATOM 5698 N N . ALA B 1 277 ? 7.367 16.047 9.781 1 98.06 277 ALA B N 1
ATOM 5699 C CA . ALA B 1 277 ? 8.117 15.977 8.531 1 98.06 277 ALA B CA 1
ATOM 5700 C C . ALA B 1 277 ? 9.547 16.469 8.719 1 98.06 277 ALA B C 1
ATOM 5702 O O . ALA B 1 277 ? 9.812 17.672 8.664 1 98.06 277 ALA B O 1
ATOM 5703 N N . ASP B 1 278 ? 10.469 15.641 8.945 1 98.06 278 ASP B N 1
ATOM 5704 C CA . ASP B 1 278 ? 11.852 15.977 9.289 1 98.06 278 ASP B CA 1
ATOM 5705 C C . ASP B 1 278 ? 12.742 15.969 8.047 1 98.06 278 ASP B C 1
ATOM 5707 O O . ASP B 1 278 ? 13.742 16.688 7.992 1 98.06 278 ASP B O 1
ATOM 5711 N N . GLY B 1 279 ? 12.469 15.016 7.141 1 96.5 279 GLY B N 1
ATOM 5712 C CA . GLY B 1 279 ? 13.266 14.945 5.93 1 96.5 279 GLY B CA 1
ATOM 5713 C C . GLY B 1 279 ? 13.055 16.141 5.008 1 96.5 279 GLY B C 1
ATOM 5714 O O . GLY B 1 279 ? 11.977 16.719 4.992 1 96.5 279 GLY B O 1
ATOM 5715 N N . ALA B 1 280 ? 14.047 16.406 4.23 1 97.06 280 ALA B N 1
ATOM 5716 C CA . ALA B 1 280 ? 13.891 17.453 3.213 1 97.06 280 ALA B CA 1
ATOM 5717 C C . ALA B 1 280 ? 12.844 17.047 2.18 1 97.06 280 ALA B C 1
ATOM 5719 O O . ALA B 1 280 ? 12.82 15.898 1.727 1 97.06 280 ALA B O 1
ATOM 5720 N N . PHE B 1 281 ? 11.953 17.984 1.787 1 94.44 281 PHE B N 1
ATOM 5721 C CA . PHE B 1 281 ? 10.898 17.797 0.798 1 94.44 281 PHE B CA 1
ATOM 5722 C C . PHE B 1 281 ? 9.906 16.734 1.265 1 94.44 281 PHE B C 1
ATOM 5724 O O . PHE B 1 281 ? 9.141 16.188 0.46 1 94.44 281 PHE B O 1
ATOM 5731 N N . ALA B 1 282 ? 9.883 16.375 2.623 1 97.19 282 ALA B N 1
ATOM 5732 C CA . ALA B 1 282 ? 9.023 15.32 3.158 1 97.19 282 ALA B CA 1
ATOM 5733 C C . ALA B 1 282 ? 7.598 15.836 3.367 1 97.19 282 ALA B C 1
ATOM 5735 O O . ALA B 1 282 ? 7.387 17.031 3.572 1 97.19 282 ALA B O 1
ATOM 5736 N N . THR B 1 283 ? 6.637 14.977 3.283 1 97.88 283 THR B N 1
ATOM 5737 C CA . THR B 1 283 ? 5.23 15.281 3.527 1 97.88 283 THR B CA 1
ATOM 5738 C C . THR B 1 283 ? 4.637 14.32 4.551 1 97.88 283 THR B C 1
ATOM 5740 O O . THR B 1 283 ? 4.598 13.109 4.324 1 97.88 283 THR B O 1
ATOM 5743 N N . ALA B 1 284 ? 4.242 14.773 5.656 1 97.56 284 ALA B N 1
ATOM 5744 C CA . ALA B 1 284 ? 3.527 14.023 6.688 1 97.56 284 ALA B CA 1
ATOM 5745 C C . ALA B 1 284 ? 2.109 14.562 6.867 1 97.56 284 ALA B C 1
ATOM 5747 O O . ALA B 1 284 ? 1.922 15.703 7.285 1 97.56 284 ALA B O 1
ATOM 5748 N N . THR B 1 285 ? 1.164 13.82 6.582 1 96.25 285 THR B N 1
ATOM 5749 C CA . THR B 1 285 ? -0.222 14.258 6.707 1 96.25 285 THR B CA 1
ATOM 5750 C C . THR B 1 285 ? -1.032 13.258 7.527 1 96.25 285 THR B C 1
ATOM 5752 O O . THR B 1 285 ? -1.151 12.094 7.156 1 96.25 285 THR B O 1
ATOM 5755 N N . GLY B 1 286 ? -1.669 13.648 8.562 1 94.69 286 GLY B N 1
ATOM 5756 C CA . GLY B 1 286 ? -2.434 12.836 9.492 1 94.69 286 GLY B CA 1
ATOM 5757 C C . GLY B 1 286 ? -1.929 12.914 10.922 1 94.69 286 GLY B C 1
ATOM 5758 O O . GLY B 1 286 ? -0.841 13.438 11.172 1 94.69 286 GLY B O 1
ATOM 5759 N N . ASN B 1 287 ? -2.736 12.43 11.812 1 96 287 ASN B N 1
ATOM 5760 C CA . ASN B 1 287 ? -2.318 12.414 13.211 1 96 287 ASN B CA 1
ATOM 5761 C C . ASN B 1 287 ? -1.11 11.508 13.43 1 96 287 ASN B C 1
ATOM 5763 O O . ASN B 1 287 ? -1.127 10.344 13.031 1 96 287 ASN B O 1
ATOM 5767 N N . GLU B 1 288 ? -0.01 11.977 14 1 96.5 288 GLU B N 1
ATOM 5768 C CA . GLU B 1 288 ? 1.205 11.242 14.352 1 96.5 288 GLU B CA 1
ATOM 5769 C C . GLU B 1 288 ? 1.895 10.695 13.109 1 96.5 288 GLU B C 1
ATOM 5771 O O . GLU B 1 288 ? 2.662 9.734 13.188 1 96.5 288 GLU B O 1
ATOM 5776 N N . ALA B 1 289 ? 1.479 11.25 11.906 1 97.44 289 ALA B N 1
ATOM 5777 C CA . ALA B 1 289 ? 2.209 10.883 10.703 1 97.44 289 ALA B CA 1
ATOM 5778 C C . ALA B 1 289 ? 3.662 11.336 10.773 1 97.44 289 ALA B C 1
ATOM 5780 O O . ALA B 1 289 ? 3.947 12.453 11.211 1 97.44 289 ALA B O 1
ATOM 5781 N N . GLN B 1 290 ? 4.621 10.539 10.359 1 98.56 290 GLN B N 1
ATOM 5782 C CA . GLN B 1 290 ? 6.043 10.852 10.445 1 98.56 290 GLN B CA 1
ATOM 5783 C C . GLN B 1 290 ? 6.746 10.602 9.117 1 98.56 290 GLN B C 1
ATOM 5785 O O . GLN B 1 290 ? 6.879 9.453 8.68 1 98.56 290 GLN B O 1
ATOM 5790 N N . ALA B 1 291 ? 7.133 11.539 8.43 1 98 291 ALA B N 1
ATOM 5791 C CA . ALA B 1 291 ? 7.977 11.469 7.242 1 98 291 ALA B CA 1
ATOM 5792 C C . ALA B 1 291 ? 9.406 11.914 7.555 1 98 291 ALA B C 1
ATOM 5794 O O . ALA B 1 291 ? 9.695 13.117 7.57 1 98 291 ALA B O 1
ATOM 5795 N N . LEU B 1 292 ? 10.312 11.039 7.828 1 98 292 LEU B N 1
ATOM 5796 C CA . LEU B 1 292 ? 11.617 11.352 8.406 1 98 292 LEU B CA 1
ATOM 5797 C C . LEU B 1 292 ? 12.711 11.273 7.344 1 98 292 LEU B C 1
ATOM 5799 O O . LEU B 1 292 ? 13.781 11.859 7.504 1 98 292 LEU B O 1
ATOM 5803 N N . GLY B 1 293 ? 12.492 10.469 6.293 1 97.06 293 GLY B N 1
ATOM 5804 C CA . GLY B 1 293 ? 13.461 10.383 5.211 1 97.06 293 GLY B CA 1
ATOM 5805 C C . GLY B 1 293 ? 13.367 11.531 4.227 1 97.06 293 GLY B C 1
ATOM 5806 O O . GLY B 1 293 ? 12.367 12.258 4.203 1 97.06 293 GLY B O 1
ATOM 5807 N N . ILE B 1 294 ? 14.391 11.703 3.395 1 97.69 294 ILE B N 1
ATOM 5808 C CA . ILE B 1 294 ? 14.391 12.703 2.33 1 97.69 294 ILE B CA 1
ATOM 5809 C C . ILE B 1 294 ? 13.352 12.328 1.275 1 97.69 294 ILE B C 1
ATOM 5811 O O . ILE B 1 294 ? 13.336 11.195 0.789 1 97.69 294 ILE B O 1
ATOM 5815 N N . ARG B 1 295 ? 12.383 13.281 0.934 1 94.69 295 ARG B N 1
ATOM 5816 C CA . ARG B 1 295 ? 11.336 13.109 -0.071 1 94.69 295 ARG B CA 1
ATOM 5817 C C . ARG B 1 295 ? 10.359 12.008 0.329 1 94.69 295 ARG B C 1
ATOM 5819 O O . ARG B 1 295 ? 9.711 11.406 -0.529 1 94.69 295 ARG B O 1
ATOM 5826 N N . ALA B 1 296 ? 10.305 11.68 1.688 1 97.56 296 ALA B N 1
ATOM 5827 C CA . ALA B 1 296 ? 9.391 10.648 2.18 1 97.56 296 ALA B CA 1
ATOM 5828 C C . ALA B 1 296 ? 7.961 11.172 2.26 1 97.56 296 ALA B C 1
ATOM 5830 O O . ALA B 1 296 ? 7.742 12.375 2.459 1 97.56 296 ALA B O 1
ATOM 5831 N N . THR B 1 297 ? 7.016 10.344 2.059 1 97.62 297 THR B N 1
ATOM 5832 C CA . THR B 1 297 ? 5.598 10.664 2.189 1 97.62 297 THR B CA 1
ATOM 5833 C C . THR B 1 297 ? 4.926 9.742 3.195 1 97.62 297 THR B C 1
ATOM 5835 O O . THR B 1 297 ? 4.953 8.516 3.039 1 97.62 297 THR B O 1
ATOM 5838 N N . ALA B 1 298 ? 4.406 10.211 4.234 1 97.5 298 ALA B N 1
ATOM 5839 C CA . ALA B 1 298 ? 3.6 9.492 5.219 1 97.5 298 ALA B CA 1
ATOM 5840 C C . ALA B 1 298 ? 2.197 10.078 5.316 1 97.5 298 ALA B C 1
ATOM 5842 O O . ALA B 1 298 ? 2.029 11.242 5.707 1 97.5 298 ALA B O 1
ATOM 5843 N N . THR B 1 299 ? 1.256 9.383 4.961 1 96.31 299 THR B N 1
ATOM 5844 C CA . THR B 1 299 ? -0.124 9.852 5.02 1 96.31 299 THR B CA 1
ATOM 5845 C C . THR B 1 299 ? -1.008 8.852 5.754 1 96.31 299 THR B C 1
ATOM 5847 O O . THR B 1 299 ? -1.078 7.68 5.371 1 96.31 299 THR B O 1
ATOM 5850 N N . GLY B 1 300 ? -1.76 9.258 6.758 1 94.88 300 GLY B N 1
ATOM 5851 C CA . GLY B 1 300 ? -2.58 8.438 7.629 1 94.88 300 GLY B CA 1
ATOM 5852 C C . GLY B 1 300 ? -2.152 8.5 9.086 1 94.88 300 GLY B C 1
ATOM 5853 O O . GLY B 1 300 ? -1.037 8.922 9.391 1 94.88 300 GLY B O 1
ATOM 5854 N N . ALA B 1 301 ? -3.021 8.094 9.922 1 96.44 301 ALA B N 1
ATOM 5855 C CA . ALA B 1 301 ? -2.719 8.148 11.352 1 96.44 301 ALA B CA 1
ATOM 5856 C C . ALA B 1 301 ? -1.578 7.199 11.703 1 96.44 301 ALA B C 1
ATOM 5858 O O . ALA B 1 301 ? -1.639 6.008 11.398 1 96.44 301 ALA B O 1
ATOM 5859 N N . GLY B 1 302 ? -0.524 7.695 12.312 1 96.38 302 GLY B N 1
ATOM 5860 C CA . GLY B 1 302 ? 0.575 6.871 12.797 1 96.38 302 GLY B CA 1
ATOM 5861 C C . GLY B 1 302 ? 1.446 6.332 11.672 1 96.38 302 GLY B C 1
ATOM 5862 O O . GLY B 1 302 ? 2.285 5.457 11.898 1 96.38 302 GLY B O 1
ATOM 5863 N N . SER B 1 303 ? 1.154 6.785 10.422 1 97.12 303 SER B N 1
ATOM 5864 C CA . SER B 1 303 ? 1.998 6.359 9.312 1 97.12 303 SER B CA 1
ATOM 5865 C C . SER B 1 303 ? 3.434 6.84 9.492 1 97.12 303 SER B C 1
ATOM 5867 O O . SER B 1 303 ? 3.668 7.922 10.031 1 97.12 303 SER B O 1
ATOM 5869 N N . ARG B 1 304 ? 4.449 6.062 9.031 1 98.44 304 ARG B N 1
ATOM 5870 C CA . ARG B 1 304 ? 5.859 6.387 9.234 1 98.44 304 ARG B CA 1
ATOM 5871 C C . ARG B 1 304 ? 6.688 6.016 8.008 1 98.44 304 ARG B C 1
ATOM 5873 O O . ARG B 1 304 ? 6.75 4.844 7.629 1 98.44 304 ARG B O 1
ATOM 5880 N N . ALA B 1 305 ? 7.172 6.926 7.367 1 98.06 305 ALA B N 1
ATOM 5881 C CA . ALA B 1 305 ? 8.117 6.762 6.27 1 98.06 305 ALA B CA 1
ATOM 5882 C C . ALA B 1 305 ? 9.508 7.25 6.668 1 98.06 305 ALA B C 1
ATOM 5884 O O . ALA B 1 305 ? 9.758 8.453 6.719 1 98.06 305 ALA B O 1
ATOM 5885 N N . THR B 1 306 ? 10.469 6.395 6.984 1 98 306 THR B N 1
ATOM 5886 C CA . THR B 1 306 ? 11.773 6.801 7.496 1 98 306 THR B CA 1
ATOM 5887 C C . THR B 1 306 ? 12.844 6.676 6.414 1 98 306 THR B C 1
ATOM 5889 O O . THR B 1 306 ? 13.914 7.281 6.52 1 98 306 THR B O 1
ATOM 5892 N N . GLY B 1 307 ? 12.609 5.758 5.453 1 96.81 307 GLY B N 1
ATOM 5893 C CA . GLY B 1 307 ? 13.555 5.648 4.352 1 96.81 307 GLY B CA 1
ATOM 5894 C C . GLY B 1 307 ? 13.477 6.809 3.379 1 96.81 307 GLY B C 1
ATOM 5895 O O . GLY B 1 307 ? 12.422 7.441 3.244 1 96.81 307 GLY B O 1
ATOM 5896 N N . ASP B 1 308 ? 14.578 7.07 2.707 1 98 308 ASP B N 1
ATOM 5897 C CA . ASP B 1 308 ? 14.539 8.055 1.632 1 98 308 ASP B CA 1
ATOM 5898 C C . ASP B 1 308 ? 13.625 7.598 0.495 1 98 308 ASP B C 1
ATOM 5900 O O . ASP B 1 308 ? 13.625 6.418 0.136 1 98 308 ASP B O 1
ATOM 5904 N N . ASP B 1 309 ? 12.82 8.523 -0.048 1 95.88 309 ASP B N 1
ATOM 5905 C CA . ASP B 1 309 ? 11.914 8.273 -1.166 1 95.88 309 ASP B CA 1
ATOM 5906 C C . ASP B 1 309 ? 10.852 7.246 -0.792 1 95.88 309 ASP B C 1
ATOM 5908 O O . ASP B 1 309 ? 10.234 6.633 -1.668 1 95.88 309 ASP B O 1
ATOM 5912 N N . ALA B 1 310 ? 10.633 6.973 0.553 1 97.62 310 ALA B N 1
ATOM 5913 C CA . ALA B 1 310 ? 9.672 5.969 1 1 97.62 310 ALA B CA 1
ATOM 5914 C C . ALA B 1 310 ? 8.258 6.547 1.039 1 97.62 310 ALA B C 1
ATOM 5916 O O . ALA B 1 310 ? 8.078 7.754 1.207 1 97.62 310 ALA B O 1
ATOM 5917 N N . SER B 1 311 ? 7.293 5.746 0.868 1 97.56 311 SER B N 1
ATOM 5918 C CA . SER B 1 311 ? 5.883 6.113 0.95 1 97.56 311 SER B CA 1
ATOM 5919 C C . SER B 1 311 ? 5.125 5.188 1.896 1 97.56 311 SER B C 1
ATOM 5921 O O . SER B 1 311 ? 5.074 3.975 1.68 1 97.56 311 SER B O 1
ATOM 5923 N N . ALA B 1 312 ? 4.605 5.66 2.928 1 97.44 312 ALA B N 1
ATOM 5924 C CA . ALA B 1 312 ? 3.74 4.953 3.871 1 97.44 312 ALA B CA 1
ATOM 5925 C C . ALA B 1 312 ? 2.34 5.559 3.887 1 97.44 312 ALA B C 1
ATOM 5927 O O . ALA B 1 312 ? 2.154 6.699 4.32 1 97.44 312 ALA B O 1
ATOM 5928 N N . MET B 1 313 ? 1.423 4.875 3.447 1 95.19 313 MET B N 1
ATOM 5929 C CA . MET B 1 313 ? 0.067 5.406 3.33 1 95.19 313 MET B CA 1
ATOM 5930 C C . MET B 1 313 ? -0.943 4.461 3.975 1 95.19 313 MET B C 1
ATOM 5932 O O . MET B 1 313 ? -1.05 3.299 3.58 1 95.19 313 MET B O 1
ATOM 5936 N N . GLY B 1 314 ? -1.724 4.961 4.93 1 94.19 314 GLY B N 1
ATOM 5937 C CA . GLY B 1 314 ? -2.66 4.199 5.738 1 94.19 314 GLY B CA 1
ATOM 5938 C C . GLY B 1 314 ? -2.324 4.215 7.219 1 94.19 314 GLY B C 1
ATOM 5939 O O . GLY B 1 314 ? -1.245 4.66 7.609 1 94.19 314 GLY B O 1
ATOM 5940 N N . MET B 1 315 ? -3.225 3.773 8 1 94.69 315 MET B N 1
ATOM 5941 C CA . MET B 1 315 ? -3.021 3.773 9.445 1 94.69 315 MET B CA 1
ATOM 5942 C C . MET B 1 315 ? -1.844 2.883 9.828 1 94.69 315 MET B C 1
ATOM 5944 O O . MET B 1 315 ? -1.772 1.727 9.406 1 94.69 315 MET B O 1
ATOM 5948 N N . SER B 1 316 ? -0.868 3.328 10.617 1 96.88 316 SER B N 1
ATOM 5949 C CA . SER B 1 316 ? 0.272 2.607 11.18 1 96.88 316 SER B CA 1
ATOM 5950 C C . SER B 1 316 ? 1.066 1.899 10.086 1 96.88 316 SER B C 1
ATOM 5952 O O . SER B 1 316 ? 1.593 0.807 10.305 1 96.88 316 SER B O 1
ATOM 5954 N N . SER B 1 317 ? 0.919 2.43 8.828 1 97.12 317 SER B N 1
ATOM 5955 C CA . SER B 1 317 ? 1.797 1.938 7.773 1 97.12 317 SER B CA 1
ATOM 5956 C C . SER B 1 317 ? 3.248 2.332 8.031 1 97.12 317 SER B C 1
ATOM 5958 O O . SER B 1 317 ? 3.52 3.428 8.523 1 97.12 317 SER B O 1
ATOM 5960 N N . LEU B 1 318 ? 4.172 1.489 7.742 1 98.19 318 LEU B N 1
ATOM 5961 C CA . LEU B 1 318 ? 5.586 1.707 8.023 1 98.19 318 LEU B CA 1
ATOM 5962 C C . LEU B 1 318 ? 6.438 1.413 6.793 1 98.19 318 LEU B C 1
ATOM 5964 O O . LEU B 1 318 ? 6.449 0.285 6.297 1 98.19 318 LEU B O 1
ATOM 5968 N N . ALA B 1 319 ? 7.086 2.295 6.234 1 97.81 319 ALA B N 1
ATOM 5969 C CA . ALA B 1 319 ? 8.055 2.148 5.145 1 97.81 319 ALA B CA 1
ATOM 5970 C C . ALA B 1 319 ? 9.438 2.623 5.57 1 97.81 319 ALA B C 1
ATOM 5972 O O . ALA B 1 319 ? 9.695 3.828 5.621 1 97.81 319 ALA B O 1
ATOM 5973 N N . THR B 1 320 ? 10.375 1.761 5.906 1 97.88 320 THR B N 1
ATOM 5974 C CA . THR B 1 320 ? 11.664 2.158 6.453 1 97.88 320 THR B CA 1
ATOM 5975 C C . THR B 1 320 ? 12.766 1.989 5.41 1 97.88 320 THR B C 1
ATOM 5977 O O . THR B 1 320 ? 13.844 2.582 5.535 1 97.88 320 THR B O 1
ATOM 5980 N N . GLY B 1 321 ? 12.555 1.042 4.473 1 96.19 321 GLY B N 1
ATOM 5981 C CA . GLY B 1 321 ? 13.547 0.886 3.418 1 96.19 321 GLY B CA 1
ATOM 5982 C C . GLY B 1 321 ? 13.586 2.057 2.453 1 96.19 321 GLY B C 1
ATOM 5983 O O . GLY B 1 321 ? 12.562 2.717 2.234 1 96.19 321 GLY B O 1
ATOM 5984 N N . ALA B 1 322 ? 14.734 2.273 1.879 1 97 322 ALA B N 1
ATOM 5985 C CA . ALA B 1 322 ? 14.828 3.289 0.833 1 97 322 ALA B CA 1
ATOM 5986 C C . ALA B 1 322 ? 13.969 2.92 -0.369 1 97 322 ALA B C 1
ATOM 5988 O O . ALA B 1 322 ? 14.07 1.809 -0.897 1 97 322 ALA B O 1
ATOM 5989 N N . GLY B 1 323 ? 13.125 3.84 -0.776 1 94.94 323 GLY B N 1
ATOM 5990 C CA . GLY B 1 323 ? 12.258 3.605 -1.918 1 94.94 323 GLY B CA 1
ATOM 5991 C C . GLY B 1 323 ? 11.141 2.625 -1.624 1 94.94 323 GLY B C 1
ATOM 5992 O O . GLY B 1 323 ? 10.453 2.16 -2.539 1 94.94 323 GLY B O 1
ATOM 5993 N N . ALA B 1 324 ? 10.891 2.264 -0.353 1 97.25 324 ALA B N 1
ATOM 5994 C CA . ALA B 1 324 ? 9.867 1.295 0.02 1 97.25 324 ALA B CA 1
ATOM 5995 C C . ALA B 1 324 ? 8.477 1.916 -0.052 1 97.25 324 ALA B C 1
ATOM 5997 O O . ALA B 1 324 ? 8.32 3.129 0.114 1 97.25 324 ALA B O 1
ATOM 5998 N N . THR B 1 325 ? 7.504 1.169 -0.33 1 97.44 325 THR B N 1
ATOM 5999 C CA . THR B 1 325 ? 6.109 1.586 -0.38 1 97.44 325 THR B CA 1
ATOM 6000 C C . THR B 1 325 ? 5.242 0.679 0.488 1 97.44 325 THR B C 1
ATOM 6002 O O . THR B 1 325 ? 5.23 -0.541 0.303 1 97.44 325 THR B O 1
ATOM 6005 N N . ALA B 1 326 ? 4.598 1.158 1.445 1 97.5 326 ALA B N 1
ATOM 6006 C CA . ALA B 1 326 ? 3.637 0.468 2.301 1 97.5 326 ALA B CA 1
ATOM 6007 C C . ALA B 1 326 ? 2.262 1.127 2.223 1 97.5 326 ALA B C 1
ATOM 6009 O O . ALA B 1 326 ? 2.088 2.266 2.662 1 97.5 326 ALA B O 1
ATOM 6010 N N . VAL B 1 327 ? 1.32 0.511 1.68 1 95.56 327 VAL B N 1
ATOM 6011 C CA . VAL B 1 327 ? -0.012 1.083 1.52 1 95.56 327 VAL B CA 1
ATOM 6012 C C . VAL B 1 327 ? -1.052 0.154 2.145 1 95.56 327 VAL B C 1
ATOM 6014 O O . VAL B 1 327 ? -1.159 -1.014 1.761 1 95.56 327 VAL B O 1
ATOM 6017 N N . GLY B 1 328 ? -1.893 0.625 3.035 1 94.44 328 GLY B N 1
ATOM 6018 C CA . GLY B 1 328 ? -2.867 -0.108 3.824 1 94.44 328 GLY B CA 1
ATOM 6019 C C . GLY B 1 328 ? -2.621 -0.012 5.32 1 94.44 328 GLY B C 1
ATOM 6020 O O . GLY B 1 328 ? -1.587 0.504 5.75 1 94.44 328 GLY B O 1
ATOM 6021 N N . ALA B 1 329 ? -3.572 -0.46 6.098 1 96.12 329 ALA B N 1
ATOM 6022 C CA . ALA B 1 329 ? -3.422 -0.398 7.551 1 96.12 329 ALA B CA 1
ATOM 6023 C C . ALA B 1 329 ? -2.439 -1.456 8.047 1 96.12 329 ALA B C 1
ATOM 6025 O O . ALA B 1 329 ? -2.449 -2.594 7.566 1 96.12 329 ALA B O 1
ATOM 6026 N N . ASN B 1 330 ? -1.549 -1.146 8.961 1 97.06 330 ASN B N 1
ATOM 6027 C CA . ASN B 1 330 ? -0.591 -2.02 9.633 1 97.06 330 ASN B CA 1
ATOM 6028 C C . ASN B 1 330 ? 0.351 -2.688 8.633 1 97.06 330 ASN B C 1
ATOM 6030 O O . ASN B 1 330 ? 0.75 -3.838 8.828 1 97.06 330 ASN B O 1
ATOM 6034 N N . THR B 1 331 ? 0.552 -2.035 7.484 1 97 331 THR B N 1
ATOM 6035 C CA . THR B 1 331 ? 1.47 -2.562 6.48 1 97 331 THR B CA 1
ATOM 6036 C C . THR B 1 331 ? 2.914 -2.213 6.832 1 97 331 THR B C 1
ATOM 6038 O O . THR B 1 331 ? 3.176 -1.171 7.434 1 97 331 THR B O 1
ATOM 6041 N N . THR B 1 332 ? 3.848 -3.033 6.473 1 98.12 332 THR B N 1
ATOM 6042 C CA . THR B 1 332 ? 5.258 -2.814 6.77 1 98.12 332 THR B CA 1
ATOM 6043 C C . THR B 1 332 ? 6.121 -3.119 5.547 1 98.12 332 THR B C 1
ATOM 6045 O O . THR B 1 332 ? 6.055 -4.219 4.992 1 98.12 332 THR B O 1
ATOM 6048 N N . ALA B 1 333 ? 6.863 -2.271 5.07 1 97.75 333 ALA B N 1
ATOM 6049 C CA . ALA B 1 333 ? 7.891 -2.434 4.047 1 97.75 333 ALA B CA 1
ATOM 6050 C C . ALA B 1 333 ? 9.258 -1.991 4.562 1 97.75 333 ALA B C 1
ATOM 6052 O O . ALA B 1 333 ? 9.555 -0.795 4.594 1 97.75 333 ALA B O 1
ATOM 6053 N N . THR B 1 334 ? 10.094 -2.893 4.977 1 97.62 334 THR B N 1
ATOM 6054 C CA . THR B 1 334 ? 11.359 -2.537 5.613 1 97.62 334 THR B CA 1
ATOM 6055 C C . THR B 1 334 ? 12.523 -2.703 4.641 1 97.62 334 THR B C 1
ATOM 6057 O O . THR B 1 334 ? 13.578 -2.102 4.82 1 97.62 334 THR B O 1
ATOM 6060 N N . GLY B 1 335 ? 12.391 -3.623 3.664 1 95.12 335 GLY B N 1
ATOM 6061 C CA . GLY B 1 335 ? 13.453 -3.797 2.68 1 95.12 335 GLY B CA 1
ATOM 6062 C C . GLY B 1 335 ? 13.539 -2.65 1.69 1 95.12 335 GLY B C 1
ATOM 6063 O O . GLY B 1 335 ? 12.547 -1.96 1.441 1 95.12 335 GLY B O 1
ATOM 6064 N N . GLY B 1 336 ? 14.727 -2.455 1.146 1 95.81 336 GLY B N 1
ATOM 6065 C CA . GLY B 1 336 ? 14.875 -1.479 0.076 1 95.81 336 GLY B CA 1
ATOM 6066 C C . GLY B 1 336 ? 14.031 -1.802 -1.144 1 95.81 336 GLY B C 1
ATOM 6067 O O . GLY B 1 336 ? 14.031 -2.938 -1.625 1 95.81 336 GLY B O 1
ATOM 6068 N N . SER B 1 337 ? 13.289 -0.781 -1.639 1 95.25 337 SER B N 1
ATOM 6069 C CA . SER B 1 337 ? 12.43 -0.891 -2.812 1 95.25 337 SER B CA 1
ATOM 6070 C C . SER B 1 337 ? 11.344 -1.942 -2.607 1 95.25 337 SER B C 1
ATOM 6072 O O . SER B 1 337 ? 10.844 -2.527 -3.572 1 95.25 337 SER B O 1
ATOM 6074 N N . ALA B 1 338 ? 11.023 -2.295 -1.326 1 96.88 338 ALA B N 1
ATOM 6075 C CA . ALA B 1 338 ? 9.977 -3.27 -1.015 1 96.88 338 ALA B CA 1
ATOM 6076 C C . ALA B 1 338 ? 8.594 -2.662 -1.2 1 96.88 338 ALA B C 1
ATOM 6078 O O . ALA B 1 338 ? 8.406 -1.455 -1.029 1 96.88 338 ALA B O 1
ATOM 6079 N N . SER B 1 339 ? 7.668 -3.439 -1.594 1 96.81 339 SER B N 1
ATOM 6080 C CA . SER B 1 339 ? 6.281 -3.023 -1.777 1 96.81 339 SER B CA 1
ATOM 6081 C C . SER B 1 339 ? 5.328 -3.889 -0.957 1 96.81 339 SER B C 1
ATOM 6083 O O . SER B 1 339 ? 5.223 -5.094 -1.188 1 96.81 339 SER B O 1
ATOM 6085 N N . ALA B 1 340 ? 4.684 -3.367 -0.008 1 97.06 340 ALA B N 1
ATOM 6086 C CA . ALA B 1 340 ? 3.662 -4.023 0.802 1 97.06 340 ALA B CA 1
ATOM 6087 C C . ALA B 1 340 ? 2.299 -3.365 0.61 1 97.06 340 ALA B C 1
ATOM 6089 O O . ALA B 1 340 ? 2.131 -2.178 0.902 1 97.06 340 ALA B O 1
ATOM 6090 N N . PHE B 1 341 ? 1.379 -4.062 0.129 1 95.19 341 PHE B N 1
ATOM 6091 C CA . PHE B 1 341 ? 0.05 -3.545 -0.173 1 95.19 341 PHE B CA 1
ATOM 6092 C C . PHE B 1 341 ? -1.027 -4.406 0.475 1 95.19 341 PHE B C 1
ATOM 6094 O O . PHE B 1 341 ? -1.06 -5.625 0.277 1 95.19 341 PHE B O 1
ATOM 6101 N N . GLY B 1 342 ? -1.945 -3.814 1.282 1 94.56 342 GLY B N 1
ATOM 6102 C CA . GLY B 1 342 ? -3.057 -4.52 1.902 1 94.56 342 GLY B CA 1
ATOM 6103 C C . GLY B 1 342 ? -2.936 -4.617 3.41 1 94.56 342 GLY B C 1
ATOM 6104 O O . GLY B 1 342 ? -1.849 -4.43 3.965 1 94.56 342 GLY B O 1
ATOM 6105 N N . PHE B 1 343 ? -4.043 -5.059 4.035 1 95.38 343 PHE B N 1
ATOM 6106 C CA . PHE B 1 343 ? -4.109 -5.07 5.492 1 95.38 343 PHE B CA 1
ATOM 6107 C C . PHE B 1 343 ? -3.09 -6.047 6.07 1 95.38 343 PHE B C 1
ATOM 6109 O O . PHE B 1 343 ? -3.162 -7.25 5.812 1 95.38 343 PHE B O 1
ATOM 6116 N N . GLY B 1 344 ? -2.084 -5.477 6.809 1 95.94 344 GLY B N 1
ATOM 6117 C CA . GLY B 1 344 ? -1.163 -6.312 7.562 1 95.94 344 GLY B CA 1
ATOM 6118 C C . GLY B 1 344 ? -0.079 -6.934 6.703 1 95.94 344 GLY B C 1
ATOM 6119 O O . GLY B 1 344 ? 0.65 -7.82 7.16 1 95.94 344 GLY B O 1
ATOM 6120 N N . SER B 1 345 ? 0.021 -6.559 5.406 1 96.94 345 SER B N 1
ATOM 6121 C CA . SER B 1 345 ? 1.047 -7.113 4.527 1 96.94 345 SER B CA 1
ATOM 6122 C C . SER B 1 345 ? 2.443 -6.711 4.988 1 96.94 345 SER B C 1
ATOM 6124 O O . SER B 1 345 ? 2.637 -5.617 5.523 1 96.94 345 SER B O 1
ATOM 6126 N N . ILE B 1 346 ? 3.408 -7.551 4.84 1 98.31 346 ILE B N 1
ATOM 6127 C CA . ILE B 1 346 ? 4.777 -7.32 5.293 1 98.31 346 ILE B CA 1
ATOM 6128 C C . ILE B 1 346 ? 5.754 -7.637 4.16 1 98.31 346 ILE B C 1
ATOM 6130 O O . ILE B 1 346 ? 5.805 -8.773 3.678 1 98.31 346 ILE B O 1
ATOM 6134 N N . ALA B 1 347 ? 6.461 -6.781 3.686 1 97.62 347 ALA B N 1
ATOM 6135 C CA . ALA B 1 347 ? 7.57 -6.93 2.746 1 97.62 347 ALA B CA 1
ATOM 6136 C C . ALA B 1 347 ? 8.898 -6.574 3.406 1 97.62 347 ALA B C 1
ATOM 6138 O O .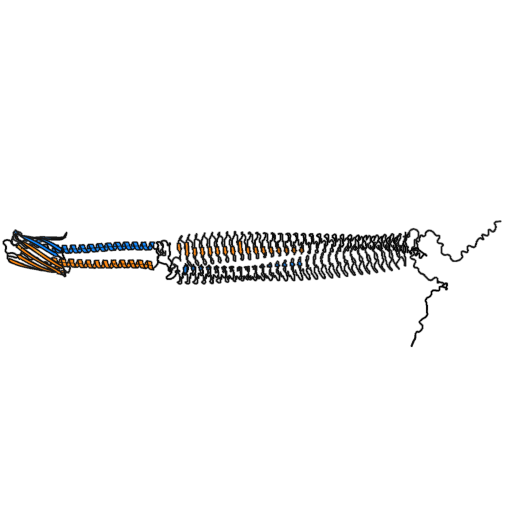 ALA B 1 347 ? 9.305 -5.41 3.408 1 97.62 347 ALA B O 1
ATOM 6139 N N . ASP B 1 348 ? 9.602 -7.48 3.926 1 96.31 348 ASP B N 1
ATOM 6140 C CA . ASP B 1 348 ? 10.773 -7.234 4.762 1 96.31 348 ASP B CA 1
ATOM 6141 C C . ASP B 1 348 ? 12.07 -7.391 3.957 1 96.31 348 ASP B C 1
ATOM 6143 O O . ASP B 1 348 ? 13.109 -6.852 4.336 1 96.31 348 ASP B O 1
ATOM 6147 N N . GLY B 1 349 ? 12.039 -8.25 2.891 1 94.81 349 GLY B N 1
ATOM 6148 C CA . GLY B 1 349 ? 13.234 -8.438 2.078 1 94.81 349 GLY B CA 1
ATOM 6149 C C . GLY B 1 349 ? 13.445 -7.324 1.073 1 94.81 349 GLY B C 1
ATOM 6150 O O . GLY B 1 349 ? 12.57 -6.484 0.871 1 94.81 349 GLY B O 1
ATOM 6151 N N . GLU B 1 350 ? 14.625 -7.285 0.502 1 95.5 350 GLU B N 1
ATOM 6152 C CA . GLU B 1 350 ? 14.938 -6.316 -0.542 1 95.5 350 GLU B CA 1
ATOM 6153 C C . GLU B 1 350 ? 14.164 -6.609 -1.822 1 95.5 350 GLU B C 1
ATOM 6155 O O . GLU B 1 350 ? 14.07 -7.766 -2.246 1 95.5 350 GLU B O 1
ATOM 6160 N N . ALA B 1 351 ? 13.578 -5.594 -2.434 1 95.31 351 ALA B N 1
ATOM 6161 C CA . ALA B 1 351 ? 12.875 -5.676 -3.715 1 95.31 351 ALA B CA 1
ATOM 6162 C C . ALA B 1 351 ? 11.781 -6.738 -3.678 1 95.31 351 ALA B C 1
ATOM 6164 O O . ALA B 1 351 ? 11.656 -7.535 -4.609 1 95.31 351 ALA B O 1
ATOM 6165 N N . THR B 1 352 ? 11.086 -6.824 -2.52 1 96.25 352 THR B N 1
ATOM 6166 C CA . THR B 1 352 ? 10.023 -7.812 -2.361 1 96.25 352 THR B CA 1
ATOM 6167 C C . THR B 1 352 ? 8.664 -7.195 -2.662 1 96.25 352 THR B C 1
ATOM 6169 O O . THR B 1 352 ? 8.523 -5.969 -2.672 1 96.25 352 THR B O 1
ATOM 6172 N N . THR B 1 353 ? 7.719 -7.98 -2.986 1 96.88 353 THR B N 1
ATOM 6173 C CA . THR B 1 353 ? 6.324 -7.598 -3.193 1 96.88 353 THR B CA 1
ATOM 6174 C C . THR B 1 353 ? 5.395 -8.453 -2.344 1 96.88 353 THR B C 1
ATOM 6176 O O . THR B 1 353 ? 5.367 -9.68 -2.486 1 96.88 353 THR B O 1
ATOM 6179 N N . ALA B 1 354 ? 4.727 -7.93 -1.43 1 97.69 354 ALA B N 1
ATOM 6180 C CA . ALA B 1 354 ? 3.67 -8.555 -0.64 1 97.69 354 ALA B CA 1
ATOM 6181 C C . ALA B 1 354 ? 2.33 -7.863 -0.875 1 97.69 354 ALA B C 1
ATOM 6183 O O . ALA B 1 354 ? 2.17 -6.68 -0.559 1 97.69 354 ALA B O 1
ATOM 6184 N N . LEU B 1 355 ? 1.46 -8.508 -1.401 1 95.62 355 LEU B N 1
ATOM 6185 C CA . LEU B 1 355 ? 0.165 -7.93 -1.741 1 95.62 355 LEU B CA 1
ATOM 6186 C C . LEU B 1 355 ? -0.973 -8.812 -1.249 1 95.62 355 LEU B C 1
ATOM 6188 O O . LEU B 1 355 ? -1.059 -9.984 -1.623 1 95.62 355 LEU B O 1
ATOM 6192 N N . GLY B 1 356 ? -1.882 -8.305 -0.448 1 95 356 GLY B N 1
ATOM 6193 C CA . GLY B 1 356 ? -3.002 -9.016 0.147 1 95 356 GLY B CA 1
ATOM 6194 C C . GLY B 1 356 ? -2.973 -9.016 1.664 1 95 356 GLY B C 1
ATOM 6195 O O . GLY B 1 356 ? -1.968 -8.633 2.27 1 95 356 GLY B O 1
ATOM 6196 N N . GLU B 1 357 ? -4.086 -9.43 2.283 1 95.56 357 GLU B N 1
ATOM 6197 C CA . GLU B 1 357 ? -4.188 -9.43 3.74 1 95.56 357 GLU B CA 1
ATOM 6198 C C . GLU B 1 357 ? -3.143 -10.352 4.363 1 95.56 357 GLU B C 1
ATOM 6200 O O . GLU B 1 357 ? -3.096 -11.547 4.055 1 95.56 357 GLU B O 1
ATOM 6205 N N . THR B 1 358 ? -2.289 -9.898 5.246 1 97 358 THR B N 1
ATOM 6206 C CA . THR B 1 358 ? -1.279 -10.602 6.027 1 97 358 THR B CA 1
ATOM 6207 C C . THR B 1 358 ? -0.342 -11.391 5.117 1 97 358 THR B C 1
ATOM 6209 O O . THR B 1 358 ? 0.103 -12.484 5.473 1 97 358 THR B O 1
ATOM 6212 N N . SER B 1 359 ? -0.204 -10.93 3.807 1 97.56 359 SER B N 1
ATOM 6213 C CA . SER B 1 359 ? 0.812 -11.516 2.941 1 97.56 359 SER B CA 1
ATOM 6214 C C . SER B 1 359 ? 2.217 -11.211 3.445 1 97.56 359 SER B C 1
ATOM 6216 O O . SER B 1 359 ? 2.436 -10.188 4.102 1 97.56 359 SER B O 1
ATOM 6218 N N . LEU B 1 360 ? 3.166 -12.062 3.182 1 98.25 360 LEU B N 1
ATOM 6219 C CA . LEU B 1 360 ? 4.52 -11.914 3.707 1 98.25 360 LEU B CA 1
ATOM 6220 C C . LEU B 1 360 ? 5.555 -12.219 2.629 1 98.25 360 LEU B C 1
ATOM 6222 O O . LEU B 1 360 ? 5.562 -13.312 2.057 1 98.25 360 LEU B O 1
ATOM 6226 N N . ALA B 1 361 ? 6.395 -11.398 2.273 1 97.69 361 ALA B N 1
ATOM 6227 C CA . ALA B 1 361 ? 7.578 -11.578 1.438 1 97.69 361 ALA B CA 1
ATOM 6228 C C . ALA B 1 361 ? 8.852 -11.227 2.203 1 97.69 361 ALA B C 1
ATOM 6230 O O . ALA B 1 361 ? 9.109 -10.055 2.49 1 97.69 361 ALA B O 1
ATOM 6231 N N . SER B 1 362 ? 9.672 -12.148 2.523 1 96.62 362 SER B N 1
ATOM 6232 C CA . SER B 1 362 ? 10.688 -11.93 3.553 1 96.62 362 SER B CA 1
ATOM 6233 C C . SER B 1 362 ? 12.086 -11.914 2.953 1 96.62 362 SER B C 1
ATOM 6235 O O . SER B 1 362 ? 13.008 -11.344 3.537 1 96.62 362 SER B O 1
ATOM 6237 N N . ALA B 1 363 ? 12.344 -12.664 1.877 1 96.25 363 ALA B N 1
ATOM 6238 C CA . ALA B 1 363 ? 13.695 -12.742 1.32 1 96.25 363 ALA B CA 1
ATOM 6239 C C . ALA B 1 363 ? 13.789 -11.961 0.01 1 96.25 363 ALA B C 1
ATOM 6241 O O . ALA B 1 363 ? 12.773 -11.594 -0.579 1 96.25 363 ALA B O 1
ATOM 6242 N N . THR B 1 364 ? 14.992 -11.711 -0.412 1 96.56 364 THR B N 1
ATOM 6243 C CA . THR B 1 364 ? 15.258 -10.852 -1.562 1 96.56 364 THR B CA 1
ATOM 6244 C C . THR B 1 364 ? 14.516 -11.359 -2.795 1 96.56 364 THR B C 1
ATOM 6246 O O . THR B 1 364 ? 14.625 -12.539 -3.152 1 96.56 364 THR B O 1
ATOM 6249 N N . GLY B 1 365 ? 13.773 -10.508 -3.406 1 94 365 GLY B N 1
ATOM 6250 C CA . GLY B 1 365 ? 13.125 -10.797 -4.676 1 94 365 GLY B CA 1
ATOM 6251 C C . GLY B 1 365 ? 11.891 -11.672 -4.531 1 94 365 GLY B C 1
ATOM 6252 O O . GLY B 1 365 ? 11.32 -12.109 -5.531 1 94 365 GLY B O 1
ATOM 6253 N N . ALA B 1 366 ? 11.406 -11.93 -3.303 1 97.44 366 ALA B N 1
ATOM 6254 C CA . ALA B 1 366 ? 10.242 -12.781 -3.074 1 97.44 366 ALA B CA 1
ATOM 6255 C C . ALA B 1 366 ? 8.945 -12.07 -3.453 1 97.44 366 ALA B C 1
ATOM 6257 O O . ALA B 1 366 ? 8.844 -10.844 -3.311 1 97.44 366 ALA B O 1
ATOM 6258 N N . THR B 1 367 ? 8.016 -12.766 -3.953 1 97.94 367 THR B N 1
ATOM 6259 C CA . THR B 1 367 ? 6.703 -12.25 -4.332 1 97.94 367 THR B CA 1
ATOM 6260 C C . THR B 1 367 ? 5.59 -13.055 -3.672 1 97.94 367 THR B C 1
ATOM 6262 O O . THR B 1 367 ? 5.477 -14.266 -3.895 1 97.94 367 THR B O 1
ATOM 6265 N N . ALA B 1 368 ? 4.828 -12.477 -2.863 1 98 368 ALA B N 1
ATOM 6266 C CA . ALA B 1 368 ? 3.662 -13.078 -2.221 1 98 368 ALA B CA 1
ATOM 6267 C C . ALA B 1 368 ? 2.393 -12.297 -2.562 1 98 368 ALA B C 1
ATOM 6269 O O . ALA B 1 368 ? 2.26 -11.125 -2.211 1 98 368 ALA B O 1
ATOM 6270 N N . VAL B 1 369 ? 1.463 -12.883 -3.223 1 96.38 369 VAL B N 1
ATOM 6271 C CA . VAL B 1 369 ? 0.224 -12.219 -3.621 1 96.38 369 VAL B CA 1
ATOM 6272 C C . VAL B 1 369 ? -0.973 -13.07 -3.203 1 96.38 369 VAL B C 1
ATOM 6274 O O . VAL B 1 369 ? -1.076 -14.242 -3.586 1 96.38 369 VAL B O 1
ATOM 6277 N N . GLY B 1 370 ? -1.886 -12.562 -2.451 1 95.88 370 GLY B N 1
ATOM 6278 C CA . GLY B 1 370 ? -3.061 -13.234 -1.915 1 95.88 370 GLY B CA 1
ATOM 6279 C C . GLY B 1 370 ? -3.123 -13.211 -0.4 1 95.88 370 GLY B C 1
ATOM 6280 O O . GLY B 1 370 ? -2.133 -12.883 0.262 1 95.88 370 GLY B O 1
ATOM 6281 N N . ARG B 1 371 ? -4.281 -13.547 0.131 1 95.62 371 ARG B N 1
ATOM 6282 C CA . ARG B 1 371 ? -4.457 -13.578 1.579 1 95.62 371 ARG B CA 1
ATOM 6283 C C . ARG B 1 371 ? -3.498 -14.578 2.223 1 95.62 371 ARG B C 1
ATOM 6285 O O . ARG B 1 371 ? -3.447 -15.742 1.823 1 95.62 371 ARG B O 1
ATOM 6292 N N . ARG B 1 372 ? -2.746 -14.289 3.223 1 96 372 ARG B N 1
ATOM 6293 C CA . ARG B 1 372 ? -1.864 -15.117 4.043 1 96 372 ARG B CA 1
ATOM 6294 C C . ARG B 1 372 ? -0.83 -15.836 3.184 1 96 372 ARG B C 1
ATOM 6296 O O . ARG B 1 372 ? -0.317 -16.891 3.57 1 96 372 ARG B O 1
ATOM 6303 N N . SER B 1 373 ? -0.638 -15.344 1.908 1 98.19 373 SER B N 1
ATOM 6304 C CA . SER B 1 373 ? 0.448 -15.891 1.097 1 98.19 373 SER B CA 1
ATOM 6305 C C . SER B 1 373 ? 1.808 -15.578 1.716 1 98.19 373 SER B C 1
ATOM 6307 O O . SER B 1 373 ? 1.989 -14.531 2.338 1 98.19 373 SER B O 1
ATOM 6309 N N . ALA B 1 374 ? 2.777 -16.469 1.566 1 98.38 374 ALA B N 1
ATOM 6310 C CA . ALA B 1 374 ? 4.09 -16.281 2.178 1 98.38 374 ALA B CA 1
ATOM 6311 C C . ALA B 1 374 ? 5.203 -16.75 1.242 1 98.38 374 ALA B C 1
ATOM 6313 O O . ALA B 1 374 ? 5.281 -17.922 0.901 1 98.38 374 ALA B O 1
ATOM 6314 N N . ALA B 1 375 ? 5.977 -15.938 0.75 1 98.19 375 ALA B N 1
ATOM 6315 C CA . ALA B 1 375 ? 7.223 -16.203 0.039 1 98.19 375 ALA B CA 1
ATOM 6316 C C . ALA B 1 375 ? 8.438 -15.883 0.91 1 98.19 375 ALA B C 1
ATOM 6318 O O . ALA B 1 375 ? 8.781 -14.711 1.091 1 98.19 375 ALA B O 1
ATOM 6319 N N . GLN B 1 376 ? 9.078 -16.828 1.455 1 97.75 376 GLN B N 1
ATOM 6320 C CA . GLN B 1 376 ? 9.984 -16.594 2.574 1 97.75 376 GLN B CA 1
ATOM 6321 C C . GLN B 1 376 ? 11.438 -16.828 2.17 1 97.75 376 GLN B C 1
ATOM 6323 O O . GLN B 1 376 ? 12.352 -16.656 2.979 1 97.75 376 GLN B O 1
ATOM 6328 N N . ALA B 1 377 ? 11.664 -17.375 0.915 1 96.75 377 ALA B N 1
ATOM 6329 C CA . ALA B 1 377 ? 13.023 -17.625 0.442 1 96.75 377 ALA B CA 1
ATOM 6330 C C . ALA B 1 377 ? 13.359 -16.734 -0.757 1 96.75 377 ALA B C 1
ATOM 6332 O O . ALA B 1 377 ? 12.477 -16.062 -1.303 1 96.75 377 ALA B O 1
ATOM 6333 N N . VAL B 1 378 ? 14.633 -16.719 -1.101 1 96.81 378 VAL B N 1
ATOM 6334 C CA . VAL B 1 378 ? 15.125 -15.867 -2.176 1 96.81 378 VAL B CA 1
ATOM 6335 C C . VAL B 1 378 ? 14.43 -16.234 -3.486 1 96.81 378 VAL B C 1
ATOM 6337 O O . VAL B 1 378 ? 14.398 -17.391 -3.881 1 96.81 378 VAL B O 1
ATOM 6340 N N . ALA B 1 379 ? 13.805 -15.242 -4.133 1 95.06 379 ALA B N 1
ATOM 6341 C CA . ALA B 1 379 ? 13.172 -15.32 -5.449 1 95.06 379 ALA B CA 1
ATOM 6342 C C . ALA B 1 379 ? 12.023 -16.328 -5.449 1 95.06 379 ALA B C 1
ATOM 6344 O O . ALA B 1 379 ? 11.703 -16.906 -6.488 1 95.06 379 ALA B O 1
ATOM 6345 N N . ALA B 1 380 ? 11.453 -16.594 -4.227 1 97.38 380 ALA B N 1
ATOM 6346 C CA . ALA B 1 380 ? 10.281 -17.453 -4.137 1 97.38 380 ALA B CA 1
ATOM 6347 C C . ALA B 1 380 ? 9.016 -16.719 -4.59 1 97.38 380 ALA B C 1
ATOM 6349 O O . ALA B 1 380 ? 8.922 -15.5 -4.457 1 97.38 380 ALA B O 1
ATOM 6350 N N . THR B 1 381 ? 8.094 -17.422 -5.164 1 97.75 381 THR B N 1
ATOM 6351 C CA . THR B 1 381 ? 6.809 -16.891 -5.594 1 97.75 381 THR B CA 1
ATOM 6352 C C . THR B 1 381 ? 5.656 -17.656 -4.965 1 97.75 381 THR B C 1
ATOM 6354 O O . THR B 1 381 ? 5.562 -18.875 -5.133 1 97.75 381 THR B O 1
ATOM 6357 N N . ALA B 1 382 ? 4.859 -17.047 -4.219 1 98.12 382 ALA B N 1
ATOM 6358 C CA . ALA B 1 382 ? 3.637 -17.609 -3.645 1 98.12 382 ALA B CA 1
ATOM 6359 C C . ALA B 1 382 ? 2.416 -16.797 -4.07 1 98.12 382 ALA B C 1
ATOM 6361 O O . ALA B 1 382 ? 2.295 -15.617 -3.723 1 98.12 382 ALA B O 1
ATOM 6362 N N . LEU B 1 383 ? 1.561 -17.359 -4.762 1 96.25 383 LEU B N 1
ATOM 6363 C CA . LEU B 1 383 ? 0.39 -16.641 -5.266 1 96.25 383 LEU B CA 1
ATOM 6364 C C . LEU B 1 383 ? -0.882 -17.453 -5.016 1 96.25 383 LEU B C 1
ATOM 6366 O O . LEU B 1 383 ? -1.001 -18.594 -5.465 1 96.25 383 LEU B O 1
ATOM 6370 N N . GLY B 1 384 ? -1.881 -16.875 -4.32 1 95.69 384 GLY B N 1
ATOM 6371 C CA . GLY B 1 384 ? -3.125 -17.5 -3.906 1 95.69 384 GLY B CA 1
ATOM 6372 C C . GLY B 1 384 ? -3.354 -17.453 -2.408 1 95.69 384 GLY B C 1
ATOM 6373 O O . GLY B 1 384 ? -2.445 -17.109 -1.649 1 95.69 384 GLY B O 1
ATOM 6374 N N . ASN B 1 385 ? -4.598 -17.812 -2.027 1 97.12 385 ASN B N 1
ATOM 6375 C CA . ASN B 1 385 ? -4.914 -17.828 -0.604 1 97.12 385 ASN B CA 1
ATOM 6376 C C . ASN B 1 385 ? -4.078 -18.875 0.138 1 97.12 385 ASN B C 1
ATOM 6378 O O . ASN B 1 385 ? -4.148 -20.062 -0.168 1 97.12 385 ASN B O 1
ATOM 6382 N N . ALA B 1 386 ? -3.232 -18.469 1.1 1 97.06 386 ALA B N 1
ATOM 6383 C CA . ALA B 1 386 ? -2.445 -19.312 1.992 1 97.06 386 ALA B CA 1
ATOM 6384 C C . ALA B 1 386 ? -1.396 -20.109 1.214 1 97.06 386 ALA B C 1
ATOM 6386 O O . ALA B 1 386 ? -0.987 -21.188 1.637 1 97.06 386 ALA B O 1
ATOM 6387 N N . ALA B 1 387 ? -1.053 -19.609 -0.029 1 97.88 387 ALA B N 1
ATOM 6388 C CA . ALA B 1 387 ? 0.071 -20.203 -0.748 1 97.88 387 ALA B CA 1
ATOM 6389 C C . ALA B 1 387 ? 1.386 -19.953 -0.014 1 97.88 387 ALA B C 1
ATOM 6391 O O . ALA B 1 387 ? 1.622 -18.859 0.497 1 97.88 387 ALA B O 1
ATOM 6392 N N . VAL B 1 388 ? 2.277 -20.938 0.037 1 98.56 388 VAL B N 1
ATOM 6393 C CA . VAL B 1 388 ? 3.516 -20.797 0.797 1 98.56 388 VAL B CA 1
ATOM 6394 C C . VAL B 1 388 ? 4.691 -21.297 -0.042 1 98.56 388 VAL B C 1
ATOM 6396 O O . VAL B 1 388 ? 4.707 -22.453 -0.488 1 98.56 388 VAL B O 1
ATOM 6399 N N . ALA B 1 389 ? 5.648 -20.547 -0.308 1 98.25 389 ALA B N 1
ATOM 6400 C CA . ALA B 1 389 ? 6.914 -20.891 -0.952 1 98.25 389 ALA B CA 1
ATOM 6401 C C . ALA B 1 389 ? 8.094 -20.609 -0.025 1 98.25 389 ALA B C 1
ATOM 6403 O O . ALA B 1 389 ? 8.461 -19.453 0.193 1 98.25 389 ALA B O 1
ATOM 6404 N N . THR B 1 390 ? 8.703 -21.625 0.537 1 98 390 THR B N 1
ATOM 6405 C CA . THR B 1 390 ? 9.797 -21.453 1.49 1 98 390 THR B CA 1
ATOM 6406 C C . THR B 1 390 ? 11.117 -21.922 0.894 1 98 390 THR B C 1
ATOM 6408 O O . THR B 1 390 ? 12.172 -21.781 1.514 1 98 390 THR B O 1
ATOM 6411 N N . GLY B 1 391 ? 11.086 -22.625 -0.273 1 96.69 391 GLY B N 1
ATOM 6412 C CA . GLY B 1 391 ? 12.312 -23 -0.959 1 96.69 391 GLY B CA 1
ATOM 6413 C C . GLY B 1 391 ? 12.875 -21.891 -1.821 1 96.69 391 GLY B C 1
ATOM 6414 O O . GLY B 1 391 ? 12.125 -21.062 -2.355 1 96.69 391 GLY B O 1
ATOM 6415 N N . VAL B 1 392 ? 14.164 -21.891 -1.982 1 97.5 392 VAL B N 1
ATOM 6416 C CA . VAL B 1 392 ? 14.82 -20.938 -2.875 1 97.5 392 VAL B CA 1
ATOM 6417 C C . VAL B 1 392 ? 14.336 -21.156 -4.309 1 97.5 392 VAL B C 1
ATOM 6419 O O . VAL B 1 392 ? 14.289 -22.297 -4.789 1 97.5 392 VAL B O 1
ATOM 6422 N N . ASN B 1 393 ? 13.922 -20.109 -5.016 1 95.62 393 ASN B N 1
ATOM 6423 C CA . ASN B 1 393 ? 13.43 -20.141 -6.391 1 95.62 393 ASN B CA 1
ATOM 6424 C C . ASN B 1 393 ? 12.18 -21.016 -6.52 1 95.62 393 ASN B C 1
ATOM 6426 O O . ASN B 1 393 ? 11.883 -21.516 -7.602 1 95.62 393 ASN B O 1
ATOM 6430 N N . ALA B 1 394 ? 11.422 -21.203 -5.402 1 97.75 394 ALA B N 1
ATOM 6431 C CA . ALA B 1 394 ? 10.242 -22.062 -5.43 1 97.75 394 ALA B CA 1
ATOM 6432 C C . ALA B 1 394 ? 9.016 -21.297 -5.926 1 97.75 394 ALA B C 1
ATOM 6434 O O . ALA B 1 394 ? 8.953 -20.078 -5.809 1 97.75 394 ALA B O 1
ATOM 6435 N N . THR B 1 395 ? 8.078 -21.984 -6.504 1 97.94 395 THR B N 1
ATOM 6436 C CA . THR B 1 395 ? 6.828 -21.438 -7.008 1 97.94 395 THR B CA 1
ATOM 6437 C C . THR B 1 395 ? 5.629 -22.188 -6.438 1 97.94 395 THR B C 1
ATOM 6439 O O . THR B 1 395 ? 5.496 -23.391 -6.637 1 97.94 395 THR B O 1
ATOM 6442 N N . ALA B 1 396 ? 4.82 -21.547 -5.703 1 98.25 396 ALA B N 1
ATOM 6443 C CA . ALA B 1 396 ? 3.555 -22.062 -5.188 1 98.25 396 ALA B CA 1
ATOM 6444 C C . ALA B 1 396 ? 2.375 -21.25 -5.707 1 98.25 396 ALA B C 1
ATOM 6446 O O . ALA B 1 396 ? 2.219 -20.078 -5.352 1 98.25 396 ALA B O 1
ATOM 6447 N N . LEU B 1 397 ? 1.559 -21.828 -6.504 1 96.56 397 LEU B N 1
ATOM 6448 C CA . LEU B 1 397 ? 0.435 -21.141 -7.121 1 96.56 397 LEU B CA 1
ATOM 6449 C C . LEU B 1 397 ? -0.873 -21.875 -6.855 1 96.56 397 LEU B C 1
ATOM 6451 O O . LEU B 1 397 ? -1.022 -23.031 -7.234 1 96.56 397 LEU B O 1
ATOM 6455 N N . GLY B 1 398 ? -1.846 -21.203 -6.227 1 95.69 398 GLY B N 1
ATOM 6456 C CA . GLY B 1 398 ? -3.127 -21.781 -5.855 1 95.69 398 GLY B CA 1
ATOM 6457 C C . GLY B 1 398 ? -3.365 -21.797 -4.359 1 95.69 398 GLY B C 1
ATOM 6458 O O . GLY B 1 398 ? -2.439 -21.578 -3.576 1 95.69 398 GLY B O 1
ATOM 6459 N N . GLU B 1 399 ? -4.617 -22.078 -3.984 1 96.38 399 GLU B N 1
ATOM 6460 C CA . GLU B 1 399 ? -4.984 -22.078 -2.572 1 96.38 399 GLU B CA 1
ATOM 6461 C C . GLU B 1 399 ? -4.219 -23.156 -1.808 1 96.38 399 GLU B C 1
ATOM 6463 O O . GLU B 1 399 ? -4.199 -24.312 -2.217 1 96.38 399 GLU B O 1
ATOM 6468 N N . THR B 1 400 ? -3.551 -22.875 -0.688 1 97.31 400 THR B N 1
ATOM 6469 C CA . THR B 1 400 ? -2.838 -23.734 0.249 1 97.31 400 THR B CA 1
ATOM 6470 C C . THR B 1 400 ? -1.769 -24.547 -0.471 1 97.31 400 THR B C 1
ATOM 6472 O O . THR B 1 400 ? -1.429 -25.656 -0.042 1 97.31 400 THR B O 1
ATOM 6475 N N . SER B 1 401 ? -1.333 -24.062 -1.681 1 97.88 401 SER B N 1
ATOM 6476 C CA . SER B 1 401 ? -0.194 -24.688 -2.334 1 97.88 401 SER B CA 1
ATOM 6477 C C . SER B 1 401 ? 1.091 -24.469 -1.541 1 97.88 401 SER B C 1
ATOM 6479 O O . SER B 1 401 ? 1.272 -23.422 -0.919 1 97.88 401 SER B O 1
ATOM 6481 N N . VAL B 1 402 ? 1.979 -25.453 -1.548 1 98.56 402 VAL B N 1
ATOM 6482 C CA . VAL B 1 402 ? 3.207 -25.359 -0.766 1 98.56 402 VAL B CA 1
ATOM 6483 C C . VAL B 1 402 ? 4.395 -25.812 -1.62 1 98.56 402 VAL B C 1
ATOM 6485 O O . VAL B 1 402 ? 4.402 -26.922 -2.156 1 98.56 402 VAL B O 1
ATOM 6488 N N . ALA B 1 403 ? 5.375 -25.047 -1.813 1 98.12 403 ALA B N 1
ATOM 6489 C CA . ALA B 1 403 ? 6.676 -25.359 -2.396 1 98.12 403 ALA B CA 1
ATOM 6490 C C . ALA B 1 403 ? 7.801 -25.078 -1.402 1 98.12 403 ALA B C 1
ATOM 6492 O O . ALA B 1 403 ? 8.211 -23.938 -1.216 1 98.12 403 ALA B O 1
ATOM 6493 N N . SER B 1 404 ? 8.336 -26.078 -0.784 1 97.81 404 SER B N 1
ATOM 6494 C CA . SER B 1 404 ? 9.172 -25.875 0.395 1 97.81 404 SER B CA 1
ATOM 6495 C C . SER B 1 404 ? 10.641 -26.125 0.088 1 97.81 404 SER B C 1
ATOM 6497 O O . SER B 1 404 ? 11.508 -25.891 0.931 1 97.81 404 SER B O 1
ATOM 6499 N N . ALA B 1 405 ? 10.961 -26.719 -1.072 1 97 405 ALA B N 1
ATOM 6500 C CA . ALA B 1 405 ? 12.352 -27.016 -1.396 1 97 405 ALA B CA 1
ATOM 6501 C C . ALA B 1 405 ? 12.836 -26.188 -2.576 1 97 405 ALA B C 1
ATOM 6503 O O . ALA B 1 405 ? 12.039 -25.547 -3.26 1 97 405 ALA B O 1
ATOM 6504 N N . THR B 1 406 ? 14.164 -26.219 -2.768 1 97.12 406 THR B N 1
ATOM 6505 C CA . THR B 1 406 ? 14.789 -25.422 -3.816 1 97.12 406 THR B CA 1
ATOM 6506 C C . THR B 1 406 ? 14.281 -25.844 -5.191 1 97.12 406 THR B C 1
ATOM 6508 O O . THR B 1 406 ? 14.32 -27.031 -5.535 1 97.12 406 THR B O 1
ATOM 6511 N N . GLY B 1 407 ? 13.758 -24.922 -5.934 1 95.12 407 GLY B N 1
ATOM 6512 C CA . GLY B 1 407 ? 13.336 -25.172 -7.301 1 95.12 407 GLY B CA 1
ATOM 6513 C C . GLY B 1 407 ? 12.031 -25.938 -7.398 1 95.12 407 GLY B C 1
ATOM 6514 O O . GLY B 1 407 ? 11.641 -26.375 -8.484 1 95.12 407 GLY B O 1
ATOM 6515 N N . ALA B 1 408 ? 11.312 -26.078 -6.281 1 97.69 408 ALA B N 1
ATOM 6516 C CA . ALA B 1 408 ? 10.055 -26.812 -6.277 1 97.69 408 ALA B CA 1
ATOM 6517 C C . ALA B 1 408 ? 8.93 -26 -6.918 1 97.69 408 ALA B C 1
ATOM 6519 O O . ALA B 1 408 ? 8.906 -24.766 -6.797 1 97.69 408 ALA B O 1
ATOM 6520 N N . THR B 1 409 ? 8.039 -26.641 -7.625 1 98.12 409 THR B N 1
ATOM 6521 C CA . THR B 1 409 ? 6.887 -26.016 -8.266 1 98.12 409 THR B CA 1
ATOM 6522 C C . THR B 1 409 ? 5.594 -26.719 -7.852 1 98.12 409 THR B C 1
ATOM 6524 O O . THR B 1 409 ? 5.426 -27.906 -8.094 1 98.12 409 THR B O 1
ATOM 6527 N N . ALA B 1 410 ? 4.727 -26.031 -7.227 1 98.31 410 ALA B N 1
ATOM 6528 C CA . ALA B 1 410 ? 3.404 -26.516 -6.848 1 98.31 410 ALA B CA 1
ATOM 6529 C C . ALA B 1 410 ? 2.305 -25.641 -7.441 1 98.31 410 ALA B C 1
ATOM 6531 O O . ALA B 1 410 ? 2.221 -24.453 -7.145 1 98.31 410 ALA B O 1
ATOM 6532 N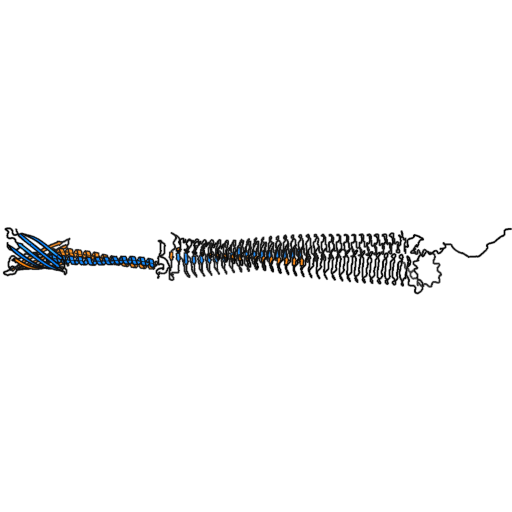 N . VAL B 1 411 ? 1.484 -26.172 -8.273 1 96.94 411 VAL B N 1
ATOM 6533 C CA . VAL B 1 411 ? 0.399 -25.422 -8.898 1 96.94 411 VAL B CA 1
ATOM 6534 C C . VAL B 1 411 ? -0.92 -26.172 -8.711 1 96.94 411 VAL B C 1
ATOM 6536 O O . VAL B 1 411 ? -1.036 -27.344 -9.07 1 96.94 411 VAL B O 1
ATOM 6539 N N . GLY B 1 412 ? -1.949 -25.531 -8.172 1 96 412 GLY B N 1
ATOM 6540 C CA . GLY B 1 412 ? -3.25 -26.094 -7.844 1 96 412 GLY B CA 1
ATOM 6541 C C . GLY B 1 412 ? -3.559 -26.062 -6.359 1 96 412 GLY B C 1
ATOM 6542 O O . GLY B 1 412 ? -2.662 -25.875 -5.539 1 96 412 GLY B O 1
ATOM 6543 N N . GLN B 1 413 ? -4.828 -26.281 -6.059 1 95 413 GLN B N 1
ATOM 6544 C CA . GLN B 1 413 ? -5.238 -26.266 -4.66 1 95 413 GLN B CA 1
ATOM 6545 C C . GLN B 1 413 ? -4.57 -27.391 -3.873 1 95 413 GLN B C 1
ATOM 6547 O O . GLN B 1 413 ? -4.594 -28.547 -4.293 1 95 413 GLN B O 1
ATOM 6552 N N . GLY B 1 414 ? -3.977 -27.047 -2.801 1 96.25 414 GLY B N 1
ATOM 6553 C CA . GLY B 1 414 ? -3.43 -28.016 -1.88 1 96.25 414 GLY B CA 1
ATOM 6554 C C . GLY B 1 414 ? -2.242 -28.781 -2.449 1 96.25 414 GLY B C 1
ATOM 6555 O O . GLY B 1 414 ? -1.807 -29.781 -1.879 1 96.25 414 GLY B O 1
ATOM 6556 N N . SER B 1 415 ? -1.763 -28.359 -3.625 1 97.75 415 SER B N 1
ATOM 6557 C CA . SER B 1 415 ? -0.585 -29 -4.191 1 97.75 415 SER B CA 1
ATOM 6558 C C . SER B 1 415 ? 0.642 -28.781 -3.312 1 97.75 415 SER B C 1
ATOM 6560 O O . SER B 1 415 ? 0.774 -27.75 -2.664 1 97.75 415 SER B O 1
ATOM 6562 N N . ALA B 1 416 ? 1.517 -29.781 -3.264 1 98.44 416 ALA B N 1
ATOM 6563 C CA . ALA B 1 416 ? 2.695 -29.703 -2.404 1 98.44 416 ALA B CA 1
ATOM 6564 C C . ALA B 1 416 ? 3.92 -30.281 -3.107 1 98.44 416 ALA B C 1
ATOM 6566 O O . ALA B 1 416 ? 3.93 -31.469 -3.482 1 98.44 416 ALA B O 1
ATOM 6567 N N . ALA B 1 417 ? 4.887 -29.547 -3.357 1 98.19 417 ALA B N 1
ATOM 6568 C CA . ALA B 1 417 ? 6.207 -29.938 -3.828 1 98.19 417 ALA B CA 1
ATOM 6569 C C . ALA B 1 417 ? 7.262 -29.734 -2.746 1 98.19 417 ALA B C 1
ATOM 6571 O O . ALA B 1 417 ? 7.688 -28.609 -2.496 1 98.19 417 ALA B O 1
ATOM 6572 N N . GLN B 1 418 ? 7.699 -30.75 -2.15 1 97.12 418 GLN B N 1
ATOM 6573 C CA . GLN B 1 418 ? 8.43 -30.609 -0.894 1 97.12 418 GLN B CA 1
ATOM 6574 C C . GLN B 1 418 ? 9.859 -31.109 -1.026 1 97.12 418 GLN B C 1
ATOM 6576 O O . GLN B 1 418 ? 10.578 -31.219 -0.031 1 97.12 418 GLN B O 1
ATOM 6581 N N . ALA B 1 419 ? 10.281 -31.547 -2.215 1 96.88 419 ALA B N 1
ATOM 6582 C CA . ALA B 1 419 ? 11.664 -31.938 -2.463 1 96.88 419 ALA B CA 1
ATOM 6583 C C . ALA B 1 419 ? 12.297 -31.078 -3.543 1 96.88 419 ALA B C 1
ATOM 6585 O O . ALA B 1 419 ? 11.602 -30.406 -4.301 1 96.88 419 ALA B O 1
ATOM 6586 N N . VAL B 1 420 ? 13.602 -31.094 -3.535 1 97.31 420 VAL B N 1
ATOM 6587 C CA . VAL B 1 420 ? 14.352 -30.297 -4.496 1 97.31 420 VAL B CA 1
ATOM 6588 C C . VAL B 1 420 ? 13.977 -30.703 -5.918 1 97.31 420 VAL B C 1
ATOM 6590 O O . VAL B 1 420 ? 13.961 -31.891 -6.246 1 97.31 420 VAL B O 1
ATOM 6593 N N . GLY B 1 421 ? 13.555 -29.781 -6.703 1 95.5 421 GLY B N 1
ATOM 6594 C CA . GLY B 1 421 ? 13.258 -30.016 -8.109 1 95.5 421 GLY B CA 1
ATOM 6595 C C . GLY B 1 421 ? 11.922 -30.688 -8.336 1 95.5 421 GLY B C 1
ATOM 6596 O O . GLY B 1 421 ? 11.578 -31.047 -9.469 1 95.5 421 GLY B O 1
ATOM 6597 N N . ALA B 1 422 ? 11.117 -30.828 -7.301 1 97.75 422 ALA B N 1
ATOM 6598 C CA . ALA B 1 422 ? 9.844 -31.547 -7.422 1 97.75 422 ALA B CA 1
ATOM 6599 C C . ALA B 1 422 ? 8.789 -30.672 -8.086 1 97.75 422 ALA B C 1
ATOM 6601 O O . ALA B 1 422 ? 8.812 -29.438 -7.953 1 97.75 422 ALA B O 1
ATOM 6602 N N . THR B 1 423 ? 7.879 -31.266 -8.82 1 98.06 423 THR B N 1
ATOM 6603 C CA . THR B 1 423 ? 6.766 -30.594 -9.477 1 98.06 423 THR B CA 1
ATOM 6604 C C . THR B 1 423 ? 5.445 -31.266 -9.133 1 98.06 423 THR B C 1
ATOM 6606 O O . THR B 1 423 ? 5.27 -32.469 -9.375 1 98.06 423 THR B O 1
ATOM 6609 N N . ALA B 1 424 ? 4.574 -30.562 -8.539 1 98.38 424 ALA B N 1
ATOM 6610 C CA . ALA B 1 424 ? 3.219 -31.016 -8.234 1 98.38 424 ALA B CA 1
ATOM 6611 C C . ALA B 1 424 ? 2.184 -30.156 -8.961 1 98.38 424 ALA B C 1
ATOM 6613 O O . ALA B 1 424 ? 2.061 -28.953 -8.688 1 98.38 424 ALA B O 1
ATOM 6614 N N . LEU B 1 425 ? 1.44 -30.734 -9.828 1 96.44 425 LEU B N 1
ATOM 6615 C CA . LEU B 1 425 ? 0.471 -30.016 -10.648 1 96.44 425 LEU B CA 1
ATOM 6616 C C . LEU B 1 425 ? -0.914 -30.641 -10.531 1 96.44 425 LEU B C 1
ATOM 6618 O O . LEU B 1 425 ? -1.111 -31.797 -10.914 1 96.44 425 LEU B O 1
ATOM 6622 N N . GLY B 1 426 ? -1.894 -29.906 -10 1 96.19 426 GLY B N 1
ATOM 6623 C CA . GLY B 1 426 ? -3.256 -30.375 -9.805 1 96.19 426 GLY B CA 1
ATOM 6624 C C . GLY B 1 426 ? -3.713 -30.297 -8.359 1 96.19 426 GLY B C 1
ATOM 6625 O O . GLY B 1 426 ? -2.908 -30.031 -7.461 1 96.19 426 GLY B O 1
ATOM 6626 N N . ASN B 1 427 ? -5.043 -30.516 -8.195 1 95.94 427 ASN B N 1
ATOM 6627 C CA . ASN B 1 427 ? -5.621 -30.484 -6.855 1 95.94 427 ASN B CA 1
ATOM 6628 C C . ASN B 1 427 ? -5.012 -31.547 -5.953 1 95.94 427 ASN B C 1
ATOM 6630 O O . ASN B 1 427 ? -5.047 -32.75 -6.277 1 95.94 427 ASN B O 1
ATOM 6634 N N . ALA B 1 428 ? -4.379 -31.172 -4.871 1 96.69 428 ALA B N 1
ATOM 6635 C CA . ALA B 1 428 ? -3.836 -32.031 -3.826 1 96.69 428 ALA B CA 1
ATOM 6636 C C . ALA B 1 428 ? -2.736 -32.938 -4.379 1 96.69 428 ALA B C 1
ATOM 6638 O O . ALA B 1 428 ? -2.502 -34.031 -3.857 1 96.69 428 ALA B O 1
ATOM 6639 N N . ALA B 1 429 ? -2.145 -32.5 -5.527 1 97.81 429 ALA B N 1
ATOM 6640 C CA . ALA B 1 429 ? -0.983 -33.219 -6.031 1 97.81 429 ALA B CA 1
ATOM 6641 C C . ALA B 1 429 ? 0.194 -33.094 -5.066 1 97.81 429 ALA B C 1
ATOM 6643 O O . ALA B 1 429 ? 0.443 -32.031 -4.504 1 97.81 429 ALA B O 1
ATOM 6644 N N . MET B 1 430 ? 0.911 -34.188 -4.867 1 98.5 430 MET B N 1
ATOM 6645 C CA . MET B 1 430 ? 2.016 -34.188 -3.912 1 98.5 430 MET B CA 1
ATOM 6646 C C . MET B 1 430 ? 3.277 -34.781 -4.543 1 98.5 430 MET B C 1
ATOM 6648 O O . MET B 1 430 ? 3.283 -35.906 -4.98 1 98.5 430 MET B O 1
ATOM 6652 N N . ALA B 1 431 ? 4.305 -34.094 -4.645 1 98.31 431 ALA B N 1
ATOM 6653 C CA . ALA B 1 431 ? 5.621 -34.531 -5.094 1 98.31 431 ALA B CA 1
ATOM 6654 C C . ALA B 1 431 ? 6.652 -34.406 -3.975 1 98.31 431 ALA B C 1
ATOM 6656 O O . ALA B 1 431 ? 7.172 -33.312 -3.715 1 98.31 431 ALA B O 1
ATOM 6657 N N . ASN B 1 432 ? 6.98 -35.5 -3.348 1 97.31 432 ASN B N 1
ATOM 6658 C CA . ASN B 1 432 ? 7.867 -35.5 -2.189 1 97.31 432 ASN B CA 1
ATOM 6659 C C . ASN B 1 432 ? 9.211 -36.125 -2.512 1 97.31 432 ASN B C 1
ATOM 6661 O O . ASN B 1 432 ? 10.133 -36.125 -1.691 1 97.31 432 ASN B O 1
ATOM 6665 N N . GLY B 1 433 ? 9.359 -36.844 -3.67 1 96.5 433 GLY B N 1
ATOM 6666 C CA . GLY B 1 433 ? 10.641 -37.375 -4.098 1 96.5 433 GLY B CA 1
ATOM 6667 C C . GLY B 1 433 ? 11.516 -36.344 -4.793 1 96.5 433 GLY B C 1
ATOM 6668 O O . GLY B 1 433 ? 11 -35.438 -5.449 1 96.5 433 GLY B O 1
ATOM 6669 N N . LEU B 1 434 ? 12.812 -36.5 -4.625 1 96.5 434 LEU B N 1
ATOM 6670 C CA . LEU B 1 434 ? 13.758 -35.656 -5.348 1 96.5 434 LEU B CA 1
ATOM 6671 C C . LEU B 1 434 ? 13.492 -35.719 -6.852 1 96.5 434 LEU B C 1
ATOM 6673 O O . LEU B 1 434 ? 13.398 -36.781 -7.434 1 96.5 434 LEU B O 1
ATOM 6677 N N . ASN B 1 435 ? 13.258 -34.562 -7.52 1 96.44 435 ASN B N 1
ATOM 6678 C CA . ASN B 1 435 ? 13.008 -34.406 -8.953 1 96.44 435 ASN B CA 1
ATOM 6679 C C . ASN B 1 435 ? 11.75 -35.156 -9.383 1 96.44 435 ASN B C 1
ATOM 6681 O O . ASN B 1 435 ? 11.633 -35.562 -10.547 1 96.44 435 ASN B O 1
ATOM 6685 N N . ALA B 1 436 ? 10.805 -35.344 -8.453 1 97.81 436 ALA B N 1
ATOM 6686 C CA . ALA B 1 436 ? 9.602 -36.125 -8.758 1 97.81 436 ALA B CA 1
ATOM 6687 C C . ALA B 1 436 ? 8.531 -35.219 -9.406 1 97.81 436 ALA B C 1
ATOM 6689 O O . ALA B 1 436 ? 8.539 -34 -9.227 1 97.81 436 ALA B O 1
ATOM 6690 N N . ILE B 1 437 ? 7.637 -35.812 -10.164 1 97.75 437 ILE B N 1
ATOM 6691 C CA . ILE B 1 437 ? 6.52 -35.125 -10.789 1 97.75 437 ILE B CA 1
ATOM 6692 C C . ILE B 1 437 ? 5.207 -35.812 -10.414 1 97.75 437 ILE B C 1
ATOM 6694 O O . ILE B 1 437 ? 5.035 -37 -10.641 1 97.75 437 ILE B O 1
ATOM 6698 N N . ALA B 1 438 ? 4.355 -35.125 -9.805 1 98.44 438 ALA B N 1
ATOM 6699 C CA . ALA B 1 438 ? 2.973 -35.531 -9.594 1 98.44 438 ALA B CA 1
ATOM 6700 C C . ALA B 1 438 ? 2.014 -34.719 -10.453 1 98.44 438 ALA B C 1
ATOM 6702 O O . ALA B 1 438 ? 1.937 -33.5 -10.312 1 98.44 438 ALA B O 1
ATOM 6703 N N . LEU B 1 439 ? 1.344 -35.344 -11.305 1 96.94 439 LEU B N 1
ATOM 6704 C CA . LEU B 1 439 ? 0.448 -34.688 -12.242 1 96.94 439 LEU B CA 1
ATOM 6705 C C . LEU B 1 439 ? -0.97 -35.219 -12.125 1 96.94 439 LEU B C 1
ATOM 6707 O O . LEU B 1 439 ? -1.224 -36.375 -12.469 1 96.94 439 LEU B O 1
ATOM 6711 N N . GLY B 1 440 ? -1.909 -34.375 -11.68 1 96.81 440 GLY B N 1
ATOM 6712 C CA . GLY B 1 440 ? -3.301 -34.75 -11.516 1 96.81 440 GLY B CA 1
ATOM 6713 C C . GLY B 1 440 ? -3.775 -34.688 -10.078 1 96.81 440 GLY B C 1
ATOM 6714 O O . GLY B 1 440 ? -2.963 -34.656 -9.156 1 96.81 440 GLY B O 1
ATOM 6715 N N . ALA B 1 441 ? -5.09 -34.719 -9.961 1 96.38 441 ALA B N 1
ATOM 6716 C CA . ALA B 1 441 ? -5.688 -34.625 -8.633 1 96.38 441 ALA B CA 1
ATOM 6717 C C . ALA B 1 441 ? -5.281 -35.812 -7.754 1 96.38 441 ALA B C 1
ATOM 6719 O O . ALA B 1 441 ? -5.363 -36.969 -8.18 1 96.38 441 ALA B O 1
ATOM 6720 N N . ASN B 1 442 ? -4.785 -35.531 -6.555 1 97 442 ASN B N 1
ATOM 6721 C CA . ASN B 1 442 ? -4.441 -36.531 -5.539 1 97 442 ASN B CA 1
ATOM 6722 C C . ASN B 1 442 ? -3.322 -37.438 -6.012 1 97 442 ASN B C 1
ATOM 6724 O O . ASN B 1 442 ? -3.18 -38.562 -5.512 1 97 442 ASN B O 1
ATOM 6728 N N . SER B 1 443 ? -2.619 -37.062 -7.051 1 97.81 443 SER B N 1
ATOM 6729 C CA . SER B 1 443 ? -1.455 -37.844 -7.461 1 97.81 443 SER B CA 1
ATOM 6730 C C . SER B 1 443 ? -0.313 -37.688 -6.461 1 97.81 443 SER B C 1
ATOM 6732 O O . SER B 1 443 ? -0.172 -36.656 -5.82 1 97.81 443 SER B O 1
ATOM 6734 N N . GLN B 1 444 ? 0.481 -38.719 -6.312 1 98.44 444 GLN B N 1
ATOM 6735 C CA . GLN B 1 444 ? 1.592 -38.719 -5.363 1 98.44 444 GLN B CA 1
ATOM 6736 C C . GLN B 1 444 ?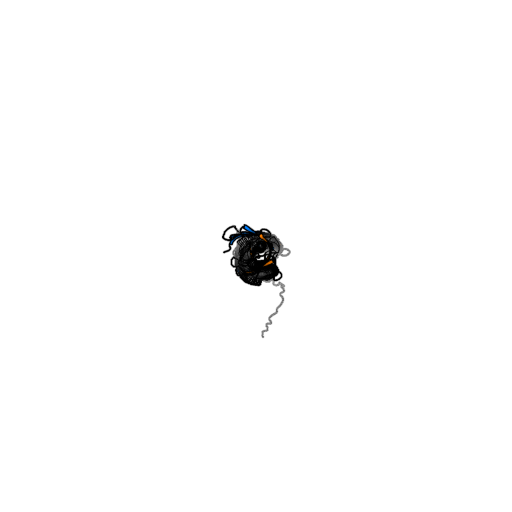 2.855 -39.312 -5.988 1 98.44 444 GLN B C 1
ATOM 6738 O O . GLN B 1 444 ? 2.883 -40.469 -6.363 1 98.44 444 GLN B O 1
ATOM 6743 N N . ALA B 1 445 ? 3.83 -38.594 -6.109 1 98.25 445 ALA B N 1
ATOM 6744 C CA . ALA B 1 445 ? 5.152 -39.031 -6.523 1 98.25 445 ALA B CA 1
ATOM 6745 C C . ALA B 1 445 ? 6.133 -39.031 -5.352 1 98.25 445 ALA B C 1
ATOM 6747 O O . ALA B 1 445 ? 6.648 -37.969 -4.984 1 98.25 445 ALA B O 1
ATOM 6748 N N . LEU B 1 446 ? 6.418 -40.156 -4.781 1 97.25 446 LEU B N 1
ATOM 6749 C CA . LEU B 1 446 ? 7.148 -40.25 -3.523 1 97.25 446 LEU B CA 1
ATOM 6750 C C . LEU B 1 446 ? 8.57 -40.75 -3.76 1 97.25 446 LEU B C 1
ATOM 6752 O O . LEU B 1 446 ? 9.453 -40.531 -2.926 1 97.25 446 LEU B O 1
ATOM 6756 N N . GLY B 1 447 ? 8.844 -41.469 -4.883 1 96.69 447 GLY B N 1
ATOM 6757 C CA . GLY B 1 447 ? 10.172 -41.969 -5.203 1 96.69 447 GLY B CA 1
ATOM 6758 C C . GLY B 1 447 ? 11.055 -40.938 -5.887 1 96.69 447 GLY B C 1
ATOM 6759 O O . GLY B 1 447 ? 10.547 -40 -6.492 1 96.69 447 GLY B O 1
ATOM 6760 N N . VAL B 1 448 ? 12.406 -41.156 -5.793 1 96.94 448 VAL B N 1
ATOM 6761 C CA . VAL B 1 448 ? 13.367 -40.312 -6.48 1 96.94 448 VAL B CA 1
ATOM 6762 C C . VAL B 1 448 ? 13.188 -40.438 -7.992 1 96.94 448 VAL B C 1
ATOM 6764 O O . VAL B 1 448 ? 13.07 -41.562 -8.516 1 96.94 448 VAL B O 1
ATOM 6767 N N . ASN B 1 449 ? 13.062 -39.375 -8.711 1 96.62 449 ASN B N 1
ATOM 6768 C CA . ASN B 1 449 ? 12.922 -39.312 -10.164 1 96.62 449 ASN B CA 1
ATOM 6769 C C . ASN B 1 449 ? 11.656 -40.031 -10.625 1 96.62 449 ASN B C 1
ATOM 6771 O O . ASN B 1 449 ? 11.586 -40.531 -11.75 1 96.62 449 ASN B O 1
ATOM 6775 N N . SER B 1 450 ? 10.711 -40.094 -9.711 1 97.06 450 SER B N 1
ATOM 6776 C CA . SER B 1 450 ? 9.484 -40.781 -10.062 1 97.06 450 SER B CA 1
ATOM 6777 C C . SER B 1 450 ? 8.453 -39.844 -10.664 1 97.06 450 SER B C 1
ATOM 6779 O O . SER B 1 450 ? 8.531 -38.625 -10.484 1 97.06 450 SER B O 1
ATOM 6781 N N . VAL B 1 451 ? 7.516 -40.344 -11.484 1 97.94 451 VAL B N 1
ATOM 6782 C CA . VAL B 1 451 ? 6.434 -39.594 -12.109 1 97.94 451 VAL B CA 1
ATOM 6783 C C . VAL B 1 451 ? 5.102 -40.281 -11.859 1 97.94 451 VAL B C 1
ATOM 6785 O O . VAL B 1 451 ? 4.953 -41.469 -12.148 1 97.94 451 VAL B O 1
ATOM 6788 N N . ALA B 1 452 ? 4.199 -39.625 -11.266 1 98.19 452 ALA B N 1
ATOM 6789 C CA . ALA B 1 452 ? 2.822 -40.094 -11.141 1 98.19 452 ALA B CA 1
ATOM 6790 C C . ALA B 1 452 ? 1.893 -39.312 -12.062 1 98.19 452 ALA B C 1
ATOM 6792 O O . ALA B 1 452 ? 1.775 -38.094 -11.938 1 98.19 452 ALA B O 1
ATOM 6793 N N . ILE B 1 453 ? 1.291 -39.938 -12.945 1 97.19 453 ILE B N 1
ATOM 6794 C CA . ILE B 1 453 ? 0.439 -39.281 -13.922 1 97.19 453 ILE B CA 1
ATOM 6795 C C . ILE B 1 453 ? -0.994 -39.781 -13.797 1 97.19 453 ILE B C 1
ATOM 6797 O O . ILE B 1 453 ? -1.243 -41 -13.914 1 97.19 453 ILE B O 1
ATOM 6801 N N . GLY B 1 454 ? -1.931 -38.844 -13.625 1 97.12 454 GLY B N 1
ATOM 6802 C CA . GLY B 1 454 ? -3.338 -39.188 -13.477 1 97.12 454 GLY B CA 1
ATOM 6803 C C . GLY B 1 454 ? -3.84 -39.031 -12.055 1 97.12 454 GLY B C 1
ATOM 6804 O O . GLY B 1 454 ? -3.068 -39.156 -11.102 1 97.12 454 GLY B O 1
ATOM 6805 N N . SER B 1 455 ? -5.109 -38.812 -12 1 96.62 455 SER B N 1
ATOM 6806 C CA . SER B 1 455 ? -5.711 -38.656 -10.68 1 96.62 455 SER B CA 1
ATOM 6807 C C . SER B 1 455 ? -5.504 -39.906 -9.836 1 96.62 455 SER B C 1
ATOM 6809 O O . SER B 1 455 ? -5.746 -41.031 -10.297 1 96.62 455 SER B O 1
ATOM 6811 N N . GLY B 1 456 ? -5.062 -39.719 -8.664 1 95.75 456 GLY B N 1
ATOM 6812 C CA . GLY B 1 456 ? -4.926 -40.812 -7.699 1 95.75 456 GLY B CA 1
ATOM 6813 C C . GLY B 1 456 ? -3.709 -41.688 -7.953 1 95.75 456 GLY B C 1
ATOM 6814 O O . GLY B 1 456 ? -3.436 -42.625 -7.191 1 95.75 456 GLY B O 1
ATOM 6815 N N . SER B 1 457 ? -2.902 -41.406 -9.008 1 97.56 457 SER B N 1
ATOM 6816 C CA . SER B 1 457 ? -1.719 -42.188 -9.305 1 97.56 457 SER B CA 1
ATOM 6817 C C . SER B 1 457 ? -0.665 -42.062 -8.219 1 97.56 457 SER B C 1
ATOM 6819 O O . SER B 1 457 ? -0.478 -40.969 -7.668 1 97.56 457 SER B O 1
ATOM 6821 N N . VAL B 1 458 ? -0.033 -43.156 -7.898 1 97.88 458 VAL B N 1
ATOM 6822 C CA . VAL B 1 458 ? 1.01 -43.125 -6.879 1 97.88 458 VAL B CA 1
ATOM 6823 C C . VAL B 1 458 ? 2.281 -43.781 -7.43 1 97.88 458 VAL B C 1
ATOM 6825 O O . VAL B 1 458 ? 2.254 -44.906 -7.906 1 97.88 458 VAL B O 1
ATOM 6828 N N . ALA B 1 459 ? 3.367 -43.094 -7.387 1 97.5 459 ALA B N 1
ATOM 6829 C CA . ALA B 1 459 ? 4.688 -43.594 -7.754 1 97.5 459 ALA B CA 1
ATOM 6830 C C . ALA B 1 459 ? 5.617 -43.656 -6.547 1 97.5 459 ALA B C 1
ATOM 6832 O O . ALA B 1 459 ? 6.172 -42.625 -6.152 1 97.5 459 ALA B O 1
ATOM 6833 N N . THR B 1 460 ? 5.867 -44.781 -6 1 95.81 460 THR B N 1
ATOM 6834 C CA . THR B 1 460 ? 6.656 -44.906 -4.777 1 95.81 460 THR B CA 1
ATOM 6835 C C . THR B 1 460 ? 8.086 -45.312 -5.094 1 95.81 460 THR B C 1
ATOM 6837 O O . THR B 1 460 ? 9 -45.062 -4.309 1 95.81 460 THR B O 1
ATOM 6840 N N . LEU B 1 461 ? 8.289 -46 -6.188 1 94.25 461 LEU B N 1
ATOM 6841 C CA . LEU B 1 461 ? 9.602 -46.531 -6.531 1 94.25 461 LEU B CA 1
ATOM 6842 C C . LEU B 1 461 ? 10.398 -45.531 -7.34 1 94.25 461 LEU B C 1
ATOM 6844 O O . LEU B 1 461 ? 9.828 -44.75 -8.125 1 94.25 461 LEU B O 1
ATOM 6848 N N . ALA B 1 462 ? 11.703 -45.562 -7.227 1 96.19 462 ALA B N 1
ATOM 6849 C CA . ALA B 1 462 ? 12.586 -44.656 -7.969 1 96.19 462 ALA B CA 1
ATOM 6850 C C . ALA B 1 462 ? 12.586 -45 -9.461 1 96.19 462 ALA B C 1
ATOM 6852 O O . ALA B 1 462 ? 12.453 -46.188 -9.836 1 96.19 462 ALA B O 1
ATOM 6853 N N . ASP B 1 463 ? 12.68 -44 -10.312 1 95.75 463 ASP B N 1
ATOM 6854 C CA . ASP B 1 463 ? 12.859 -44.094 -11.758 1 95.75 463 ASP B CA 1
ATOM 6855 C C . ASP B 1 463 ? 11.695 -44.844 -12.406 1 95.75 463 ASP B C 1
ATOM 6857 O O . ASP B 1 463 ? 11.898 -45.656 -13.305 1 95.75 463 ASP B O 1
ATOM 6861 N N . THR B 1 464 ? 10.477 -44.594 -11.859 1 96 464 THR B N 1
ATOM 6862 C CA . THR B 1 464 ? 9.289 -45.219 -12.438 1 96 464 THR B CA 1
ATOM 6863 C C . THR B 1 464 ? 8.266 -44.156 -12.844 1 96 464 THR B C 1
ATOM 6865 O O . THR B 1 464 ? 8.266 -43.031 -12.305 1 96 464 THR B O 1
ATOM 6868 N N . VAL B 1 465 ? 7.5 -44.375 -13.875 1 96.31 465 VAL B N 1
ATOM 6869 C CA . VAL B 1 465 ? 6.289 -43.625 -14.219 1 96.31 465 VAL B CA 1
ATOM 6870 C C . VAL B 1 465 ? 5.059 -44.469 -13.891 1 96.31 465 VAL B C 1
ATOM 6872 O O . VAL B 1 465 ? 4.895 -45.594 -14.422 1 96.31 465 VAL B O 1
ATOM 6875 N N . SER B 1 466 ? 4.258 -44 -13.016 1 97.5 466 SER B N 1
ATOM 6876 C CA . SER B 1 466 ? 3.029 -44.688 -12.633 1 97.5 466 SER B CA 1
ATOM 6877 C C . SER B 1 466 ? 1.807 -44.031 -13.266 1 97.5 466 SER B C 1
ATOM 6879 O O . SER B 1 466 ? 1.686 -42.812 -13.273 1 97.5 466 SER B O 1
ATOM 6881 N N . PHE B 1 467 ? 0.91 -44.75 -13.75 1 96.38 467 PHE B N 1
ATOM 6882 C CA . PHE B 1 467 ? -0.308 -44.25 -14.383 1 96.38 467 PHE B CA 1
ATOM 6883 C C . PHE B 1 467 ? -1.535 -44.625 -13.555 1 96.38 467 PHE B C 1
ATOM 6885 O O . PHE B 1 467 ? -2.66 -44.594 -14.062 1 96.38 467 PHE B O 1
ATOM 6892 N N . GLY B 1 468 ? -1.39 -45 -12.305 1 96.12 468 GLY B N 1
ATOM 6893 C CA . GLY B 1 468 ? -2.434 -45.406 -11.383 1 96.12 468 GLY B CA 1
ATOM 6894 C C . GLY B 1 468 ? -1.892 -46 -10.094 1 96.12 468 GLY B C 1
ATOM 6895 O O . GLY B 1 468 ? -0.952 -45.438 -9.508 1 96.12 468 GLY B O 1
ATOM 6896 N N . THR B 1 469 ? -2.645 -47 -9.523 1 94.75 469 THR B N 1
ATOM 6897 C CA . THR B 1 469 ? -2.242 -47.812 -8.383 1 94.75 469 THR B CA 1
ATOM 6898 C C . THR B 1 469 ? -2.561 -49.281 -8.641 1 94.75 469 THR B C 1
ATOM 6900 O O . THR B 1 469 ? -3.217 -49.625 -9.625 1 94.75 469 THR B O 1
ATOM 6903 N N . ALA B 1 470 ? -1.988 -50.094 -7.727 1 91.69 470 ALA B N 1
ATOM 6904 C CA . ALA B 1 470 ? -2.311 -51.5 -7.852 1 91.69 470 ALA B CA 1
ATOM 6905 C C . ALA B 1 470 ? -3.814 -51.719 -7.742 1 91.69 470 ALA B C 1
ATOM 6907 O O . ALA B 1 470 ? -4.441 -51.344 -6.762 1 91.69 470 ALA B O 1
ATOM 6908 N N . GLY B 1 471 ? -4.418 -52.312 -8.812 1 91.56 471 GLY B N 1
ATOM 6909 C CA . GLY B 1 471 ? -5.852 -52.562 -8.852 1 91.56 471 GLY B CA 1
ATOM 6910 C C . GLY B 1 471 ? -6.629 -51.438 -9.539 1 91.56 471 GLY B C 1
ATOM 6911 O O . GLY B 1 471 ? -7.809 -51.594 -9.852 1 91.56 471 GLY B O 1
ATOM 6912 N N . ASN B 1 472 ? -5.953 -50.344 -9.805 1 93.94 472 ASN B N 1
ATOM 6913 C CA . ASN B 1 472 ? -6.559 -49.188 -10.477 1 93.94 472 ASN B CA 1
ATOM 6914 C C . ASN B 1 472 ? -5.688 -48.719 -11.633 1 93.94 472 ASN B C 1
ATOM 6916 O O . ASN B 1 472 ? -5.375 -47.531 -11.719 1 93.94 472 ASN B O 1
ATOM 6920 N N . GLU B 1 473 ? -5.227 -49.531 -12.508 1 93.56 473 GLU B N 1
ATOM 6921 C CA . GLU B 1 473 ? -4.367 -49.188 -13.641 1 93.56 473 GLU B CA 1
ATOM 6922 C C . GLU B 1 473 ? -5.148 -48.469 -14.742 1 93.56 473 GLU B C 1
ATOM 6924 O O . GLU B 1 473 ? -6.344 -48.719 -14.914 1 93.56 473 GLU B O 1
ATOM 6929 N N . ARG B 1 474 ? -4.523 -47.719 -15.461 1 95.94 474 ARG B N 1
ATOM 6930 C CA . ARG B 1 474 ? -5.102 -47.125 -16.641 1 95.94 474 ARG B CA 1
ATOM 6931 C C . ARG B 1 474 ? -4.578 -47.781 -17.922 1 95.94 474 ARG B C 1
ATOM 6933 O O . ARG B 1 474 ? -3.42 -48.188 -17.984 1 95.94 474 ARG B O 1
ATOM 6940 N N . ARG B 1 475 ? -5.426 -47.75 -18.875 1 95.38 475 ARG B N 1
ATOM 6941 C CA . ARG B 1 475 ? -5.016 -48.219 -20.188 1 95.38 475 ARG B CA 1
ATOM 6942 C C . ARG B 1 475 ? -4.258 -47.156 -20.969 1 95.38 475 ARG B C 1
ATOM 6944 O O . ARG B 1 475 ? -4.703 -46 -21.047 1 95.38 475 ARG B O 1
ATOM 6951 N N . LEU B 1 476 ? -3.078 -47.5 -21.453 1 95.31 476 LEU B N 1
ATOM 6952 C CA . LEU B 1 476 ? -2.359 -46.594 -22.359 1 95.31 476 LEU B CA 1
ATOM 6953 C C . LEU B 1 476 ? -2.85 -46.781 -23.797 1 95.31 476 LEU B C 1
ATOM 6955 O O . LEU B 1 476 ? -2.791 -47.875 -24.344 1 95.31 476 LEU B O 1
ATOM 6959 N N . THR B 1 477 ? -3.402 -45.75 -24.328 1 94.19 477 THR B N 1
ATOM 6960 C CA . THR B 1 477 ? -4.023 -45.812 -25.656 1 94.19 477 THR B CA 1
ATOM 6961 C C . THR B 1 477 ? -3.264 -44.938 -26.656 1 94.19 477 THR B C 1
ATOM 6963 O O . THR B 1 477 ? -2.531 -44.031 -26.266 1 94.19 477 THR B O 1
ATOM 6966 N N . ASN B 1 478 ? -3.461 -45.312 -28.016 1 95.75 478 ASN B N 1
ATOM 6967 C CA . ASN B 1 478 ? -2.811 -44.625 -29.109 1 95.75 478 ASN B CA 1
ATOM 6968 C C . ASN B 1 478 ? -1.29 -44.688 -29 1 95.75 478 ASN B C 1
ATOM 6970 O O . ASN B 1 478 ? -0.608 -43.656 -29.141 1 95.75 478 ASN B O 1
ATOM 6974 N N . VAL B 1 479 ? -0.794 -45.781 -28.641 1 95 479 VAL B N 1
ATOM 6975 C CA . VAL B 1 479 ? 0.631 -46.094 -28.594 1 95 479 VAL B CA 1
ATOM 6976 C C . VAL B 1 479 ? 1.059 -46.719 -29.922 1 95 479 VAL B C 1
ATOM 6978 O O . VAL B 1 479 ? 0.504 -47.75 -30.344 1 95 479 VAL B O 1
ATOM 6981 N N . ALA B 1 480 ? 2.004 -46.156 -30.594 1 94.25 480 ALA B N 1
ATOM 6982 C CA . ALA B 1 480 ? 2.523 -46.688 -31.844 1 94.25 480 ALA B CA 1
ATOM 6983 C C . ALA B 1 480 ? 3.377 -47.938 -31.594 1 94.25 480 ALA B C 1
ATOM 6985 O O . ALA B 1 480 ? 3.871 -48.156 -30.484 1 94.25 480 ALA B O 1
ATOM 6986 N N . ALA B 1 481 ? 3.559 -48.656 -32.719 1 94.19 481 ALA B N 1
ATOM 6987 C CA . ALA B 1 481 ? 4.398 -49.844 -32.594 1 94.19 481 ALA B CA 1
ATOM 6988 C C . ALA B 1 481 ? 5.848 -49.469 -32.312 1 94.19 481 ALA B C 1
ATOM 6990 O O . ALA B 1 481 ? 6.379 -48.5 -32.875 1 94.19 481 ALA B O 1
ATOM 6991 N N . GLY B 1 482 ? 6.445 -50.281 -31.344 1 95.06 482 GLY B N 1
ATOM 6992 C CA . GLY B 1 482 ? 7.844 -50.062 -31.016 1 95.06 482 GLY B CA 1
ATOM 6993 C C . GLY B 1 482 ? 8.789 -50.406 -32.156 1 95.06 482 GLY B C 1
ATOM 6994 O O . GLY B 1 482 ? 8.523 -51.344 -32.906 1 95.06 482 GLY B O 1
ATOM 6995 N N . ILE B 1 483 ? 9.93 -49.656 -32.312 1 94.56 483 ILE B N 1
ATOM 6996 C CA . ILE B 1 483 ? 10.945 -49.875 -33.312 1 94.56 483 ILE B CA 1
ATOM 6997 C C . ILE B 1 483 ? 12.266 -50.25 -32.656 1 94.56 483 ILE B C 1
ATOM 6999 O O . ILE B 1 483 ? 12.875 -51.281 -33 1 94.56 483 ILE B O 1
ATOM 7003 N N . ASN B 1 484 ? 12.719 -49.469 -31.672 1 94.81 484 ASN B N 1
ATOM 7004 C CA . ASN B 1 484 ? 13.953 -49.719 -30.953 1 94.81 484 ASN B CA 1
ATOM 7005 C C . ASN B 1 484 ? 13.734 -50.688 -29.781 1 94.81 484 ASN B C 1
ATOM 7007 O O . ASN B 1 484 ? 12.617 -50.812 -29.297 1 94.81 484 ASN B O 1
ATOM 7011 N N . PRO B 1 485 ? 14.852 -51.188 -29.188 1 93.12 485 PRO B N 1
ATOM 7012 C CA . PRO B 1 485 ? 14.734 -52.156 -28.094 1 93.12 485 PRO B CA 1
ATOM 7013 C C . PRO B 1 485 ? 14.031 -51.594 -26.859 1 93.12 485 PRO B C 1
ATOM 7015 O O . PRO B 1 485 ? 13.359 -52.312 -26.141 1 93.12 485 PRO B O 1
ATOM 7018 N N . THR B 1 486 ? 14.086 -50.344 -26.688 1 95.38 486 THR B N 1
ATOM 7019 C CA . THR B 1 486 ? 13.531 -49.75 -25.484 1 95.38 486 THR B CA 1
ATOM 7020 C C . THR B 1 486 ? 12.227 -49.031 -25.797 1 95.38 486 THR B C 1
ATOM 7022 O O . THR B 1 486 ? 11.852 -48.094 -25.094 1 95.38 486 THR B O 1
ATOM 7025 N N . ASP B 1 487 ? 11.492 -49.469 -26.859 1 96.38 487 ASP B N 1
ATOM 7026 C CA . ASP B 1 487 ? 10.156 -48.969 -27.141 1 96.38 487 ASP B CA 1
ATOM 7027 C C . ASP B 1 487 ? 9.086 -49.844 -26.531 1 96.38 487 ASP B C 1
ATOM 7029 O O . ASP B 1 487 ? 9.297 -51.062 -26.359 1 96.38 487 ASP B O 1
ATOM 7033 N N . ALA B 1 488 ? 8.008 -49.219 -26.203 1 95.69 488 ALA B N 1
ATOM 7034 C CA . ALA B 1 488 ? 6.871 -49.969 -25.719 1 95.69 488 ALA B CA 1
ATOM 7035 C C . ALA B 1 488 ? 6.234 -50.781 -26.844 1 95.69 488 ALA B C 1
ATOM 7037 O O . ALA B 1 488 ? 6.289 -50.375 -28.016 1 95.69 488 ALA B O 1
ATOM 7038 N N . VAL B 1 489 ? 5.621 -51.844 -26.422 1 94.75 489 VAL B N 1
ATOM 7039 C CA . VAL B 1 489 ? 4.973 -52.75 -27.375 1 94.75 489 VAL B CA 1
ATOM 7040 C C . VAL B 1 489 ? 3.461 -52.531 -27.328 1 94.75 489 VAL B C 1
ATOM 7042 O O . VAL B 1 489 ? 2.875 -52.406 -26.25 1 94.75 489 VAL B O 1
ATOM 7045 N N . ASN B 1 490 ? 2.818 -52.531 -28.562 1 93.62 490 ASN B N 1
ATOM 7046 C CA . ASN B 1 490 ? 1.362 -52.406 -28.578 1 93.62 490 ASN B CA 1
ATOM 7047 C C . ASN B 1 490 ? 0.706 -53.75 -28.875 1 93.62 490 ASN B C 1
ATOM 7049 O O . ASN B 1 490 ? 1.395 -54.75 -29.078 1 93.62 490 ASN B O 1
ATOM 7053 N N . VAL B 1 491 ? -0.621 -53.719 -28.828 1 93.56 491 VAL B N 1
ATOM 7054 C CA . VAL B 1 491 ? -1.387 -54.938 -28.938 1 93.56 491 VAL B CA 1
ATOM 7055 C C . VAL B 1 491 ? -1.219 -55.531 -30.344 1 93.56 491 VAL B C 1
ATOM 7057 O O . VAL B 1 491 ? -1.17 -56.75 -30.516 1 93.56 491 VAL B O 1
ATOM 7060 N N . SER B 1 492 ? -1.182 -54.688 -31.375 1 93 492 SER B N 1
ATOM 7061 C CA . SER B 1 492 ? -1.017 -55.188 -32.75 1 93 492 SER B CA 1
ATOM 7062 C C . SER B 1 492 ? 0.292 -55.969 -32.906 1 93 492 SER B C 1
ATOM 7064 O O . SER B 1 492 ? 0.332 -57 -33.562 1 93 492 SER B O 1
ATOM 7066 N N . GLN B 1 493 ? 1.338 -55.438 -32.344 1 91.94 493 GLN B N 1
ATOM 7067 C CA . GLN B 1 493 ? 2.633 -56.094 -32.375 1 91.94 493 GLN B CA 1
ATOM 7068 C C . GLN B 1 493 ? 2.586 -57.438 -31.625 1 91.94 493 GLN B C 1
ATOM 7070 O O . GLN B 1 493 ? 3.096 -58.438 -32.125 1 91.94 493 GLN B O 1
ATOM 7075 N N . LEU B 1 494 ? 2.035 -57.375 -30.469 1 92.25 494 LEU B N 1
ATOM 7076 C CA . LEU B 1 494 ? 1.893 -58.594 -29.688 1 92.25 494 LEU B CA 1
ATOM 7077 C C . LEU B 1 494 ? 1.083 -59.625 -30.453 1 92.25 494 LEU B C 1
ATOM 7079 O O . LEU B 1 494 ? 1.465 -60.812 -30.5 1 92.25 494 LEU B O 1
ATOM 7083 N N . SER B 1 495 ? -0.029 -59.219 -31.047 1 91.31 495 SER B N 1
ATOM 7084 C CA . SER B 1 495 ? -0.896 -60.094 -31.812 1 91.31 495 SER B CA 1
ATOM 7085 C C . SER B 1 495 ? -0.183 -60.656 -33.031 1 91.31 495 SER B C 1
ATOM 7087 O O . SER B 1 495 ? -0.388 -61.812 -33.406 1 91.31 495 SER B O 1
ATOM 7089 N N . GLY B 1 496 ? 0.568 -59.812 -33.656 1 89.62 496 GLY B N 1
ATOM 7090 C CA . GLY B 1 496 ? 1.344 -60.312 -34.781 1 89.62 496 GLY B CA 1
ATOM 7091 C C . GLY B 1 496 ? 2.299 -61.406 -34.438 1 89.62 496 GLY B C 1
ATOM 7092 O O . GLY B 1 496 ? 2.35 -62.438 -35.125 1 89.62 496 GLY B O 1
ATOM 7093 N N . ILE B 1 497 ? 2.973 -61.25 -33.375 1 89.12 497 ILE B N 1
ATOM 7094 C CA . ILE B 1 497 ? 3.932 -62.25 -32.938 1 89.12 497 ILE B CA 1
ATOM 7095 C C . ILE B 1 497 ? 3.191 -63.531 -32.531 1 89.12 497 ILE B C 1
ATOM 7097 O O . ILE B 1 497 ? 3.613 -64.625 -32.875 1 89.12 497 ILE B O 1
ATOM 7101 N N . THR B 1 498 ? 2.078 -63.406 -31.812 1 91.06 498 THR B N 1
ATOM 7102 C CA . THR B 1 498 ? 1.288 -64.562 -31.359 1 91.06 498 THR B CA 1
ATOM 7103 C C . THR B 1 498 ? 0.71 -65.312 -32.531 1 91.06 498 THR B C 1
ATOM 7105 O O . THR B 1 498 ? 0.716 -66.562 -32.562 1 91.06 498 THR B O 1
ATOM 7108 N N . SER B 1 499 ? 0.27 -64.625 -33.562 1 92.81 499 SER B N 1
ATOM 7109 C CA . SER B 1 499 ? -0.264 -65.312 -34.75 1 92.81 499 SER B CA 1
ATOM 7110 C C . SER B 1 499 ? 0.824 -66.062 -35.5 1 92.81 499 SER B C 1
ATOM 7112 O O . SER B 1 499 ? 0.585 -67.125 -36.031 1 92.81 499 SER B O 1
ATOM 7114 N N . ALA B 1 500 ? 1.937 -65.5 -35.594 1 88.56 500 ALA B N 1
ATOM 7115 C CA . ALA B 1 500 ? 3.053 -66.125 -36.281 1 88.56 500 ALA B CA 1
ATOM 7116 C C . ALA B 1 500 ? 3.436 -67.438 -35.562 1 88.56 500 ALA B C 1
ATOM 7118 O O . ALA B 1 500 ? 3.666 -68.438 -36.188 1 88.56 500 ALA B O 1
ATOM 7119 N N . ILE B 1 501 ? 3.486 -67.312 -34.312 1 90.25 501 ILE B N 1
ATOM 7120 C CA . ILE B 1 501 ? 3.828 -68.5 -33.5 1 90.25 501 ILE B CA 1
ATOM 7121 C C . ILE B 1 501 ? 2.748 -69.562 -33.656 1 90.25 501 ILE B C 1
ATOM 7123 O O . ILE B 1 501 ? 3.057 -70.75 -33.812 1 90.25 501 ILE B O 1
ATOM 7127 N N . GLN B 1 502 ? 1.502 -69.188 -33.594 1 91.19 502 GLN B N 1
ATOM 7128 C CA . GLN B 1 502 ? 0.383 -70.125 -33.75 1 91.19 502 GLN B CA 1
ATOM 7129 C C . GLN B 1 502 ? 0.416 -70.812 -35.125 1 91.19 502 GLN B C 1
ATOM 7131 O O . GLN B 1 502 ? 0.15 -72 -35.219 1 91.19 502 GLN B O 1
ATOM 7136 N N . SER B 1 503 ? 0.723 -70.125 -36.125 1 92.31 503 SER B N 1
ATOM 7137 C CA . SER B 1 503 ? 0.839 -70.688 -37.469 1 92.31 503 SER B CA 1
ATOM 7138 C C . SER B 1 503 ? 1.96 -71.75 -37.531 1 92.31 503 SER B C 1
ATOM 7140 O O . SER B 1 503 ? 1.806 -72.75 -38.156 1 92.31 503 SER B O 1
ATOM 7142 N N . GLN B 1 504 ? 3.041 -71.5 -36.906 1 88.81 504 GLN B N 1
ATOM 7143 C CA . GLN B 1 504 ? 4.176 -72.375 -36.875 1 88.81 504 GLN B CA 1
ATOM 7144 C C . GLN B 1 504 ? 3.834 -73.688 -36.125 1 88.81 504 GLN B C 1
ATOM 7146 O O . GLN B 1 504 ? 4.211 -74.75 -36.531 1 88.81 504 GLN B O 1
ATOM 7151 N N . ILE B 1 505 ? 3.154 -73.5 -35.031 1 90.12 505 ILE B N 1
ATOM 7152 C CA . ILE B 1 505 ? 2.729 -74.625 -34.25 1 90.12 505 ILE B CA 1
ATOM 7153 C C . ILE B 1 505 ? 1.732 -75.5 -35.031 1 90.12 505 ILE B C 1
ATOM 7155 O O . ILE B 1 505 ? 1.803 -76.688 -35 1 90.12 505 ILE B O 1
ATOM 7159 N N . GLY B 1 506 ? 0.866 -74.812 -35.812 1 90.12 506 GLY B N 1
ATOM 7160 C CA . GLY B 1 506 ? -0.064 -75.5 -36.688 1 90.12 506 GLY B CA 1
ATOM 7161 C C . GLY B 1 506 ? 0.627 -76.375 -37.75 1 90.12 506 GLY B C 1
ATOM 7162 O O . GLY B 1 506 ? 0.241 -77.5 -38 1 90.12 506 GLY B O 1
ATOM 7163 N N . SER B 1 507 ? 1.601 -75.812 -38.312 1 90.31 507 SER B N 1
ATOM 7164 C CA . SER B 1 507 ? 2.375 -76.562 -39.312 1 90.31 507 SER B CA 1
ATOM 7165 C C . SER B 1 507 ? 3.068 -77.75 -38.688 1 90.31 507 SER B C 1
ATOM 7167 O O . SER B 1 507 ? 3.1 -78.812 -39.312 1 90.31 507 SER B O 1
ATOM 7169 N N . LEU B 1 508 ? 3.553 -77.625 -37.5 1 89.81 508 LEU B N 1
ATOM 7170 C CA . LEU B 1 508 ? 4.199 -78.75 -36.812 1 89.81 508 LEU B CA 1
ATOM 7171 C C . LEU B 1 508 ? 3.191 -79.812 -36.469 1 89.81 508 LEU B C 1
ATOM 7173 O O . LEU B 1 508 ? 3.502 -81 -36.594 1 89.81 508 LEU B O 1
ATOM 7177 N N . GLN B 1 509 ? 1.992 -79.438 -36.094 1 90.44 509 GLN B N 1
ATOM 7178 C CA . GLN B 1 509 ? 0.936 -80.438 -35.812 1 90.44 509 GLN B CA 1
ATOM 7179 C C . GLN B 1 509 ? 0.542 -81.188 -37.031 1 90.44 509 GLN B C 1
ATOM 7181 O O . GLN B 1 509 ? 0.328 -82.438 -36.969 1 90.44 509 GLN B O 1
ATOM 7186 N N . SER B 1 510 ? 0.497 -80.562 -38.188 1 92.69 510 SER B N 1
ATOM 7187 C CA . SER B 1 510 ? 0.188 -81.188 -39.438 1 92.69 510 SER B CA 1
ATOM 7188 C C . SER B 1 510 ? 1.288 -82.188 -39.844 1 92.69 510 SER B C 1
ATOM 7190 O O . SER B 1 510 ? 1.006 -83.312 -40.312 1 92.69 510 SER B O 1
ATOM 7192 N N . GLN B 1 511 ? 2.529 -81.875 -39.562 1 88.88 511 GLN B N 1
ATOM 7193 C CA . GLN B 1 511 ? 3.658 -82.75 -39.875 1 88.88 511 GLN B CA 1
ATOM 7194 C C . GLN B 1 511 ? 3.641 -84 -38.969 1 88.88 511 GLN B C 1
ATOM 7196 O O . GLN B 1 511 ? 3.916 -85.125 -39.438 1 88.88 511 GLN B O 1
ATOM 7201 N N . VAL B 1 512 ? 3.324 -83.812 -37.781 1 90.38 512 VAL B N 1
ATOM 7202 C CA . VAL B 1 512 ? 3.225 -84.938 -36.844 1 90.38 512 VAL B CA 1
ATOM 7203 C C . VAL B 1 512 ? 2.092 -85.875 -37.25 1 90.38 512 VAL B C 1
ATOM 7205 O O . VAL B 1 512 ? 2.238 -87.062 -37.219 1 90.38 512 VAL B O 1
ATOM 7208 N N . GLY B 1 513 ? 1 -85.25 -37.781 1 89.38 513 GLY B N 1
ATOM 7209 C CA . GLY B 1 513 ? -0.082 -86.062 -38.312 1 89.38 513 GLY B CA 1
ATOM 7210 C C . GLY B 1 513 ? 0.329 -86.875 -39.531 1 89.38 513 GLY B C 1
ATOM 7211 O O . GLY B 1 513 ? -0.018 -88.062 -39.594 1 89.38 513 GLY B O 1
ATOM 7212 N N . SER B 1 514 ? 1.068 -86.312 -40.375 1 91.5 514 SER B N 1
ATOM 7213 C CA . SER B 1 514 ? 1.566 -87.062 -41.531 1 91.5 514 SER B CA 1
ATOM 7214 C C . SER B 1 514 ? 2.51 -88.188 -41.125 1 91.5 514 SER B C 1
ATOM 7216 O O . SER B 1 514 ? 2.461 -89.25 -41.719 1 91.5 514 SER B O 1
ATOM 7218 N N . LEU B 1 515 ? 3.316 -88 -40.094 1 89.56 515 LEU B N 1
ATOM 7219 C CA . LEU B 1 515 ? 4.207 -89.062 -39.562 1 89.56 515 LEU B CA 1
ATOM 7220 C C . LEU B 1 515 ? 3.414 -90.188 -39 1 89.56 515 LEU B C 1
ATOM 7222 O O . LEU B 1 515 ? 3.758 -91.375 -39.219 1 89.56 515 LEU B O 1
ATOM 7226 N N . GLN B 1 516 ? 2.32 -89.938 -38.312 1 90.19 516 GLN B N 1
ATOM 7227 C CA . GLN B 1 516 ? 1.476 -91 -37.75 1 90.19 516 GLN B CA 1
ATOM 7228 C C . GLN B 1 516 ? 0.841 -91.812 -38.844 1 90.19 516 GLN B C 1
ATOM 7230 O O . GLN B 1 516 ? 0.778 -93.062 -38.719 1 90.19 516 GLN B O 1
ATOM 7235 N N . SER B 1 517 ? 0.452 -91.188 -39.969 1 91.5 517 SER B N 1
ATOM 7236 C CA . SER B 1 517 ? -0.117 -91.938 -41.094 1 91.5 517 SER B CA 1
ATOM 7237 C C . SER B 1 517 ? 0.929 -92.812 -41.781 1 91.5 517 SER B C 1
ATOM 7239 O O . SER B 1 517 ? 0.653 -93.938 -42.094 1 91.5 517 SER B O 1
ATOM 7241 N N . GLN B 1 518 ? 2.123 -92.375 -41.875 1 89.44 518 GLN B N 1
ATOM 7242 C CA . GLN B 1 518 ? 3.209 -93.188 -42.5 1 89.44 518 GLN B CA 1
ATOM 7243 C C . GLN B 1 518 ? 3.586 -94.375 -41.625 1 89.44 518 GLN B C 1
ATOM 7245 O O . GLN B 1 518 ? 3.869 -95.438 -42.156 1 89.44 518 GLN B O 1
ATOM 7250 N N . ILE B 1 519 ? 3.621 -94.188 -40.344 1 89.94 519 ILE B N 1
ATOM 7251 C CA . ILE B 1 519 ? 3.902 -95.25 -39.406 1 89.94 519 ILE B CA 1
ATOM 7252 C C . ILE B 1 519 ? 2.846 -96.375 -39.562 1 89.94 519 ILE B C 1
ATOM 7254 O O . ILE B 1 519 ? 3.176 -97.562 -39.625 1 89.94 519 ILE B O 1
ATOM 7258 N N . GLY B 1 520 ? 1.576 -96 -39.781 1 89.38 520 GLY B N 1
ATOM 7259 C CA . GLY B 1 520 ? 0.512 -96.938 -40 1 89.38 520 GLY B CA 1
ATOM 7260 C C . GLY B 1 520 ? 0.66 -97.688 -41.312 1 89.38 520 GLY B C 1
ATOM 7261 O O . GLY B 1 520 ? 0.493 -98.938 -41.375 1 89.38 520 GLY B O 1
ATOM 7262 N N . GLU B 1 521 ? 0.979 -97 -42.344 1 90.12 521 GLU B N 1
ATOM 7263 C CA . GLU B 1 521 ? 1.179 -97.562 -43.656 1 90.12 521 GLU B CA 1
ATOM 7264 C C . GLU B 1 521 ? 2.352 -98.562 -43.625 1 90.12 521 GLU B C 1
ATOM 7266 O O . GLU B 1 521 ? 2.268 -99.625 -44.219 1 90.12 521 GLU B O 1
ATOM 7271 N N . ASN B 1 522 ? 3.404 -98.188 -43 1 88.62 522 ASN B N 1
ATOM 7272 C CA . ASN B 1 522 ? 4.562 -99.062 -42.875 1 88.62 522 ASN B CA 1
ATOM 7273 C C . ASN B 1 522 ? 4.234 -100.312 -42.094 1 88.62 522 ASN B C 1
ATOM 7275 O O . ASN B 1 522 ? 4.684 -101.438 -42.469 1 88.62 522 ASN B O 1
ATOM 7279 N N . ARG B 1 523 ? 3.416 -100.25 -41.094 1 87.5 523 ARG B N 1
ATOM 7280 C CA . ARG B 1 523 ? 3 -101.375 -40.312 1 87.5 523 ARG B CA 1
ATOM 7281 C C . ARG B 1 523 ? 2.156 -102.375 -41.156 1 87.5 523 ARG B C 1
ATOM 7283 O O . ARG B 1 523 ? 2.377 -103.562 -41.125 1 87.5 523 ARG B O 1
ATOM 7290 N N . THR B 1 524 ? 1.279 -101.875 -41.938 1 90.12 524 THR B N 1
ATOM 7291 C CA . THR B 1 524 ? 0.444 -102.688 -42.812 1 90.12 524 THR B CA 1
ATOM 7292 C C . THR B 1 524 ? 1.285 -103.312 -43.875 1 90.12 524 THR B C 1
ATOM 7294 O O . THR B 1 524 ? 1.122 -104.5 -44.156 1 90.12 524 THR B O 1
ATOM 7297 N N . GLU B 1 525 ? 2.146 -102.562 -44.5 1 90.94 525 GLU B N 1
ATOM 7298 C CA . GLU B 1 525 ? 3.043 -103.125 -45.5 1 90.94 525 GLU B CA 1
ATOM 7299 C C . GLU B 1 525 ? 3.871 -104.25 -44.938 1 90.94 525 GLU B C 1
ATOM 7301 O O . GLU B 1 525 ? 4.023 -105.312 -45.594 1 90.94 525 GLU B O 1
ATOM 7306 N N . ALA B 1 526 ? 4.383 -104.125 -43.75 1 90.12 526 ALA B N 1
ATOM 7307 C CA . ALA B 1 526 ? 5.188 -105.125 -43.094 1 90.12 526 ALA B CA 1
ATOM 7308 C C . ALA B 1 526 ? 4.348 -106.375 -42.812 1 90.12 526 ALA B C 1
ATOM 7310 O O . ALA B 1 526 ? 4.777 -107.5 -43.062 1 90.12 526 ALA B O 1
ATOM 7311 N N . ARG B 1 527 ? 3.113 -106.25 -42.312 1 91.44 527 ARG B N 1
ATOM 7312 C CA . ARG B 1 527 ? 2.232 -107.375 -42 1 91.44 527 ARG B CA 1
ATOM 7313 C C . ARG B 1 527 ? 1.856 -108.125 -43.25 1 91.44 527 ARG B C 1
ATOM 7315 O O . ARG B 1 527 ? 1.928 -109.375 -43.281 1 91.44 527 ARG B O 1
ATOM 7322 N N . ARG B 1 528 ? 1.548 -107.438 -44.25 1 93.31 528 ARG B N 1
ATOM 7323 C CA . ARG B 1 528 ? 1.203 -108.062 -45.531 1 93.31 528 ARG B CA 1
ATOM 7324 C C . ARG B 1 528 ? 2.422 -108.75 -46.156 1 93.31 528 ARG B C 1
ATOM 7326 O O . ARG B 1 528 ? 2.312 -109.812 -46.781 1 93.31 528 ARG B O 1
ATOM 7333 N N . GLY B 1 529 ? 3.455 -107.938 -46 1 89.31 529 GLY B N 1
ATOM 7334 C CA . GLY B 1 529 ? 4.699 -108.5 -46.5 1 89.31 529 GLY B CA 1
ATOM 7335 C C . GLY B 1 529 ? 5.047 -109.812 -45.812 1 89.31 529 GLY B C 1
ATOM 7336 O O . GLY B 1 529 ? 5.441 -110.812 -46.469 1 89.31 529 GLY B O 1
ATOM 7337 N N . ILE B 1 530 ? 4.949 -110 -44.594 1 89.56 530 ILE B N 1
ATOM 7338 C CA . ILE B 1 530 ? 5.188 -111.188 -43.812 1 89.56 530 ILE B CA 1
ATOM 7339 C C . ILE B 1 530 ? 4.195 -112.25 -44.25 1 89.56 530 ILE B C 1
ATOM 7341 O O . ILE B 1 530 ? 4.582 -113.438 -44.5 1 89.56 530 ILE B O 1
ATOM 7345 N N . ALA B 1 531 ? 2.963 -111.938 -44.469 1 92.75 531 ALA B N 1
ATOM 7346 C CA . ALA B 1 531 ? 1.96 -112.875 -44.969 1 92.75 531 ALA B CA 1
ATOM 7347 C C . ALA B 1 531 ? 2.332 -113.438 -46.344 1 92.75 531 ALA B C 1
ATOM 7349 O O . ALA B 1 531 ? 2.217 -114.625 -46.594 1 92.75 531 ALA B O 1
ATOM 7350 N N . ALA B 1 532 ? 2.746 -112.562 -47.156 1 94.19 532 ALA B N 1
ATOM 7351 C CA . ALA B 1 532 ? 3.162 -112.938 -48.5 1 94.19 532 ALA B CA 1
ATOM 7352 C C . ALA B 1 532 ? 4.363 -113.875 -48.469 1 94.19 532 ALA B C 1
ATOM 7354 O O . ALA B 1 532 ? 4.43 -114.812 -49.219 1 94.19 532 ALA B O 1
ATOM 7355 N N . ALA B 1 533 ? 5.266 -113.5 -47.625 1 91.5 533 ALA B N 1
ATOM 7356 C CA . ALA B 1 533 ? 6.465 -114.312 -47.469 1 91.5 533 ALA B CA 1
ATOM 7357 C C . ALA B 1 533 ? 6.105 -115.75 -47 1 91.5 533 ALA B C 1
ATOM 7359 O O . ALA B 1 533 ? 6.648 -116.688 -47.5 1 91.5 533 ALA B O 1
ATOM 7360 N N . VAL B 1 534 ? 5.156 -115.938 -46.156 1 90.19 534 VAL B N 1
ATOM 7361 C CA . VAL B 1 534 ? 4.719 -117.188 -45.625 1 90.19 534 VAL B CA 1
ATOM 7362 C C . VAL B 1 534 ? 3.891 -117.938 -46.688 1 90.19 534 VAL B C 1
ATOM 7364 O O . VAL B 1 534 ? 3.955 -119.188 -46.781 1 90.19 534 VAL B O 1
ATOM 7367 N N . ALA B 1 535 ? 3.273 -117.25 -47.562 1 91.44 535 ALA B N 1
ATOM 7368 C CA . ALA B 1 535 ? 2.41 -117.875 -48.594 1 91.44 535 ALA B CA 1
ATOM 7369 C C . ALA B 1 535 ? 3.23 -118.375 -49.781 1 91.44 535 ALA B C 1
ATOM 7371 O O . ALA B 1 535 ? 2.779 -119.25 -50.531 1 91.44 535 ALA B O 1
ATOM 7372 N N . ALA B 1 536 ? 4.371 -117.812 -50.031 1 91.88 536 ALA B N 1
ATOM 7373 C CA . ALA B 1 536 ? 5.219 -118.312 -51.125 1 91.88 536 ALA B CA 1
ATOM 7374 C C . ALA B 1 536 ? 5.625 -119.75 -50.938 1 91.88 536 ALA B C 1
ATOM 7376 O O . ALA B 1 536 ? 6.52 -120.062 -50.125 1 91.88 536 ALA B O 1
ATOM 7377 N N . ALA B 1 537 ? 5.047 -120.75 -51.812 1 84.75 537 ALA B N 1
ATOM 7378 C CA . ALA B 1 537 ? 5.098 -122.188 -51.594 1 84.75 537 ALA B CA 1
ATOM 7379 C C . ALA B 1 537 ? 6.383 -122.75 -52.156 1 84.75 537 ALA B C 1
ATOM 7381 O O . ALA B 1 537 ? 6.891 -122.312 -53.156 1 84.75 537 ALA B O 1
ATOM 7382 N N . ASN B 1 538 ? 6.867 -123.625 -51.375 1 85.25 538 ASN B N 1
ATOM 7383 C CA . ASN B 1 538 ? 8.008 -124.438 -51.812 1 85.25 538 ASN B CA 1
ATOM 7384 C C . ASN B 1 538 ? 7.578 -125.812 -52.281 1 85.25 538 ASN B C 1
ATOM 7386 O O . ASN B 1 538 ? 7.309 -126.688 -51.469 1 85.25 538 ASN B O 1
ATOM 7390 N N . ALA B 1 539 ? 7.688 -126.062 -53.688 1 84.38 539 ALA B N 1
ATOM 7391 C CA . ALA B 1 539 ? 7.293 -127.312 -54.25 1 84.38 539 ALA B CA 1
ATOM 7392 C C . ALA B 1 539 ? 8.375 -128.375 -54 1 84.38 539 ALA B C 1
ATOM 7394 O O . ALA B 1 539 ? 9.562 -128.125 -54.156 1 84.38 539 ALA B O 1
ATOM 7395 N N . PRO B 1 540 ? 7.934 -129.625 -53.719 1 77.19 540 PRO B N 1
ATOM 7396 C CA . PRO B 1 540 ? 8.922 -130.625 -53.469 1 77.19 540 PRO B CA 1
ATOM 7397 C C . PRO B 1 540 ? 9.594 -131.125 -54.75 1 77.19 540 PRO B C 1
ATOM 7399 O O . PRO B 1 540 ? 9.078 -131 -55.844 1 77.19 540 PRO B O 1
ATOM 7402 N N . MET B 1 541 ? 10.648 -131.75 -54.469 1 82.19 541 MET B N 1
ATOM 7403 C CA . MET B 1 541 ? 11.352 -132.375 -55.625 1 82.19 541 MET B CA 1
ATOM 7404 C C . MET B 1 541 ? 10.516 -133.375 -56.281 1 82.19 541 MET B C 1
ATOM 7406 O O . MET B 1 541 ? 10.008 -134.375 -55.594 1 82.19 541 MET B O 1
ATOM 7410 N N . PRO B 1 542 ? 10.484 -133.25 -57.625 1 83.12 542 PRO B N 1
ATOM 7411 C CA . PRO B 1 542 ? 9.719 -134.375 -58.344 1 83.12 542 PRO B CA 1
ATOM 7412 C C . PRO B 1 542 ? 10.328 -135.75 -58.188 1 83.12 542 PRO B C 1
ATOM 7414 O O . PRO B 1 542 ? 11.547 -135.875 -58.031 1 83.12 542 PRO B O 1
ATOM 7417 N N . SER B 1 543 ? 9.57 -136.75 -58.344 1 77.81 543 SER B N 1
ATOM 7418 C CA . SER B 1 543 ? 9.945 -138.125 -58.094 1 77.81 543 SER B CA 1
ATOM 7419 C C . SER B 1 543 ? 10.828 -138.75 -59.188 1 77.81 543 SER B C 1
ATOM 7421 O O . SER B 1 543 ? 11.609 -139.625 -58.969 1 77.81 543 SER B O 1
ATOM 7423 N N . GLY B 1 544 ? 10.688 -138.125 -60.375 1 81.25 544 GLY B N 1
ATOM 7424 C CA . GLY B 1 544 ? 11.469 -138.625 -61.5 1 81.25 544 GLY B CA 1
ATOM 7425 C C . GLY B 1 544 ? 11.812 -137.5 -62.5 1 81.25 544 GLY B C 1
ATOM 7426 O O . GLY B 1 544 ? 11.266 -136.5 -62.469 1 81.25 544 GLY B O 1
ATOM 7427 N N . PRO B 1 545 ? 12.742 -138.125 -63.438 1 84 545 PRO B N 1
ATOM 7428 C CA . PRO B 1 545 ? 13.156 -137.125 -64.5 1 84 545 PRO B CA 1
ATOM 7429 C C . PRO B 1 545 ? 12.008 -136.75 -65.438 1 84 545 PRO B C 1
ATOM 7431 O O . PRO B 1 545 ? 11.234 -137.625 -65.812 1 84 545 PRO B O 1
ATOM 7434 N N . GLY B 1 546 ? 11.805 -135.5 -65.562 1 87.12 546 GLY B N 1
ATOM 7435 C CA . GLY B 1 546 ? 10.797 -135 -66.5 1 87.12 546 GLY B CA 1
ATOM 7436 C C . GLY B 1 546 ? 9.492 -134.625 -65.812 1 87.12 546 GLY B C 1
ATOM 7437 O O . GLY B 1 546 ? 8.57 -134.125 -66.438 1 87.12 546 GLY B O 1
ATOM 7438 N N . LYS B 1 547 ? 9.469 -134.75 -64.438 1 90.94 547 LYS B N 1
ATOM 7439 C CA . LYS B 1 547 ? 8.211 -134.5 -63.781 1 90.94 547 LYS B CA 1
ATOM 7440 C C . LYS B 1 547 ? 8.227 -133.125 -63.125 1 90.94 547 LYS B C 1
ATOM 7442 O O . LYS B 1 547 ? 9.289 -132.5 -62.844 1 90.94 547 LYS B O 1
ATOM 7447 N N . THR B 1 548 ? 6.922 -132.625 -63 1 89.38 548 THR B N 1
ATOM 7448 C CA . THR B 1 548 ? 6.711 -131.25 -62.375 1 89.38 548 THR B CA 1
ATOM 7449 C C . THR B 1 548 ? 5.809 -131.375 -61.156 1 89.38 548 THR B C 1
ATOM 7451 O O . THR B 1 548 ? 4.781 -132.125 -61.188 1 89.38 548 THR B O 1
ATOM 7454 N N . THR B 1 549 ? 6.289 -130.75 -59.969 1 90.88 549 THR B N 1
ATOM 7455 C CA . THR B 1 549 ? 5.438 -130.625 -58.781 1 90.88 549 THR B CA 1
ATOM 7456 C C . THR B 1 549 ? 4.945 -129.25 -58.594 1 90.88 549 THR B C 1
ATOM 7458 O O . THR B 1 549 ? 5.613 -128.25 -59 1 90.88 549 THR B O 1
ATOM 7461 N N . TRP B 1 550 ? 3.713 -129.125 -58.031 1 88.56 550 TRP B N 1
ATOM 7462 C CA . TRP B 1 550 ? 3.146 -127.812 -57.719 1 88.56 550 TRP B CA 1
ATOM 7463 C C . TRP B 1 550 ? 2.547 -127.812 -56.312 1 88.56 550 TRP B C 1
ATOM 7465 O O . TRP B 1 550 ? 2.17 -128.875 -55.812 1 88.56 550 TRP B O 1
ATOM 7475 N N . GLN B 1 551 ? 2.641 -126.625 -55.688 1 92.75 551 GLN B N 1
ATOM 7476 C CA . GLN B 1 551 ? 2.061 -126.438 -54.375 1 92.75 551 GLN B CA 1
ATOM 7477 C C . GLN B 1 551 ? 1.355 -125.062 -54.281 1 92.75 551 GLN B C 1
ATOM 7479 O O . GLN B 1 551 ? 1.84 -124.062 -54.812 1 92.75 551 GLN B O 1
ATOM 7484 N N . MET B 1 552 ? 0.201 -125.062 -53.531 1 91.06 552 MET B N 1
ATOM 7485 C CA . MET B 1 552 ? -0.516 -123.875 -53.188 1 91.06 552 MET B CA 1
ATOM 7486 C C . MET B 1 552 ? -0.612 -123.75 -51.656 1 91.06 552 MET B C 1
ATOM 7488 O O . MET B 1 552 ? -0.834 -124.688 -50.969 1 91.06 552 MET B O 1
ATOM 7492 N N . ARG B 1 553 ? -0.306 -122.5 -51.344 1 92.25 553 ARG B N 1
ATOM 7493 C CA . ARG B 1 553 ? -0.32 -122.25 -49.906 1 92.25 553 ARG B CA 1
ATOM 7494 C C . ARG B 1 553 ? -1.158 -121 -49.562 1 92.25 553 ARG B C 1
ATOM 7496 O O . ARG B 1 553 ? -1.14 -120.062 -50.281 1 92.25 553 ARG B O 1
ATOM 7503 N N . GLY B 1 554 ? -1.894 -121.125 -48.375 1 90.94 554 GLY B N 1
ATOM 7504 C CA . GLY B 1 554 ? -2.521 -120 -47.719 1 90.94 554 GLY B CA 1
ATOM 7505 C C . GLY B 1 554 ? -1.852 -119.625 -46.406 1 90.94 554 GLY B C 1
ATOM 7506 O O . GLY B 1 554 ? -1.316 -120.5 -45.719 1 90.94 554 GLY B O 1
ATOM 7507 N N . SER B 1 555 ? -1.837 -118.188 -46.188 1 93.44 555 SER B N 1
ATOM 7508 C CA . SER B 1 555 ? -1.188 -117.812 -44.969 1 93.44 555 SER B CA 1
ATOM 7509 C C . SER B 1 555 ? -1.948 -116.625 -44.312 1 93.44 555 SER B C 1
ATOM 7511 O O . SER B 1 555 ? -2.85 -116.062 -44.938 1 93.44 555 SER B O 1
ATOM 7513 N N . THR B 1 556 ? -1.602 -116.562 -43 1 90.56 556 THR B N 1
ATOM 7514 C CA . THR B 1 556 ? -2.125 -115.438 -42.281 1 90.56 556 THR B CA 1
ATOM 7515 C C . THR B 1 556 ? -1.083 -114.875 -41.281 1 90.56 556 THR B C 1
ATOM 7517 O O . THR B 1 556 ? -0.311 -115.688 -40.719 1 90.56 556 THR B O 1
ATOM 7520 N N . PHE B 1 557 ? -1.162 -113.562 -41.344 1 88.38 557 PHE B N 1
ATOM 7521 C CA . PHE B 1 557 ? -0.317 -112.875 -40.344 1 88.38 557 PHE B CA 1
ATOM 7522 C C . PHE B 1 557 ? -0.97 -111.625 -39.812 1 88.38 557 PHE B C 1
ATOM 7524 O O . PHE B 1 557 ? -1.177 -110.688 -40.594 1 88.38 557 PHE B O 1
ATOM 7531 N N . HIS B 1 558 ? -1.024 -111.562 -38.5 1 90.25 558 HIS B N 1
ATOM 7532 C CA . HIS B 1 558 ? -1.616 -110.438 -37.75 1 90.25 558 HIS B CA 1
ATOM 7533 C C . HIS B 1 558 ? -2.814 -109.875 -38.531 1 90.25 558 HIS B C 1
ATOM 7535 O O . HIS B 1 558 ? -2.914 -108.688 -38.719 1 90.25 558 HIS B O 1
ATOM 7541 N N . GLY B 1 559 ? -3.666 -110.625 -38.938 1 89.12 559 GLY B N 1
ATOM 7542 C CA . GLY B 1 559 ? -4.926 -110.25 -39.562 1 89.12 559 GLY B CA 1
ATOM 7543 C C . GLY B 1 559 ? -4.816 -110.062 -41.062 1 89.12 559 GLY B C 1
ATOM 7544 O O . GLY B 1 559 ? -5.82 -109.812 -41.75 1 89.12 559 GLY B O 1
ATOM 7545 N N . GLU B 1 560 ? -3.625 -110.188 -41.594 1 92.81 560 GLU B N 1
ATOM 7546 C CA . GLU B 1 560 ? -3.439 -110.125 -43.062 1 92.81 560 GLU B CA 1
ATOM 7547 C C . GLU B 1 560 ? -3.324 -111.5 -43.688 1 92.81 560 GLU B C 1
ATOM 7549 O O . GLU B 1 560 ? -2.609 -112.375 -43.156 1 92.81 560 GLU B O 1
ATOM 7554 N N . GLY B 1 561 ? -4.059 -111.75 -44.844 1 91 561 GLY B N 1
ATOM 7555 C CA . GLY B 1 561 ? -4.055 -113 -45.531 1 91 561 GLY B CA 1
ATOM 7556 C C . GLY B 1 561 ? -3.121 -113.062 -46.719 1 91 561 GLY B C 1
ATOM 7557 O O . GLY B 1 561 ? -2.891 -112 -47.375 1 91 561 GLY B O 1
ATOM 7558 N N . GLY B 1 562 ? -2.57 -114.188 -46.844 1 93.25 562 GLY B N 1
ATOM 7559 C CA . GLY B 1 562 ? -1.703 -114.375 -48 1 93.25 562 GLY B CA 1
ATOM 7560 C C . GLY B 1 562 ? -2.02 -115.625 -48.781 1 93.25 562 GLY B C 1
ATOM 7561 O O . GLY B 1 562 ? -2.713 -116.5 -48.281 1 93.25 562 GLY B O 1
ATOM 7562 N N . PHE B 1 563 ? -1.63 -115.5 -50 1 94.38 563 PHE B N 1
ATOM 7563 C CA . PHE B 1 563 ? -1.78 -116.625 -50.906 1 94.38 563 PHE B CA 1
ATOM 7564 C C . PHE B 1 563 ? -0.561 -116.75 -51.812 1 94.38 563 PHE B C 1
ATOM 7566 O O . PHE B 1 563 ? 0.105 -115.812 -52.125 1 94.38 563 PHE B O 1
ATOM 7573 N N . GLY B 1 564 ? -0.295 -118 -52.156 1 94.38 564 GLY B N 1
ATOM 7574 C CA . GLY B 1 564 ? 0.865 -118.188 -53 1 94.38 564 GLY B CA 1
ATOM 7575 C C . GLY B 1 564 ? 0.871 -119.562 -53.688 1 94.38 564 GLY B C 1
ATOM 7576 O O . GLY B 1 564 ? -0.006 -120.375 -53.406 1 94.38 564 GLY B O 1
ATOM 7577 N N . PHE B 1 565 ? 1.803 -119.688 -54.656 1 92.81 565 PHE B N 1
ATOM 7578 C CA . PHE B 1 565 ? 1.986 -120.875 -55.438 1 92.81 565 PHE B CA 1
ATOM 7579 C C . PHE B 1 565 ? 3.465 -121.188 -55.688 1 92.81 565 PHE B C 1
ATOM 7581 O O . PHE B 1 565 ? 4.293 -120.25 -55.594 1 92.81 565 PHE B O 1
ATOM 7588 N N . GLY B 1 566 ? 3.857 -122.375 -55.906 1 90.25 566 GLY B N 1
ATOM 7589 C CA . GLY B 1 566 ? 5.215 -122.812 -56.219 1 90.25 566 GLY B CA 1
ATOM 7590 C C . GLY B 1 566 ? 5.277 -124 -57.125 1 90.25 566 GLY B C 1
ATOM 7591 O O . GLY B 1 566 ? 4.359 -124.812 -57.125 1 90.25 566 GLY B O 1
ATOM 7592 N N . PHE B 1 567 ? 6.312 -124.125 -57.875 1 92.44 567 PHE B N 1
ATOM 7593 C CA . PHE B 1 567 ? 6.527 -125.25 -58.781 1 92.44 567 PHE B CA 1
ATOM 7594 C C . PHE B 1 567 ? 7.973 -125.688 -58.719 1 92.44 567 PHE B C 1
ATOM 7596 O O . PHE B 1 567 ? 8.875 -124.938 -58.406 1 92.44 567 PHE B O 1
ATOM 7603 N N . ALA B 1 568 ? 8.148 -126.875 -59.031 1 89.19 568 ALA B N 1
ATOM 7604 C CA . ALA B 1 568 ? 9.469 -127.5 -59.188 1 89.19 568 ALA B CA 1
ATOM 7605 C C . ALA B 1 568 ? 9.492 -128.5 -60.344 1 89.19 568 ALA B C 1
ATOM 7607 O O . ALA B 1 568 ? 8.562 -129.25 -60.531 1 89.19 568 ALA B O 1
ATOM 7608 N N . HIS B 1 569 ? 10.508 -128.375 -61.188 1 92.12 569 HIS B N 1
ATOM 7609 C CA . HIS B 1 569 ? 10.656 -129.25 -62.375 1 92.12 569 HIS B CA 1
ATOM 7610 C C . HIS B 1 569 ? 12.031 -129.875 -62.375 1 92.12 569 HIS B C 1
ATOM 7612 O O . HIS B 1 569 ? 13.055 -129.25 -62.312 1 92.12 569 HIS B O 1
ATOM 7618 N N . ARG B 1 570 ? 12 -131.25 -62.594 1 88.06 570 ARG B N 1
ATOM 7619 C CA . ARG B 1 570 ? 13.242 -132 -62.656 1 88.06 570 ARG B CA 1
ATOM 7620 C C . ARG B 1 570 ? 13.641 -132.25 -64.125 1 88.06 570 ARG B C 1
ATOM 7622 O O . ARG B 1 570 ? 12.836 -132.75 -64.875 1 88.06 570 ARG B O 1
ATOM 7629 N N . PHE B 1 571 ? 14.82 -131.875 -64.438 1 88.62 571 PHE B N 1
ATOM 7630 C CA . PHE B 1 571 ? 15.305 -132.125 -65.812 1 88.62 571 PHE B CA 1
ATOM 7631 C C . PHE B 1 571 ? 15.664 -133.625 -66 1 88.62 571 PHE B C 1
ATOM 7633 O O . PHE B 1 571 ? 15.898 -134.375 -65.062 1 88.62 571 PHE B O 1
ATOM 7640 N N . ASN B 1 572 ? 15.766 -134 -67.375 1 85 572 ASN B N 1
ATOM 7641 C CA . ASN B 1 572 ? 16.109 -135.25 -67.812 1 85 572 ASN B CA 1
ATOM 7642 C C . ASN B 1 572 ? 17.625 -135.5 -67.875 1 85 572 ASN B C 1
ATOM 7644 O O . ASN B 1 572 ? 18.156 -135.625 -69 1 85 572 ASN B O 1
ATOM 7648 N N . THR B 1 573 ? 18.219 -135.375 -67 1 83.31 573 THR B N 1
ATOM 7649 C CA . THR B 1 573 ? 19.672 -135.5 -67 1 83.31 573 THR B CA 1
ATOM 7650 C C . THR B 1 573 ? 20.094 -136.5 -66.062 1 83.31 573 THR B C 1
ATOM 7652 O O . THR B 1 573 ? 19.312 -137 -65.188 1 83.31 573 THR B O 1
ATOM 7655 N N . SER B 1 574 ? 21.328 -137.125 -66.125 1 79.44 574 SER B N 1
ATOM 7656 C CA . SER B 1 574 ? 21.906 -138.125 -65.312 1 79.44 574 SER B CA 1
ATOM 7657 C C . SER B 1 574 ? 22.031 -137.75 -63.844 1 79.44 574 SER B C 1
ATOM 7659 O O . SER B 1 574 ? 21.875 -138.5 -62.906 1 79.44 574 SER B O 1
ATOM 7661 N N . MET B 1 575 ? 22.172 -136.375 -63.75 1 77.62 575 MET B N 1
ATOM 7662 C CA . MET B 1 575 ? 22.172 -135.75 -62.406 1 77.62 575 MET B CA 1
ATOM 7663 C C . MET B 1 575 ? 20.844 -135.125 -62.094 1 77.62 575 MET B C 1
ATOM 7665 O O . MET B 1 575 ? 20.328 -134.25 -62.906 1 77.62 575 MET B O 1
ATOM 7669 N N . PRO B 1 576 ? 20.312 -135.5 -60.969 1 83.62 576 PRO B N 1
ATOM 7670 C CA . PRO B 1 576 ? 19.016 -134.875 -60.625 1 83.62 576 PRO B CA 1
ATOM 7671 C C . PRO B 1 576 ? 19.094 -133.375 -60.375 1 83.62 576 PRO B C 1
ATOM 7673 O O . PRO B 1 576 ? 19.672 -132.875 -59.375 1 83.62 576 PRO B O 1
ATOM 7676 N N . LEU B 1 577 ? 18.688 -132.5 -61.344 1 86 577 LEU B N 1
ATOM 7677 C CA . LEU B 1 577 ? 18.594 -131.125 -61.281 1 86 577 LEU B CA 1
ATOM 7678 C C . LEU B 1 577 ? 17.156 -130.625 -61.469 1 86 577 LEU B C 1
ATOM 7680 O O . LEU B 1 577 ? 16.469 -131.125 -62.375 1 86 577 LEU B O 1
ATOM 7684 N N . ALA B 1 578 ? 16.859 -129.75 -60.531 1 90.38 578 ALA B N 1
ATOM 7685 C CA . ALA B 1 578 ? 15.5 -129.125 -60.625 1 90.38 578 ALA B CA 1
ATOM 7686 C C . ALA B 1 578 ? 15.508 -127.625 -60.562 1 90.38 578 ALA B C 1
ATOM 7688 O O . ALA B 1 578 ? 16.359 -127.062 -59.875 1 90.38 578 ALA B O 1
ATOM 7689 N N . VAL B 1 579 ? 14.555 -127.062 -61.219 1 91.88 579 VAL B N 1
ATOM 7690 C CA . VAL B 1 579 ? 14.289 -125.625 -61.094 1 91.88 579 VAL B CA 1
ATOM 7691 C C . VAL B 1 579 ? 13.023 -125.438 -60.281 1 91.88 579 VAL B C 1
ATOM 7693 O O . VAL B 1 579 ? 12.062 -126.188 -60.375 1 91.88 579 VAL B O 1
ATOM 7696 N N . VAL B 1 580 ? 13.227 -124.5 -59.344 1 92.81 580 VAL B N 1
ATOM 7697 C CA . VAL B 1 580 ? 12.086 -124.125 -58.5 1 92.81 580 VAL B CA 1
ATOM 7698 C C . VAL B 1 580 ? 11.727 -122.688 -58.688 1 92.81 580 VAL B C 1
ATOM 7700 O O . VAL B 1 580 ? 12.602 -121.812 -58.938 1 92.81 580 VAL B O 1
ATOM 7703 N N . ALA B 1 581 ? 10.383 -122.375 -58.531 1 93.06 581 ALA B N 1
ATOM 7704 C CA . ALA B 1 581 ? 9.852 -121 -58.562 1 93.06 581 ALA B CA 1
ATOM 7705 C C . ALA B 1 581 ? 8.578 -120.875 -57.75 1 93.06 581 ALA B C 1
ATOM 7707 O O . ALA B 1 581 ? 7.832 -121.875 -57.594 1 93.06 581 ALA B O 1
ATOM 7708 N N . GLY B 1 582 ? 8.492 -119.75 -57.188 1 93.56 582 GLY B N 1
ATOM 7709 C CA . GLY B 1 582 ? 7.277 -119.5 -56.438 1 93.56 582 GLY B CA 1
ATOM 7710 C C . GLY B 1 582 ? 6.902 -118 -56.344 1 93.56 582 GLY B C 1
ATOM 7711 O O . GLY B 1 582 ? 7.719 -117.125 -56.656 1 93.56 582 GLY B O 1
ATOM 7712 N N . TYR B 1 583 ? 5.664 -117.875 -55.938 1 94.12 583 TYR B N 1
ATOM 7713 C CA . TYR B 1 583 ? 5.051 -116.562 -55.812 1 94.12 583 TYR B CA 1
ATOM 7714 C C . TYR B 1 583 ? 4.137 -116.5 -54.625 1 94.12 583 TYR B C 1
ATOM 7716 O O . TYR B 1 583 ? 3.482 -117.5 -54.25 1 94.12 583 TYR B O 1
ATOM 7724 N N . GLY B 1 584 ? 4.27 -115.375 -53.875 1 94.38 584 GLY B N 1
ATOM 7725 C CA . GLY B 1 584 ? 3.357 -115.062 -52.781 1 94.38 584 GLY B CA 1
ATOM 7726 C C . GLY B 1 584 ? 2.82 -113.688 -52.781 1 94.38 584 GLY B C 1
ATOM 7727 O O . GLY B 1 584 ? 3.539 -112.75 -53.156 1 94.38 584 GLY B O 1
ATOM 7728 N N . ASN B 1 585 ? 1.58 -113.625 -52.375 1 93.81 585 ASN B N 1
ATOM 7729 C CA . ASN B 1 585 ? 0.917 -112.375 -52.219 1 93.81 585 ASN B CA 1
ATOM 7730 C C . ASN B 1 585 ? 0.219 -112.25 -50.844 1 93.81 585 ASN B C 1
ATOM 7732 O O . ASN B 1 585 ? -0.499 -113.188 -50.438 1 93.81 585 ASN B O 1
ATOM 7736 N N . GLY B 1 586 ? 0.57 -111.188 -50.156 1 90.06 586 GLY B N 1
ATOM 7737 C CA . GLY B 1 586 ? -0.007 -111 -48.812 1 90.06 586 GLY B CA 1
ATOM 7738 C C . GLY B 1 586 ? -1.102 -109.938 -48.812 1 90.06 586 GLY B C 1
ATOM 7739 O O . GLY B 1 586 ? -1.336 -109.312 -47.781 1 90.06 586 GLY B O 1
ATOM 7740 N N . GLY B 1 587 ? -1.681 -109.562 -49.75 1 87.5 587 GLY B N 1
ATOM 7741 C CA . GLY B 1 587 ? -2.719 -108.562 -49.844 1 87.5 587 GLY B CA 1
ATOM 7742 C C . GLY B 1 587 ? -2.24 -107.25 -50.469 1 87.5 587 GLY B C 1
ATOM 7743 O O . GLY B 1 587 ? -1.099 -106.812 -50.281 1 87.5 587 GLY B O 1
ATOM 7744 N N . GLY B 1 588 ? -3.043 -106.75 -51.25 1 88.25 588 GLY B N 1
ATOM 7745 C CA . GLY B 1 588 ? -2.766 -105.438 -51.906 1 88.25 588 GLY B CA 1
ATOM 7746 C C . GLY B 1 588 ? -1.616 -105.562 -52.906 1 88.25 588 GLY B C 1
ATOM 7747 O O . GLY B 1 588 ? -1.61 -106.375 -53.781 1 88.25 588 GLY B O 1
ATOM 7748 N N . THR B 1 589 ? -0.655 -104.625 -52.688 1 91.25 589 THR B N 1
ATOM 7749 C CA . THR B 1 589 ? 0.45 -104.5 -53.625 1 91.25 589 THR B CA 1
ATOM 7750 C C . THR B 1 589 ? 1.676 -105.25 -53.094 1 91.25 589 THR B C 1
ATOM 7752 O O . THR B 1 589 ? 2.781 -105.062 -53.625 1 91.25 589 THR B O 1
ATOM 7755 N N . GLU B 1 590 ? 1.454 -106.125 -52.156 1 92.44 590 GLU B N 1
ATOM 7756 C CA . GLU B 1 590 ? 2.576 -106.812 -51.5 1 92.44 590 GLU B CA 1
ATOM 7757 C C . GLU B 1 590 ? 2.812 -108.188 -52.125 1 92.44 590 GLU B C 1
ATOM 7759 O O . GLU B 1 590 ? 2.18 -109.188 -51.75 1 92.44 590 GLU B O 1
ATOM 7764 N N . HIS B 1 591 ? 3.703 -108.188 -53.125 1 93.94 591 HIS B N 1
ATOM 7765 C CA . HIS B 1 591 ? 4.043 -109.438 -53.844 1 93.94 591 HIS B CA 1
ATOM 7766 C C . HIS B 1 591 ? 5.457 -109.875 -53.531 1 93.94 591 HIS B C 1
ATOM 7768 O O . HIS B 1 591 ? 6.355 -109.062 -53.344 1 93.94 591 HIS B O 1
ATOM 7774 N N . THR B 1 592 ? 5.641 -111 -53.375 1 93.12 592 THR B N 1
ATOM 7775 C CA . THR B 1 592 ? 6.977 -111.562 -53.281 1 93.12 592 THR B CA 1
ATOM 7776 C C . THR B 1 592 ? 7.133 -112.75 -54.219 1 93.12 592 THR B C 1
ATOM 7778 O O . THR B 1 592 ? 6.137 -113.312 -54.688 1 93.12 592 THR B O 1
ATOM 7781 N N . ALA B 1 593 ? 8.344 -113 -54.75 1 93.25 593 ALA B N 1
ATOM 7782 C CA . ALA B 1 593 ? 8.625 -114.125 -55.656 1 93.25 593 ALA B CA 1
ATOM 7783 C C . ALA B 1 593 ? 10.031 -114.625 -55.469 1 93.25 593 ALA B C 1
ATOM 7785 O O . ALA B 1 593 ? 10.906 -113.938 -54.938 1 93.25 593 ALA B O 1
ATOM 7786 N N . TYR B 1 594 ? 10.148 -115.875 -55.75 1 91.75 594 TYR B N 1
ATOM 7787 C CA . TYR B 1 594 ? 11.484 -116.438 -55.719 1 91.75 594 TYR B CA 1
ATOM 7788 C C . TYR B 1 594 ? 11.688 -117.438 -56.875 1 91.75 594 TYR B C 1
ATOM 7790 O O . TYR B 1 594 ? 10.719 -117.938 -57.469 1 91.75 594 TYR B O 1
ATOM 7798 N N . VAL B 1 595 ? 12.93 -117.625 -57.375 1 92.69 595 VAL B N 1
ATOM 7799 C CA . VAL B 1 595 ? 13.391 -118.625 -58.375 1 92.69 595 VAL B CA 1
ATOM 7800 C C . VAL B 1 595 ? 14.672 -119.25 -57.844 1 92.69 595 VAL B C 1
ATOM 7802 O O . VAL B 1 595 ? 15.469 -118.625 -57.156 1 92.69 595 VAL B O 1
ATOM 7805 N N . GLY B 1 596 ? 14.703 -120.438 -58.156 1 91.5 596 GLY B N 1
ATOM 7806 C CA . GLY B 1 596 ? 15.891 -121.125 -57.656 1 91.5 596 GLY B CA 1
ATOM 7807 C C . GLY B 1 596 ? 16.172 -122.375 -58.375 1 91.5 596 GLY B C 1
ATOM 7808 O O . GLY B 1 596 ? 15.453 -122.75 -59.312 1 91.5 596 GLY B O 1
ATOM 7809 N N . ILE B 1 597 ? 17.312 -123 -58.062 1 91.81 597 ILE B N 1
ATOM 7810 C CA . ILE B 1 597 ? 17.766 -124.25 -58.594 1 91.81 597 ILE B CA 1
ATOM 7811 C C . ILE B 1 597 ? 18.156 -125.188 -57.438 1 91.81 597 ILE B C 1
ATOM 7813 O O . ILE B 1 597 ? 18.578 -124.75 -56.375 1 91.81 597 ILE B O 1
ATOM 7817 N N . GLY B 1 598 ? 17.844 -126.312 -57.656 1 89.44 598 GLY B N 1
ATOM 7818 C CA . GLY B 1 598 ? 18.188 -127.312 -56.625 1 89.44 598 GLY B CA 1
ATOM 7819 C C . GLY B 1 598 ? 18.547 -128.625 -57.219 1 89.44 598 GLY B C 1
ATOM 7820 O O . GLY B 1 598 ? 18.281 -129 -58.375 1 89.44 598 GLY B O 1
ATOM 7821 N N . GLY B 1 599 ? 19.281 -129.5 -56.438 1 87.38 599 GLY B N 1
ATOM 7822 C CA . GLY B 1 599 ? 19.734 -130.875 -56.875 1 87.38 599 GLY B CA 1
ATOM 7823 C C . GLY B 1 599 ? 19.953 -131.875 -55.719 1 87.38 599 GLY B C 1
ATOM 7824 O O . GLY B 1 599 ? 19.656 -131.5 -54.562 1 87.38 599 GLY B O 1
ATOM 7825 N N . GLU B 1 600 ? 20.297 -133 -56.219 1 85.31 600 GLU B N 1
ATOM 7826 C CA . GLU B 1 600 ? 20.578 -134.125 -55.25 1 85.31 600 GLU B CA 1
ATOM 7827 C C . GLU B 1 600 ? 21.891 -134.875 -55.594 1 85.31 600 GLU B C 1
ATOM 7829 O O . GLU B 1 600 ? 22.203 -135 -56.75 1 85.31 600 GLU B O 1
ATOM 7834 N N . PHE B 1 601 ? 22.609 -135.125 -54.75 1 82.75 601 PHE B N 1
ATOM 7835 C CA . PHE B 1 601 ? 23.797 -136 -54.906 1 82.75 601 PHE B CA 1
ATOM 7836 C C . PHE B 1 601 ? 23.938 -136.875 -53.719 1 82.75 601 PHE B C 1
ATOM 7838 O O . PHE B 1 601 ? 23.406 -136.625 -52.625 1 82.75 601 PHE B O 1
#

Secondary structure (DSSP, 8-state):
-----------------S-------------------STT----EE-SS------TT-EE-STT-EE-STT-EE-STT-EE-STT-EE-STT-EE-STT-EE-STT-EE-STT-EE-STT-EE-STT-EE-STT-EE-STT-EE-STT-EE-STT-EE-STT-EE-STT-EE-STT-EE-STT-EE-STT-EE-STT-EE-STT-EE-STT-EE-STT-EE-STT-EE-STT-EE-STT-EEESTT-EE-STT-EEESTT-EE-STT-EEESTT-EE-STT-EEESTT-EE-STT-EEESTT-EE-STT-EEESTT-EE-STT-EEESTT-EE-STT-EEESTT-EE-STT-EEESTT-EE-STT-EEESTT-EE-STT-EEESTT-EE-STT-EEESTT-EE-STT-EEESTT-EE-STT-EEESTT-EE-STT-EEESTT-EE-STT-EEESTT-EE-STTEEESSBTTB-B---SPPPP-STTSPPBHHHHHHHHHHHHHHHHHHHHHHHHHHHHHHHHHHHHHHHHHHHHHS--PPPPSSTT-EEEEEEEEEETTEEEEEEEEEEE-SSSS-EEEEEEEEE-STT-EEEEEEEEE--/---------------S---------------------STT----EE-SS--B---TT-EE-STT-EE-STT-EE-STT-EE-STT-EE-STT-EE-STT-EE-STT-EE-STT-EE-STT-EE-STT-EE-STT-EE-STT-EE-STT-EE-STT-EE-STT-EE-STT-EE-STT-EE-STT-EE-STT-EE-STT-EE-STT-EE-STT-EE-STT-EE-STT-EE-STT-EE-STT-EEESTT-EE-STT-EEESTT-EE-STT-EEESTT-EE-STT-EEESTT-EE-STT-EEESTT-EE-STT-EEESTT-EE-STT-EEESTT-EE-STT-EEESTT-EE-STT-EEESTT-EE-STT-EEESTT-EE-STT-EEESTT-EE-STT-EEESTT-EE-STT-EEESTT-EE-STT-EEESTT-EE-STT-EEESTT-EE-STT-EEESTT-EE-STT-EESSBTTB--EEESBPPP-STTSBP-HHHHHHHHHHHHHHHHHHHHHHHHHHHHHHHHHHHHHHHHHHHHHS--PPPPSSTT-EEEEEEEEEETTEEEEEEEEEEE-SSSS-EEEEEEEEE-STT-EEEEEEEEEE-

Radius of gyration: 74.1 Å; Cα contacts (8 Å, |Δi|>4): 5134; chains: 2; bounding box: 82×282×150 Å

Sequence (1202 aa):
MEMLAVSKQQTCRPKIGWRAACSAGLLTATALTLWTGGASAADYAAGGGTINAPSGFATAVGDNAQTTGEAATATGANSAATGNYATAMGTSSIATGGYATASGSYSSAQGSQATATGANSSATGINATANGAFAIANGDSATATGASANADGATATATGAVSNALGASATATGWRSAATGDSATATGAASNAAGTFATAAGVSSAATGNYATATGAYSVAQGSNATATGQASNAIGQFATATGESSRATGSNATATGQNSLATGNRATATGGDSNADGAFATATGNEAQALGIRATATGAGSRATGDDASAMGMSSLATGAGATAVGANTTATGGSASAFGFGSIADGEATTALGETSLASATGATAVGRRSAAQAVAATALGNAAVATGVNATALGETSVASATGATAVGQGSAAQAVGATALGNAAMANGLNAIALGANSQALGVNSVAIGSGSVATLADTVSFGTAGNERRLTNVAAGINPTDAVNVSQLSGITSAIQSQIGSLQSQVGSLQSQIGENRTEARRGIAAAVAAANAPMPSGPGKTTWQMRGSTFHGEGGFGFGFAHRFNTSMPLAVVAGYGNGGGTEHTAYVGIGGEFMEMLAVSKQQTCRPKIGWRAACSAGLLTATALTLWTGGASAADYAAGGGTINAPSGFATAVGDNAQTTGEAATATGANSAATGNYATAMGTSSIATGGYATASGSYSSAQGSQATATGANSSATGINATANGAFAIANGDSATATGASANADGATATATGAVSNALGASATATGWRSAATGDSATATGAASNAAGTFATAAGVSSAATGNYATATGAYSVAQGSNATATGQASNAIGQFATATGESSRATGSNATATGQNSLATGNRATATGGDSNADGAFATATGNEAQALGIRATATGAGSRATGDDASAMGMSSLATGAGATAVGANTTATGGSASAFGFGSIADGEATTALGETSLASATGATAVGRRSAAQAVAATALGNAAVATGVNATALGETSVASATGATAVGQGSAAQAVGATALGNAAMANGLNAIALGANSQALGVNSVAIGSGSVATLADTVSFGTAGNERRLTNVAAGINPTDAVNVSQLSGITSAIQSQIGSLQSQVGSLQSQIGENRTEARRGIAAAVAAANAPMPSGPGKTTWQMRGSTFHGEGGFGFGFAHRFNTSMPLAVVAGYGNGGGTEHTAYVGIGGEF

Organism: Rhodopseudomonas palustris (strain HaA2) (NCBI:txid316058)

Nearest PDB structures (foldseek):
  7o23-assembly1_A  TM=5.294E-01  e=1.257E-19  Burkholderia pseudomallei 1026b
  3s6l-assembly2_D  TM=5.261E-01  e=2.567E-08  Burkholderia pseudomallei 1710b
  2yo3-assembly1_A  TM=8.642E-01  e=1.134E-02  Saccharomyces cerevisiae
  2yo1-assembly1_C  TM=4.340E-01  e=2.931E-04  Saccharomyces cerevisiae
  3wp8-assembly1_A-3  TM=2.719E-01  e=1.301E-04  Acinetobacter sp. Tol 5

InterPro domains:
  IPR008640 Trimeric autotransporter adhesin YadA-like, head domain [PF05658] (58-79)
  IPR008640 Trimeric autotransporter adhesin YadA-like, head domain [PF05658] (81-107)
  IPR008640 Trimeric autotransporter adhesin YadA-like, head domain [PF05658] (123-149)
  IPR008640 Trimeric autotransporter adhesin YadA-like, head domain [PF05658] (193-219)
  IPR008640 Trimeric autotransporter adhesin YadA-like, head domain [PF05658] (235-261)
  IPR008640 Trimeric autotransporter adhesin YadA-like, head domain [PF05658] (263-289)
  IPR008640 Trimeric autotransporter adhesin YadA-like, head domain [PF05658] (291-317)
  IPR008640 Trimeric autotransporter adhesin YadA-like, head domain [PF05658] (319-345)
  IPR008640 Trimeric autotransporter adhesin YadA-like, head domain [PF05658] (347-373)
  IPR008640 Trimeric autotransporter adhesin YadA-like, head domain [PF05658] (389-415)
  IPR008640 Trimeric autotransporter adhesin YadA-like, head domain [PF05658] (431-457)
  IPR011049 Serralysin-like metalloprotease, C-terminal [G3DSA:2.150.10.10] (29-165)
  IPR011049 Serralysin-like metalloprotease, C-terminal [G3DSA:2.150.10.10] (189-272)
  IPR011049 Serralysin-like metalloprotease, C-terminal [G3DSA:2.150.10.10] (273-341)
  IPR011049 Serralysin-like metalloprotease, C-terminal [G3DSA:2.150.10.10] (350-501)
  IPR011049 Serralysin-like metalloprotease, C-terminal [SSF101967] (334-497)
  IPR045584 Pilin-like [SSF54523] (486-600)

pLDDT: mean 87.65, std 18.92, range [18.23, 98.62]

Foldseek 3Di:
DCCPPPDDDDDDDPPPPPPDPPDPPPPVQVPQPQCPDPDPDAREREADDPAPQDAHLEYHHAHCEYECADNEYEDAHCEYQDAHCEYAAAHVEYHCAHCEYHHAHCEYHQAHVEYTNAHVEYANAHCEYHQYHCEYACAHCEYTRAHVEYQNAHVEYTQAHCEYNQAHCEYTAADCEYQNAHVEYAHAHVEYNQAHVEYHQYHVEYQNAHCEYAREHCEYQQAHVEYHYYHVEYNQAHVEYAAEDVGYANAHCEYAHYDCGYHNAHVEYFYEDCGYAQAHCEYAYYDVGYHQAHVEYTYEHCGYANAHCEYAAYDVGEHDAHCEYFYYHCEYANAHVEYAEEDCGYHQEHVEYAAEHVEYHHYDLEYFYEHCGYGHEDNEYAEEDVGYECAHVEYAAYDVGYHNYHCEYFYEHLGYTDEHLEYADEANGYECADNEYTAEACGYEQYHVEYEHYHQGYHNYHPYYTPHDVVGHDDDPPQDDDDDPPGDHDPVRVVVVVVVVVVVVVVVVVVVVVVVVVVVVVVVLVQLLVQQVVQWDWWDQDPDAFDKTKDKGWGHGPHWIKIKIKMKHFHPDPWTKIKIKMKMGGDDPRIDIDIDMDTDD/DDDDPPPDDDCPCPDDDDPDDPPCDPPVQVPLCCPPDDDDDARERAGADPAPAAAHLEYHHAHCEYENADNEYARAHCEYHNAHCEYHAAHVEYHNAHCEYHHAHCEYEQAHCEYARAHVEYANAHCEYHAYHCEYACAHVEYAHAHVFYQNAHVEYTHYHCEANQAHCEYTHADCEYQNAHVEYTDAHCEYEQAHCEYAAYHVEYQNAHCEYHHEHCEYNQAHVEYHYEHVEYNQAHVEYAAYDVGYANAHCEYAHYDCGYHNAHVEYFAEDCGYQCAHCEYAYYDVGYNQAHVEYTYEHCGYANAHCEYAAYDVGEHNAHCEYFYYHCEYANAHVEYAEEDCGYHQEHVEYAAEHVGYEHYDCEYFYYHCGYGHEDVEYAYEDNGYECAHVEYAAYHVGYHNYHCEYFYEHCGYGDEHLEYADEAVGYECAHVEYTEYACEYEQYHCEYFYYHQGYHNYHPYYTPHDVVGHDDDPPADDDDDPPGDHDPVRVVVVVVVVVVVVVVVVVVVVVVVVVVVVVVVLVQLLVQQVVQWDDFDADPDAFDKTKDKGWGHGPHWIKIKMKMKHFHDDPWTKIKIKMKMGGDDPRIDIDIDMDGDD